Protein AF-0000000079013465 (afdb_homodimer)

Solvent-accessible surface area (backbone atoms only — not comparable to full-atom values): 51590 Å² total; per-residue (Å²): 108,69,62,59,51,46,32,28,63,59,37,52,34,50,16,35,36,38,24,42,33,49,66,91,46,71,51,70,49,48,38,55,27,26,29,82,89,80,57,42,62,34,45,48,72,36,25,41,62,33,35,50,47,25,25,36,54,45,41,48,51,51,54,26,43,25,53,74,51,74,56,72,45,48,54,78,45,31,44,34,78,74,68,34,83,56,52,40,43,62,40,70,70,54,34,62,58,43,21,41,48,35,29,43,43,22,16,62,14,48,50,48,54,36,60,37,76,73,57,26,40,60,69,87,43,48,52,67,55,51,41,56,36,40,36,74,36,52,72,75,46,50,68,53,62,34,59,37,84,31,50,63,36,32,24,48,45,44,47,54,52,19,65,76,66,71,44,55,58,63,57,46,44,43,65,55,42,30,53,55,57,62,22,74,81,50,38,60,72,72,94,69,67,79,49,85,54,34,44,51,26,19,35,20,39,48,65,35,80,40,75,52,66,64,82,70,73,50,38,44,51,38,26,52,26,32,40,32,28,37,26,40,61,39,45,54,43,52,43,34,40,77,54,58,37,64,68,53,25,58,58,41,50,36,58,65,70,59,58,47,53,30,44,44,52,63,39,45,66,49,68,72,55,43,66,71,63,38,32,39,42,86,63,30,96,67,26,35,37,71,56,19,32,12,35,41,20,35,27,30,34,45,82,36,34,62,27,42,28,42,59,25,76,57,82,29,18,32,29,38,42,44,34,32,50,92,73,33,32,26,37,36,40,40,33,28,20,38,53,71,59,96,49,75,62,40,59,62,49,50,53,48,50,36,52,49,23,51,76,71,72,43,82,51,87,67,47,71,68,35,51,55,44,50,66,30,87,64,43,87,74,78,76,80,72,70,55,76,83,74,70,40,69,44,74,59,61,72,67,64,69,25,22,32,28,40,23,96,67,74,40,55,36,40,35,37,69,32,89,87,37,88,78,30,32,31,39,38,39,86,92,44,36,29,39,32,34,26,66,32,50,58,31,27,34,32,31,56,30,78,92,53,26,38,79,30,26,33,43,57,94,43,42,56,46,67,57,38,57,36,39,53,34,63,63,87,91,40,66,47,26,36,32,39,41,30,35,76,88,42,65,76,48,48,71,23,38,50,76,41,75,57,74,75,83,123,109,69,63,58,51,46,32,29,61,60,37,52,34,51,17,35,36,39,23,42,33,48,67,91,46,70,49,70,49,50,38,54,27,26,30,82,90,79,56,43,60,34,44,48,71,38,23,39,61,32,35,50,47,26,26,37,53,46,41,49,51,52,53,26,42,25,53,74,50,73,56,73,45,47,54,80,45,31,43,33,78,74,66,34,84,56,53,40,45,62,39,70,70,54,32,62,57,43,21,41,47,36,28,43,42,22,16,63,15,47,50,48,53,35,62,38,75,74,56,26,40,61,69,85,44,48,54,68,55,51,41,54,36,41,36,73,36,52,71,74,46,50,71,54,63,33,60,38,83,32,49,65,34,31,24,47,46,43,46,53,53,19,63,76,68,72,44,54,59,61,58,46,45,42,64,54,41,30,53,56,58,62,22,73,81,49,38,60,71,71,92,69,69,78,48,87,53,34,44,48,26,20,34,19,39,48,66,35,80,40,75,53,66,66,81,70,73,51,38,42,50,38,27,53,27,32,40,32,30,35,27,41,60,40,45,53,42,52,41,35,39,77,52,57,37,65,67,54,27,57,58,41,50,37,59,66,71,58,59,47,52,31,44,44,54,64,38,44,65,48,66,71,58,42,67,71,65,38,32,39,41,87,64,29,97,68,27,34,36,72,54,18,31,13,37,41,20,35,27,30,35,44,82,36,33,62,27,43,26,41,59,25,76,56,82,28,19,30,27,37,42,43,33,33,52,93,73,32,34,26,37,36,38,39,31,28,20,40,52,72,58,96,49,76,60,39,60,63,48,51,54,48,49,36,53,48,24,51,77,72,71,43,80,51,87,66,48,71,70,34,53,56,44,49,65,30,85,64,43,87,74,78,76,80,70,72,55,76,82,73,68,42,69,46,75,61,63,73,69,62,69,26,22,33,28,41,23,96,67,75,40,54,36,39,34,36,73,31,89,87,39,88,77,28,32,31,39,38,38,86,92,44,35,29,39,32,34,25,64,31,52,57,31,28,34,32,32,57,31,77,93,53,26,40,81,32,27,32,44,57,93,42,42,55,46,66,58,40,57,36,38,54,35,63,62,86,91,39,65,48,27,36,31,39,40,29,35,75,87,42,63,76,48,48,69,23,41,50,76,42,75,58,74,78,81,123

Structure (mmCIF, N/CA/C/O backbone):
data_AF-0000000079013465-model_v1
#
loop_
_entity.id
_entity.type
_entity.pdbx_description
1 polymer 'Beta-lactamase-related domain-containing protein'
#
loop_
_atom_site.group_PDB
_atom_site.id
_atom_site.type_symbol
_atom_site.label_atom_id
_atom_site.label_alt_id
_atom_site.label_comp_id
_atom_site.label_asym_id
_atom_site.label_entity_id
_atom_site.label_seq_id
_atom_site.pdbx_PDB_ins_code
_atom_site.Cartn_x
_atom_site.Cartn_y
_atom_site.Cartn_z
_atom_site.occupancy
_atom_site.B_iso_or_equiv
_atom_site.auth_seq_id
_atom_site.auth_comp_id
_atom_site.auth_asym_id
_atom_site.auth_atom_id
_atom_site.pdbx_PDB_model_num
ATOM 1 N N . MET A 1 1 ? -24.938 -26.188 0.062 1 85.12 1 MET A N 1
ATOM 2 C CA . MET A 1 1 ? -24.594 -27.375 -0.708 1 85.12 1 MET A CA 1
ATOM 3 C C . MET A 1 1 ? -25.156 -27.297 -2.125 1 85.12 1 MET A C 1
ATOM 5 O O . MET A 1 1 ? -24.453 -27.609 -3.092 1 85.12 1 MET A O 1
ATOM 9 N N . GLY A 1 2 ? -26.344 -26.797 -2.213 1 84.44 2 GLY A N 1
ATOM 10 C CA . GLY A 1 2 ? -26.922 -26.641 -3.535 1 84.44 2 GLY A CA 1
ATOM 11 C C . GLY A 1 2 ? -26.156 -25.703 -4.434 1 84.44 2 GLY A C 1
ATOM 12 O O . GLY A 1 2 ? -25.891 -26.016 -5.594 1 84.44 2 GLY A O 1
ATOM 13 N N . THR A 1 3 ? -25.734 -24.672 -3.887 1 89.56 3 THR A N 1
ATOM 14 C CA . THR A 1 3 ? -25 -23.672 -4.648 1 89.56 3 THR A CA 1
ATOM 15 C C . THR A 1 3 ? -23.641 -24.234 -5.082 1 89.56 3 THR A C 1
ATOM 17 O O . THR A 1 3 ? -23.203 -24 -6.211 1 89.56 3 THR A O 1
ATOM 20 N N . LEU A 1 4 ? -22.969 -24.953 -4.234 1 92.5 4 LEU A N 1
ATOM 21 C CA . LEU A 1 4 ? -21.688 -25.547 -4.551 1 92.5 4 LEU A CA 1
ATOM 22 C C . LEU A 1 4 ? -21.797 -26.562 -5.684 1 92.5 4 LEU A C 1
ATOM 24 O O . LEU A 1 4 ? -20.953 -26.594 -6.582 1 92.5 4 LEU A O 1
ATOM 28 N N . LYS A 1 5 ? -22.828 -27.312 -5.621 1 93.5 5 LYS A N 1
ATOM 29 C CA . LYS A 1 5 ? -23.062 -28.281 -6.676 1 93.5 5 LYS A CA 1
ATOM 30 C C . LYS A 1 5 ? -23.344 -27.609 -8.008 1 93.5 5 LYS A C 1
ATOM 32 O O . LYS A 1 5 ? -22.938 -28.094 -9.062 1 93.5 5 LYS A O 1
ATOM 37 N N . LYS A 1 6 ? -24.047 -26.547 -7.891 1 94 6 LYS A N 1
ATOM 38 C CA . LYS A 1 6 ? -24.312 -25.781 -9.102 1 94 6 LYS A CA 1
ATOM 39 C C . LYS A 1 6 ? -23.031 -25.25 -9.719 1 94 6 LYS A C 1
ATOM 41 O O . LYS A 1 6 ? -22.844 -25.297 -10.938 1 94 6 LYS A O 1
ATOM 46 N N . PHE A 1 7 ? -22.188 -24.719 -8.891 1 94.44 7 PHE A N 1
ATOM 47 C CA . PHE A 1 7 ? -20.875 -24.281 -9.367 1 94.44 7 PHE A CA 1
ATOM 48 C C . PHE A 1 7 ? -20.172 -25.422 -10.094 1 94.44 7 PHE A C 1
ATOM 50 O O . PHE A 1 7 ? -19.641 -25.219 -11.195 1 94.44 7 PHE A O 1
ATOM 57 N N . MET A 1 8 ? -20.156 -26.594 -9.492 1 96.56 8 MET A N 1
ATOM 58 C CA . MET A 1 8 ? -19.422 -27.719 -10.031 1 96.56 8 MET A CA 1
ATOM 59 C C . MET A 1 8 ? -20 -28.156 -11.375 1 96.56 8 MET A C 1
ATOM 61 O O . MET A 1 8 ? -19.266 -28.438 -12.312 1 96.56 8 MET A O 1
ATOM 65 N N . GLU A 1 9 ? -21.266 -28.125 -11.477 1 95.12 9 GLU A N 1
ATOM 66 C CA . GLU A 1 9 ? -21.938 -28.531 -12.703 1 95.12 9 GLU A CA 1
ATOM 67 C C . GLU A 1 9 ? -21.688 -27.531 -13.836 1 95.12 9 GLU A C 1
ATOM 69 O O . GLU A 1 9 ? -21.25 -27.922 -14.914 1 95.12 9 GLU A O 1
ATOM 74 N N . CYS A 1 10 ? -21.859 -26.312 -13.516 1 93.31 10 CYS A N 1
ATOM 75 C CA . CYS A 1 10 ? -21.781 -25.281 -14.547 1 93.31 10 CYS A CA 1
ATOM 76 C C . CYS A 1 10 ? -20.344 -25.062 -14.984 1 93.31 10 CYS A C 1
ATOM 78 O O . CYS A 1 10 ? -20.094 -24.75 -16.156 1 93.31 10 CYS A O 1
ATOM 80 N N . ARG A 1 11 ? -19.438 -25.234 -14.07 1 94.19 11 ARG A N 1
ATOM 81 C CA . ARG A 1 11 ? -18.047 -24.938 -14.367 1 94.19 11 ARG A CA 1
ATOM 82 C C . ARG A 1 11 ? -17.266 -26.219 -14.648 1 94.19 11 ARG A C 1
ATOM 84 O O . ARG A 1 11 ? -16.047 -26.172 -14.852 1 94.19 11 ARG A O 1
ATOM 91 N N . GLU A 1 12 ? -17.922 -27.328 -14.641 1 95.12 12 GLU A N 1
ATOM 92 C CA . GLU A 1 12 ? -17.344 -28.656 -14.922 1 95.12 12 GLU A CA 1
ATOM 93 C C . GLU A 1 12 ? -16.188 -28.953 -13.992 1 95.12 12 GLU A C 1
ATOM 95 O O . GLU A 1 12 ? -15.102 -29.344 -14.445 1 95.12 12 GLU A O 1
ATOM 100 N N . ILE A 1 13 ? -16.391 -28.75 -12.766 1 97.38 13 ILE A N 1
ATOM 101 C CA . ILE A 1 13 ? -15.383 -29.062 -11.75 1 97.38 13 ILE A CA 1
ATOM 102 C C . ILE A 1 13 ? -15.492 -30.531 -11.352 1 97.38 13 ILE A C 1
ATOM 104 O O . ILE A 1 13 ? -16.5 -30.953 -10.789 1 97.38 13 ILE A O 1
ATOM 108 N N . PRO A 1 14 ? -14.453 -31.281 -11.539 1 98.31 14 PRO A N 1
ATOM 109 C CA . PRO A 1 14 ? -14.547 -32.719 -11.227 1 98.31 14 PRO A CA 1
ATOM 110 C C . PRO A 1 14 ? -14.625 -32.969 -9.719 1 98.31 14 PRO A C 1
ATOM 112 O O . PRO A 1 14 ? -15.484 -33.75 -9.273 1 98.31 14 PRO A O 1
ATOM 115 N N . GLY A 1 15 ? -13.711 -32.469 -9.023 1 98.56 15 GLY A N 1
ATOM 116 C CA . GLY A 1 15 ? -13.641 -32.656 -7.582 1 98.56 15 GLY A CA 1
ATOM 117 C C . GLY A 1 15 ? -13.273 -31.375 -6.836 1 98.56 15 GLY A C 1
ATOM 118 O O . GLY A 1 15 ? -12.508 -30.547 -7.34 1 98.56 15 GLY A O 1
ATOM 119 N N . LEU A 1 16 ? -13.789 -31.281 -5.594 1 98.25 16 LEU A N 1
ATOM 120 C CA . LEU A 1 16 ? -13.602 -30.094 -4.785 1 98.25 16 LEU A CA 1
ATOM 121 C C . LEU A 1 16 ? -13.648 -30.422 -3.297 1 98.25 16 LEU A C 1
ATOM 123 O O . LEU A 1 16 ? -14.375 -31.328 -2.885 1 98.25 16 LEU A O 1
ATOM 127 N N . THR A 1 17 ? -12.867 -29.719 -2.545 1 98.38 17 THR A N 1
ATOM 128 C CA . THR A 1 17 ? -13.016 -29.734 -1.094 1 98.38 17 THR A CA 1
ATOM 129 C C . THR A 1 17 ? -13.172 -28.328 -0.544 1 98.38 17 THR A C 1
ATOM 131 O O . THR A 1 17 ? -12.57 -27.375 -1.06 1 98.38 17 THR A O 1
ATOM 134 N N . LEU A 1 18 ? -14.008 -28.156 0.371 1 98.5 18 LEU A N 1
ATOM 135 C CA . LEU A 1 18 ? -14.242 -26.922 1.112 1 98.5 18 LEU A CA 1
ATOM 136 C C . LEU A 1 18 ? -14 -27.125 2.604 1 98.5 18 LEU A C 1
ATOM 138 O O . LEU A 1 18 ? -14.555 -28.047 3.201 1 98.5 18 LEU A O 1
ATOM 142 N N . THR A 1 19 ? -13.133 -26.344 3.164 1 98.81 19 THR A N 1
ATOM 143 C CA . THR A 1 19 ? -12.883 -26.344 4.602 1 98.81 19 THR A CA 1
ATOM 144 C C . THR A 1 19 ? -13.352 -25.031 5.23 1 98.81 19 THR A C 1
ATOM 146 O O . THR A 1 19 ? -12.984 -23.938 4.77 1 98.81 19 THR A O 1
ATOM 149 N N . LEU A 1 20 ? -14.172 -25.125 6.246 1 98.75 20 LEU A N 1
ATOM 150 C CA . LEU A 1 20 ? -14.672 -23.984 7.004 1 98.75 20 LEU A CA 1
ATOM 151 C C . LEU A 1 20 ? -14.219 -24.062 8.461 1 98.75 20 LEU A C 1
ATOM 153 O O . LEU A 1 20 ? -14.398 -25.094 9.117 1 98.75 20 LEU A O 1
ATOM 157 N N . VAL A 1 21 ? -13.633 -23 8.875 1 98.75 21 VAL A N 1
ATOM 158 C CA . VAL A 1 21 ? -13.211 -22.906 10.273 1 98.75 21 VAL A CA 1
ATOM 159 C C . VAL A 1 21 ? -13.906 -21.734 10.953 1 98.75 21 VAL A C 1
ATOM 161 O O . VAL A 1 21 ? -14.031 -20.656 10.367 1 98.75 21 VAL A O 1
ATOM 164 N N . ARG A 1 22 ? -14.375 -21.922 12.148 1 96.56 22 ARG A N 1
ATOM 165 C CA . ARG A 1 22 ? -14.891 -20.891 13.047 1 96.56 22 ARG A CA 1
ATOM 166 C C . ARG A 1 22 ? -14.406 -21.125 14.477 1 96.56 22 ARG A C 1
ATOM 168 O O . ARG A 1 22 ? -14.922 -22 15.172 1 96.56 22 ARG A O 1
ATOM 175 N N . GLY A 1 23 ? -13.516 -20.328 14.852 1 93.44 23 GLY A N 1
ATOM 176 C CA . GLY A 1 23 ? -12.906 -20.578 16.156 1 93.44 23 GLY A CA 1
ATOM 177 C C . GLY A 1 23 ? -12.195 -21.922 16.219 1 93.44 23 GLY A C 1
ATOM 178 O O . GLY A 1 23 ? -11.266 -22.172 15.461 1 93.44 23 GLY A O 1
ATOM 179 N N . LYS A 1 24 ? -12.75 -22.703 17.125 1 93 24 LYS A N 1
ATOM 180 C CA . LYS A 1 24 ? -12.125 -24.016 17.312 1 93 24 LYS A CA 1
ATOM 181 C C . LYS A 1 24 ? -12.812 -25.078 16.453 1 93 24 LYS A C 1
ATOM 183 O O . LYS A 1 24 ? -12.266 -26.172 16.266 1 93 24 LYS A O 1
ATOM 188 N N . GLU A 1 25 ? -13.906 -24.781 15.961 1 97.25 25 GLU A N 1
ATOM 189 C CA . GLU A 1 25 ? -14.672 -25.734 15.18 1 97.25 25 GLU A CA 1
ATOM 190 C C . GLU A 1 25 ? -14.328 -25.656 13.695 1 97.25 25 GLU A C 1
ATOM 192 O O . GLU A 1 25 ? -13.867 -24.625 13.219 1 97.25 25 GLU A O 1
ATOM 197 N N . TYR A 1 26 ? -14.438 -26.812 13.039 1 98.12 26 TYR A N 1
ATOM 198 C CA . TYR A 1 26 ? -14.258 -26.797 11.586 1 98.12 26 TYR A CA 1
ATOM 199 C C . TYR A 1 26 ? -15.133 -27.859 10.922 1 98.12 26 TYR A C 1
ATOM 201 O O . TYR A 1 26 ? -15.625 -28.781 11.586 1 98.12 26 TYR A O 1
ATOM 209 N N . LYS A 1 27 ? -15.398 -27.625 9.695 1 98.25 27 LYS A N 1
ATOM 210 C CA . LYS A 1 27 ? -16.141 -28.562 8.836 1 98.25 27 LYS A CA 1
ATOM 211 C C . LYS A 1 27 ? -15.469 -28.688 7.469 1 98.25 27 LYS A C 1
ATOM 213 O O . LYS A 1 27 ? -14.984 -27.703 6.91 1 98.25 27 LYS A O 1
ATOM 218 N N . THR A 1 28 ? -15.391 -29.938 6.977 1 98.25 28 THR A N 1
ATOM 219 C CA . THR A 1 28 ? -14.891 -30.203 5.629 1 98.25 28 THR A CA 1
ATOM 220 C C . THR A 1 28 ? -15.992 -30.766 4.742 1 98.25 28 THR A C 1
ATOM 222 O O . THR A 1 28 ? -16.812 -31.562 5.199 1 98.25 28 THR A O 1
ATOM 225 N N . ILE A 1 29 ? -16.047 -30.281 3.547 1 98.25 29 ILE A N 1
ATOM 226 C CA . ILE A 1 29 ? -17.062 -30.719 2.586 1 98.25 29 ILE A CA 1
ATOM 227 C C . ILE A 1 29 ? -16.391 -31.188 1.301 1 98.25 29 ILE A C 1
ATOM 229 O O . ILE A 1 29 ? -16.062 -30.375 0.428 1 98.25 29 ILE A O 1
ATOM 233 N N . PRO A 1 30 ? -16.141 -32.5 1.184 1 98 30 PRO A N 1
ATOM 234 C CA . PRO A 1 30 ? -15.648 -33.031 -0.076 1 98 30 PRO A CA 1
ATOM 235 C C . PRO A 1 30 ? -16.766 -33.312 -1.09 1 98 30 PRO A C 1
ATOM 237 O O . PRO A 1 30 ? -17.844 -33.75 -0.72 1 98 30 PRO A O 1
ATOM 240 N N . LEU A 1 31 ? -16.547 -33 -2.305 1 98.31 31 LEU A N 1
ATOM 241 C CA . LEU A 1 31 ? -17.516 -33.219 -3.369 1 98.31 31 LEU A CA 1
ATOM 242 C C . LEU A 1 31 ? -16.828 -33.688 -4.652 1 98.31 31 LEU A C 1
ATOM 244 O O . LEU A 1 31 ? -15.711 -33.25 -4.938 1 98.31 31 LEU A O 1
ATOM 248 N N . GLY A 1 32 ? -17.453 -34.562 -5.367 1 98.25 32 GLY A N 1
ATOM 249 C CA . GLY A 1 32 ? -16.984 -34.969 -6.684 1 98.25 32 GLY A CA 1
ATOM 250 C C . GLY A 1 32 ? -15.93 -36.062 -6.629 1 98.25 32 GLY A C 1
ATOM 251 O O . GLY A 1 32 ? -15.969 -36.938 -5.75 1 98.25 32 GLY A O 1
ATOM 252 N N . VAL A 1 33 ? -15.031 -36.031 -7.73 1 98.31 33 VAL A N 1
ATOM 253 C CA . VAL A 1 33 ? -14.102 -37.156 -7.855 1 98.31 33 VAL A CA 1
ATOM 254 C C . VAL A 1 33 ? -12.672 -36.625 -7.902 1 98.31 33 VAL A C 1
ATOM 256 O O . VAL A 1 33 ? -12.406 -35.562 -8.469 1 98.31 33 VAL A O 1
ATOM 259 N N . SER A 1 34 ? -11.758 -37.406 -7.277 1 98.25 34 SER A N 1
ATOM 260 C CA . SER A 1 34 ? -10.328 -37.125 -7.348 1 98.25 34 SER A CA 1
ATOM 261 C C . SER A 1 34 ? -9.711 -37.719 -8.617 1 98.25 34 SER A C 1
ATOM 263 O O . SER A 1 34 ? -8.641 -37.281 -9.047 1 98.25 34 SER A O 1
ATOM 265 N N . ASN A 1 35 ? -10.398 -38.625 -9.172 1 97.81 35 ASN A N 1
ATOM 266 C CA . ASN A 1 35 ? -9.992 -39.312 -10.391 1 97.81 35 ASN A CA 1
ATOM 267 C C . ASN A 1 35 ? -11.188 -39.656 -11.266 1 97.81 35 ASN A C 1
ATOM 269 O O . ASN A 1 35 ? -11.969 -40.562 -10.93 1 97.81 35 ASN A O 1
ATOM 273 N N . LYS A 1 36 ? -11.25 -39.125 -12.406 1 96.94 36 LYS A N 1
ATOM 274 C CA . LYS A 1 36 ? -12.398 -39.312 -13.289 1 96.94 36 LYS A CA 1
ATOM 275 C C . LYS A 1 36 ? -12.398 -40.719 -13.906 1 96.94 36 LYS A C 1
ATOM 277 O O . LYS A 1 36 ? -13.461 -41.312 -14.156 1 96.94 36 LYS A O 1
ATOM 282 N N . ALA A 1 37 ? -11.25 -41.219 -14.188 1 95.81 37 ALA A N 1
ATOM 283 C CA . ALA A 1 37 ? -11.133 -42.531 -14.836 1 95.81 37 ALA A CA 1
ATOM 284 C C . ALA A 1 37 ? -11.594 -43.625 -13.914 1 95.81 37 ALA A C 1
ATOM 286 O O . ALA A 1 37 ? -12.273 -44.562 -14.344 1 95.81 37 ALA A O 1
ATOM 287 N N . THR A 1 38 ? -11.227 -43.5 -12.656 1 96.19 38 THR A N 1
ATOM 288 C CA . THR A 1 38 ? -11.539 -44.562 -11.703 1 96.19 38 THR A CA 1
ATOM 289 C C . THR A 1 38 ? -12.844 -44.281 -10.969 1 96.19 38 THR A C 1
ATOM 291 O O . THR A 1 38 ? -13.461 -45.188 -10.406 1 96.19 38 THR A O 1
ATOM 294 N N . GLY A 1 39 ? -13.172 -43.031 -10.867 1 96.94 39 GLY A N 1
ATOM 295 C CA . GLY A 1 39 ? -14.367 -42.656 -10.133 1 96.94 39 GLY A CA 1
ATOM 296 C C . GLY A 1 39 ? -14.125 -42.469 -8.648 1 96.94 39 GLY A C 1
ATOM 297 O O . GLY A 1 39 ? -15.07 -42.25 -7.883 1 96.94 39 GLY A O 1
ATOM 298 N N . ASP A 1 40 ? -12.852 -42.5 -8.281 1 97.56 40 ASP A N 1
ATOM 299 C CA . ASP A 1 40 ? -12.539 -42.281 -6.875 1 97.56 40 ASP A CA 1
ATOM 300 C C . ASP A 1 40 ? -13.055 -40.938 -6.406 1 97.56 40 ASP A C 1
ATOM 302 O O . ASP A 1 40 ? -12.875 -39.938 -7.086 1 97.56 40 ASP A O 1
ATOM 306 N N . LYS A 1 41 ? -13.672 -40.969 -5.211 1 98.12 41 LYS A N 1
ATOM 307 C CA . LYS A 1 41 ? -14.297 -39.75 -4.691 1 98.12 41 LYS A CA 1
ATOM 308 C C . LYS A 1 41 ? -13.273 -38.875 -3.965 1 98.12 41 LYS A C 1
ATOM 310 O O . LYS A 1 41 ? -12.297 -39.375 -3.414 1 98.12 41 LYS A O 1
ATOM 315 N N . VAL A 1 42 ? -13.516 -37.594 -3.979 1 98.44 42 VAL A N 1
ATOM 316 C CA . VAL A 1 42 ? -12.773 -36.719 -3.098 1 98.44 42 VAL A CA 1
ATOM 317 C C . VAL A 1 42 ? -13.156 -36.969 -1.646 1 98.44 42 VAL A C 1
ATOM 319 O O . VAL A 1 42 ? -14.336 -37.188 -1.336 1 98.44 42 VAL A O 1
ATOM 322 N N . THR A 1 43 ? -12.227 -37.031 -0.806 1 98.38 43 THR A N 1
ATOM 323 C CA . THR A 1 43 ? -12.391 -37.125 0.641 1 98.38 43 THR A CA 1
ATOM 324 C C . THR A 1 43 ? -11.672 -35.969 1.34 1 98.38 43 THR A C 1
ATOM 326 O O . THR A 1 43 ? -10.914 -35.219 0.709 1 98.38 43 THR A O 1
ATOM 329 N N . PRO A 1 44 ? -11.898 -35.781 2.621 1 98.31 44 PRO A N 1
ATOM 330 C CA . PRO A 1 44 ? -11.188 -34.719 3.35 1 98.31 44 PRO A CA 1
ATOM 331 C C . PRO A 1 44 ? -9.68 -34.938 3.344 1 98.31 44 PRO A C 1
ATOM 333 O O . PRO A 1 44 ? -8.93 -34 3.654 1 98.31 44 PRO A O 1
ATOM 336 N N . ASN A 1 45 ? -9.211 -36.125 2.945 1 98.06 45 ASN A N 1
ATOM 337 C CA . ASN A 1 45 ? -7.789 -36.438 2.99 1 98.06 45 ASN A CA 1
ATOM 338 C C . ASN A 1 45 ? -7.176 -36.469 1.594 1 98.06 45 ASN A C 1
ATOM 340 O O . ASN A 1 45 ? -5.984 -36.75 1.438 1 98.06 45 ASN A O 1
ATOM 344 N N . THR A 1 46 ? -7.98 -36.156 0.589 1 98.19 46 THR A N 1
ATOM 345 C CA . THR A 1 46 ? -7.449 -36.094 -0.768 1 98.19 46 THR A CA 1
ATOM 346 C C . THR A 1 46 ? -6.484 -34.938 -0.913 1 98.19 46 THR A C 1
ATOM 348 O O . THR A 1 46 ? -6.809 -33.781 -0.542 1 98.19 46 THR A O 1
ATOM 351 N N . LEU A 1 47 ? -5.301 -35.219 -1.446 1 98.12 47 LEU A N 1
ATOM 352 C CA . LEU A 1 47 ? -4.266 -34.219 -1.59 1 98.12 47 LEU A CA 1
ATOM 353 C C . LEU A 1 47 ? -4.422 -33.469 -2.906 1 98.12 47 LEU A C 1
ATOM 355 O O . LEU A 1 47 ? -4.566 -34.062 -3.965 1 98.12 47 LEU A O 1
ATOM 359 N N . PHE A 1 48 ? -4.441 -32.156 -2.803 1 98.06 48 PHE A N 1
ATOM 360 C CA . PHE A 1 48 ? -4.441 -31.234 -3.945 1 98.06 48 PHE A CA 1
ATOM 361 C C . PHE A 1 48 ? -3.143 -30.438 -4.008 1 98.06 48 PHE A C 1
ATOM 363 O O . PHE A 1 48 ? -2.604 -30.047 -2.975 1 98.06 48 PHE A O 1
ATOM 370 N N . TYR A 1 49 ? -2.625 -30.203 -5.25 1 96.62 49 TYR A N 1
ATOM 371 C CA . TYR A 1 49 ? -1.518 -29.266 -5.445 1 96.62 49 TYR A CA 1
ATOM 372 C C . TYR A 1 49 ? -1.963 -27.828 -5.211 1 96.62 49 TYR A C 1
ATOM 374 O O . TYR A 1 49 ? -2.992 -27.406 -5.734 1 96.62 49 TYR A O 1
ATOM 382 N N . ILE A 1 50 ? -1.144 -27.078 -4.398 1 97.56 50 ILE A N 1
ATOM 383 C CA . ILE A 1 50 ? -1.662 -25.75 -4.059 1 97.56 50 ILE A CA 1
ATOM 384 C C . ILE A 1 50 ? -0.743 -24.672 -4.633 1 97.56 50 ILE A C 1
ATOM 386 O O . ILE A 1 50 ? -0.906 -23.484 -4.332 1 97.56 50 ILE A O 1
ATOM 390 N N . GLY A 1 51 ? 0.231 -24.984 -5.43 1 94.88 51 GLY A N 1
ATOM 391 C CA . GLY A 1 51 ? 1.045 -24.031 -6.172 1 94.88 51 GLY A CA 1
ATOM 392 C C . GLY A 1 51 ? 1.611 -22.922 -5.301 1 94.88 51 GLY A C 1
ATOM 393 O O . GLY A 1 51 ? 2.223 -23.203 -4.266 1 94.88 51 GLY A O 1
ATOM 394 N N . ALA A 1 52 ? 1.361 -21.688 -5.707 1 95.94 52 ALA A N 1
ATOM 395 C CA . ALA A 1 52 ? 1.951 -20.531 -5.062 1 95.94 52 ALA A CA 1
ATOM 396 C C . ALA A 1 52 ? 1.4 -20.344 -3.65 1 95.94 52 ALA A C 1
ATOM 398 O O . ALA A 1 52 ? 1.977 -19.609 -2.842 1 95.94 52 ALA A O 1
ATOM 399 N N . LEU A 1 53 ? 0.304 -20.953 -3.334 1 98.19 53 LEU A N 1
ATOM 400 C CA . LEU A 1 53 ? -0.18 -20.922 -1.959 1 98.19 53 LEU A CA 1
ATOM 401 C C . LEU A 1 53 ? 0.822 -21.578 -1.013 1 98.19 53 LEU A C 1
ATOM 403 O O . LEU A 1 53 ? 0.655 -21.516 0.208 1 98.19 53 LEU A O 1
ATOM 407 N N . THR A 1 54 ? 1.864 -22.125 -1.526 1 98 54 THR A N 1
ATOM 408 C CA . THR A 1 54 ? 3.023 -22.594 -0.778 1 98 54 THR A CA 1
ATOM 409 C C . THR A 1 54 ? 3.758 -21.438 -0.123 1 98 54 THR A C 1
ATOM 411 O O . THR A 1 54 ? 4.348 -21.578 0.949 1 98 54 THR A O 1
ATOM 414 N N . GLN A 1 55 ? 3.684 -20.297 -0.678 1 98.5 55 GLN A N 1
ATOM 415 C CA . GLN A 1 55 ? 4.488 -19.156 -0.278 1 98.5 55 GLN A CA 1
ATOM 416 C C . GLN A 1 55 ? 4.137 -18.703 1.138 1 98.5 55 GLN A C 1
ATOM 418 O O . GLN A 1 55 ? 5.023 -18.422 1.942 1 98.5 55 GLN A O 1
ATOM 423 N N . PRO A 1 56 ? 2.865 -18.656 1.554 1 98.81 56 PRO A N 1
ATOM 424 C CA . PRO A 1 56 ? 2.572 -18.359 2.955 1 98.81 56 PRO A CA 1
ATOM 425 C C . PRO A 1 56 ? 3.271 -19.312 3.924 1 98.81 56 PRO A C 1
ATOM 427 O O . PRO A 1 56 ? 3.719 -18.891 4.992 1 98.81 56 PRO A O 1
ATOM 430 N N . PHE A 1 57 ? 3.381 -20.516 3.57 1 98.81 57 PHE A N 1
ATOM 431 C CA . PHE A 1 57 ? 4.008 -21.5 4.445 1 98.81 57 PHE A CA 1
ATOM 432 C C . PHE A 1 57 ? 5.516 -21.297 4.496 1 98.81 57 PHE A C 1
ATOM 434 O O . PHE A 1 57 ? 6.133 -21.406 5.559 1 98.81 57 PHE A O 1
ATOM 441 N N . THR A 1 58 ? 6.07 -21.016 3.32 1 98.75 58 THR A N 1
ATOM 442 C CA . THR A 1 58 ? 7.5 -20.719 3.301 1 98.75 58 THR A CA 1
ATOM 443 C C . THR A 1 58 ? 7.805 -19.484 4.152 1 98.75 58 THR A C 1
ATOM 445 O O . THR A 1 58 ? 8.758 -19.484 4.938 1 98.75 58 THR A O 1
ATOM 448 N N . ALA A 1 59 ? 7.031 -18.469 4.02 1 98.81 59 ALA A N 1
ATOM 449 C CA . ALA A 1 59 ? 7.203 -17.281 4.844 1 98.81 59 ALA A CA 1
ATOM 450 C C . ALA A 1 59 ? 7.043 -17.594 6.324 1 98.81 59 ALA A C 1
ATOM 452 O O . ALA A 1 59 ? 7.801 -17.109 7.16 1 98.81 59 ALA A O 1
ATOM 453 N N . THR A 1 60 ? 6.078 -18.422 6.668 1 98.75 60 THR A N 1
ATOM 454 C CA . THR A 1 60 ? 5.824 -18.797 8.047 1 98.75 60 THR A CA 1
ATOM 455 C C . THR A 1 60 ? 6.996 -19.594 8.617 1 98.75 60 THR A C 1
ATOM 457 O O . THR A 1 60 ? 7.387 -19.406 9.766 1 98.75 60 THR A O 1
ATOM 460 N N . LEU A 1 61 ? 7.52 -20.469 7.805 1 98.62 61 LEU A N 1
ATOM 461 C CA . LEU A 1 61 ? 8.703 -21.203 8.234 1 98.62 61 LEU A CA 1
ATOM 462 C C . LEU A 1 61 ? 9.852 -20.25 8.562 1 98.62 61 LEU A C 1
ATOM 464 O O . LEU A 1 61 ? 10.547 -20.438 9.562 1 98.62 61 LEU A O 1
ATOM 468 N N . LEU A 1 62 ? 10.062 -19.297 7.734 1 98.44 62 LEU A N 1
ATOM 469 C CA . LEU A 1 62 ? 11.125 -18.328 7.98 1 98.44 62 LEU A CA 1
ATOM 470 C C . LEU A 1 62 ? 10.836 -17.516 9.234 1 98.44 62 LEU A C 1
ATOM 472 O O . LEU A 1 62 ? 11.758 -17.156 9.977 1 98.44 62 LEU A O 1
ATOM 476 N N . ALA A 1 63 ? 9.602 -17.172 9.477 1 98.12 63 ALA A N 1
ATOM 477 C CA . ALA A 1 63 ? 9.227 -16.516 10.727 1 98.12 63 ALA A CA 1
ATOM 478 C C . ALA A 1 63 ? 9.617 -17.375 11.93 1 98.12 63 ALA A C 1
ATOM 480 O O . ALA A 1 63 ? 10.172 -16.859 12.906 1 98.12 63 ALA A O 1
ATOM 481 N N . GLU A 1 64 ? 9.273 -18.625 11.828 1 98.06 64 GLU A N 1
ATOM 482 C CA . GLU A 1 64 ? 9.68 -19.562 12.883 1 98.06 64 GLU A CA 1
ATOM 483 C C . GLU A 1 64 ? 11.195 -19.547 13.078 1 98.06 64 GLU A C 1
ATOM 485 O O . GLU A 1 64 ? 11.68 -19.531 14.211 1 98.06 64 GLU A O 1
ATOM 490 N N . GLN A 1 65 ? 11.906 -19.516 12.023 1 97.62 65 GLN A N 1
ATOM 491 C CA . GLN A 1 65 ? 13.367 -19.562 12.07 1 97.62 65 GLN A CA 1
ATOM 492 C C . GLN A 1 65 ? 13.938 -18.281 12.68 1 97.62 65 GLN A C 1
ATOM 494 O O . GLN A 1 65 ? 14.992 -18.312 13.312 1 97.62 65 GLN A O 1
ATOM 499 N N . THR A 1 66 ? 13.312 -17.125 12.477 1 96.75 66 THR A N 1
ATOM 500 C CA . THR A 1 66 ? 13.766 -15.906 13.125 1 96.75 66 THR A CA 1
ATOM 501 C C . THR A 1 66 ? 13.766 -16.062 14.641 1 96.75 66 THR A C 1
ATOM 503 O O . THR A 1 66 ? 14.617 -15.508 15.328 1 96.75 66 THR A O 1
ATOM 506 N N . GLN A 1 67 ? 12.758 -16.828 15.125 1 96 67 GLN A N 1
ATOM 507 C CA . GLN A 1 67 ? 12.672 -17.078 16.562 1 96 67 GLN A CA 1
ATOM 508 C C . GLN A 1 67 ? 13.719 -18.094 17 1 96 67 GLN A C 1
ATOM 510 O O . GLN A 1 67 ? 14.414 -17.875 18 1 96 67 GLN A O 1
ATOM 515 N N . ARG A 1 68 ? 13.852 -19.078 16.281 1 95.44 68 ARG A N 1
ATOM 516 C CA . ARG A 1 68 ? 14.727 -20.188 16.641 1 95.44 68 ARG A CA 1
ATOM 517 C C . ARG A 1 68 ? 16.188 -19.781 16.547 1 95.44 68 ARG A C 1
ATOM 519 O O . ARG A 1 68 ? 17.031 -20.281 17.312 1 95.44 68 ARG A O 1
ATOM 526 N N . SER A 1 69 ? 16.5 -18.906 15.695 1 93.31 69 SER A N 1
ATOM 527 C CA . SER A 1 69 ? 17.875 -18.484 15.484 1 93.31 69 SER A CA 1
ATOM 528 C C . SER A 1 69 ? 18.281 -17.391 16.469 1 93.31 69 SER A C 1
ATOM 530 O O . SER A 1 69 ? 19.391 -16.844 16.391 1 93.31 69 SER A O 1
ATOM 532 N N . ALA A 1 70 ? 17.438 -16.984 17.359 1 89.56 70 ALA A N 1
ATOM 533 C CA . ALA A 1 70 ? 17.672 -15.969 18.391 1 89.56 70 ALA A CA 1
ATOM 534 C C . ALA A 1 70 ? 18.094 -14.648 17.75 1 89.56 70 ALA A C 1
ATOM 536 O O . ALA A 1 70 ? 19.062 -14.016 18.188 1 89.56 70 ALA A O 1
ATOM 537 N N . GLY A 1 71 ? 17.469 -14.367 16.594 1 84.62 71 GLY A N 1
ATOM 538 C CA . GLY A 1 71 ? 17.609 -13.055 15.992 1 84.62 71 GLY A CA 1
ATOM 539 C C . GLY A 1 71 ? 18.688 -13.008 14.922 1 84.62 71 GLY A C 1
ATOM 540 O O . GLY A 1 71 ? 18.859 -11.992 14.242 1 84.62 71 GLY A O 1
ATOM 541 N N . VAL A 1 72 ? 19.422 -14.07 14.773 1 90 72 VAL A N 1
ATOM 542 C CA . VAL A 1 72 ? 20.391 -14.117 13.688 1 90 72 VAL A CA 1
ATOM 543 C C . VAL A 1 72 ? 19.688 -13.867 12.352 1 90 72 VAL A C 1
ATOM 545 O O . VAL A 1 72 ? 20.125 -13.055 11.547 1 90 72 VAL A O 1
ATOM 548 N N . LEU A 1 73 ? 18.672 -14.656 12.18 1 95.06 73 LEU A N 1
ATOM 549 C CA . LEU A 1 73 ? 17.828 -14.391 11.023 1 95.06 73 LEU A CA 1
ATOM 550 C C . LEU A 1 73 ? 16.797 -13.312 11.336 1 95.06 73 LEU A C 1
ATOM 552 O O . LEU A 1 73 ? 16.078 -13.406 12.328 1 95.06 73 LEU A O 1
ATOM 556 N N . ASP A 1 74 ? 16.844 -12.305 10.562 1 95.5 74 ASP A N 1
ATOM 557 C CA . ASP A 1 74 ? 15.914 -11.195 10.688 1 95.5 74 ASP A CA 1
ATOM 558 C C . ASP A 1 74 ? 15.406 -10.75 9.312 1 95.5 74 ASP A C 1
ATOM 560 O O . ASP A 1 74 ? 16.172 -10.734 8.344 1 95.5 74 ASP A O 1
ATOM 564 N N . PHE A 1 75 ? 14.141 -10.352 9.273 1 96.75 75 PHE A N 1
ATOM 565 C CA . PHE A 1 75 ? 13.523 -10.039 7.984 1 96.75 75 PHE A CA 1
ATOM 566 C C . PHE A 1 75 ? 14.172 -8.812 7.359 1 96.75 75 PHE A C 1
ATOM 568 O O . PHE A 1 75 ? 14.133 -8.641 6.141 1 96.75 75 PHE A O 1
ATOM 575 N N . ASP A 1 76 ? 14.797 -7.945 8.164 1 95.19 76 ASP A N 1
ATOM 576 C CA . ASP A 1 76 ? 15.258 -6.656 7.656 1 95.19 76 ASP A CA 1
ATOM 577 C C . ASP A 1 76 ? 16.781 -6.641 7.496 1 95.19 76 ASP A C 1
ATOM 579 O O . ASP A 1 76 ? 17.359 -5.617 7.121 1 95.19 76 ASP A O 1
ATOM 583 N N . THR A 1 77 ? 17.453 -7.754 7.781 1 95.62 77 THR A N 1
ATOM 584 C CA . THR A 1 77 ? 18.891 -7.863 7.543 1 95.62 77 THR A CA 1
ATOM 585 C C . THR A 1 77 ? 19.172 -8.109 6.062 1 95.62 77 THR A C 1
ATOM 587 O O . THR A 1 77 ? 18.562 -8.969 5.441 1 95.62 77 THR A O 1
ATOM 590 N N . PRO A 1 78 ? 20.094 -7.32 5.496 1 96.75 78 PRO A N 1
ATOM 591 C CA . PRO A 1 78 ? 20.438 -7.598 4.102 1 96.75 78 PRO A CA 1
ATOM 592 C C . PRO A 1 78 ? 20.906 -9.039 3.889 1 96.75 78 PRO A C 1
ATOM 594 O O . PRO A 1 78 ? 21.703 -9.555 4.68 1 96.75 78 PRO A O 1
ATOM 597 N N . ILE A 1 79 ? 20.469 -9.641 2.857 1 98.19 79 ILE A N 1
ATOM 598 C CA . ILE A 1 79 ? 20.703 -11.055 2.59 1 98.19 79 ILE A CA 1
ATOM 599 C C . ILE A 1 79 ? 22.203 -11.289 2.4 1 98.19 79 ILE A C 1
ATOM 601 O O . ILE A 1 79 ? 22.75 -12.305 2.855 1 98.19 79 ILE A O 1
ATOM 605 N N . ALA A 1 80 ? 22.938 -10.359 1.752 1 97.62 80 ALA A N 1
ATOM 606 C CA . ALA A 1 80 ? 24.359 -10.492 1.511 1 97.62 80 ALA A CA 1
ATOM 607 C C . ALA A 1 80 ? 25.125 -10.633 2.822 1 97.62 80 ALA A C 1
ATOM 609 O O . ALA A 1 80 ? 26.172 -11.305 2.875 1 97.62 80 ALA A O 1
ATOM 610 N N . GLN A 1 81 ? 24.625 -10.062 3.885 1 96.5 81 GLN A N 1
ATOM 611 C CA . GLN A 1 81 ? 25.266 -10.164 5.191 1 96.5 81 GLN A CA 1
ATOM 612 C C . GLN A 1 81 ? 25 -11.523 5.828 1 96.5 81 GLN A C 1
ATOM 614 O O . GLN A 1 81 ? 25.781 -11.977 6.676 1 96.5 81 GLN A O 1
ATOM 619 N N . LEU A 1 82 ? 23.922 -12.117 5.453 1 96.75 82 LEU A N 1
ATOM 620 C CA . LEU A 1 82 ? 23.516 -13.383 6.051 1 96.75 82 LEU A CA 1
ATOM 621 C C . LEU A 1 82 ? 24.25 -14.555 5.398 1 96.75 82 LEU A C 1
ATOM 623 O O . LEU A 1 82 ? 24.641 -15.508 6.078 1 96.75 82 LEU A O 1
ATOM 627 N N . ILE A 1 83 ? 24.438 -14.469 4.027 1 96.62 83 ILE A N 1
ATOM 628 C CA . ILE A 1 83 ? 24.953 -15.672 3.381 1 96.62 83 ILE A CA 1
ATOM 629 C C . ILE A 1 83 ? 26.188 -15.336 2.559 1 96.62 83 ILE A C 1
ATOM 631 O O . ILE A 1 83 ? 26.766 -16.203 1.912 1 96.62 83 ILE A O 1
ATOM 635 N N . GLY A 1 84 ? 26.609 -14.125 2.516 1 93.88 84 GLY A N 1
ATOM 636 C CA . GLY A 1 84 ? 27.906 -13.734 1.992 1 93.88 84 GLY A CA 1
ATOM 637 C C . GLY A 1 84 ? 27.938 -13.633 0.479 1 93.88 84 GLY A C 1
ATOM 638 O O . GLY A 1 84 ? 26.922 -13.305 -0.144 1 93.88 84 GLY A O 1
ATOM 639 N N . GLY A 1 85 ? 29.078 -13.891 -0.148 1 93 85 GLY A N 1
ATOM 640 C CA . GLY A 1 85 ? 29.406 -13.57 -1.529 1 93 85 GLY A CA 1
ATOM 641 C C . GLY A 1 85 ? 28.766 -14.516 -2.527 1 93 85 GLY A C 1
ATOM 642 O O . GLY A 1 85 ? 28.766 -14.242 -3.73 1 93 85 GLY A O 1
ATOM 643 N N . GLU A 1 86 ? 28.188 -15.555 -2.094 1 94 86 GLU A N 1
ATOM 644 C CA . GLU A 1 86 ? 27.531 -16.469 -3.025 1 94 86 GLU A CA 1
ATOM 645 C C . GLU A 1 86 ? 26.281 -15.828 -3.623 1 94 86 GLU A C 1
ATOM 647 O O . GLU A 1 86 ? 25.812 -16.234 -4.695 1 94 86 GLU A O 1
ATOM 652 N N . PHE A 1 87 ? 25.797 -14.93 -2.879 1 96.81 87 PHE A N 1
ATOM 653 C CA . PHE A 1 87 ? 24.625 -14.211 -3.35 1 96.81 87 PHE A CA 1
ATOM 654 C C . PHE A 1 87 ? 25.016 -12.938 -4.082 1 96.81 87 PHE A C 1
ATOM 656 O O . PHE A 1 87 ? 25.656 -12.055 -3.502 1 96.81 87 PHE A O 1
ATOM 663 N N . GLN A 1 88 ? 24.656 -12.906 -5.316 1 95.62 88 GLN A N 1
ATOM 664 C CA . GLN A 1 88 ? 24.828 -11.703 -6.129 1 95.62 88 GLN A CA 1
ATOM 665 C C . GLN A 1 88 ? 23.641 -11.492 -7.066 1 95.62 88 GLN A C 1
ATOM 667 O O . GLN A 1 88 ? 23.125 -12.453 -7.645 1 95.62 88 GLN A O 1
ATOM 672 N N . LEU A 1 89 ? 23.188 -10.289 -7.137 1 96.56 89 LEU A N 1
ATOM 673 C CA . LEU A 1 89 ? 22.25 -9.859 -8.172 1 96.56 89 LEU A CA 1
ATOM 674 C C . LEU A 1 89 ? 22.969 -9.07 -9.266 1 96.56 89 LEU A C 1
ATOM 676 O O . LEU A 1 89 ? 24.188 -8.93 -9.227 1 96.56 89 LEU A O 1
ATOM 680 N N . SER A 1 90 ? 22.219 -8.617 -10.266 1 91.19 90 SER A N 1
ATOM 681 C CA . SER A 1 90 ? 22.828 -7.965 -11.422 1 91.19 90 SER A CA 1
ATOM 682 C C . SER A 1 90 ? 23.406 -6.602 -11.047 1 91.19 90 SER A C 1
ATOM 684 O O . SER A 1 90 ? 24.219 -6.051 -11.781 1 91.19 90 SER A O 1
ATOM 686 N N . ASN A 1 91 ? 22.906 -6.109 -9.922 1 90 91 ASN A N 1
ATOM 687 C CA . ASN A 1 91 ? 23.25 -4.785 -9.406 1 90 91 ASN A CA 1
ATOM 688 C C . ASN A 1 91 ? 23.828 -4.863 -8 1 90 91 ASN A C 1
ATOM 690 O O . ASN A 1 91 ? 23.188 -5.371 -7.082 1 90 91 ASN A O 1
ATOM 694 N N . LYS A 1 92 ? 25.156 -4.238 -7.852 1 92.69 92 LYS A N 1
ATOM 695 C CA . LYS A 1 92 ? 25.828 -4.316 -6.559 1 92.69 92 LYS A CA 1
ATOM 696 C C . LYS A 1 92 ? 25.016 -3.617 -5.473 1 92.69 92 LYS A C 1
ATOM 698 O O . LYS A 1 92 ? 24.891 -4.125 -4.355 1 92.69 92 LYS A O 1
ATOM 703 N N . VAL A 1 93 ? 24.531 -2.469 -5.754 1 91.25 93 VAL A N 1
ATOM 704 C CA . VAL A 1 93 ? 23.75 -1.7 -4.789 1 91.25 93 VAL A CA 1
ATOM 705 C C . VAL A 1 93 ? 22.531 -2.508 -4.348 1 91.25 93 VAL A C 1
ATOM 707 O O . VAL A 1 93 ? 22.234 -2.584 -3.154 1 91.25 93 VAL A O 1
ATOM 710 N N . LEU A 1 94 ? 21.891 -3.109 -5.297 1 94.69 94 LEU A N 1
ATOM 711 C CA . LEU A 1 94 ? 20.734 -3.936 -4.988 1 94.69 94 LEU A CA 1
ATOM 712 C C . LEU A 1 94 ? 21.141 -5.156 -4.168 1 94.69 94 LEU A C 1
ATOM 714 O O . LEU A 1 94 ? 20.469 -5.516 -3.203 1 94.69 94 LEU A O 1
ATOM 718 N N . THR A 1 95 ? 22.234 -5.789 -4.543 1 97.12 95 THR A N 1
ATOM 719 C CA . THR A 1 95 ? 22.75 -6.953 -3.832 1 97.12 95 THR A CA 1
ATOM 720 C C . THR A 1 95 ? 22.938 -6.645 -2.35 1 97.12 95 THR A C 1
ATOM 722 O O . THR A 1 95 ? 22.594 -7.457 -1.49 1 97.12 95 THR A O 1
ATOM 725 N N . GLU A 1 96 ? 23.438 -5.484 -2.072 1 95.44 96 GLU A N 1
ATOM 726 C CA . GLU A 1 96 ? 23.781 -5.098 -0.706 1 95.44 96 GLU A CA 1
ATOM 727 C C . GLU A 1 96 ? 22.547 -4.621 0.057 1 95.44 96 GLU A C 1
ATOM 729 O O . GLU A 1 96 ? 22.562 -4.547 1.288 1 95.44 96 GLU A O 1
ATOM 734 N N . ALA A 1 97 ? 21.484 -4.344 -0.662 1 94.19 97 ALA A N 1
ATOM 735 C CA . ALA A 1 97 ? 20.344 -3.693 -0.023 1 94.19 97 ALA A CA 1
ATOM 736 C C . ALA A 1 97 ? 19.219 -4.684 0.221 1 94.19 97 ALA A C 1
ATOM 738 O O . ALA A 1 97 ? 18.469 -4.555 1.192 1 94.19 97 ALA A O 1
ATOM 739 N N . VAL A 1 98 ? 19.031 -5.723 -0.569 1 97.31 98 VAL A N 1
ATOM 740 C CA . VAL A 1 98 ? 17.875 -6.613 -0.551 1 97.31 98 VAL A CA 1
ATOM 741 C C . VAL A 1 98 ? 17.859 -7.402 0.754 1 97.31 98 VAL A C 1
ATOM 743 O O . VAL A 1 98 ? 18.891 -7.922 1.191 1 97.31 98 VAL A O 1
ATOM 746 N N . THR A 1 99 ? 16.672 -7.43 1.35 1 97.69 99 THR A N 1
ATOM 747 C CA . THR A 1 99 ? 16.469 -8.172 2.59 1 97.69 99 THR A CA 1
ATOM 748 C C . THR A 1 99 ? 15.531 -9.352 2.363 1 97.69 99 THR A C 1
ATOM 750 O O . THR A 1 99 ? 14.984 -9.523 1.271 1 97.69 99 THR A O 1
ATOM 753 N N . LEU A 1 100 ? 15.359 -10.148 3.42 1 98.06 100 LEU A N 1
ATOM 754 C CA . LEU A 1 100 ? 14.375 -11.227 3.375 1 98.06 100 LEU A CA 1
ATOM 755 C C . LEU A 1 100 ? 12.969 -10.672 3.172 1 98.06 100 LEU A C 1
ATOM 757 O O . LEU A 1 100 ? 12.172 -11.234 2.412 1 98.06 100 LEU A O 1
ATOM 761 N N . ARG A 1 101 ? 12.672 -9.625 3.826 1 97.94 101 ARG A N 1
ATOM 762 C CA . ARG A 1 101 ? 11.367 -8.984 3.67 1 97.94 101 ARG A CA 1
ATOM 763 C C . ARG A 1 101 ? 11.109 -8.609 2.213 1 97.94 101 ARG A C 1
ATOM 765 O O . ARG A 1 101 ? 10.023 -8.852 1.687 1 97.94 101 ARG A O 1
ATOM 772 N N . ASP A 1 102 ? 12.109 -8.031 1.583 1 98 102 ASP A N 1
ATOM 773 C CA . ASP A 1 102 ? 11.969 -7.629 0.186 1 98 102 ASP A CA 1
ATOM 774 C C . ASP A 1 102 ? 11.695 -8.836 -0.707 1 98 102 ASP A C 1
ATOM 776 O O . ASP A 1 102 ? 10.844 -8.781 -1.597 1 98 102 ASP A O 1
ATOM 780 N N . ALA A 1 103 ? 12.414 -9.891 -0.459 1 98.44 103 ALA A N 1
ATOM 781 C CA . ALA A 1 103 ? 12.25 -11.109 -1.243 1 98.44 103 ALA A CA 1
ATOM 782 C C . ALA A 1 103 ? 10.852 -11.695 -1.062 1 98.44 103 ALA A C 1
ATOM 784 O O . ALA A 1 103 ? 10.18 -12.039 -2.041 1 98.44 103 ALA A O 1
ATOM 785 N N . LEU A 1 104 ? 10.414 -11.695 0.125 1 98.62 104 LEU A N 1
ATOM 786 C CA . LEU A 1 104 ? 9.141 -12.328 0.453 1 98.62 104 LEU A CA 1
ATOM 787 C C . LEU A 1 104 ? 7.969 -11.453 0.014 1 98.62 104 LEU A C 1
ATOM 789 O O . LEU A 1 104 ? 6.828 -11.914 -0.047 1 98.62 104 LEU A O 1
ATOM 793 N N . MET A 1 105 ? 8.25 -10.211 -0.326 1 97.75 105 MET A N 1
ATOM 794 C CA . MET A 1 105 ? 7.18 -9.289 -0.702 1 97.75 105 MET A CA 1
ATOM 795 C C . MET A 1 105 ? 7.211 -9.008 -2.199 1 97.75 105 MET A C 1
ATOM 797 O O . MET A 1 105 ? 6.488 -8.133 -2.684 1 97.75 105 MET A O 1
ATOM 801 N N . HIS A 1 106 ? 8.062 -9.648 -2.896 1 96.81 106 HIS A N 1
ATOM 802 C CA . HIS A 1 106 ? 8.125 -9.539 -4.348 1 96.81 106 HIS A CA 1
ATOM 803 C C . HIS A 1 106 ? 8.477 -8.117 -4.777 1 96.81 106 HIS A C 1
ATOM 805 O O . HIS A 1 106 ? 7.93 -7.605 -5.762 1 96.81 106 HIS A O 1
ATOM 811 N N . ARG A 1 107 ? 9.383 -7.457 -4.031 1 96.5 107 ARG A N 1
ATOM 812 C CA . ARG A 1 107 ? 9.609 -6.051 -4.359 1 96.5 107 ARG A CA 1
ATOM 813 C C . ARG A 1 107 ? 11.094 -5.781 -4.602 1 96.5 107 ARG A C 1
ATOM 815 O O . ARG A 1 107 ? 11.602 -4.711 -4.258 1 96.5 107 ARG A O 1
ATOM 822 N N . THR A 1 108 ? 11.82 -6.711 -5.145 1 95.94 108 THR A N 1
ATOM 823 C CA . THR A 1 108 ? 13.234 -6.543 -5.453 1 95.94 108 THR A CA 1
ATOM 824 C C . THR A 1 108 ? 13.422 -5.871 -6.809 1 95.94 108 THR A C 1
ATOM 826 O O . THR A 1 108 ? 14.484 -5.312 -7.094 1 95.94 108 THR A O 1
ATOM 829 N N . GLY A 1 109 ? 12.406 -6.051 -7.676 1 92.44 109 GLY A N 1
ATOM 830 C CA . GLY A 1 109 ? 12.508 -5.523 -9.023 1 92.44 109 GLY A CA 1
ATOM 831 C C . GLY A 1 109 ? 13.227 -6.461 -9.984 1 92.44 109 GLY A C 1
ATOM 832 O O . GLY A 1 109 ? 13.305 -6.188 -11.18 1 92.44 109 GLY A O 1
ATOM 833 N N . VAL A 1 110 ? 13.711 -7.586 -9.492 1 92.44 110 VAL A N 1
ATOM 834 C CA . VAL A 1 110 ? 14.422 -8.562 -10.312 1 92.44 110 VAL A CA 1
ATOM 835 C C . VAL A 1 110 ? 13.438 -9.273 -11.242 1 92.44 110 VAL A C 1
ATOM 837 O O . VAL A 1 110 ? 12.312 -9.562 -10.852 1 92.44 110 VAL A O 1
ATOM 840 N N . SER A 1 111 ? 13.883 -9.547 -12.422 1 88.69 111 SER A N 1
ATOM 841 C CA . SER A 1 111 ? 13.062 -10.258 -13.398 1 88.69 111 SER A CA 1
ATOM 842 C C . SER A 1 111 ? 12.625 -11.617 -12.867 1 88.69 111 SER A C 1
ATOM 844 O O . SER A 1 111 ? 13.406 -12.328 -12.227 1 88.69 111 SER A O 1
ATOM 846 N N . PRO A 1 112 ? 11.391 -11.977 -13.148 1 87.44 112 PRO A N 1
ATOM 847 C CA . PRO A 1 112 ? 10.922 -13.281 -12.688 1 87.44 112 PRO A CA 1
ATOM 848 C C . PRO A 1 112 ? 11.344 -14.43 -13.609 1 87.44 112 PRO A C 1
ATOM 850 O O . PRO A 1 112 ? 11 -15.586 -13.352 1 87.44 112 PRO A O 1
ATOM 853 N N . GLY A 1 113 ? 12.07 -14.172 -14.578 1 78.25 113 GLY A N 1
ATOM 854 C CA . GLY A 1 113 ? 12.477 -15.242 -15.484 1 78.25 113 GLY A CA 1
ATOM 855 C C . GLY A 1 113 ? 11.312 -15.977 -16.109 1 78.25 113 GLY A C 1
ATOM 856 O O . GLY A 1 113 ? 11.273 -17.219 -16.094 1 78.25 113 GLY A O 1
ATOM 857 N N . GLY A 1 114 ? 10.305 -15.391 -16.656 1 72.62 114 GLY A N 1
ATOM 858 C CA . GLY A 1 114 ? 8.938 -15.742 -17.031 1 72.62 114 GLY A CA 1
ATOM 859 C C . GLY A 1 114 ? 8.773 -17.203 -17.375 1 72.62 114 GLY A C 1
ATOM 860 O O . GLY A 1 114 ? 7.895 -17.891 -16.828 1 72.62 114 GLY A O 1
ATOM 861 N N . ILE A 1 115 ? 9.633 -17.828 -18.188 1 73.56 115 ILE A N 1
ATOM 862 C CA . ILE A 1 115 ? 9.391 -19.172 -18.656 1 73.56 115 ILE A CA 1
ATOM 863 C C . ILE A 1 115 ? 9.672 -20.172 -17.547 1 73.56 115 ILE A C 1
ATOM 865 O O . ILE A 1 115 ? 9.18 -21.312 -17.578 1 73.56 115 ILE A O 1
ATOM 869 N N . ALA A 1 116 ? 10.438 -19.719 -16.609 1 73.75 116 ALA A N 1
ATOM 870 C CA . ALA A 1 116 ? 10.812 -20.609 -15.5 1 73.75 116 ALA A CA 1
ATOM 871 C C . ALA A 1 116 ? 9.586 -20.984 -14.672 1 73.75 116 ALA A C 1
ATOM 873 O O . ALA A 1 116 ? 9.547 -22.047 -14.062 1 73.75 116 ALA A O 1
ATOM 874 N N . GLY A 1 117 ? 8.633 -20.125 -14.672 1 68.81 117 GLY A N 1
ATOM 875 C CA . GLY A 1 117 ? 7.406 -20.438 -13.953 1 68.81 117 GLY A CA 1
ATOM 876 C C . GLY A 1 117 ? 6.668 -21.625 -14.523 1 68.81 117 GLY A C 1
ATOM 877 O O . GLY A 1 117 ? 5.973 -22.344 -13.797 1 68.81 117 GLY A O 1
ATOM 878 N N . LEU A 1 118 ? 6.832 -21.797 -15.766 1 68 118 LEU A N 1
ATOM 879 C CA . LEU A 1 118 ? 6.176 -22.906 -16.453 1 68 118 LEU A CA 1
ATOM 880 C C . LEU A 1 118 ? 7.055 -24.141 -16.438 1 68 118 LEU A C 1
ATOM 882 O O . LEU A 1 118 ? 6.57 -25.25 -16.188 1 68 118 LEU A O 1
ATOM 886 N N . THR A 1 119 ? 8.281 -23.953 -16.625 1 69.44 119 THR A N 1
ATOM 887 C CA . THR A 1 119 ? 9.172 -25.078 -16.844 1 69.44 119 THR A CA 1
ATOM 888 C C . THR A 1 119 ? 9.812 -25.531 -15.531 1 69.44 119 THR A C 1
ATOM 890 O O . THR A 1 119 ? 10.328 -26.656 -15.438 1 69.44 119 THR A O 1
ATOM 893 N N . GLY A 1 120 ? 9.75 -24.766 -14.609 1 74.5 120 GLY A N 1
ATOM 894 C CA . GLY A 1 120 ? 10.719 -24.953 -13.539 1 74.5 120 GLY A CA 1
ATOM 895 C C . GLY A 1 120 ? 12.156 -24.859 -14.008 1 74.5 120 GLY A C 1
ATOM 896 O O . GLY A 1 120 ? 12.445 -24.172 -14.992 1 74.5 120 GLY A O 1
ATOM 897 N N . LEU A 1 121 ? 13.07 -25.25 -13.062 1 81.81 121 LEU A N 1
ATOM 898 C CA . LEU A 1 121 ? 14.477 -25.375 -13.414 1 81.81 121 LEU A CA 1
ATOM 899 C C . LEU A 1 121 ? 14.898 -26.844 -13.445 1 81.81 121 LEU A C 1
ATOM 901 O O . LEU A 1 121 ? 14.172 -27.719 -12.945 1 81.81 121 LEU A O 1
ATOM 905 N N . PRO A 1 122 ? 15.953 -27.094 -14.195 1 75.56 122 PRO A N 1
ATOM 906 C CA . PRO A 1 122 ? 16.406 -28.484 -14.234 1 75.56 122 PRO A CA 1
ATOM 907 C C . PRO A 1 122 ? 16.578 -29.078 -12.836 1 75.56 122 PRO A C 1
ATOM 909 O O . PRO A 1 122 ? 17.156 -28.438 -11.953 1 75.56 122 PRO A O 1
ATOM 912 N N . GLN A 1 123 ? 16.109 -30.312 -12.688 1 74.62 123 GLN A N 1
ATOM 913 C CA . GLN A 1 123 ? 16.156 -30.984 -11.398 1 74.62 123 GLN A CA 1
ATOM 914 C C . GLN A 1 123 ? 17.594 -31.141 -10.922 1 74.62 123 GLN A C 1
ATOM 916 O O . GLN A 1 123 ? 17.859 -31.172 -9.719 1 74.62 123 GLN A O 1
ATOM 921 N N . ALA A 1 124 ? 18.391 -31.188 -11.852 1 78.56 124 ALA A N 1
ATOM 922 C CA . ALA A 1 124 ? 19.797 -31.422 -11.516 1 78.56 124 ALA A CA 1
ATOM 923 C C . ALA A 1 124 ? 20.438 -30.156 -10.938 1 78.56 124 ALA A C 1
ATOM 925 O O . ALA A 1 124 ? 21.516 -30.219 -10.336 1 78.56 124 ALA A O 1
ATOM 926 N N . MET A 1 125 ? 19.781 -29.141 -11.039 1 87.94 125 MET A N 1
ATOM 927 C CA . MET A 1 125 ? 20.328 -27.906 -10.508 1 87.94 125 MET A CA 1
ATOM 928 C C . MET A 1 125 ? 20.016 -27.766 -9.023 1 87.94 125 MET A C 1
ATOM 930 O O . MET A 1 125 ? 18.859 -27.922 -8.602 1 87.94 125 MET A O 1
ATOM 934 N N . SER A 1 126 ? 21.062 -27.5 -8.289 1 93.31 126 SER A N 1
ATOM 935 C CA . SER A 1 126 ? 20.859 -27.266 -6.859 1 93.31 126 SER A CA 1
ATOM 936 C C . SER A 1 126 ? 20.391 -25.844 -6.59 1 93.31 126 SER A C 1
ATOM 938 O O . SER A 1 126 ? 20.547 -24.969 -7.438 1 93.31 126 SER A O 1
ATOM 940 N N . ARG A 1 127 ? 19.859 -25.641 -5.41 1 95.12 127 ARG A N 1
ATOM 941 C CA . ARG A 1 127 ? 19.438 -24.281 -5.043 1 95.12 127 ARG A CA 1
ATOM 942 C C . ARG A 1 127 ? 20.641 -23.359 -4.898 1 95.12 127 ARG A C 1
ATOM 944 O O . ARG A 1 127 ? 20.562 -22.172 -5.223 1 95.12 127 ARG A O 1
ATOM 951 N N . SER A 1 128 ? 21.719 -23.938 -4.457 1 95.75 128 SER A N 1
ATOM 952 C CA . SER A 1 128 ? 22.953 -23.156 -4.395 1 95.75 128 SER A CA 1
ATOM 953 C C . SER A 1 128 ? 23.359 -22.641 -5.773 1 95.75 128 SER A C 1
ATOM 955 O O . SER A 1 128 ? 23.781 -21.5 -5.914 1 95.75 128 SER A O 1
ATOM 957 N N . GLN A 1 129 ? 23.203 -23.469 -6.715 1 94 129 GLN A N 1
ATOM 958 C CA . GLN A 1 129 ? 23.5 -23.078 -8.086 1 94 129 GLN A CA 1
ATOM 959 C C . GLN A 1 129 ? 22.547 -22 -8.57 1 94 129 GLN A C 1
ATOM 961 O O . GLN A 1 129 ? 22.953 -21.047 -9.234 1 94 129 GLN A O 1
ATOM 966 N N . VAL A 1 130 ? 21.312 -22.188 -8.242 1 93.88 130 VAL A N 1
ATOM 967 C CA . VAL A 1 130 ? 20.312 -21.188 -8.609 1 93.88 130 VAL A CA 1
ATOM 968 C C . VAL A 1 130 ? 20.719 -19.828 -8.055 1 93.88 130 VAL A C 1
ATOM 970 O O . VAL A 1 130 ? 20.734 -18.828 -8.781 1 93.88 130 VAL A O 1
ATOM 973 N N . ILE A 1 131 ? 21.094 -19.797 -6.758 1 96.69 131 ILE A N 1
ATOM 974 C CA . ILE A 1 131 ? 21.422 -18.562 -6.062 1 96.69 131 ILE A CA 1
ATOM 975 C C . ILE A 1 131 ? 22.656 -17.922 -6.699 1 96.69 131 ILE A C 1
ATOM 977 O O . ILE A 1 131 ? 22.688 -16.703 -6.922 1 96.69 131 ILE A O 1
ATOM 981 N N . SER A 1 132 ? 23.609 -18.672 -7.086 1 94.75 132 SER A N 1
ATOM 982 C CA . SER A 1 132 ? 24.844 -18.156 -7.656 1 94.75 132 SER A CA 1
ATOM 983 C C . SER A 1 132 ? 24.609 -17.547 -9.039 1 94.75 132 SER A C 1
ATOM 985 O O . SER A 1 132 ? 25.406 -16.75 -9.516 1 94.75 132 SER A O 1
ATOM 987 N N . HIS A 1 133 ? 23.484 -17.922 -9.656 1 92.5 133 HIS A N 1
ATOM 988 C CA . HIS A 1 133 ? 23.234 -17.453 -11.008 1 92.5 133 HIS A CA 1
ATOM 989 C C . HIS A 1 133 ? 22.141 -16.375 -11.031 1 92.5 133 HIS A C 1
ATOM 991 O O . HIS A 1 133 ? 21.719 -15.945 -12.102 1 92.5 133 HIS A O 1
ATOM 997 N N . LEU A 1 134 ? 21.703 -15.891 -9.875 1 94.44 134 LEU A N 1
ATOM 998 C CA . LEU A 1 134 ? 20.672 -14.867 -9.836 1 94.44 134 LEU A CA 1
ATOM 999 C C . LEU A 1 134 ? 21.156 -13.578 -10.484 1 94.44 134 LEU A C 1
ATOM 1001 O O . LEU A 1 134 ? 20.344 -12.758 -10.922 1 94.44 134 LEU A O 1
ATOM 1005 N N . LYS A 1 135 ? 22.453 -13.383 -10.578 1 93.31 135 LYS A N 1
ATOM 1006 C CA . LYS A 1 135 ? 23.031 -12.203 -11.195 1 93.31 135 LYS A CA 1
ATOM 1007 C C . LYS A 1 135 ? 22.688 -12.117 -12.68 1 93.31 135 LYS A C 1
ATOM 1009 O O . LYS A 1 135 ? 22.797 -11.055 -13.297 1 93.31 135 LYS A O 1
ATOM 1014 N N . GLU A 1 136 ? 22.219 -13.266 -13.203 1 88 136 GLU A N 1
ATOM 1015 C CA . GLU A 1 136 ? 21.859 -13.32 -14.625 1 88 136 GLU A CA 1
ATOM 1016 C C . GLU A 1 136 ? 20.484 -12.695 -14.867 1 88 136 GLU A C 1
ATOM 1018 O O . GLU A 1 136 ? 20.125 -12.398 -16.016 1 88 136 GLU A O 1
ATOM 1023 N N . LEU A 1 137 ? 19.734 -12.492 -13.875 1 89.25 137 LEU A N 1
ATOM 1024 C CA . LEU A 1 137 ? 18.406 -11.875 -14.016 1 89.25 137 LEU A CA 1
ATOM 1025 C C . LEU A 1 137 ? 18.516 -10.359 -13.922 1 89.25 137 LEU A C 1
ATOM 1027 O O . LEU A 1 137 ? 19 -9.828 -12.914 1 89.25 137 LEU A O 1
ATOM 1031 N N . PRO A 1 138 ? 18.062 -9.68 -14.922 1 87.31 138 PRO A N 1
ATOM 1032 C CA . PRO A 1 138 ? 18.141 -8.219 -14.867 1 87.31 138 PRO A CA 1
ATOM 1033 C C . PRO A 1 138 ? 17.141 -7.609 -13.898 1 87.31 138 PRO A C 1
ATOM 1035 O O . PRO A 1 138 ? 16.125 -8.242 -13.578 1 87.31 138 PRO A O 1
ATOM 1038 N N . GLN A 1 139 ? 17.469 -6.426 -13.367 1 88.75 139 GLN A N 1
ATOM 1039 C CA . GLN A 1 139 ? 16.469 -5.633 -12.656 1 88.75 139 GLN A CA 1
ATOM 1040 C C . GLN A 1 139 ? 15.539 -4.918 -13.625 1 88.75 139 GLN A C 1
ATOM 1042 O O . GLN A 1 139 ? 15.992 -4.176 -14.5 1 88.75 139 GLN A O 1
ATOM 1047 N N . GLN A 1 140 ? 14.289 -5.156 -13.516 1 86.25 140 GLN A N 1
ATOM 1048 C CA . GLN A 1 140 ? 13.359 -4.633 -14.508 1 86.25 140 GLN A CA 1
ATOM 1049 C C . GLN A 1 140 ? 12.367 -3.662 -13.883 1 86.25 140 GLN A C 1
ATOM 1051 O O . GLN A 1 140 ? 11.578 -3.031 -14.586 1 86.25 140 GLN A O 1
ATOM 1056 N N . ALA A 1 141 ? 12.344 -3.578 -12.664 1 89.25 141 ALA A N 1
ATOM 1057 C CA . ALA A 1 141 ? 11.414 -2.709 -11.945 1 89.25 141 ALA A CA 1
ATOM 1058 C C . ALA A 1 141 ? 12.102 -2.021 -10.773 1 89.25 141 ALA A C 1
ATOM 1060 O O . ALA A 1 141 ? 13.266 -2.307 -10.469 1 89.25 141 ALA A O 1
ATOM 1061 N N . HIS A 1 142 ? 11.414 -1.059 -10.234 1 88.81 142 HIS A N 1
ATOM 1062 C CA . HIS A 1 142 ? 12.016 -0.249 -9.18 1 88.81 142 HIS A CA 1
ATOM 1063 C C . HIS A 1 142 ? 11.953 -0.962 -7.836 1 88.81 142 HIS A C 1
ATOM 1065 O O . HIS A 1 142 ? 10.906 -1.49 -7.453 1 88.81 142 HIS A O 1
ATOM 1071 N N . PHE A 1 143 ? 13.164 -0.945 -7.133 1 92.81 143 PHE A N 1
ATOM 1072 C CA . PHE A 1 143 ? 13.328 -1.572 -5.828 1 92.81 143 PHE A CA 1
ATOM 1073 C C . PHE A 1 143 ? 12.375 -0.961 -4.809 1 92.81 143 PHE A C 1
ATOM 1075 O O . PHE A 1 143 ? 12.336 0.259 -4.637 1 92.81 143 PHE A O 1
ATOM 1082 N N . ARG A 1 144 ? 11.453 -1.792 -4.148 1 93.81 144 ARG A N 1
ATOM 1083 C CA . ARG A 1 144 ? 10.523 -1.504 -3.059 1 93.81 144 ARG A CA 1
ATOM 1084 C C . ARG A 1 144 ? 9.375 -0.624 -3.537 1 93.81 144 ARG A C 1
ATOM 1086 O O . ARG A 1 144 ? 8.586 -0.125 -2.729 1 93.81 144 ARG A O 1
ATOM 1093 N N . ASP A 1 145 ? 9.242 -0.453 -4.805 1 90.12 145 ASP A N 1
ATOM 1094 C CA . ASP A 1 145 ? 8.164 0.355 -5.363 1 90.12 145 ASP A CA 1
ATOM 1095 C C . ASP A 1 145 ? 7.223 -0.496 -6.215 1 90.12 145 ASP A C 1
ATOM 1097 O O . ASP A 1 145 ? 6.027 -0.208 -6.309 1 90.12 145 ASP A O 1
ATOM 1101 N N . ASP A 1 146 ? 7.855 -1.501 -6.844 1 90.12 146 ASP A N 1
ATOM 1102 C CA . ASP A 1 146 ? 7.059 -2.297 -7.773 1 90.12 146 ASP A CA 1
ATOM 1103 C C . ASP A 1 146 ? 6.887 -3.727 -7.262 1 90.12 146 ASP A C 1
ATOM 1105 O O . ASP A 1 146 ? 7.836 -4.328 -6.75 1 90.12 146 ASP A O 1
ATOM 1109 N N . PHE A 1 147 ? 5.707 -4.254 -7.363 1 93.44 147 PHE A N 1
ATOM 1110 C CA . PHE A 1 147 ? 5.422 -5.664 -7.145 1 93.44 147 PHE A CA 1
ATOM 1111 C C . PHE A 1 147 ? 5.723 -6.48 -8.398 1 93.44 147 PHE A C 1
ATOM 1113 O O . PHE A 1 147 ? 5.172 -6.211 -9.469 1 93.44 147 PHE A O 1
ATOM 1120 N N . THR A 1 148 ? 6.578 -7.445 -8.25 1 91.19 148 THR A N 1
ATOM 1121 C CA . THR A 1 148 ? 6.883 -8.398 -9.312 1 91.19 148 THR A CA 1
ATOM 1122 C C . THR A 1 148 ? 6.895 -9.828 -8.773 1 91.19 148 THR A C 1
ATOM 1124 O O . THR A 1 148 ? 7.879 -10.258 -8.172 1 91.19 148 THR A O 1
ATOM 1127 N N . PHE A 1 149 ? 5.777 -10.492 -9.047 1 90.88 149 PHE A N 1
ATOM 1128 C CA . PHE A 1 149 ? 5.715 -1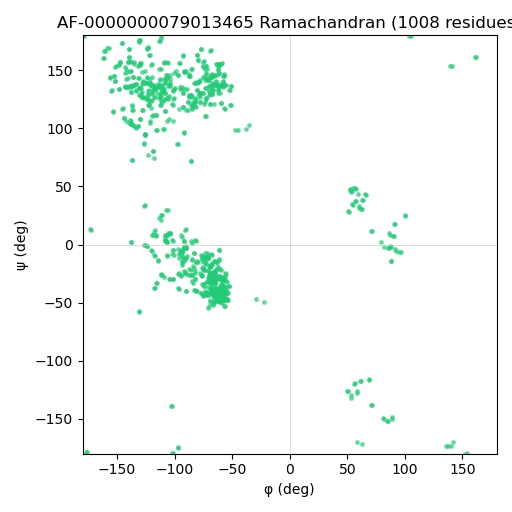1.883 -8.617 1 90.88 149 PHE A CA 1
ATOM 1129 C C . PHE A 1 149 ? 6.938 -12.656 -9.102 1 90.88 149 PHE A C 1
ATOM 1131 O O . PHE A 1 149 ? 7.203 -12.719 -10.305 1 90.88 149 PHE A O 1
ATOM 1138 N N . ASN A 1 150 ? 7.738 -13.234 -8.094 1 92.56 150 ASN A N 1
ATOM 1139 C CA . ASN A 1 150 ? 9.047 -13.773 -8.43 1 92.56 150 ASN A CA 1
ATOM 1140 C C . ASN A 1 150 ? 9.367 -15.031 -7.625 1 92.56 150 ASN A C 1
ATOM 1142 O O . ASN A 1 150 ? 9.719 -14.945 -6.449 1 92.56 150 ASN A O 1
ATOM 1146 N N . GLN A 1 151 ? 9.367 -16.156 -8.258 1 92.94 151 GLN A N 1
ATOM 1147 C CA . GLN A 1 151 ? 9.633 -17.422 -7.578 1 92.94 151 GLN A CA 1
ATOM 1148 C C . GLN A 1 151 ? 11.094 -17.531 -7.148 1 92.94 151 GLN A C 1
ATOM 1150 O O . GLN A 1 151 ? 11.406 -18.172 -6.145 1 92.94 151 GLN A O 1
ATOM 1155 N N . PHE A 1 152 ? 11.977 -16.875 -7.898 1 94.31 152 PHE A N 1
ATOM 1156 C CA . PHE A 1 152 ? 13.398 -16.922 -7.566 1 94.31 152 PHE A CA 1
ATOM 1157 C C . PHE A 1 152 ? 13.656 -16.25 -6.223 1 94.31 152 PHE A C 1
ATOM 1159 O O . PHE A 1 152 ? 14.508 -16.703 -5.453 1 94.31 152 PHE A O 1
ATOM 1166 N N . MET A 1 153 ? 12.898 -15.258 -5.945 1 96.56 153 MET A N 1
ATOM 1167 C CA . MET A 1 153 ? 13.125 -14.531 -4.703 1 96.56 153 MET A CA 1
ATOM 1168 C C . MET A 1 153 ? 12.609 -15.32 -3.504 1 96.56 153 MET A C 1
ATOM 1170 O O . MET A 1 153 ? 13.188 -15.25 -2.416 1 96.56 153 MET A O 1
ATOM 1174 N N . TYR A 1 154 ? 11.531 -16.078 -3.645 1 96.75 154 TYR A N 1
ATOM 1175 C CA . TYR A 1 154 ? 11.094 -16.969 -2.574 1 96.75 154 TYR A CA 1
ATOM 1176 C C . TYR A 1 154 ? 12.086 -18.094 -2.365 1 96.75 154 TYR A C 1
ATOM 1178 O O . TYR A 1 154 ? 12.336 -18.516 -1.23 1 96.75 154 TYR A O 1
ATOM 1186 N N . THR A 1 155 ? 12.586 -18.562 -3.463 1 96.69 155 THR A N 1
ATOM 1187 C CA . THR A 1 155 ? 13.625 -19.578 -3.377 1 96.69 155 THR A CA 1
ATOM 1188 C C . THR A 1 155 ? 14.867 -19.047 -2.674 1 96.69 155 THR A C 1
ATOM 1190 O O . THR A 1 155 ? 15.461 -19.719 -1.839 1 96.69 155 THR A O 1
ATOM 1193 N N . LEU A 1 156 ? 15.227 -17.844 -3.037 1 98.19 156 LEU A N 1
ATOM 1194 C CA . LEU A 1 156 ? 16.328 -17.188 -2.355 1 98.19 156 LEU A CA 1
ATOM 1195 C C . LEU A 1 156 ? 16.078 -17.109 -0.854 1 98.19 156 LEU A C 1
ATOM 1197 O O . LEU A 1 156 ? 16.953 -17.453 -0.055 1 98.19 156 LEU A O 1
ATOM 1201 N N . ALA A 1 157 ? 14.906 -16.672 -0.456 1 98.62 157 ALA A N 1
ATOM 1202 C CA . ALA A 1 157 ? 14.562 -16.547 0.959 1 98.62 157 ALA A CA 1
ATOM 1203 C C . ALA A 1 157 ? 14.656 -17.906 1.661 1 98.62 157 ALA A C 1
ATOM 1205 O O . ALA A 1 157 ? 15.234 -18 2.748 1 98.62 157 ALA A O 1
ATOM 1206 N N . ALA A 1 158 ? 14.102 -18.891 1.028 1 98.5 158 ALA A N 1
ATOM 1207 C CA . ALA A 1 158 ? 14.156 -20.234 1.596 1 98.5 158 ALA A CA 1
ATOM 1208 C C . ALA A 1 158 ? 15.602 -20.703 1.73 1 98.5 158 ALA A C 1
ATOM 1210 O O . ALA A 1 158 ? 15.969 -21.344 2.727 1 98.5 158 ALA A O 1
ATOM 1211 N N . TYR A 1 159 ? 16.391 -20.406 0.749 1 98.5 159 TYR A N 1
ATOM 1212 C CA . TYR A 1 159 ? 17.797 -20.812 0.75 1 98.5 159 TYR A CA 1
ATOM 1213 C C . TYR A 1 159 ? 18.547 -20.172 1.905 1 98.5 159 TYR A C 1
ATOM 1215 O O . TYR A 1 159 ? 19.391 -20.812 2.539 1 98.5 159 TYR A O 1
ATOM 1223 N N . VAL A 1 160 ? 18.312 -18.953 2.16 1 98.56 160 VAL A N 1
ATOM 1224 C CA . VAL A 1 160 ? 18.922 -18.281 3.303 1 98.56 160 VAL A CA 1
ATOM 1225 C C . VAL A 1 160 ? 18.625 -19.078 4.578 1 98.56 160 VAL A C 1
ATOM 1227 O O . VAL A 1 160 ? 19.531 -19.312 5.387 1 98.56 160 VAL A O 1
ATOM 1230 N N . GLY A 1 161 ? 17.359 -19.469 4.75 1 98.12 161 GLY A N 1
ATOM 1231 C CA . GLY A 1 161 ? 17 -20.297 5.887 1 98.12 161 GLY A CA 1
ATOM 1232 C C . GLY A 1 161 ? 17.766 -21.594 5.941 1 98.12 161 GLY A C 1
ATOM 1233 O O . GLY A 1 161 ? 18.188 -22.031 7.012 1 98.12 161 GLY A O 1
ATOM 1234 N N . GLU A 1 162 ? 17.906 -22.219 4.797 1 98.19 162 GLU A N 1
ATOM 1235 C CA . GLU A 1 162 ? 18.656 -23.469 4.719 1 98.19 162 GLU A CA 1
ATOM 1236 C C . GLU A 1 162 ? 20.094 -23.281 5.203 1 98.19 162 GLU A C 1
ATOM 1238 O O . GLU A 1 162 ? 20.609 -24.125 5.949 1 98.19 162 GLU A O 1
ATOM 1243 N N . LYS A 1 163 ? 20.688 -22.234 4.805 1 97.06 163 LYS A N 1
ATOM 1244 C CA . LYS A 1 163 ? 22.094 -21.969 5.141 1 97.06 163 LYS A CA 1
ATOM 1245 C C . LYS A 1 163 ? 22.266 -21.719 6.637 1 97.06 163 LYS A C 1
ATOM 1247 O O . LYS A 1 163 ? 23.172 -22.266 7.262 1 97.06 163 LYS A O 1
ATOM 1252 N N . ILE A 1 164 ? 21.391 -20.984 7.137 1 96.31 164 ILE A N 1
ATOM 1253 C CA . ILE A 1 164 ? 21.484 -20.609 8.547 1 96.31 164 ILE A CA 1
ATOM 1254 C C . ILE A 1 164 ? 21.234 -21.828 9.422 1 96.31 164 ILE A C 1
ATOM 1256 O O . ILE A 1 164 ? 21.891 -22.016 10.453 1 96.31 164 ILE A O 1
ATOM 1260 N N . ALA A 1 165 ? 20.312 -22.703 9.023 1 96.56 165 ALA A N 1
ATOM 1261 C CA . ALA A 1 165 ? 19.922 -23.859 9.836 1 96.56 165 ALA A CA 1
ATOM 1262 C C . ALA A 1 165 ? 20.734 -25.094 9.469 1 96.56 165 ALA A C 1
ATOM 1264 O O . ALA A 1 165 ? 20.656 -26.125 10.148 1 96.56 165 ALA A O 1
ATOM 1265 N N . SER A 1 166 ? 21.469 -25 8.367 1 96.69 166 SER A N 1
ATOM 1266 C CA . SER A 1 166 ? 22.172 -26.156 7.824 1 96.69 166 SER A CA 1
ATOM 1267 C C . SER A 1 166 ? 21.234 -27.328 7.602 1 96.69 166 SER A C 1
ATOM 1269 O O . SER A 1 166 ? 21.5 -28.453 8.031 1 96.69 166 SER A O 1
ATOM 1271 N N . SER A 1 167 ? 20.141 -27.078 7.043 1 97.75 167 SER A N 1
ATOM 1272 C CA . SER A 1 167 ? 19.109 -28.047 6.734 1 97.75 167 SER A CA 1
ATOM 1273 C C . SER A 1 167 ? 18.281 -27.625 5.523 1 97.75 167 SER A C 1
ATOM 1275 O O . SER A 1 167 ? 18.203 -26.422 5.219 1 97.75 167 SER A O 1
ATOM 1277 N N . SER A 1 168 ? 17.672 -28.562 4.75 1 97.31 168 SER A N 1
ATOM 1278 C CA . SER A 1 168 ? 16.891 -28.234 3.562 1 97.31 168 SER A CA 1
ATOM 1279 C C . SER A 1 168 ? 15.539 -27.641 3.936 1 97.31 168 SER A C 1
ATOM 1281 O O . SER A 1 168 ? 15.055 -27.844 5.051 1 97.31 168 SER A O 1
ATOM 1283 N N . TRP A 1 169 ? 14.977 -26.938 3.047 1 97.94 169 TRP A N 1
ATOM 1284 C CA . TRP A 1 169 ? 13.648 -26.359 3.223 1 97.94 169 TRP A CA 1
ATOM 1285 C C . TRP A 1 169 ? 12.617 -27.453 3.467 1 97.94 169 TRP A C 1
ATOM 1287 O O . TRP A 1 169 ? 11.766 -27.328 4.348 1 97.94 169 TRP A O 1
ATOM 1297 N N . GLU A 1 170 ? 12.742 -28.578 2.754 1 97.19 170 GLU A N 1
ATOM 1298 C CA . GLU A 1 170 ? 11.797 -29.688 2.869 1 97.19 170 GLU A CA 1
ATOM 1299 C C . GLU A 1 170 ? 11.805 -30.281 4.277 1 97.19 170 GLU A C 1
ATOM 1301 O O . GLU A 1 170 ? 10.75 -30.484 4.879 1 97.19 170 GLU A O 1
ATOM 1306 N N . LYS A 1 171 ? 12.969 -30.469 4.746 1 97.56 171 LYS A N 1
ATOM 1307 C CA . LYS A 1 171 ? 13.109 -31.047 6.078 1 97.56 171 LYS A CA 1
ATOM 1308 C C . LYS A 1 171 ? 12.609 -30.078 7.152 1 97.56 171 LYS A C 1
ATOM 1310 O O . LYS A 1 171 ? 11.914 -30.484 8.086 1 97.56 171 LYS A O 1
ATOM 1315 N N . MET A 1 172 ? 12.953 -28.859 6.992 1 98 172 MET A N 1
ATOM 1316 C CA . MET A 1 172 ? 12.547 -27.875 7.98 1 98 172 MET A CA 1
ATOM 1317 C C . MET A 1 172 ? 11.039 -27.656 7.949 1 98 172 MET A C 1
ATOM 1319 O O . MET A 1 172 ? 10.406 -27.516 9 1 98 172 MET A O 1
ATOM 1323 N N . MET A 1 173 ? 10.492 -27.641 6.781 1 98.25 173 MET A N 1
ATOM 1324 C CA . MET A 1 173 ? 9.047 -27.5 6.648 1 98.25 173 MET A CA 1
ATOM 1325 C C . MET A 1 173 ? 8.328 -28.641 7.363 1 98.25 173 MET A C 1
ATOM 1327 O O . MET A 1 173 ? 7.371 -28.422 8.102 1 98.25 173 MET A O 1
ATOM 1331 N N . ARG A 1 174 ? 8.805 -29.781 7.215 1 97.56 174 ARG A N 1
ATOM 1332 C CA . ARG A 1 174 ? 8.219 -30.969 7.84 1 97.56 174 ARG A CA 1
ATOM 1333 C C . ARG A 1 174 ? 8.344 -30.906 9.359 1 97.56 174 ARG A C 1
ATOM 1335 O O . ARG A 1 174 ? 7.34 -30.953 10.07 1 97.56 174 ARG A O 1
ATOM 1342 N N . THR A 1 175 ? 9.516 -30.625 9.828 1 97.62 175 THR A N 1
ATOM 1343 C CA . THR A 1 175 ? 9.828 -30.828 11.242 1 97.62 175 THR A CA 1
ATOM 1344 C C . THR A 1 175 ? 9.383 -29.625 12.07 1 97.62 175 THR A C 1
ATOM 1346 O O . THR A 1 175 ? 8.945 -29.781 13.211 1 97.62 175 THR A O 1
ATOM 1349 N N . HIS A 1 176 ? 9.445 -28.484 11.508 1 97.75 176 HIS A N 1
ATOM 1350 C CA . HIS A 1 176 ? 9.281 -27.297 12.336 1 97.75 176 HIS A CA 1
ATOM 1351 C C . HIS A 1 176 ? 7.922 -26.641 12.109 1 97.75 176 HIS A C 1
ATOM 1353 O O . HIS A 1 176 ? 7.516 -25.766 12.867 1 97.75 176 HIS A O 1
ATOM 1359 N N . LEU A 1 177 ? 7.188 -27.109 11.086 1 98.12 177 LEU A N 1
ATOM 1360 C CA . LEU A 1 177 ? 5.879 -26.5 10.867 1 98.12 177 LEU A CA 1
ATOM 1361 C C . LEU A 1 177 ? 4.801 -27.562 10.711 1 98.12 177 LEU A C 1
ATOM 1363 O O . LEU A 1 177 ? 3.932 -27.703 11.578 1 98.12 177 LEU A O 1
ATOM 1367 N N . LEU A 1 178 ? 4.922 -28.438 9.797 1 98.31 178 LEU A N 1
ATOM 1368 C CA . LEU A 1 178 ? 3.84 -29.344 9.438 1 98.31 178 LEU A CA 1
ATOM 1369 C C . LEU A 1 178 ? 3.604 -30.375 10.539 1 98.31 178 LEU A C 1
ATOM 1371 O O . LEU A 1 178 ? 2.461 -30.609 10.938 1 98.31 178 LEU A O 1
ATOM 1375 N N . ASP A 1 179 ? 4.672 -30.922 11.062 1 98.06 179 ASP A N 1
ATOM 1376 C CA . ASP A 1 179 ? 4.52 -31.891 12.133 1 98.06 179 ASP A CA 1
ATOM 1377 C C . ASP A 1 179 ? 3.963 -31.234 13.398 1 98.06 179 ASP A C 1
ATOM 1379 O O . ASP A 1 179 ? 3.094 -31.797 14.062 1 98.06 179 ASP A O 1
ATOM 1383 N N . LYS A 1 180 ? 4.426 -30.141 13.641 1 98 180 LYS A N 1
ATOM 1384 C CA . LYS A 1 180 ? 3.977 -29.422 14.828 1 98 180 LYS A CA 1
ATOM 1385 C C . LYS A 1 180 ? 2.504 -29.031 14.719 1 98 180 LYS A C 1
ATOM 1387 O O . LYS A 1 180 ? 1.803 -28.938 15.727 1 98 180 LYS A O 1
ATOM 1392 N N . LEU A 1 181 ? 2.023 -28.844 13.531 1 97.94 181 LEU A N 1
ATOM 1393 C CA . LEU A 1 181 ? 0.627 -28.5 13.297 1 97.94 181 LEU A CA 1
ATOM 1394 C C . LEU A 1 181 ? -0.223 -29.75 13.109 1 97.94 181 LEU A C 1
ATOM 1396 O O . LEU A 1 181 ? -1.433 -29.656 12.891 1 97.94 181 LEU A O 1
ATOM 1400 N N . LEU A 1 182 ? 0.439 -30.859 13.133 1 97.38 182 LEU A N 1
ATOM 1401 C CA . LEU A 1 182 ? -0.198 -32.156 12.891 1 97.38 182 LEU A CA 1
ATOM 1402 C C . LEU A 1 182 ? -0.769 -32.219 11.477 1 97.38 182 LEU A C 1
ATOM 1404 O O . LEU A 1 182 ? -1.814 -32.844 11.258 1 97.38 182 LEU A O 1
ATOM 1408 N N . MET A 1 183 ? -0.143 -31.531 10.578 1 98.31 183 MET A N 1
ATOM 1409 C CA . MET A 1 183 ? -0.43 -31.656 9.156 1 98.31 183 MET A CA 1
ATOM 1410 C C . MET A 1 183 ? 0.375 -32.812 8.539 1 98.31 183 MET A C 1
ATOM 1412 O O . MET A 1 183 ? 1.192 -32.562 7.645 1 98.31 183 MET A O 1
ATOM 1416 N N . THR A 1 184 ? 0.041 -33.906 8.828 1 96.38 184 THR A N 1
ATOM 1417 C CA . THR A 1 184 ? 0.886 -35.094 8.602 1 96.38 184 THR A CA 1
ATOM 1418 C C . THR A 1 184 ? 0.756 -35.562 7.164 1 96.38 184 THR A C 1
ATOM 1420 O O . THR A 1 184 ? 1.635 -36.281 6.66 1 96.38 184 THR A O 1
ATOM 1423 N N . SER A 1 185 ? -0.311 -35.25 6.539 1 96.19 185 SER A N 1
ATOM 1424 C CA . SER A 1 185 ? -0.525 -35.719 5.18 1 96.19 185 SER A CA 1
ATOM 1425 C C . SER A 1 185 ? 0.102 -34.812 4.152 1 96.19 185 SER A C 1
ATOM 1427 O O . SER A 1 185 ? 0.318 -35.188 3.002 1 96.19 185 SER A O 1
ATOM 1429 N N . THR A 1 186 ? 0.338 -33.531 4.559 1 97.69 186 THR A N 1
ATOM 1430 C CA . THR A 1 186 ? 0.863 -32.531 3.641 1 97.69 186 THR A CA 1
ATOM 1431 C C . THR A 1 186 ? 2.27 -32.906 3.18 1 97.69 186 THR A C 1
ATOM 1433 O O . THR A 1 186 ? 3.1 -33.344 3.984 1 97.69 186 THR A O 1
ATOM 1436 N N . VAL A 1 187 ? 2.461 -32.688 1.82 1 95.25 187 VAL A N 1
ATOM 1437 C CA . VAL A 1 187 ? 3.73 -33.094 1.215 1 95.25 187 VAL A CA 1
ATOM 1438 C C . VAL A 1 187 ? 4.359 -31.875 0.522 1 95.25 187 VAL A C 1
ATOM 1440 O O . VAL A 1 187 ? 3.664 -31.094 -0.12 1 95.25 187 VAL A O 1
ATOM 1443 N N . VAL A 1 188 ? 5.707 -31.734 0.676 1 94 188 VAL A N 1
ATOM 1444 C CA . VAL A 1 188 ? 6.418 -30.641 0.01 1 94 188 VAL A CA 1
ATOM 1445 C C . VAL A 1 188 ? 7.484 -31.219 -0.922 1 94 188 VAL A C 1
ATOM 1447 O O . VAL A 1 188 ? 8.203 -30.469 -1.59 1 94 188 VAL A O 1
ATOM 1450 N N . ALA A 1 189 ? 7.684 -32.375 -0.954 1 77 189 ALA A N 1
ATOM 1451 C CA . ALA A 1 189 ? 8.547 -33.125 -1.866 1 77 189 ALA A CA 1
ATOM 1452 C C . ALA A 1 189 ? 7.918 -34.469 -2.246 1 77 189 ALA A C 1
ATOM 1454 O O . ALA A 1 189 ? 7.527 -35.25 -1.375 1 77 189 ALA A O 1
ATOM 1455 N N . ALA A 1 190 ? 7.473 -34.469 -3.461 1 67.5 190 ALA A N 1
ATOM 1456 C CA . ALA A 1 190 ? 6.906 -35.781 -3.75 1 67.5 190 ALA A CA 1
ATOM 1457 C C . ALA A 1 190 ? 7.586 -36.406 -4.961 1 67.5 190 ALA A C 1
ATOM 1459 O O . ALA A 1 190 ? 7.695 -35.781 -6.02 1 67.5 190 ALA A O 1
ATOM 1460 N N . ASP A 1 191 ? 8.117 -37.469 -4.648 1 67.5 191 ASP A N 1
ATOM 1461 C CA . ASP A 1 191 ? 8.727 -38.219 -5.742 1 67.5 191 ASP A CA 1
ATOM 1462 C C . ASP A 1 191 ? 7.656 -38.812 -6.656 1 67.5 191 ASP A C 1
ATOM 1464 O O . ASP A 1 191 ? 7.863 -38.906 -7.863 1 67.5 191 ASP A O 1
ATOM 1468 N N . ASP A 1 192 ? 6.59 -39.219 -6.039 1 75.56 192 ASP A N 1
ATOM 1469 C CA . ASP A 1 192 ? 5.523 -39.875 -6.805 1 75.56 192 ASP A CA 1
ATOM 1470 C C . ASP A 1 192 ? 4.152 -39.344 -6.359 1 75.56 192 ASP A C 1
ATOM 1472 O O . ASP A 1 192 ? 3.719 -39.625 -5.238 1 75.56 192 ASP A O 1
ATOM 1476 N N . THR A 1 193 ? 3.52 -38.719 -7.266 1 79.25 193 THR A N 1
ATOM 1477 C CA . THR A 1 193 ? 2.201 -38.156 -6.965 1 79.25 193 THR A CA 1
ATOM 1478 C C . THR A 1 193 ? 1.118 -38.906 -7.746 1 79.25 193 THR A C 1
ATOM 1480 O O . THR A 1 193 ? 0.047 -38.344 -8.008 1 79.25 193 THR A O 1
ATOM 1483 N N . SER A 1 194 ? 1.438 -40.094 -8.062 1 79.94 194 SER A N 1
ATOM 1484 C CA . SER A 1 194 ? 0.496 -40.875 -8.867 1 79.94 194 SER A CA 1
ATOM 1485 C C . SER A 1 194 ? -0.374 -41.75 -7.98 1 79.94 194 SER A C 1
ATOM 1487 O O . SER A 1 194 ? -1.33 -42.375 -8.461 1 79.94 194 SER A O 1
ATOM 1489 N N . SER A 1 195 ? -0.049 -41.719 -6.746 1 84.31 195 SER A N 1
ATOM 1490 C CA . SER A 1 195 ? -0.846 -42.562 -5.859 1 84.31 195 SER A CA 1
ATOM 1491 C C . SER A 1 195 ? -2.27 -42.031 -5.73 1 84.31 195 SER A C 1
ATOM 1493 O O . SER A 1 195 ? -2.557 -40.875 -6.125 1 84.31 195 SER A O 1
ATOM 1495 N N . SER A 1 196 ? -3.127 -42.812 -5.191 1 88.5 196 SER A N 1
ATOM 1496 C CA . SER A 1 196 ? -4.547 -42.5 -5.098 1 88.5 196 SER A CA 1
ATOM 1497 C C . SER A 1 196 ? -4.805 -41.438 -4.047 1 88.5 196 SER A C 1
ATOM 1499 O O . SER A 1 196 ? -5.902 -40.875 -3.98 1 88.5 196 SER A O 1
ATOM 1501 N N . ASP A 1 197 ? -3.848 -41.094 -3.326 1 91.75 197 ASP A N 1
ATOM 1502 C CA . ASP A 1 197 ? -3.994 -40.062 -2.309 1 91.75 197 ASP A CA 1
ATOM 1503 C C . ASP A 1 197 ? -4.062 -38.688 -2.943 1 91.75 197 ASP A C 1
ATOM 1505 O O . ASP A 1 197 ? -4.566 -37.75 -2.33 1 91.75 197 ASP A O 1
ATOM 1509 N N . PHE A 1 198 ? -3.547 -38.656 -4.176 1 95.94 198 PHE A N 1
ATOM 1510 C CA . PHE A 1 198 ? -3.469 -37.375 -4.867 1 95.94 198 PHE A CA 1
ATOM 1511 C C . PHE A 1 198 ? -4.605 -37.25 -5.871 1 95.94 198 PHE A C 1
ATOM 1513 O O . PHE A 1 198 ? -4.891 -38.156 -6.633 1 95.94 198 PHE A O 1
ATOM 1520 N N . ALA A 1 199 ? -5.266 -36.094 -5.828 1 97.62 199 ALA A N 1
ATOM 1521 C CA . ALA A 1 199 ? -6.227 -35.812 -6.895 1 97.62 199 ALA A CA 1
ATOM 1522 C C . ALA A 1 199 ? -5.523 -35.656 -8.242 1 97.62 199 ALA A C 1
ATOM 1524 O O . ALA A 1 199 ? -4.465 -35.031 -8.32 1 97.62 199 ALA A O 1
ATOM 1525 N N . ARG A 1 200 ? -6.102 -36.219 -9.25 1 97 200 ARG A N 1
ATOM 1526 C CA . ARG A 1 200 ? -5.648 -35.938 -10.602 1 97 200 ARG A CA 1
ATOM 1527 C C . ARG A 1 200 ? -6.078 -34.531 -11.039 1 97 200 ARG A C 1
ATOM 1529 O O . ARG A 1 200 ? -7.098 -34.031 -10.57 1 97 200 ARG A O 1
ATOM 1536 N N . SER A 1 201 ? -5.305 -33.969 -11.883 1 95.88 201 SER A N 1
ATOM 1537 C CA . SER A 1 201 ? -5.633 -32.625 -12.336 1 95.88 201 SER A CA 1
ATOM 1538 C C . SER A 1 201 ? -6.148 -32.625 -13.773 1 95.88 201 SER A C 1
ATOM 1540 O O . SER A 1 201 ? -5.707 -33.438 -14.586 1 95.88 201 SER A O 1
ATOM 1542 N N . TYR A 1 202 ? -7.066 -31.719 -14.023 1 96.62 202 TYR A N 1
ATOM 1543 C CA . TYR A 1 202 ? -7.691 -31.625 -15.336 1 96.62 202 TYR A CA 1
ATOM 1544 C C . TYR A 1 202 ? -7.641 -30.203 -15.875 1 96.62 202 TYR A C 1
ATOM 1546 O O . TYR A 1 202 ? -7.93 -29.25 -15.148 1 96.62 202 TYR A O 1
ATOM 1554 N N . VAL A 1 203 ? -7.27 -30.078 -17.156 1 94.12 203 VAL A N 1
ATOM 1555 C CA . VAL A 1 203 ? -7.207 -28.781 -17.828 1 94.12 203 VAL A CA 1
ATOM 1556 C C . VAL A 1 203 ? -8.156 -28.781 -19.031 1 94.12 203 VAL A C 1
ATOM 1558 O O . VAL A 1 203 ? -8.523 -29.828 -19.547 1 94.12 203 VAL A O 1
ATOM 1561 N N . SER A 1 204 ? -8.578 -27.547 -19.375 1 92.12 204 SER A N 1
ATOM 1562 C CA . SER A 1 204 ? -9.461 -27.422 -20.531 1 92.12 204 SER A CA 1
ATOM 1563 C C . SER A 1 204 ? -8.664 -27.344 -21.828 1 92.12 204 SER A C 1
ATOM 1565 O O . SER A 1 204 ? -7.859 -26.438 -22.016 1 92.12 204 SER A O 1
ATOM 1567 N N . GLU A 1 205 ? -8.836 -28.234 -22.625 1 90.81 205 GLU A N 1
ATOM 1568 C CA . GLU A 1 205 ? -8.227 -28.266 -23.938 1 90.81 205 GLU A CA 1
ATOM 1569 C C . GLU A 1 205 ? -9.273 -28.5 -25.031 1 90.81 205 GLU A C 1
ATOM 1571 O O . GLU A 1 205 ? -9.945 -29.531 -25.047 1 90.81 205 GLU A O 1
ATOM 1576 N N . GLU A 1 206 ? -9.438 -27.5 -25.891 1 89.12 206 GLU A N 1
ATOM 1577 C CA . GLU A 1 206 ? -10.414 -27.547 -26.969 1 89.12 206 GLU A CA 1
ATOM 1578 C C . GLU A 1 206 ? -11.812 -27.859 -26.453 1 89.12 206 GLU A C 1
ATOM 1580 O O . GLU A 1 206 ? -12.516 -28.703 -27 1 89.12 206 GLU A O 1
ATOM 1585 N N . GLY A 1 207 ? -12.062 -27.359 -25.312 1 87.56 207 GLY A N 1
ATOM 1586 C CA . GLY A 1 207 ? -13.406 -27.438 -24.766 1 87.56 207 GLY A CA 1
ATOM 1587 C C . GLY A 1 207 ? -13.625 -28.672 -23.906 1 87.56 207 GLY A C 1
ATOM 1588 O O . GLY A 1 207 ? -14.695 -28.844 -23.312 1 87.56 207 GLY A O 1
ATOM 1589 N N . ASN A 1 208 ? -12.641 -29.484 -23.844 1 91.94 208 ASN A N 1
ATOM 1590 C CA . ASN A 1 208 ? -12.742 -30.703 -23.047 1 91.94 208 ASN A CA 1
ATOM 1591 C C . ASN A 1 208 ? -11.781 -30.672 -21.859 1 91.94 208 ASN A C 1
ATOM 1593 O O . ASN A 1 208 ? -10.719 -30.062 -21.922 1 91.94 208 ASN A O 1
ATOM 1597 N N . LEU A 1 209 ? -12.234 -31.391 -20.797 1 94.62 209 LEU A N 1
ATOM 1598 C CA . LEU A 1 209 ? -11.32 -31.562 -19.672 1 94.62 209 LEU A CA 1
ATOM 1599 C C . LEU A 1 209 ? -10.391 -32.75 -19.891 1 94.62 209 LEU A C 1
ATOM 1601 O O . LEU A 1 209 ? -10.852 -33.875 -20.047 1 94.62 209 LEU A O 1
ATOM 1605 N N . VAL A 1 210 ? -9.141 -32.406 -19.906 1 94.94 210 VAL A N 1
ATOM 1606 C CA . VAL A 1 210 ? -8.125 -33.438 -20.141 1 94.94 210 VAL A CA 1
ATOM 1607 C C . VAL A 1 210 ? -7.211 -33.531 -18.906 1 94.94 210 VAL A C 1
ATOM 1609 O O . VAL A 1 210 ? -6.848 -32.5 -18.312 1 94.94 210 VAL A O 1
ATOM 1612 N N . GLU A 1 211 ? -6.918 -34.812 -18.531 1 95.81 211 GLU A N 1
ATOM 1613 C CA . GLU A 1 211 ? -6.031 -35 -17.391 1 95.81 211 GLU A CA 1
ATOM 1614 C C . GLU A 1 211 ? -4.598 -34.594 -17.719 1 95.81 211 GLU A C 1
ATOM 1616 O O . GLU A 1 211 ? -4.094 -34.906 -18.797 1 95.81 211 GLU A O 1
ATOM 1621 N N . LEU A 1 212 ? -3.994 -33.906 -16.812 1 92.94 212 LEU A N 1
ATOM 1622 C CA . LEU A 1 212 ? -2.576 -33.594 -16.938 1 92.94 212 LEU A CA 1
ATOM 1623 C C . LEU A 1 212 ? -1.716 -34.656 -16.281 1 92.94 212 LEU A C 1
ATOM 1625 O O . LEU A 1 212 ? -1.989 -35.094 -15.164 1 92.94 212 LEU A O 1
ATOM 1629 N N . PRO A 1 213 ? -0.678 -35.062 -17 1 89.62 213 PRO A N 1
ATOM 1630 C CA . PRO A 1 213 ? 0.225 -36.031 -16.344 1 89.62 213 PRO A CA 1
ATOM 1631 C C . PRO A 1 213 ? 0.889 -35.469 -15.094 1 89.62 213 PRO A C 1
ATOM 1633 O O . PRO A 1 213 ? 1.402 -34.344 -15.117 1 89.62 213 PRO A O 1
ATOM 1636 N N . PRO A 1 214 ? 0.894 -36.25 -13.992 1 87.88 214 PRO A N 1
ATOM 1637 C CA . PRO A 1 214 ? 1.439 -35.75 -12.727 1 87.88 214 PRO A CA 1
ATOM 1638 C C . PRO A 1 214 ? 2.889 -35.281 -12.844 1 87.88 214 PRO A C 1
ATOM 1640 O O . PRO A 1 214 ? 3.312 -34.375 -12.125 1 87.88 214 PRO A O 1
ATOM 1643 N N . GLN A 1 215 ? 3.668 -35.812 -13.75 1 83.5 215 GLN A N 1
ATOM 1644 C CA . GLN A 1 215 ? 5.086 -35.531 -13.906 1 83.5 215 GLN A CA 1
ATOM 1645 C C . GLN A 1 215 ? 5.289 -34.125 -14.453 1 83.5 215 GLN A C 1
ATOM 1647 O O . GLN A 1 215 ? 6.402 -33.594 -14.422 1 83.5 215 GLN A O 1
ATOM 1652 N N . THR A 1 216 ? 4.223 -33.5 -14.898 1 83.69 216 THR A N 1
ATOM 1653 C CA . THR A 1 216 ? 4.305 -32.156 -15.445 1 83.69 216 THR A CA 1
ATOM 1654 C C . THR A 1 216 ? 4.602 -31.156 -14.344 1 83.69 216 THR A C 1
ATOM 1656 O O . THR A 1 216 ? 5.242 -30.125 -14.586 1 83.69 216 THR A O 1
ATOM 1659 N N . ILE A 1 217 ? 4.207 -31.469 -13.164 1 86.44 217 ILE A N 1
ATOM 1660 C CA . ILE A 1 217 ? 4.328 -30.531 -12.055 1 86.44 217 ILE A CA 1
ATOM 1661 C C . ILE A 1 217 ? 5.664 -30.75 -11.344 1 86.44 217 ILE A C 1
ATOM 1663 O O . ILE A 1 217 ? 5.797 -31.656 -10.523 1 86.44 217 ILE A O 1
ATOM 1667 N N . ASP A 1 218 ? 6.609 -30.016 -11.672 1 83.56 218 ASP A N 1
ATOM 1668 C CA . ASP A 1 218 ? 7.941 -30.094 -11.07 1 83.56 218 ASP A CA 1
ATOM 1669 C C . ASP A 1 218 ? 8.664 -28.75 -11.156 1 83.56 218 ASP A C 1
ATOM 1671 O O . ASP A 1 218 ? 9.086 -28.328 -12.234 1 83.56 218 ASP A O 1
ATOM 1675 N N . LEU A 1 219 ? 8.906 -28.172 -9.984 1 87.69 219 LEU A N 1
ATOM 1676 C CA . LEU A 1 219 ? 9.578 -26.875 -9.977 1 87.69 219 LEU A CA 1
ATOM 1677 C C . LEU A 1 219 ? 11.055 -27.031 -9.641 1 87.69 219 LEU A C 1
ATOM 1679 O O . LEU A 1 219 ? 11.805 -26.047 -9.656 1 87.69 219 LEU A O 1
ATOM 1683 N N . GLY A 1 220 ? 11.438 -28.234 -9.336 1 88.75 220 GLY A N 1
ATOM 1684 C CA . GLY A 1 220 ? 12.828 -28.469 -8.984 1 88.75 220 GLY A CA 1
ATOM 1685 C C . GLY A 1 220 ? 13.297 -27.641 -7.797 1 88.75 220 GLY A C 1
ATOM 1686 O O . GLY A 1 220 ? 12.641 -27.641 -6.75 1 88.75 220 GLY A O 1
ATOM 1687 N N . PRO A 1 221 ? 14.414 -26.938 -8.031 1 92.31 221 PRO A N 1
ATOM 1688 C CA . PRO A 1 221 ? 14.961 -26.156 -6.918 1 92.31 221 PRO A CA 1
ATOM 1689 C C . PRO A 1 221 ? 14.07 -25 -6.516 1 92.31 221 PRO A C 1
ATOM 1691 O O . PRO A 1 221 ? 14.297 -24.359 -5.477 1 92.31 221 PRO A O 1
ATOM 1694 N N . LEU A 1 222 ? 13.055 -24.688 -7.246 1 93.31 222 LEU A N 1
ATOM 1695 C CA . LEU A 1 222 ? 12.164 -23.578 -6.93 1 93.31 222 LEU A CA 1
ATOM 1696 C C . LEU A 1 222 ? 11.008 -24.047 -6.051 1 93.31 222 LEU A C 1
ATOM 1698 O O . LEU A 1 222 ? 10.055 -23.297 -5.816 1 93.31 222 LEU A O 1
ATOM 1702 N N . ALA A 1 223 ? 11.078 -25.219 -5.492 1 93.75 223 ALA A N 1
ATOM 1703 C CA . ALA A 1 223 ? 10.023 -25.875 -4.727 1 93.75 223 ALA A CA 1
ATOM 1704 C C . ALA A 1 223 ? 9.5 -24.984 -3.613 1 93.75 223 ALA A C 1
ATOM 1706 O O . ALA A 1 223 ? 8.289 -24.906 -3.379 1 93.75 223 ALA A O 1
ATOM 1707 N N . PRO A 1 224 ? 10.328 -24.172 -2.955 1 96.75 224 PRO A N 1
ATOM 1708 C CA . PRO A 1 224 ? 9.828 -23.344 -1.854 1 96.75 224 PRO A CA 1
ATOM 1709 C C . PRO A 1 224 ? 8.812 -22.297 -2.312 1 96.75 224 PRO A C 1
ATOM 1711 O O . PRO A 1 224 ? 8.086 -21.75 -1.49 1 96.75 224 PRO A O 1
ATOM 1714 N N . ALA A 1 225 ? 8.797 -22.125 -3.596 1 95.38 225 ALA A N 1
ATOM 1715 C CA . ALA A 1 225 ? 7.922 -21.078 -4.125 1 95.38 225 ALA A CA 1
ATOM 1716 C C . ALA A 1 225 ? 6.586 -21.672 -4.57 1 95.38 225 ALA A C 1
ATOM 1718 O O . ALA A 1 225 ? 5.641 -20.922 -4.855 1 95.38 225 ALA A O 1
ATOM 1719 N N . GLY A 1 226 ? 6.508 -23.062 -4.574 1 94.75 226 GLY A N 1
ATOM 1720 C CA . GLY A 1 226 ? 5.254 -23.453 -5.195 1 94.75 226 GLY A CA 1
ATOM 1721 C C . GLY A 1 226 ? 4.98 -24.938 -5.105 1 94.75 226 GLY A C 1
ATOM 1722 O O . GLY A 1 226 ? 4.105 -25.453 -5.801 1 94.75 226 GLY A O 1
ATOM 1723 N N . THR A 1 227 ? 5.762 -25.641 -4.273 1 94.06 227 THR A N 1
ATOM 1724 C CA . THR A 1 227 ? 5.551 -27.094 -4.273 1 94.06 227 THR A CA 1
ATOM 1725 C C . THR A 1 227 ? 5.023 -27.562 -2.92 1 94.06 227 THR A C 1
ATOM 1727 O O . THR A 1 227 ? 5.801 -27.797 -1.992 1 94.06 227 THR A O 1
ATOM 1730 N N . MET A 1 228 ? 3.721 -27.734 -2.893 1 96.75 228 MET A N 1
ATOM 1731 C CA . MET A 1 228 ? 3.041 -28.297 -1.727 1 96.75 228 MET A CA 1
ATOM 1732 C C . MET A 1 228 ? 1.722 -28.938 -2.127 1 96.75 228 MET A C 1
ATOM 1734 O O . MET A 1 228 ? 0.99 -28.406 -2.965 1 96.75 228 MET A O 1
ATOM 1738 N N . TYR A 1 229 ? 1.517 -30.125 -1.65 1 97.5 229 TYR A N 1
ATOM 1739 C CA . TYR A 1 229 ? 0.226 -30.797 -1.713 1 97.5 229 TYR A CA 1
ATOM 1740 C C . TYR A 1 229 ? -0.4 -30.906 -0.328 1 97.5 229 TYR A C 1
ATOM 1742 O O . TYR A 1 229 ? 0.276 -31.266 0.64 1 97.5 229 TYR A O 1
ATOM 1750 N N . THR A 1 230 ? -1.619 -30.547 -0.273 1 98.31 230 THR A N 1
ATOM 1751 C CA . THR A 1 230 ? -2.281 -30.625 1.023 1 98.31 230 THR A CA 1
ATOM 1752 C C . THR A 1 230 ? -3.754 -31 0.854 1 98.31 230 THR A C 1
ATOM 1754 O O . THR A 1 230 ? -4.195 -31.328 -0.251 1 98.31 230 THR A O 1
ATOM 1757 N N . ASN A 1 231 ? -4.43 -31.234 2.016 1 98.5 231 ASN A N 1
ATOM 1758 C CA . ASN A 1 231 ? -5.836 -31.625 2 1 98.5 231 ASN A CA 1
ATOM 1759 C C . ASN A 1 231 ? -6.66 -30.781 2.975 1 98.5 231 ASN A C 1
ATOM 1761 O O . ASN A 1 231 ? -6.125 -29.891 3.639 1 98.5 231 ASN A O 1
ATOM 1765 N N . ALA A 1 232 ? -7.953 -31.031 2.934 1 98.69 232 ALA A N 1
ATOM 1766 C CA . ALA A 1 232 ? -8.898 -30.25 3.723 1 98.69 232 ALA A CA 1
ATOM 1767 C C . ALA A 1 232 ? -8.625 -30.391 5.215 1 98.69 232 ALA A C 1
ATOM 1769 O O . ALA A 1 232 ? -8.641 -29.406 5.961 1 98.69 232 ALA A O 1
ATOM 1770 N N . GLU A 1 233 ? -8.352 -31.562 5.668 1 98.44 233 GLU A N 1
ATOM 1771 C CA . GLU A 1 233 ? -8.117 -31.828 7.082 1 98.44 233 GLU A CA 1
ATOM 1772 C C . GLU A 1 233 ? -6.883 -31.094 7.59 1 98.44 233 GLU A C 1
ATOM 1774 O O . GLU A 1 233 ? -6.918 -30.453 8.648 1 98.44 233 GLU A O 1
ATOM 1779 N N . ASP A 1 234 ? -5.824 -31.188 6.867 1 98.69 234 ASP A N 1
ATOM 1780 C CA . ASP A 1 234 ? -4.59 -30.5 7.254 1 98.69 234 ASP A CA 1
ATOM 1781 C C . ASP A 1 234 ? -4.766 -28.984 7.215 1 98.69 234 ASP A C 1
ATOM 1783 O O . ASP A 1 234 ? -4.297 -28.281 8.109 1 98.69 234 ASP A O 1
ATOM 1787 N N . MET A 1 235 ? -5.477 -28.531 6.23 1 98.81 235 MET A N 1
ATOM 1788 C CA . MET A 1 235 ? -5.617 -27.078 6.078 1 98.81 235 MET A CA 1
ATOM 1789 C C . MET A 1 235 ? -6.5 -26.5 7.18 1 98.81 235 MET A C 1
ATOM 1791 O O . MET A 1 235 ? -6.422 -25.312 7.48 1 98.81 235 MET A O 1
ATOM 1795 N N . SER A 1 236 ? -7.355 -27.312 7.805 1 98.75 236 SER A N 1
ATOM 1796 C CA . SER A 1 236 ? -8.109 -26.828 8.953 1 98.75 236 SER A CA 1
ATOM 1797 C C . SER A 1 236 ? -7.18 -26.359 10.07 1 98.75 236 SER A C 1
ATOM 1799 O O . SER A 1 236 ? -7.473 -25.391 10.766 1 98.75 236 SER A O 1
ATOM 1801 N N . LYS A 1 237 ? -6.051 -27.031 10.203 1 98.38 237 LYS A N 1
ATOM 1802 C CA . LYS A 1 237 ? -5.066 -26.688 11.219 1 98.38 237 LYS A CA 1
ATOM 1803 C C . LYS A 1 237 ? -4.316 -25.406 10.836 1 98.38 237 LYS A C 1
ATOM 1805 O O . LYS A 1 237 ? -4.09 -24.547 11.68 1 98.38 237 LYS A O 1
ATOM 1810 N N . ALA A 1 238 ? -3.969 -25.344 9.57 1 98.62 238 ALA A N 1
ATOM 1811 C CA . ALA A 1 238 ? -3.285 -24.141 9.094 1 98.62 238 ALA A CA 1
ATOM 1812 C C . ALA A 1 238 ? -4.168 -22.906 9.258 1 98.62 238 ALA A C 1
ATOM 1814 O O . ALA A 1 238 ? -3.695 -21.859 9.68 1 98.62 238 ALA A O 1
ATOM 1815 N N . LEU A 1 239 ? -5.445 -23.062 8.883 1 98.75 239 LEU A N 1
ATOM 1816 C CA . LEU A 1 239 ? -6.383 -21.953 9.023 1 98.75 239 LEU A CA 1
ATOM 1817 C C . LEU A 1 239 ? -6.449 -21.469 10.477 1 98.75 239 LEU A C 1
ATOM 1819 O O . LEU A 1 239 ? -6.43 -20.266 10.742 1 98.75 239 LEU A O 1
ATOM 1823 N N . LYS A 1 240 ? -6.457 -22.406 11.383 1 98.31 240 LYS A N 1
ATOM 1824 C CA . LYS A 1 240 ? -6.523 -22.047 12.797 1 98.31 240 LYS A CA 1
ATOM 1825 C C . LYS A 1 240 ? -5.262 -21.328 13.25 1 98.31 240 LYS A C 1
ATOM 1827 O O . LYS A 1 240 ? -5.332 -20.359 14.008 1 98.31 240 LYS A O 1
ATOM 1832 N N . LEU A 1 241 ? -4.141 -21.75 12.758 1 98.31 241 LEU A N 1
ATOM 1833 C CA . LEU A 1 241 ? -2.9 -21.047 13.062 1 98.31 241 LEU A CA 1
ATOM 1834 C C . LEU A 1 241 ? -2.969 -19.594 12.594 1 98.31 241 LEU A C 1
ATOM 1836 O O . LEU A 1 241 ? -2.691 -18.672 13.367 1 98.31 241 LEU A O 1
ATOM 1840 N N . PHE A 1 242 ? -3.365 -19.422 11.367 1 98.06 242 PHE A N 1
ATOM 1841 C CA . PHE A 1 242 ? -3.318 -18.109 10.758 1 98.06 242 PHE A CA 1
ATOM 1842 C C . PHE A 1 242 ? -4.406 -17.203 11.328 1 98.06 242 PHE A C 1
ATOM 1844 O O . PHE A 1 242 ? -4.328 -15.977 11.227 1 98.06 242 PHE A O 1
ATOM 1851 N N . LEU A 1 243 ? -5.391 -17.797 11.977 1 97.44 243 LEU A N 1
ATOM 1852 C CA . LEU A 1 243 ? -6.414 -17.031 12.68 1 97.44 243 LEU A CA 1
ATOM 1853 C C . LEU A 1 243 ? -5.938 -16.625 14.07 1 97.44 243 LEU A C 1
ATOM 1855 O O . LEU A 1 243 ? -6.641 -15.922 14.797 1 97.44 243 LEU A O 1
ATOM 1859 N N . GLY A 1 244 ? -4.762 -17.141 14.508 1 95.12 244 GLY A N 1
ATOM 1860 C CA . GLY A 1 244 ? -4.152 -16.688 15.75 1 95.12 244 GLY A CA 1
ATOM 1861 C C . GLY A 1 244 ? -4.395 -17.625 16.922 1 95.12 244 GLY A C 1
ATOM 1862 O O . GLY A 1 244 ? -4.402 -17.203 18.078 1 95.12 244 GLY A O 1
ATOM 1863 N N . ASP A 1 245 ? -4.641 -18.859 16.609 1 94.88 245 ASP A N 1
ATOM 1864 C CA . ASP A 1 245 ? -4.785 -19.828 17.688 1 94.88 245 ASP A CA 1
ATOM 1865 C C . ASP A 1 245 ? -3.545 -19.844 18.578 1 94.88 245 ASP A C 1
ATOM 1867 O O . ASP A 1 245 ? -2.451 -20.172 18.125 1 94.88 245 ASP A O 1
ATOM 1871 N N . PRO A 1 246 ? -3.713 -19.469 19.844 1 93.69 246 PRO A N 1
ATOM 1872 C CA . PRO A 1 246 ? -2.533 -19.328 20.703 1 93.69 246 PRO A CA 1
ATOM 1873 C C . PRO A 1 246 ? -1.814 -20.656 20.953 1 93.69 246 PRO A C 1
ATOM 1875 O O . PRO A 1 246 ? -0.594 -20.672 21.125 1 93.69 246 PRO A O 1
ATOM 1878 N N . TYR A 1 247 ? -2.57 -21.734 21.016 1 95 247 TYR A N 1
ATOM 1879 C CA . TYR A 1 247 ? -1.958 -23.047 21.219 1 95 247 TYR A CA 1
ATOM 1880 C C . TYR A 1 247 ? -1.079 -23.438 20.031 1 95 247 TYR A C 1
ATOM 1882 O O . TYR A 1 247 ? 0.06 -23.875 20.219 1 95 247 TYR A O 1
ATOM 1890 N N . LEU A 1 248 ? -1.603 -23.297 18.859 1 95.69 248 LEU A N 1
ATOM 1891 C CA . LEU A 1 248 ? -0.844 -23.641 17.672 1 95.69 248 LEU A CA 1
ATOM 1892 C C . LEU A 1 248 ? 0.349 -22.719 17.484 1 95.69 248 LEU A C 1
ATOM 1894 O O . LEU A 1 248 ? 1.426 -23.156 17.078 1 95.69 248 LEU A O 1
ATOM 1898 N N . SER A 1 249 ? 0.161 -21.438 17.781 1 94.88 249 SER A N 1
ATOM 1899 C CA . SER A 1 249 ? 1.264 -20.484 17.719 1 94.88 249 SER A CA 1
ATOM 1900 C C . SER A 1 249 ? 2.396 -20.891 18.656 1 94.88 249 SER A C 1
ATOM 1902 O O . SER A 1 249 ? 3.572 -20.781 18.297 1 94.88 249 SER A O 1
ATOM 1904 N N . ALA A 1 250 ? 2.01 -21.297 19.828 1 95.81 250 ALA A N 1
ATOM 1905 C CA . ALA A 1 250 ? 3.008 -21.766 20.797 1 95.81 250 ALA A CA 1
ATOM 1906 C C . ALA A 1 250 ? 3.697 -23.031 20.297 1 95.81 250 ALA A C 1
ATOM 1908 O O . ALA A 1 250 ? 4.91 -23.203 20.469 1 95.81 250 ALA A O 1
ATOM 1909 N N . GLN A 1 251 ? 2.949 -23.875 19.688 1 95.94 251 GLN A N 1
ATOM 1910 C CA . GLN A 1 251 ? 3.477 -25.156 19.188 1 95.94 251 GLN A CA 1
ATOM 1911 C C . GLN A 1 251 ? 4.543 -24.922 18.125 1 95.94 251 GLN A C 1
ATOM 1913 O O . GLN A 1 251 ? 5.566 -25.609 18.109 1 95.94 251 GLN A O 1
ATOM 1918 N N . VAL A 1 252 ? 4.285 -24.016 17.25 1 96.31 252 VAL A N 1
ATOM 1919 C CA . VAL A 1 252 ? 5.246 -23.781 16.172 1 96.31 252 VAL A CA 1
ATOM 1920 C C . VAL A 1 252 ? 6.254 -22.719 16.609 1 96.31 252 VAL A C 1
ATOM 1922 O O . VAL A 1 252 ? 7.121 -22.328 15.82 1 96.31 252 VAL A O 1
ATOM 1925 N N . ARG A 1 253 ? 6.125 -22.125 17.812 1 95.75 253 ARG A N 1
ATOM 1926 C CA . ARG A 1 253 ? 7.047 -21.172 18.406 1 95.75 253 ARG A CA 1
ATOM 1927 C C . ARG A 1 253 ? 7.105 -19.875 17.609 1 95.75 253 ARG A C 1
ATOM 1929 O O . ARG A 1 253 ? 8.188 -19.375 17.312 1 95.75 253 ARG A O 1
ATOM 1936 N N . ILE A 1 254 ? 5.98 -19.375 17.188 1 96.81 254 ILE A N 1
ATOM 1937 C CA . ILE A 1 254 ? 5.859 -18.078 16.531 1 96.81 254 ILE A CA 1
ATOM 1938 C C . ILE A 1 254 ? 4.949 -17.156 17.344 1 96.81 254 ILE A C 1
ATOM 1940 O O . ILE A 1 254 ? 3.74 -17.391 17.422 1 96.81 254 ILE A O 1
ATOM 1944 N N . PRO A 1 255 ? 5.516 -16.125 17.938 1 94.88 255 PRO A N 1
ATOM 1945 C CA . PRO A 1 255 ? 4.637 -15.18 18.625 1 94.88 255 PRO A CA 1
ATOM 1946 C C . PRO A 1 255 ? 3.572 -14.586 17.703 1 94.88 255 PRO A C 1
ATOM 1948 O O . PRO A 1 255 ? 3.846 -14.32 16.531 1 94.88 255 PRO A O 1
ATOM 1951 N N . PRO A 1 256 ? 2.408 -14.336 18.266 1 93.25 256 PRO A N 1
ATOM 1952 C CA . PRO A 1 256 ? 1.291 -13.852 17.453 1 93.25 256 PRO A CA 1
ATOM 1953 C C . PRO A 1 256 ? 1.636 -12.578 16.672 1 93.25 256 PRO A C 1
ATOM 1955 O O . PRO A 1 256 ? 1.227 -12.43 15.523 1 93.25 256 PRO A O 1
ATOM 1958 N N . HIS A 1 257 ? 2.359 -11.68 17.234 1 93.31 257 HIS A N 1
ATOM 1959 C CA . HIS A 1 257 ? 2.648 -10.422 16.562 1 93.31 257 HIS A CA 1
ATOM 1960 C C . HIS A 1 257 ? 3.547 -10.641 15.352 1 93.31 257 HIS A C 1
ATOM 1962 O O . HIS A 1 257 ? 3.498 -9.875 14.391 1 93.31 257 HIS A O 1
ATOM 1968 N N . ILE A 1 258 ? 4.316 -11.727 15.367 1 95.06 258 ILE A N 1
ATOM 1969 C CA . ILE A 1 258 ? 5.172 -12.047 14.227 1 95.06 258 ILE A CA 1
ATOM 1970 C C . ILE A 1 258 ? 4.332 -12.633 13.094 1 95.06 258 ILE A C 1
ATOM 1972 O O . ILE A 1 258 ? 4.566 -12.336 11.922 1 95.06 258 ILE A O 1
ATOM 1976 N N . LEU A 1 259 ? 3.395 -13.5 13.438 1 95 259 LEU A N 1
ATOM 1977 C CA . LEU A 1 259 ? 2.473 -14.031 12.438 1 95 259 LEU A CA 1
ATOM 1978 C C . LEU A 1 259 ? 1.67 -12.906 11.789 1 95 259 LEU A C 1
ATOM 1980 O O . LEU A 1 259 ? 1.459 -12.906 10.57 1 95 259 LEU A O 1
ATOM 1984 N N . GLU A 1 260 ? 1.271 -11.969 12.602 1 94.38 260 GLU A N 1
ATOM 1985 C CA . GLU A 1 260 ? 0.556 -10.805 12.094 1 94.38 260 GLU A CA 1
ATOM 1986 C C . GLU A 1 260 ? 1.438 -9.977 11.156 1 94.38 260 GLU A C 1
ATOM 1988 O O . GLU A 1 260 ? 0.954 -9.414 10.172 1 94.38 260 GLU A O 1
ATOM 1993 N N . GLU A 1 261 ? 2.646 -9.859 11.516 1 95.38 261 GLU A N 1
ATOM 1994 C CA . GLU A 1 261 ? 3.592 -9.102 10.703 1 95.38 261 GLU A CA 1
ATOM 1995 C C . GLU A 1 261 ? 3.676 -9.672 9.289 1 95.38 261 GLU A C 1
ATOM 1997 O O . GLU A 1 261 ? 3.789 -8.922 8.312 1 95.38 261 GLU A O 1
ATOM 2002 N N . LEU A 1 262 ? 3.602 -10.992 9.125 1 97.75 262 LEU A N 1
ATOM 2003 C CA . LEU A 1 262 ? 3.617 -11.625 7.812 1 97.75 262 LEU A CA 1
ATOM 2004 C C . LEU A 1 262 ? 2.434 -11.164 6.969 1 97.75 262 LEU A C 1
ATOM 2006 O O . LEU A 1 262 ? 2.564 -10.969 5.758 1 97.75 262 LEU A O 1
ATOM 2010 N N . MET A 1 263 ? 1.372 -10.984 7.648 1 96.75 263 MET A N 1
ATOM 2011 C CA . MET A 1 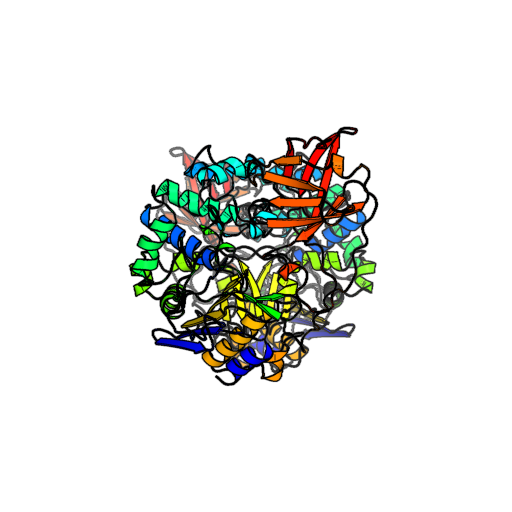263 ? 0.115 -10.758 6.941 1 96.75 263 MET A CA 1
ATOM 2012 C C . MET A 1 263 ? -0.154 -9.266 6.777 1 96.75 263 MET A C 1
ATOM 2014 O O . MET A 1 263 ? -1.12 -8.875 6.121 1 96.75 263 MET A O 1
ATOM 2018 N N . ASN A 1 264 ? 0.638 -8.43 7.359 1 93.81 264 ASN A N 1
ATOM 2019 C CA . ASN A 1 264 ? 0.466 -6.984 7.238 1 93.81 264 ASN A CA 1
ATOM 2020 C C . ASN A 1 264 ? 1.056 -6.457 5.934 1 93.81 264 ASN A C 1
ATOM 2022 O O . ASN A 1 264 ? 2.26 -6.582 5.699 1 93.81 264 ASN A O 1
ATOM 2026 N N . PRO A 1 265 ? 0.215 -5.879 5.098 1 94.56 265 PRO A N 1
ATOM 2027 C CA . PRO A 1 265 ? 0.734 -5.41 3.809 1 94.56 265 PRO A CA 1
ATOM 2028 C C . PRO A 1 265 ? 1.698 -4.234 3.957 1 94.56 265 PRO A C 1
ATOM 2030 O O . PRO A 1 265 ? 1.512 -3.383 4.828 1 94.56 265 PRO A O 1
ATOM 2033 N N . ARG A 1 266 ? 2.668 -4.203 3.082 1 92.62 266 ARG A N 1
ATOM 2034 C CA . ARG A 1 266 ? 3.613 -3.09 3.023 1 92.62 266 ARG A CA 1
ATOM 2035 C C . ARG A 1 266 ? 3.904 -2.695 1.58 1 92.62 266 ARG A C 1
ATOM 2037 O O . ARG A 1 266 ? 4.742 -1.83 1.325 1 92.62 266 ARG A O 1
ATOM 2044 N N . LEU A 1 267 ? 3.238 -3.367 0.663 1 93.75 267 LEU A N 1
ATOM 2045 C CA . LEU A 1 267 ? 3.385 -3.08 -0.761 1 93.75 267 LEU A CA 1
ATOM 2046 C C . LEU A 1 267 ? 2.029 -3.098 -1.461 1 93.75 267 LEU A C 1
ATOM 2048 O O . LEU A 1 267 ? 1.203 -3.977 -1.201 1 93.75 267 LEU A O 1
ATOM 2052 N N . LEU A 1 268 ? 1.886 -2.123 -2.256 1 92.88 268 LEU A N 1
ATOM 2053 C CA . LEU A 1 268 ? 0.671 -2.111 -3.066 1 92.88 268 LEU A CA 1
ATOM 2054 C C . LEU A 1 268 ? 0.9 -2.816 -4.398 1 92.88 268 LEU A C 1
ATOM 2056 O O . LEU A 1 268 ? 2.002 -2.77 -4.949 1 92.88 268 LEU A O 1
ATOM 2060 N N . LEU A 1 269 ? -0.167 -3.42 -4.867 1 91.88 269 LEU A N 1
ATOM 2061 C CA . LEU A 1 269 ? -0.098 -4.039 -6.188 1 91.88 269 LEU A CA 1
ATOM 2062 C C . LEU A 1 269 ? -0.153 -2.986 -7.289 1 91.88 269 LEU A C 1
ATOM 2064 O O . LEU A 1 269 ? -0.678 -1.891 -7.078 1 91.88 269 LEU A O 1
ATOM 2068 N N . PRO A 1 270 ? 0.446 -3.373 -8.43 1 86.88 270 PRO A N 1
ATOM 2069 C CA . PRO A 1 270 ? 0.35 -2.455 -9.562 1 86.88 270 PRO A CA 1
ATOM 2070 C C . PRO A 1 270 ? -1.094 -2.18 -9.977 1 86.88 270 PRO A C 1
ATOM 2072 O O . PRO A 1 270 ? -1.965 -3.035 -9.805 1 86.88 270 PRO A O 1
ATOM 2075 N N . LEU A 1 271 ? -1.257 -1.03 -10.602 1 80.06 271 LEU A N 1
ATOM 2076 C CA . LEU A 1 271 ? -2.584 -0.553 -10.984 1 80.06 271 LEU A CA 1
ATOM 2077 C C . LEU A 1 271 ? -3.295 -1.569 -11.867 1 80.06 271 LEU A C 1
ATOM 2079 O O . LEU A 1 271 ? -4.488 -1.822 -11.695 1 80.06 271 LEU A O 1
ATOM 2083 N N . ALA A 1 272 ? -2.582 -2.117 -12.727 1 79.19 272 ALA A N 1
ATOM 2084 C CA . ALA A 1 272 ? -3.189 -3.057 -13.664 1 79.19 272 ALA A CA 1
ATOM 2085 C C . ALA A 1 272 ? -3.715 -4.293 -12.945 1 79.19 272 ALA A C 1
ATOM 2087 O O . ALA A 1 272 ? -4.789 -4.801 -13.273 1 79.19 272 ALA A O 1
ATOM 2088 N N . ILE A 1 273 ? -2.98 -4.734 -11.977 1 84.06 273 ILE A N 1
ATOM 2089 C CA . ILE A 1 273 ? -3.396 -5.906 -11.219 1 84.06 273 ILE A CA 1
ATOM 2090 C C . ILE A 1 273 ? -4.586 -5.547 -10.328 1 84.06 273 ILE A C 1
ATOM 2092 O O . ILE A 1 273 ? -5.562 -6.297 -10.258 1 84.06 273 ILE A O 1
ATOM 2096 N N . ARG A 1 274 ? -4.566 -4.406 -9.703 1 85.38 274 ARG A N 1
ATOM 2097 C CA . ARG A 1 274 ? -5.664 -3.955 -8.852 1 85.38 274 ARG A CA 1
ATOM 2098 C C . ARG A 1 274 ? -6.945 -3.781 -9.656 1 85.38 274 ARG A C 1
ATOM 2100 O O . ARG A 1 274 ? -8.031 -4.121 -9.188 1 85.38 274 ARG A O 1
ATOM 2107 N N . ALA A 1 275 ? -6.824 -3.254 -10.844 1 78 275 ALA A N 1
ATOM 2108 C CA . ALA A 1 275 ? -7.977 -3.039 -11.711 1 78 275 ALA A CA 1
ATOM 2109 C C . ALA A 1 275 ? -8.68 -4.359 -12.023 1 78 275 ALA A C 1
ATOM 2111 O O . ALA A 1 275 ? -9.906 -4.395 -12.18 1 78 275 ALA A O 1
ATOM 2112 N N . SER A 1 276 ? -7.887 -5.41 -12.023 1 76.81 276 SER A N 1
ATOM 2113 C CA . SER A 1 276 ? -8.438 -6.719 -12.352 1 76.81 276 SER A CA 1
ATOM 2114 C C . SER A 1 276 ? -9 -7.41 -11.109 1 76.81 276 SER A C 1
ATOM 2116 O O . SER A 1 276 ? -9.93 -8.211 -11.203 1 76.81 276 SER A O 1
ATOM 2118 N N . LEU A 1 277 ? -8.492 -7.062 -10.023 1 81.88 277 LEU A N 1
ATOM 2119 C CA . LEU A 1 277 ? -8.828 -7.809 -8.812 1 81.88 277 LEU A CA 1
ATOM 2120 C C . LEU A 1 277 ? -9.859 -7.055 -7.98 1 81.88 277 LEU A C 1
ATOM 2122 O O . LEU A 1 277 ? -10.688 -7.672 -7.305 1 81.88 277 LEU A O 1
ATOM 2126 N N . ASP A 1 278 ? -9.836 -5.73 -8.07 1 89.19 278 ASP A N 1
ATOM 2127 C CA . ASP A 1 278 ? -10.648 -4.918 -7.176 1 89.19 278 ASP A CA 1
ATOM 2128 C C . ASP A 1 278 ? -12.102 -4.871 -7.648 1 89.19 278 ASP A C 1
ATOM 2130 O O . ASP A 1 278 ? -12.367 -4.789 -8.852 1 89.19 278 ASP A O 1
ATOM 2134 N N . ARG A 1 279 ? -12.953 -4.934 -6.742 1 92.38 279 ARG A N 1
ATOM 2135 C CA . ARG A 1 279 ? -14.391 -4.824 -6.98 1 92.38 279 ARG A CA 1
ATOM 2136 C C . ARG A 1 279 ? -14.992 -3.666 -6.188 1 92.38 279 ARG A C 1
ATOM 2138 O O . ARG A 1 279 ? -15.219 -3.783 -4.984 1 92.38 279 ARG A O 1
ATOM 2145 N N . SER A 1 280 ? -15.312 -2.604 -6.887 1 91.12 280 SER A N 1
ATOM 2146 C CA . SER A 1 280 ? -15.875 -1.411 -6.258 1 91.12 280 SER A CA 1
ATOM 2147 C C . SER A 1 280 ? -17.391 -1.441 -6.27 1 91.12 280 SER A C 1
ATOM 2149 O O . SER A 1 280 ? -18 -2.096 -7.121 1 91.12 280 SER A O 1
ATOM 2151 N N . SER A 1 281 ? -17.984 -0.623 -5.441 1 91.5 281 SER A N 1
ATOM 2152 C CA . SER A 1 281 ? -19.438 -0.555 -5.32 1 91.5 281 SER A CA 1
ATOM 2153 C C . SER A 1 281 ? -20.078 0.09 -6.555 1 91.5 281 SER A C 1
ATOM 2155 O O . SER A 1 281 ? -21.281 0.028 -6.742 1 91.5 281 SER A O 1
ATOM 2157 N N . TYR A 1 282 ? -19.281 0.633 -7.328 1 89.75 282 TYR A N 1
ATOM 2158 C CA . TYR A 1 282 ? -19.797 1.21 -8.57 1 89.75 282 TYR A CA 1
ATOM 2159 C C . TYR A 1 282 ? -20.344 0.126 -9.492 1 89.75 282 TYR A C 1
ATOM 2161 O O . TYR A 1 282 ? -21.312 0.353 -10.211 1 89.75 282 TYR A O 1
ATOM 2169 N N . VAL A 1 283 ? -19.703 -1.076 -9.383 1 91.69 283 VAL A N 1
ATOM 2170 C CA . VAL A 1 283 ? -20.031 -2.148 -10.312 1 91.69 283 VAL A CA 1
ATOM 2171 C C . VAL A 1 283 ? -20.609 -3.338 -9.539 1 91.69 283 VAL A C 1
ATOM 2173 O O . VAL A 1 283 ? -21.562 -3.971 -9.984 1 91.69 283 VAL A O 1
ATOM 2176 N N . TRP A 1 284 ? -20.062 -3.531 -8.414 1 93.44 284 TRP A N 1
ATOM 2177 C CA . TRP A 1 284 ? -20.328 -4.781 -7.703 1 93.44 284 TRP A CA 1
ATOM 2178 C C . TRP A 1 284 ? -21.234 -4.543 -6.504 1 93.44 284 TRP A C 1
ATOM 2180 O O . TRP A 1 284 ? -21.109 -3.535 -5.805 1 93.44 284 TRP A O 1
ATOM 2190 N N . PRO A 1 285 ? -22.109 -5.477 -6.246 1 93.44 285 PRO A N 1
ATOM 2191 C CA . PRO A 1 285 ? -23 -5.34 -5.086 1 93.44 285 PRO A CA 1
ATOM 2192 C C . PRO A 1 285 ? -22.234 -5.344 -3.76 1 93.44 285 PRO A C 1
ATOM 2194 O O . PRO A 1 285 ? -22.641 -4.656 -2.816 1 93.44 285 PRO A O 1
ATOM 2197 N N . VAL A 1 286 ? -21.219 -6.152 -3.65 1 95.44 286 VAL A N 1
ATOM 2198 C CA . VAL A 1 286 ? -20.375 -6.223 -2.469 1 95.44 286 VAL A CA 1
ATOM 2199 C C . VAL A 1 286 ? -18.922 -5.941 -2.861 1 95.44 286 VAL A C 1
ATOM 2201 O O . VAL A 1 286 ? -18.359 -6.645 -3.699 1 95.44 286 VAL A O 1
ATOM 2204 N N . PRO A 1 287 ? -18.391 -4.918 -2.252 1 94.56 287 PRO A N 1
ATOM 2205 C CA . PRO A 1 287 ? -17.031 -4.559 -2.641 1 94.56 287 PRO A CA 1
ATOM 2206 C C . PRO A 1 287 ? -15.977 -5.516 -2.08 1 94.56 287 PRO A C 1
ATOM 2208 O O . PRO A 1 287 ? -16.156 -6.047 -0.98 1 94.56 287 PRO A O 1
ATOM 2211 N N . ASP A 1 288 ? -14.945 -5.785 -2.828 1 95.88 288 ASP A N 1
ATOM 2212 C CA . ASP A 1 288 ? -13.727 -6.535 -2.518 1 95.88 288 ASP A CA 1
ATOM 2213 C C . ASP A 1 288 ? -12.492 -5.844 -3.092 1 95.88 288 ASP A C 1
ATOM 2215 O O . ASP A 1 288 ? -12.234 -5.922 -4.293 1 95.88 288 ASP A O 1
ATOM 2219 N N . VAL A 1 289 ? -11.742 -5.176 -2.195 1 95.06 289 VAL A N 1
ATOM 2220 C CA . VAL A 1 289 ? -10.664 -4.32 -2.668 1 95.06 289 VAL A CA 1
ATOM 2221 C C . VAL A 1 289 ? -9.344 -4.754 -2.035 1 95.06 289 VAL A C 1
ATOM 2223 O O . VAL A 1 289 ? -9.258 -4.938 -0.819 1 95.06 289 VAL A O 1
ATOM 2226 N N . ASN A 1 290 ? -8.352 -4.949 -2.881 1 94.69 290 ASN A N 1
ATOM 2227 C CA . ASN A 1 290 ? -7.027 -5.289 -2.375 1 94.69 290 ASN A CA 1
ATOM 2228 C C . ASN A 1 290 ? -6.348 -4.082 -1.731 1 94.69 290 ASN A C 1
ATOM 2230 O O . ASN A 1 290 ? -6.383 -2.979 -2.277 1 94.69 290 ASN A O 1
ATOM 2234 N N . VAL A 1 291 ? -5.762 -4.34 -0.559 1 92.44 291 VAL A N 1
ATOM 2235 C CA . VAL A 1 291 ? -5.113 -3.219 0.118 1 92.44 291 VAL A CA 1
ATOM 2236 C C . VAL A 1 291 ? -3.619 -3.49 0.256 1 92.44 291 VAL A C 1
ATOM 2238 O O . VAL A 1 291 ? -2.92 -2.789 0.992 1 92.44 291 VAL A O 1
ATOM 2241 N N . GLY A 1 292 ? -3.152 -4.516 -0.426 1 94.56 292 GLY A N 1
ATOM 2242 C CA . GLY A 1 292 ? -1.708 -4.676 -0.485 1 94.56 292 GLY A CA 1
ATOM 2243 C C . GLY A 1 292 ? -1.258 -6.113 -0.312 1 94.56 292 GLY A C 1
ATOM 2244 O O . GLY A 1 292 ? -2.072 -7.039 -0.386 1 94.56 292 GLY A O 1
ATOM 2245 N N . TYR A 1 293 ? 0.076 -6.227 -0.218 1 96.62 293 TYR A N 1
ATOM 2246 C CA . TYR A 1 293 ? 0.763 -7.504 -0.077 1 96.62 293 TYR A CA 1
ATOM 2247 C C . TYR A 1 293 ? 1.775 -7.457 1.061 1 96.62 293 TYR A C 1
ATOM 2249 O O . TYR A 1 293 ? 2.467 -6.453 1.244 1 96.62 293 TYR A O 1
ATOM 2257 N N . GLY A 1 294 ? 1.761 -8.539 1.917 1 97.25 294 GLY A N 1
ATOM 2258 C CA . GLY A 1 294 ? 2.771 -8.734 2.945 1 97.25 294 GLY A CA 1
ATOM 2259 C C . GLY A 1 294 ? 3.809 -9.773 2.574 1 97.25 294 GLY A C 1
ATOM 2260 O O . GLY A 1 294 ? 4.344 -9.766 1.463 1 97.25 294 GLY A O 1
ATOM 2261 N N . MET A 1 295 ? 4.113 -10.523 3.531 1 98.31 295 MET A N 1
ATOM 2262 C CA . MET A 1 295 ? 5.047 -11.625 3.281 1 98.31 295 MET A CA 1
ATOM 2263 C C . MET A 1 295 ? 4.297 -12.93 3.057 1 98.31 295 MET A C 1
ATOM 2265 O O . MET A 1 295 ? 4.09 -13.703 3.994 1 98.31 295 MET A O 1
ATOM 2269 N N . GLY A 1 296 ? 3.924 -13.133 1.829 1 98.25 296 GLY A N 1
ATOM 2270 C CA . GLY A 1 296 ? 3.232 -14.359 1.463 1 98.25 296 GLY A CA 1
ATOM 2271 C C . GLY A 1 296 ? 1.724 -14.25 1.58 1 98.25 296 GLY A C 1
ATOM 2272 O O . GLY A 1 296 ? 1.012 -15.25 1.425 1 98.25 296 GLY A O 1
ATOM 2273 N N . PHE A 1 297 ? 1.241 -13.062 1.84 1 98.38 297 PHE A N 1
ATOM 2274 C CA . PHE A 1 297 ? -0.195 -12.891 2.014 1 98.38 297 PHE A CA 1
ATOM 2275 C C . PHE A 1 297 ? -0.674 -11.625 1.312 1 98.38 297 PHE A C 1
ATOM 2277 O O . PHE A 1 297 ? -0.086 -10.555 1.481 1 98.38 297 PHE A O 1
ATOM 2284 N N . PHE A 1 298 ? -1.732 -11.844 0.562 1 97.12 298 PHE A N 1
ATOM 2285 C CA . PHE A 1 298 ? -2.498 -10.68 0.125 1 97.12 298 PHE A CA 1
ATOM 2286 C C . PHE A 1 298 ? -3.416 -10.188 1.237 1 97.12 298 PHE A C 1
ATOM 2288 O O . PHE A 1 298 ? -3.701 -10.922 2.186 1 97.12 298 PHE A O 1
ATOM 2295 N N . ARG A 1 299 ? -3.809 -8.961 1.129 1 95.94 299 ARG A N 1
ATOM 2296 C CA . ARG A 1 299 ? -4.832 -8.43 2.025 1 95.94 299 ARG A CA 1
ATOM 2297 C C . ARG A 1 299 ? -5.926 -7.711 1.242 1 95.94 299 ARG A C 1
ATOM 2299 O O . ARG A 1 299 ? -5.637 -6.848 0.411 1 95.94 299 ARG A O 1
ATOM 2306 N N . ASN A 1 300 ? -7.168 -8.055 1.483 1 96.12 300 ASN A N 1
ATOM 2307 C CA . ASN A 1 300 ? -8.336 -7.398 0.9 1 96.12 300 ASN A CA 1
ATOM 2308 C C . ASN A 1 300 ? -9.266 -6.848 1.977 1 96.12 300 ASN A C 1
ATOM 2310 O O . ASN A 1 300 ? -9.07 -7.113 3.164 1 96.12 300 ASN A O 1
ATOM 2314 N N . ILE A 1 301 ? -10.117 -5.988 1.578 1 95.06 301 ILE A N 1
ATOM 2315 C CA . ILE A 1 301 ? -11.289 -5.602 2.359 1 95.06 301 ILE A CA 1
ATOM 2316 C C . ILE A 1 301 ? -12.547 -6.164 1.713 1 95.06 301 ILE A C 1
ATOM 2318 O O . ILE A 1 301 ? -12.891 -5.809 0.581 1 95.06 301 ILE A O 1
ATOM 2322 N N . TYR A 1 302 ? -13.148 -7.012 2.4 1 96.69 302 TYR A N 1
ATOM 2323 C CA . TYR A 1 302 ? -14.422 -7.582 1.972 1 96.69 302 TYR A CA 1
ATOM 2324 C C . TYR A 1 302 ? -15.5 -7.383 3.035 1 96.69 302 TYR A C 1
ATOM 2326 O O . TYR A 1 302 ? -15.305 -7.742 4.199 1 96.69 302 TYR A O 1
ATOM 2334 N N . ARG A 1 303 ? -16.609 -6.773 2.631 1 94.56 303 ARG A N 1
ATOM 2335 C CA . ARG A 1 303 ? -17.688 -6.418 3.549 1 94.56 303 ARG A CA 1
ATOM 2336 C C . ARG A 1 303 ? -17.156 -5.641 4.746 1 94.56 303 ARG A C 1
ATOM 2338 O O . ARG A 1 303 ? -17.656 -5.805 5.867 1 94.56 303 ARG A O 1
ATOM 2345 N N . GLY A 1 304 ? -16.078 -4.941 4.527 1 94 304 GLY A N 1
ATOM 2346 C CA . GLY A 1 304 ? -15.523 -4.074 5.551 1 94 304 GLY A CA 1
ATOM 2347 C C . GLY A 1 304 ? -14.555 -4.789 6.477 1 94 304 GLY A C 1
ATOM 2348 O O . GLY A 1 304 ? -13.977 -4.172 7.375 1 94 304 GLY A O 1
ATOM 2349 N N . PHE A 1 305 ? -14.359 -6.062 6.297 1 95.56 305 PHE A N 1
ATOM 2350 C CA . PHE A 1 305 ? -13.414 -6.82 7.105 1 95.56 305 PHE A CA 1
ATOM 2351 C C . PHE A 1 305 ? -12.07 -6.953 6.395 1 95.56 305 PHE A C 1
ATOM 2353 O O . PHE A 1 305 ? -12.023 -7.055 5.168 1 95.56 305 PHE A O 1
ATOM 2360 N N . GLN A 1 306 ? -11.031 -6.945 7.168 1 93.62 306 GLN A N 1
ATOM 2361 C CA . GLN A 1 306 ? -9.703 -7.223 6.633 1 93.62 306 GLN A CA 1
ATOM 2362 C C . GLN A 1 306 ? -9.523 -8.711 6.355 1 93.62 306 GLN A C 1
ATOM 2364 O O . GLN A 1 306 ? -9.773 -9.547 7.227 1 93.62 306 GLN A O 1
ATOM 2369 N N . ILE A 1 307 ? -9.031 -9 5.121 1 97.5 307 ILE A N 1
ATOM 2370 C CA . ILE A 1 307 ? -8.992 -10.391 4.676 1 97.5 307 ILE A CA 1
ATOM 2371 C C . ILE A 1 307 ? -7.578 -10.75 4.234 1 97.5 307 ILE A C 1
ATOM 2373 O O . ILE A 1 307 ? -7.23 -10.602 3.062 1 97.5 307 ILE A O 1
ATOM 2377 N N . PRO A 1 308 ? -6.758 -11.336 5.109 1 98.25 308 PRO A N 1
ATOM 2378 C CA . PRO A 1 308 ? -5.574 -12.016 4.582 1 98.25 308 PRO A CA 1
ATOM 2379 C C . PRO A 1 308 ? -5.926 -13.227 3.719 1 98.25 308 PRO A C 1
ATOM 2381 O O . PRO A 1 308 ? -6.84 -13.984 4.055 1 98.25 308 PRO A O 1
ATOM 2384 N N . TRP A 1 309 ? -5.219 -13.336 2.602 1 98.19 309 TRP A N 1
ATOM 2385 C CA . TRP A 1 309 ? -5.57 -14.453 1.724 1 98.19 309 TRP A CA 1
ATOM 2386 C C . TRP A 1 309 ? -4.43 -14.758 0.757 1 98.19 309 TRP A C 1
ATOM 2388 O O . TRP A 1 309 ? -3.443 -14.023 0.695 1 98.19 309 TRP A O 1
ATOM 2398 N N . TYR A 1 310 ? -4.523 -15.875 0.138 1 98.5 310 TYR A N 1
ATOM 2399 C CA . TYR A 1 310 ? -3.688 -16.281 -0.982 1 98.5 310 TYR A CA 1
ATOM 2400 C C . TYR A 1 310 ? -4.395 -17.328 -1.841 1 98.5 310 TYR A C 1
ATOM 2402 O O . TYR A 1 310 ? -5.129 -18.172 -1.322 1 98.5 310 TYR A O 1
ATOM 2410 N N . ALA A 1 311 ? -4.188 -17.266 -3.141 1 97 311 ALA A N 1
ATOM 2411 C CA . ALA A 1 311 ? -4.785 -18.234 -4.051 1 97 311 ALA A CA 1
ATOM 2412 C C . ALA A 1 311 ? -3.807 -18.625 -5.152 1 97 311 ALA A C 1
ATOM 2414 O O . ALA A 1 311 ? -2.826 -17.922 -5.402 1 97 311 ALA A O 1
ATOM 2415 N N . SER A 1 312 ? -4.066 -19.719 -5.66 1 95.5 312 SER A N 1
ATOM 2416 C CA . SER A 1 312 ? -3.289 -20.234 -6.781 1 95.5 312 SER A CA 1
ATOM 2417 C C . SER A 1 312 ? -4.172 -20.984 -7.777 1 95.5 312 SER A C 1
ATOM 2419 O O . SER A 1 312 ? -5.109 -21.672 -7.383 1 95.5 312 SER A O 1
ATOM 2421 N N . SER A 1 313 ? -3.988 -20.75 -9.031 1 93.69 313 SER A N 1
ATOM 2422 C CA . SER A 1 313 ? -4.57 -21.531 -10.125 1 93.69 313 SER A CA 1
ATOM 2423 C C . SER A 1 313 ? -3.514 -21.906 -11.164 1 93.69 313 SER A C 1
ATOM 2425 O O . SER A 1 313 ? -3.113 -21.062 -11.977 1 93.69 313 SER A O 1
ATOM 2427 N N . VAL A 1 314 ? -3.111 -23.156 -11.039 1 90.5 314 VAL A N 1
ATOM 2428 C CA . VAL A 1 314 ? -2.041 -23.609 -11.914 1 90.5 314 VAL A CA 1
ATOM 2429 C C . VAL A 1 314 ? -2.178 -25.109 -12.148 1 90.5 314 VAL A C 1
ATOM 2431 O O . VAL A 1 314 ? -2.57 -25.859 -11.25 1 90.5 314 VAL A O 1
ATOM 2434 N N . TYR A 1 315 ? -1.928 -25.609 -13.367 1 90.62 315 TYR A N 1
ATOM 2435 C CA . TYR A 1 315 ? -1.906 -27.016 -13.742 1 90.62 315 TYR A CA 1
ATOM 2436 C C . TYR A 1 315 ? -3.256 -27.672 -13.484 1 90.62 315 TYR A C 1
ATOM 2438 O O . TYR A 1 315 ? -3.318 -28.812 -13.016 1 90.62 315 TYR A O 1
ATOM 2446 N N . GLY A 1 316 ? -4.242 -26.906 -13.617 1 93.5 316 GLY A N 1
ATOM 2447 C CA . GLY A 1 316 ? -5.582 -27.453 -13.469 1 93.5 316 GLY A CA 1
ATOM 2448 C C . GLY A 1 316 ? -6.086 -27.438 -12.039 1 93.5 316 GLY A C 1
ATOM 2449 O O . GLY A 1 316 ? -7.285 -27.594 -11.797 1 93.5 316 GLY A O 1
ATOM 2450 N N . TYR A 1 317 ? -5.191 -27.219 -11.078 1 95.75 317 TYR A N 1
ATOM 2451 C CA . TYR A 1 317 ? -5.582 -27.062 -9.68 1 95.75 317 TYR A CA 1
ATOM 2452 C C . TYR A 1 317 ? -5.918 -25.609 -9.367 1 95.75 317 TYR A C 1
ATOM 2454 O O . TYR A 1 317 ? -5.32 -24.688 -9.922 1 95.75 317 TYR A O 1
ATOM 2462 N N . SER A 1 318 ? -6.848 -25.406 -8.539 1 97.12 318 SER A N 1
ATOM 2463 C CA . SER A 1 318 ? -7.105 -24.094 -7.93 1 97.12 318 SER A CA 1
ATOM 2464 C C . SER A 1 318 ? -7.32 -24.219 -6.426 1 97.12 318 SER A C 1
ATOM 2466 O O . SER A 1 318 ? -7.953 -25.172 -5.961 1 97.12 318 SER A O 1
ATOM 2468 N N . SER A 1 319 ? -6.781 -23.344 -5.707 1 98.5 319 SER A N 1
ATOM 2469 C CA . SER A 1 319 ? -6.941 -23.328 -4.258 1 98.5 319 SER A CA 1
ATOM 2470 C C . SER A 1 319 ? -6.914 -21.922 -3.701 1 98.5 319 SER A C 1
ATOM 2472 O O . SER A 1 319 ? -6.363 -21.016 -4.328 1 98.5 319 SER A O 1
ATOM 2474 N N . ILE A 1 320 ? -7.535 -21.734 -2.568 1 98.69 320 ILE A N 1
ATOM 2475 C CA . ILE A 1 320 ? -7.551 -20.422 -1.916 1 98.69 320 ILE A CA 1
ATOM 2476 C C . ILE A 1 320 ? -7.598 -20.609 -0.4 1 98.69 320 ILE A C 1
ATOM 2478 O O . ILE A 1 320 ? -8.258 -21.516 0.103 1 98.69 320 ILE A O 1
ATOM 2482 N N . MET A 1 321 ? -6.816 -19.906 0.267 1 98.88 321 MET A N 1
ATOM 2483 C CA . MET A 1 321 ? -6.918 -19.672 1.702 1 98.88 321 MET A CA 1
ATOM 2484 C C . MET A 1 321 ? -7.414 -18.25 1.979 1 98.88 321 MET A C 1
ATOM 2486 O O . MET A 1 321 ? -6.844 -17.281 1.476 1 98.88 321 MET A O 1
ATOM 2490 N N . TRP A 1 322 ? -8.438 -18.156 2.721 1 98.75 322 TRP A N 1
ATOM 2491 C CA . TRP A 1 322 ? -9.188 -16.938 2.949 1 98.75 322 TRP A CA 1
ATOM 2492 C C . TRP A 1 322 ? -9.562 -16.781 4.422 1 98.75 322 TRP A C 1
ATOM 2494 O O . TRP A 1 322 ? -10.281 -17.625 4.973 1 98.75 322 TRP A O 1
ATOM 2504 N N . LEU A 1 323 ? -9.062 -15.641 5.066 1 98.69 323 LEU A N 1
ATOM 2505 C CA . LEU A 1 323 ? -9.211 -15.508 6.512 1 98.69 323 LEU A CA 1
ATOM 2506 C C . LEU A 1 323 ? -9.992 -14.242 6.859 1 98.69 323 LEU A C 1
ATOM 2508 O O . LEU A 1 323 ? -9.812 -13.203 6.227 1 98.69 323 LEU A O 1
ATOM 2512 N N . VAL A 1 324 ? -10.883 -14.336 7.824 1 98.25 324 VAL A N 1
ATOM 2513 C CA . VAL A 1 324 ? -11.539 -13.203 8.469 1 98.25 324 VAL A CA 1
ATOM 2514 C C . VAL A 1 324 ? -11.195 -13.188 9.961 1 98.25 324 VAL A C 1
ATOM 2516 O O . VAL A 1 324 ? -12.047 -13.5 10.805 1 98.25 324 VAL A O 1
ATOM 2519 N N . PRO A 1 325 ? -10.062 -12.695 10.258 1 96.81 325 PRO A N 1
ATOM 2520 C CA . PRO A 1 325 ? -9.586 -12.797 11.633 1 96.81 325 PRO A CA 1
ATOM 2521 C C . PRO A 1 325 ? -10.523 -12.117 12.633 1 96.81 325 PRO A C 1
ATOM 2523 O O . PRO A 1 325 ? -10.75 -12.641 13.727 1 96.81 325 PRO A O 1
ATOM 2526 N N . GLU A 1 326 ? -11.094 -11.031 12.258 1 95.38 326 GLU A N 1
ATOM 2527 C CA . GLU A 1 326 ? -11.953 -10.266 13.148 1 95.38 326 GLU A CA 1
ATOM 2528 C C . GLU A 1 326 ? -13.172 -11.07 13.586 1 95.38 326 GLU A C 1
ATOM 2530 O O . GLU A 1 326 ? -13.82 -10.742 14.578 1 95.38 326 GLU A O 1
ATOM 2535 N N . ARG A 1 327 ? -13.508 -12.125 12.836 1 97.31 327 ARG A N 1
ATOM 2536 C CA . ARG A 1 327 ? -14.656 -12.961 13.141 1 97.31 327 ARG A CA 1
ATOM 2537 C C . ARG A 1 327 ? -14.234 -14.406 13.398 1 97.31 327 ARG A C 1
ATOM 2539 O O . ARG A 1 327 ? -15.078 -15.297 13.484 1 97.31 327 ARG A O 1
ATOM 2546 N N . ASN A 1 328 ? -12.945 -14.625 13.469 1 97.69 328 ASN A N 1
ATOM 2547 C CA . ASN A 1 328 ? -12.352 -15.945 13.672 1 97.69 328 ASN A CA 1
ATOM 2548 C C . ASN A 1 328 ? -12.891 -16.953 12.664 1 97.69 328 ASN A C 1
ATOM 2550 O O . ASN A 1 328 ? -13.32 -18.047 13.047 1 97.69 328 ASN A O 1
ATOM 2554 N N . VAL A 1 329 ? -12.914 -16.562 11.422 1 98.62 329 VAL A N 1
ATOM 2555 C CA . VAL A 1 329 ? -13.406 -17.406 10.328 1 98.62 329 VAL A CA 1
ATOM 2556 C C . VAL A 1 329 ? -12.289 -17.656 9.328 1 98.62 329 VAL A C 1
ATOM 2558 O O . VAL A 1 329 ? -11.516 -16.75 8.992 1 98.62 329 VAL A O 1
ATOM 2561 N N . GLY A 1 330 ? -12.109 -18.906 8.922 1 98.81 330 GLY A N 1
ATOM 2562 C CA . GLY A 1 330 ? -11.188 -19.312 7.875 1 98.81 330 GLY A CA 1
ATOM 2563 C C . GLY A 1 330 ? -11.82 -20.234 6.844 1 98.81 330 GLY A C 1
ATOM 2564 O O . GLY A 1 330 ? -12.656 -21.078 7.18 1 98.81 330 GLY A O 1
ATOM 2565 N N . ILE A 1 331 ? -11.414 -20.062 5.598 1 98.88 331 ILE A N 1
ATOM 2566 C CA . ILE A 1 331 ? -11.945 -20.844 4.488 1 98.88 331 ILE A CA 1
ATOM 2567 C C . ILE A 1 331 ? -10.805 -21.344 3.611 1 98.88 331 ILE A C 1
ATOM 2569 O O . ILE A 1 331 ? -9.883 -20.594 3.289 1 98.88 331 ILE A O 1
ATOM 2573 N N . PHE A 1 332 ? -10.844 -22.594 3.293 1 98.94 332 PHE A N 1
ATOM 2574 C CA . PHE A 1 332 ? -9.953 -23.188 2.307 1 98.94 332 PHE A CA 1
ATOM 2575 C C . PHE A 1 332 ? -10.742 -23.969 1.266 1 98.94 332 PHE A C 1
ATOM 2577 O O . PHE A 1 332 ? -11.648 -24.734 1.61 1 98.94 332 PHE A O 1
ATOM 2584 N N . ILE A 1 333 ? -10.445 -23.719 0.018 1 98.81 333 ILE A N 1
ATOM 2585 C CA . ILE A 1 333 ? -11.039 -24.422 -1.103 1 98.81 333 ILE A CA 1
ATOM 2586 C C . ILE A 1 333 ? -9.945 -24.953 -2.021 1 98.81 333 ILE A C 1
ATOM 2588 O O . ILE A 1 333 ? -8.961 -24.266 -2.285 1 98.81 333 ILE A O 1
ATOM 2592 N N . ALA A 1 334 ? -10.125 -26.141 -2.471 1 98.69 334 ALA A N 1
ATOM 2593 C CA . ALA A 1 334 ? -9.273 -26.688 -3.525 1 98.69 334 ALA A CA 1
ATOM 2594 C C . ALA A 1 334 ? -10.094 -27.5 -4.531 1 98.69 334 ALA A C 1
ATOM 2596 O O . ALA A 1 334 ? -11.008 -28.234 -4.152 1 98.69 334 ALA A O 1
ATOM 2597 N N . PHE A 1 335 ? -9.852 -27.312 -5.785 1 97.88 335 PHE A N 1
ATOM 2598 C CA . PHE A 1 335 ? -10.477 -28.188 -6.773 1 97.88 335 PHE A CA 1
ATOM 2599 C C . PHE A 1 335 ? -9.492 -28.547 -7.879 1 97.88 335 PHE A C 1
ATOM 2601 O O . PHE A 1 335 ? -8.43 -27.938 -7.996 1 97.88 335 PHE A O 1
ATOM 2608 N N . ASN A 1 336 ? -9.75 -29.609 -8.641 1 98.25 336 ASN A N 1
ATOM 2609 C CA . ASN A 1 336 ? -8.734 -30.25 -9.477 1 98.25 336 ASN A CA 1
ATOM 2610 C C . ASN A 1 336 ? -9.023 -30.062 -10.961 1 98.25 336 ASN A C 1
ATOM 2612 O O . ASN A 1 336 ? -8.562 -30.844 -11.789 1 98.25 336 ASN A O 1
ATOM 2616 N N . GLY A 1 337 ? -9.797 -29.094 -11.297 1 96.69 337 GLY A N 1
ATOM 2617 C CA . GLY A 1 337 ? -10.062 -28.75 -12.688 1 96.69 337 GLY A CA 1
ATOM 2618 C C . GLY A 1 337 ? -11.297 -27.891 -12.859 1 96.69 337 GLY A C 1
ATOM 2619 O O . GLY A 1 337 ? -12.133 -27.797 -11.953 1 96.69 337 GLY A O 1
ATOM 2620 N N . GLN A 1 338 ? -11.375 -27.25 -13.969 1 94.25 338 GLN A N 1
ATOM 2621 C CA . GLN A 1 338 ? -12.555 -26.5 -14.367 1 94.25 338 GLN A CA 1
ATOM 2622 C C . GLN A 1 338 ? -12.555 -26.234 -15.867 1 94.25 338 GLN A C 1
ATOM 2624 O O . GLN A 1 338 ? -11.508 -26.281 -16.516 1 94.25 338 GLN A O 1
ATOM 2629 N N . LYS A 1 339 ? -13.742 -25.938 -16.328 1 90.25 339 LYS A N 1
ATOM 2630 C CA . LYS A 1 339 ? -13.828 -25.469 -17.703 1 90.25 339 LYS A CA 1
ATOM 2631 C C . LYS A 1 339 ? -13.086 -24.156 -17.891 1 90.25 339 LYS A C 1
ATOM 2633 O O . LYS A 1 339 ? -12.922 -23.391 -16.938 1 90.25 339 LYS A O 1
ATOM 2638 N N . HIS A 1 340 ? -12.672 -23.938 -19.156 1 83.12 340 HIS A N 1
ATOM 2639 C CA . HIS A 1 340 ? -11.922 -22.719 -19.422 1 83.12 340 HIS A CA 1
ATOM 2640 C C . HIS A 1 340 ? -12.719 -21.484 -19.047 1 83.12 340 HIS A C 1
ATOM 2642 O O . HIS A 1 340 ? -13.922 -21.406 -19.312 1 83.12 340 HIS A O 1
ATOM 2648 N N . THR A 1 341 ? -11.977 -20.594 -18.438 1 78.38 341 THR A N 1
ATOM 2649 C CA . THR A 1 341 ? -12.492 -19.25 -18.172 1 78.38 341 THR A CA 1
ATOM 2650 C C . THR A 1 341 ? -11.391 -18.219 -18.375 1 78.38 341 THR A C 1
ATOM 2652 O O . THR A 1 341 ? -10.219 -18.484 -18.109 1 78.38 341 THR A O 1
ATOM 2655 N N . GLU A 1 342 ? -11.836 -17 -18.828 1 76.81 342 GLU A N 1
ATOM 2656 C CA . GLU A 1 342 ? -10.898 -15.914 -19.031 1 76.81 342 GLU A CA 1
ATOM 2657 C C . GLU A 1 342 ? -10.43 -15.328 -17.703 1 76.81 342 GLU A C 1
ATOM 2659 O O . GLU A 1 342 ? -9.453 -14.578 -17.656 1 76.81 342 GLU A O 1
ATOM 2664 N N . THR A 1 343 ? -11.086 -15.719 -16.719 1 76.69 343 THR A N 1
ATOM 2665 C CA . THR A 1 343 ? -10.742 -15.297 -15.359 1 76.69 343 THR A CA 1
ATOM 2666 C C . THR A 1 343 ? -10.57 -16.5 -14.445 1 76.69 343 THR A C 1
ATOM 2668 O O . THR A 1 343 ? -11.477 -16.828 -13.68 1 76.69 343 THR A O 1
ATOM 2671 N N . PRO A 1 344 ? -9.438 -17.031 -14.422 1 76.31 344 PRO A N 1
ATOM 2672 C CA . PRO A 1 344 ? -9.273 -18.328 -13.766 1 76.31 344 PRO A CA 1
ATOM 2673 C C . PRO A 1 344 ? -9.617 -18.297 -12.281 1 76.31 344 PRO A C 1
ATOM 2675 O O . PRO A 1 344 ? -10.102 -19.281 -11.734 1 76.31 344 PRO A O 1
ATOM 2678 N N . LEU A 1 345 ? -9.445 -17.172 -11.672 1 85.44 345 LEU A N 1
ATOM 2679 C CA . LEU A 1 345 ? -9.703 -17.125 -10.234 1 85.44 345 LEU A CA 1
ATOM 2680 C C . LEU A 1 345 ? -11.156 -16.75 -9.953 1 85.44 345 LEU A C 1
ATOM 2682 O O . LEU A 1 345 ? -11.602 -16.797 -8.812 1 85.44 345 LEU A O 1
ATOM 2686 N N . ALA A 1 346 ? -11.875 -16.516 -10.992 1 88.06 346 ALA A N 1
ATOM 2687 C CA . ALA A 1 346 ? -13.227 -16 -10.789 1 88.06 346 ALA A CA 1
ATOM 2688 C C . ALA A 1 346 ? -14.117 -17.062 -10.133 1 88.06 346 ALA A C 1
ATOM 2690 O O . ALA A 1 346 ? -14.906 -16.75 -9.242 1 88.06 346 ALA A O 1
ATOM 2691 N N . THR A 1 347 ? -13.953 -18.297 -10.539 1 92.75 347 THR A N 1
ATOM 2692 C CA . THR A 1 347 ? -14.797 -19.359 -10.016 1 92.75 347 THR A CA 1
ATOM 2693 C C . THR A 1 347 ? -14.531 -19.578 -8.523 1 92.75 347 THR A C 1
ATOM 2695 O O . THR A 1 347 ? -15.469 -19.578 -7.723 1 92.75 347 THR A O 1
ATOM 2698 N N . ILE A 1 348 ? -13.32 -19.734 -8.195 1 95.69 348 ILE A N 1
ATOM 2699 C CA . ILE A 1 348 ? -12.984 -20.031 -6.809 1 95.69 348 ILE A CA 1
ATOM 2700 C C . ILE A 1 348 ? -13.289 -18.812 -5.934 1 95.69 348 ILE A C 1
ATOM 2702 O O . ILE A 1 348 ? -13.688 -18.953 -4.777 1 95.69 348 ILE A O 1
ATOM 2706 N N . GLN A 1 349 ? -13.164 -17.672 -6.473 1 94.69 349 GLN A N 1
ATOM 2707 C CA . GLN A 1 349 ? -13.508 -16.453 -5.75 1 94.69 349 GLN A CA 1
ATOM 2708 C C . GLN A 1 349 ? -15.008 -16.391 -5.461 1 94.69 349 GLN A C 1
ATOM 2710 O O . GLN A 1 349 ? -15.422 -16.016 -4.363 1 94.69 349 GLN A O 1
ATOM 2715 N N . ALA A 1 350 ? -15.773 -16.719 -6.441 1 95.19 350 ALA A N 1
ATOM 2716 C CA . ALA A 1 350 ? -17.219 -16.719 -6.266 1 95.19 350 ALA A CA 1
ATOM 2717 C C . ALA A 1 350 ? -17.656 -17.688 -5.172 1 95.19 350 ALA A C 1
ATOM 2719 O O . ALA A 1 350 ? -18.484 -17.344 -4.324 1 95.19 350 ALA A O 1
ATOM 2720 N N . ILE A 1 351 ? -17.094 -18.828 -5.195 1 96.94 351 ILE A N 1
ATOM 2721 C CA . ILE A 1 351 ? -17.406 -19.812 -4.16 1 96.94 351 ILE A CA 1
ATOM 2722 C C . ILE A 1 351 ? -16.984 -19.266 -2.795 1 96.94 351 ILE A C 1
ATOM 2724 O O . ILE A 1 351 ? -17.719 -19.406 -1.813 1 96.94 351 ILE A O 1
ATOM 2728 N N . THR A 1 352 ? -15.867 -18.641 -2.746 1 97.81 352 THR A N 1
ATOM 2729 C CA . THR A 1 352 ? -15.344 -18.062 -1.509 1 97.81 352 THR A CA 1
ATOM 2730 C C . THR A 1 352 ? -16.281 -17 -0.967 1 97.81 352 THR A C 1
ATOM 2732 O O . THR A 1 352 ? -16.531 -16.922 0.239 1 97.81 352 THR A O 1
ATOM 2735 N N . TYR A 1 353 ? -16.797 -16.172 -1.854 1 97.31 353 TYR A N 1
ATOM 2736 C CA . TYR A 1 353 ? -17.734 -15.133 -1.443 1 97.31 353 TYR A CA 1
ATOM 2737 C C . TYR A 1 353 ? -18.984 -15.734 -0.827 1 97.31 353 TYR A C 1
ATOM 2739 O O . TYR A 1 353 ? -19.453 -15.281 0.225 1 97.31 353 TYR A O 1
ATOM 2747 N N . VAL A 1 354 ? -19.516 -16.75 -1.45 1 97.38 354 VAL A N 1
ATOM 2748 C CA . VAL A 1 354 ? -20.719 -17.406 -0.948 1 97.38 354 VAL A CA 1
ATOM 2749 C C . VAL A 1 354 ? -20.453 -17.984 0.437 1 97.38 354 VAL A C 1
ATOM 2751 O O . VAL A 1 354 ? -21.219 -17.75 1.377 1 97.38 354 VAL A O 1
ATOM 2754 N N . ALA A 1 355 ? -19.359 -18.688 0.52 1 97.88 355 ALA A N 1
ATOM 2755 C CA . ALA A 1 355 ? -19.016 -19.312 1.793 1 97.88 355 ALA A CA 1
ATOM 2756 C C . ALA A 1 355 ? -18.797 -18.266 2.879 1 97.88 355 ALA A C 1
ATOM 2758 O O . ALA A 1 355 ? -19.25 -18.438 4.012 1 97.88 355 ALA A O 1
ATOM 2759 N N . THR A 1 356 ? -18.109 -17.188 2.561 1 98.12 356 THR A N 1
ATOM 2760 C CA . THR A 1 356 ? -17.828 -16.125 3.514 1 98.12 356 THR A CA 1
ATOM 2761 C C . THR A 1 356 ? -19.109 -15.484 4.02 1 98.12 356 THR A C 1
ATOM 2763 O O . THR A 1 356 ? -19.281 -15.289 5.223 1 98.12 356 THR A O 1
ATOM 2766 N N . ASP A 1 357 ? -20 -15.18 3.078 1 97.69 357 ASP A N 1
ATOM 2767 C CA . ASP A 1 357 ? -21.266 -14.547 3.449 1 97.69 357 ASP A CA 1
ATOM 2768 C C . ASP A 1 357 ? -22.078 -15.438 4.387 1 97.69 357 ASP A C 1
ATOM 2770 O O . ASP A 1 357 ? -22.594 -14.969 5.406 1 97.69 357 ASP A O 1
ATOM 2774 N N . ILE A 1 358 ? -22.125 -16.672 4.094 1 97.06 358 ILE A N 1
ATOM 2775 C CA . ILE A 1 358 ? -22.844 -17.609 4.941 1 97.06 358 ILE A CA 1
ATOM 2776 C C . ILE A 1 358 ? -22.188 -17.672 6.324 1 97.06 358 ILE A C 1
ATOM 2778 O O . ILE A 1 358 ? -22.875 -17.562 7.344 1 97.06 358 ILE A O 1
ATOM 2782 N N . MET A 1 359 ? -20.875 -17.812 6.332 1 97.62 359 MET A N 1
ATOM 2783 C CA . MET A 1 359 ? -20.156 -17.953 7.59 1 97.62 359 MET A CA 1
ATOM 2784 C C . MET A 1 359 ? -20.297 -16.688 8.445 1 97.62 359 MET A C 1
ATOM 2786 O O . MET A 1 359 ? -20.266 -16.766 9.672 1 97.62 359 MET A O 1
ATOM 2790 N N . LEU A 1 360 ? -20.469 -15.539 7.84 1 96.75 360 LEU A N 1
ATOM 2791 C CA . LEU A 1 360 ? -20.562 -14.273 8.562 1 96.75 360 LEU A CA 1
ATOM 2792 C C . LEU A 1 360 ? -22.016 -13.922 8.852 1 96.75 360 LEU A C 1
ATOM 2794 O O . LEU A 1 360 ? -22.297 -12.922 9.523 1 96.75 360 LEU A O 1
ATOM 2798 N N . GLY A 1 361 ? -22.984 -14.664 8.344 1 96.12 361 GLY A N 1
ATOM 2799 C CA . GLY A 1 361 ? -24.391 -14.477 8.625 1 96.12 361 GLY A CA 1
ATOM 2800 C C . GLY A 1 361 ? -25.078 -13.547 7.641 1 96.12 361 GLY A C 1
ATOM 2801 O O . GLY A 1 361 ? -26.172 -13.039 7.918 1 96.12 361 GLY A O 1
ATOM 2802 N N . PHE A 1 362 ? -24.484 -13.312 6.52 1 95.81 362 PHE A N 1
ATOM 2803 C CA . PHE A 1 362 ? -25.078 -12.508 5.461 1 95.81 362 PHE A CA 1
ATOM 2804 C C . PHE A 1 362 ? -25.781 -13.391 4.438 1 95.81 362 PHE A C 1
ATOM 2806 O O . PHE A 1 362 ? -25.469 -14.57 4.301 1 95.81 362 PHE A O 1
ATOM 2813 N N . GLU A 1 363 ? -26.719 -12.812 3.764 1 95.62 363 GLU A N 1
ATOM 2814 C CA . GLU A 1 363 ? -27.234 -13.453 2.561 1 95.62 363 GLU A CA 1
ATOM 2815 C C . GLU A 1 363 ? -26.234 -13.375 1.414 1 95.62 363 GLU A C 1
ATOM 2817 O O . GLU A 1 363 ? -25.766 -12.281 1.069 1 95.62 363 GLU A O 1
ATOM 2822 N N . PRO A 1 364 ? -25.875 -14.531 0.819 1 95.94 364 PRO A N 1
ATOM 2823 C CA . PRO A 1 364 ? -24.922 -14.477 -0.293 1 95.94 364 PRO A CA 1
ATOM 2824 C C . PRO A 1 364 ? -25.438 -13.625 -1.458 1 95.94 364 PRO A C 1
ATOM 2826 O O . PRO A 1 364 ? -26.609 -13.695 -1.812 1 95.94 364 PRO A O 1
ATOM 2829 N N . TRP A 1 365 ? -24.531 -12.82 -2.004 1 94.75 365 TRP A N 1
ATOM 2830 C CA . TRP A 1 365 ? -24.938 -11.938 -3.094 1 94.75 365 TRP A CA 1
ATOM 2831 C C . TRP A 1 365 ? -24.734 -12.609 -4.445 1 94.75 365 TRP A C 1
ATOM 2833 O O . TRP A 1 365 ? -25.25 -12.141 -5.465 1 94.75 365 TRP A O 1
ATOM 2843 N N . ILE A 1 366 ? -24.016 -13.711 -4.461 1 93.69 366 ILE A N 1
ATOM 2844 C CA . ILE A 1 366 ? -23.875 -14.539 -5.652 1 93.69 366 ILE A CA 1
ATOM 2845 C C . ILE A 1 366 ? -24.984 -15.594 -5.68 1 93.69 366 ILE A C 1
ATOM 2847 O O . ILE A 1 366 ? -25.016 -16.5 -4.844 1 93.69 366 ILE A O 1
ATOM 2851 N N . ASN A 1 367 ? -25.828 -15.508 -6.668 1 89.88 367 ASN A N 1
ATOM 2852 C CA . ASN A 1 367 ? -26.922 -16.469 -6.77 1 89.88 367 ASN A CA 1
ATOM 2853 C C . ASN A 1 367 ? -26.578 -17.609 -7.734 1 89.88 367 ASN A C 1
ATOM 2855 O O . ASN A 1 367 ? -25.453 -17.703 -8.211 1 89.88 367 ASN A O 1
ATOM 2859 N N . GLU A 1 368 ? -27.453 -18.453 -7.984 1 88.31 368 GLU A N 1
ATOM 2860 C CA . GLU A 1 368 ? -27.219 -19.656 -8.766 1 88.31 368 GLU A CA 1
ATOM 2861 C C . GLU A 1 368 ? -26.859 -19.312 -10.211 1 88.31 368 GLU A C 1
ATOM 2863 O O . GLU A 1 368 ? -26.016 -19.969 -10.82 1 88.31 368 GLU A O 1
ATOM 2868 N N . THR A 1 369 ? -27.547 -18.328 -10.727 1 88.19 369 THR A N 1
ATOM 2869 C CA . THR A 1 369 ? -27.234 -17.922 -12.094 1 88.19 369 THR A CA 1
ATOM 2870 C C . THR A 1 369 ? -25.828 -17.359 -12.18 1 88.19 369 THR A C 1
ATOM 2872 O O . THR A 1 369 ? -25.078 -17.703 -13.094 1 88.19 369 THR A O 1
ATOM 2875 N N . ALA A 1 370 ? -25.516 -16.594 -11.203 1 88.19 370 ALA A N 1
ATOM 2876 C CA . ALA A 1 370 ? -24.172 -15.992 -11.18 1 88.19 370 ALA A CA 1
ATOM 2877 C C . ALA A 1 370 ? -23.109 -17.047 -10.906 1 88.19 370 ALA A C 1
ATOM 2879 O O . ALA A 1 370 ? -21.953 -16.906 -11.336 1 88.19 370 ALA A O 1
ATOM 2880 N N . ALA A 1 371 ? -23.438 -18.078 -10.266 1 88.56 371 ALA A N 1
ATOM 2881 C CA . ALA A 1 371 ? -22.484 -19.172 -10.031 1 88.56 371 ALA A CA 1
ATOM 2882 C C . ALA A 1 371 ? -21.969 -19.734 -11.352 1 88.56 371 ALA A C 1
ATOM 2884 O O . ALA A 1 371 ? -20.812 -20.141 -11.445 1 88.56 371 ALA A O 1
ATOM 2885 N N . CYS A 1 372 ? -22.766 -19.656 -12.367 1 90.94 372 CYS A N 1
ATOM 2886 C CA . CYS A 1 372 ? -22.422 -20.25 -13.656 1 90.94 372 CYS A CA 1
ATOM 2887 C C . CYS A 1 372 ? -21.688 -19.25 -14.539 1 90.94 372 CYS A C 1
ATOM 2889 O O . CYS A 1 372 ? -20.891 -19.641 -15.391 1 90.94 372 CYS A O 1
ATOM 2891 N N . THR A 1 373 ? -21.922 -17.938 -14.234 1 90.5 373 THR A N 1
ATOM 2892 C CA . THR A 1 373 ? -21.484 -16.984 -15.242 1 90.5 373 THR A CA 1
ATOM 2893 C C . THR A 1 373 ? -20.531 -15.969 -14.625 1 90.5 373 THR A C 1
ATOM 2895 O O . THR A 1 373 ? -20 -15.102 -15.336 1 90.5 373 THR A O 1
ATOM 2898 N N . PHE A 1 374 ? -20.297 -16.094 -13.391 1 91.12 374 PHE A N 1
ATOM 2899 C CA . PHE A 1 374 ? -19.438 -15.117 -12.742 1 91.12 374 PHE A CA 1
ATOM 2900 C C . PHE A 1 374 ? -18.125 -14.969 -13.5 1 91.12 374 PHE A C 1
ATOM 2902 O O . PHE A 1 374 ? -17.516 -15.969 -13.898 1 91.12 374 PHE A O 1
ATOM 2909 N N . PRO A 1 375 ? -17.797 -13.719 -13.703 1 91.06 375 PRO A N 1
ATOM 2910 C CA . PRO A 1 375 ? -18.188 -12.453 -13.062 1 91.06 375 PRO A CA 1
ATOM 2911 C C . PRO A 1 375 ? -19.359 -11.766 -13.766 1 91.06 375 PRO A C 1
ATOM 2913 O O . PRO A 1 375 ? -19.812 -10.711 -13.32 1 91.06 375 PRO A O 1
ATOM 2916 N N . GLU A 1 376 ? -19.781 -12.305 -14.859 1 89.5 376 GLU A N 1
ATOM 2917 C CA . GLU A 1 376 ? -21.016 -11.781 -15.438 1 89.5 376 GLU A CA 1
ATOM 2918 C C . GLU A 1 376 ? -22.188 -11.961 -14.477 1 89.5 376 GLU A C 1
ATOM 2920 O O . GLU A 1 376 ? -22.219 -12.914 -13.703 1 89.5 376 GLU A O 1
ATOM 2925 N N . PRO A 1 377 ? -23.172 -11.094 -14.438 1 89.88 377 PRO A N 1
ATOM 2926 C CA . PRO A 1 377 ? -23.406 -10.008 -15.398 1 89.88 377 PRO A CA 1
ATOM 2927 C C . PRO A 1 377 ? -22.75 -8.695 -14.977 1 89.88 377 PRO A C 1
ATOM 2929 O O . PRO A 1 377 ? -22.984 -7.656 -15.586 1 89.88 377 PRO A O 1
ATOM 2932 N N . PHE A 1 378 ? -22.078 -8.797 -13.922 1 89.5 378 PHE A N 1
ATOM 2933 C CA . PHE A 1 378 ? -21.578 -7.547 -13.344 1 89.5 378 PHE A CA 1
ATOM 2934 C C . PHE A 1 378 ? -20.594 -6.867 -14.281 1 89.5 378 PHE A C 1
ATOM 2936 O O . PHE A 1 378 ? -20.594 -5.641 -14.406 1 89.5 378 PHE A O 1
ATOM 2943 N N . ILE A 1 379 ? -19.734 -7.699 -14.836 1 89.12 379 ILE A N 1
ATOM 2944 C CA . ILE A 1 379 ? -18.859 -7.184 -15.891 1 89.12 379 ILE A CA 1
ATOM 2945 C C . ILE A 1 379 ? -18.922 -8.109 -17.109 1 89.12 379 ILE A C 1
ATOM 2947 O O . ILE A 1 379 ? -19.203 -9.297 -16.984 1 89.12 379 ILE A O 1
ATOM 2951 N N . LYS A 1 380 ? -18.625 -7.469 -18.219 1 86.81 380 LYS A N 1
ATOM 2952 C CA . LYS A 1 380 ? -18.547 -8.266 -19.438 1 86.81 380 LYS A CA 1
ATOM 2953 C C . LYS A 1 380 ? -17.203 -8.969 -19.562 1 86.81 380 LYS A C 1
ATOM 2955 O O . LYS A 1 380 ? -16.156 -8.359 -19.344 1 86.81 380 LYS A O 1
ATOM 2960 N N . VAL A 1 381 ? -17.297 -10.266 -19.719 1 83.19 381 VAL A N 1
ATOM 2961 C CA . VAL A 1 381 ? -16.078 -11.039 -19.906 1 83.19 381 VAL A CA 1
ATOM 2962 C C . VAL A 1 381 ? -15.703 -11.055 -21.391 1 83.19 381 VAL A C 1
ATOM 2964 O O . VAL A 1 381 ? -16.562 -11.273 -22.25 1 83.19 381 VAL A O 1
ATOM 2967 N N . GLY A 1 382 ? -14.516 -10.695 -21.625 1 78.06 382 GLY A N 1
ATOM 2968 C CA . GLY A 1 382 ? -14.039 -10.672 -23 1 78.06 382 GLY A CA 1
ATOM 2969 C C . GLY A 1 382 ? -14.062 -12.039 -23.672 1 78.06 382 GLY A C 1
ATOM 2970 O O . GLY A 1 382 ? -14.086 -13.062 -22.984 1 78.06 382 GLY A O 1
ATOM 2971 N N . GLU A 1 383 ? -14.141 -11.914 -24.953 1 79.62 383 GLU A N 1
ATOM 2972 C CA . GLU A 1 383 ? -14.109 -13.148 -25.734 1 79.62 383 GLU A CA 1
ATOM 2973 C C . GLU A 1 383 ? -12.672 -13.578 -26.031 1 79.62 383 GLU A C 1
ATOM 2975 O O . GLU A 1 383 ? -11.789 -12.742 -26.203 1 79.62 383 GLU A O 1
ATOM 2980 N N . PHE A 1 384 ? -12.562 -14.914 -26.031 1 81.69 384 PHE A N 1
ATOM 2981 C CA . PHE A 1 384 ? -11.273 -15.469 -26.438 1 81.69 384 PHE A CA 1
ATOM 2982 C C . PHE A 1 384 ? -10.93 -15.07 -27.859 1 81.69 384 PHE A C 1
ATOM 2984 O O . PHE A 1 384 ? -11.766 -15.195 -28.766 1 81.69 384 PHE A O 1
ATOM 2991 N N . PRO A 1 385 ? -9.766 -14.586 -28.047 1 80.81 385 PRO A N 1
ATOM 2992 C CA . PRO A 1 385 ? -9.398 -14.195 -29.406 1 80.81 385 PRO A CA 1
ATOM 2993 C C . PRO A 1 385 ? -9.422 -15.367 -30.391 1 80.81 385 PRO A C 1
ATOM 2995 O O . PRO A 1 385 ? -9.062 -16.484 -30.016 1 80.81 385 PRO A O 1
ATOM 2998 N N . ASN A 1 386 ? -9.953 -15.125 -31.516 1 87.5 386 ASN A N 1
ATOM 2999 C CA . ASN A 1 386 ? -9.953 -16.125 -32.562 1 87.5 386 ASN A CA 1
ATOM 3000 C C . ASN A 1 386 ? -9.289 -15.586 -33.844 1 87.5 386 ASN A C 1
ATOM 3002 O O . ASN A 1 386 ? -9.961 -15.312 -34.844 1 87.5 386 ASN A O 1
ATOM 3006 N N . MET A 1 387 ? -7.977 -15.57 -33.75 1 87.19 387 MET A N 1
ATOM 3007 C CA . MET A 1 387 ? -7.191 -15.102 -34.875 1 87.19 387 MET A CA 1
ATOM 3008 C C . MET A 1 387 ? -6.133 -16.125 -35.281 1 87.19 387 MET A C 1
ATOM 3010 O O . MET A 1 387 ? -5.32 -16.531 -34.438 1 87.19 387 MET A O 1
ATOM 3014 N N . GLU A 1 388 ? -6.148 -16.453 -36.469 1 89.06 388 GLU A N 1
ATOM 3015 C CA . GLU A 1 388 ? -5.156 -17.391 -36.969 1 89.06 388 GLU A CA 1
ATOM 3016 C C . GLU A 1 388 ? -3.811 -16.703 -37.188 1 89.06 388 GLU A C 1
ATOM 3018 O O . GLU A 1 388 ? -3.746 -15.648 -37.812 1 89.06 388 GLU A O 1
ATOM 3023 N N . PHE A 1 389 ? -2.789 -17.328 -36.656 1 91.19 389 PHE A N 1
ATOM 3024 C CA . PHE A 1 389 ? -1.447 -16.812 -36.938 1 91.19 389 PHE A CA 1
ATOM 3025 C C . PHE A 1 389 ? -0.977 -17.25 -38.312 1 91.19 389 PHE A C 1
ATOM 3027 O O . PHE A 1 389 ? -1.016 -18.422 -38.656 1 91.19 389 PHE A O 1
ATOM 3034 N N . LYS A 1 390 ? -0.488 -16.219 -39.188 1 90.19 390 LYS A N 1
ATOM 3035 C CA . LYS A 1 390 ? 0.057 -16.484 -40.5 1 90.19 390 LYS A CA 1
ATOM 3036 C C . LYS A 1 390 ? 1.575 -16.328 -40.531 1 90.19 390 LYS A C 1
ATOM 3038 O O . LYS A 1 390 ? 2.09 -15.211 -40.469 1 90.19 390 LYS A O 1
ATOM 3043 N N . PRO A 1 391 ? 2.203 -17.516 -40.594 1 93.75 391 PRO A N 1
ATOM 3044 C CA . PRO A 1 391 ? 3.666 -17.438 -40.594 1 93.75 391 PRO A CA 1
ATOM 3045 C C . PRO A 1 391 ? 4.203 -16.578 -41.75 1 93.75 391 PRO A C 1
ATOM 3047 O O . PRO A 1 391 ? 3.65 -16.594 -42.844 1 93.75 391 PRO A O 1
ATOM 3050 N N . GLN A 1 392 ? 5.262 -15.898 -41.469 1 95.38 392 GLN A N 1
ATOM 3051 C CA . GLN A 1 392 ? 5.973 -15.094 -42.469 1 95.38 392 GLN A CA 1
ATOM 3052 C C . GLN A 1 392 ? 7.344 -15.688 -42.781 1 95.38 392 GLN A C 1
ATOM 3054 O O . GLN A 1 392 ? 7.707 -16.734 -42.25 1 95.38 392 GLN A O 1
ATOM 3059 N N . THR A 1 393 ? 8.039 -15.008 -43.75 1 94.19 393 THR A N 1
ATOM 3060 C CA . THR A 1 393 ? 9.375 -15.469 -44.125 1 94.19 393 THR A CA 1
ATOM 3061 C C . THR A 1 393 ? 10.422 -14.891 -43.188 1 94.19 393 THR A C 1
ATOM 3063 O O . THR A 1 393 ? 10.469 -13.672 -42.969 1 94.19 393 THR A O 1
ATOM 3066 N N . PRO A 1 394 ? 11.258 -15.75 -42.594 1 95.5 394 PRO A N 1
ATOM 3067 C CA . PRO A 1 394 ? 12.344 -15.227 -41.781 1 95.5 394 PRO A CA 1
ATOM 3068 C C . PRO A 1 394 ? 13.508 -14.68 -42.594 1 95.5 394 PRO A C 1
ATOM 3070 O O . PRO A 1 394 ? 13.547 -14.859 -43.812 1 95.5 394 PRO A O 1
ATOM 3073 N N . ASP A 1 395 ? 14.352 -14.016 -41.938 1 96 395 ASP A N 1
ATOM 3074 C CA . ASP A 1 395 ? 15.477 -13.367 -42.625 1 96 395 ASP A CA 1
ATOM 3075 C C . ASP A 1 395 ? 16.453 -14.406 -43.156 1 96 395 ASP A C 1
ATOM 3077 O O . ASP A 1 395 ? 17.125 -14.164 -44.188 1 96 395 ASP A O 1
ATOM 3081 N N . PHE A 1 396 ? 16.578 -15.469 -42.469 1 95.38 396 PHE A N 1
ATOM 3082 C CA . PHE A 1 396 ? 17.516 -16.516 -42.875 1 95.38 396 PHE A CA 1
ATOM 3083 C C . PHE A 1 396 ? 16.812 -17.844 -43.031 1 95.38 396 PHE A C 1
ATOM 3085 O O . PHE A 1 396 ? 15.633 -17.984 -42.688 1 95.38 396 PHE A O 1
ATOM 3092 N N . ALA A 1 397 ? 17.578 -18.797 -43.656 1 93.19 397 ALA A N 1
ATOM 3093 C CA . ALA A 1 397 ? 17.016 -20.141 -43.781 1 93.19 397 ALA A CA 1
ATOM 3094 C C . ALA A 1 397 ? 16.781 -20.766 -42.406 1 93.19 397 ALA A C 1
ATOM 3096 O O . ALA A 1 397 ? 17.547 -20.547 -41.469 1 93.19 397 ALA A O 1
ATOM 3097 N N . LEU A 1 398 ? 15.742 -21.562 -42.25 1 94.94 398 LEU A N 1
ATOM 3098 C CA . LEU A 1 398 ? 15.375 -22.172 -41 1 94.94 398 LEU A CA 1
ATOM 3099 C C . LEU A 1 398 ? 16.547 -22.953 -40.406 1 94.94 398 LEU A C 1
ATOM 3101 O O . LEU A 1 398 ? 16.703 -23.031 -39.188 1 94.94 398 LEU A O 1
ATOM 3105 N N . THR A 1 399 ? 17.344 -23.484 -41.25 1 92.94 399 THR A N 1
ATOM 3106 C CA . THR A 1 399 ? 18.469 -24.281 -40.812 1 92.94 399 THR A CA 1
ATOM 3107 C C . THR A 1 399 ? 19.469 -23.422 -40.031 1 92.94 399 THR A C 1
ATOM 3109 O O . THR A 1 399 ? 20.219 -23.938 -39.188 1 92.94 399 THR A O 1
ATOM 3112 N N . ASP A 1 400 ? 19.484 -22.156 -40.25 1 94.31 400 ASP A N 1
ATOM 3113 C CA . ASP A 1 400 ? 20.438 -21.25 -39.625 1 94.31 400 ASP A CA 1
ATOM 3114 C C . ASP A 1 400 ? 20.062 -21.016 -38.156 1 94.31 400 ASP A C 1
ATOM 3116 O O . ASP A 1 400 ? 20.922 -20.641 -37.344 1 94.31 400 ASP A O 1
ATOM 3120 N N . TYR A 1 401 ? 18.812 -21.25 -37.875 1 96.19 401 TYR A N 1
ATOM 3121 C CA . TYR A 1 401 ? 18.328 -21 -36.531 1 96.19 401 TYR A CA 1
ATOM 3122 C C . TYR A 1 401 ? 18.484 -22.219 -35.656 1 96.19 401 TYR A C 1
ATOM 3124 O O . TYR A 1 401 ? 18.375 -22.125 -34.438 1 96.19 401 TYR A O 1
ATOM 3132 N N . GLN A 1 402 ? 18.812 -23.359 -36.188 1 96.12 402 GLN A N 1
ATOM 3133 C CA . GLN A 1 402 ? 18.938 -24.594 -35.438 1 96.12 402 GLN A CA 1
ATOM 3134 C C . GLN A 1 402 ? 20.156 -24.547 -34.5 1 96.12 402 GLN A C 1
ATOM 3136 O O . GLN A 1 402 ? 21.188 -23.969 -34.875 1 96.12 402 GLN A O 1
ATOM 3141 N N . GLY A 1 403 ? 19.984 -25.188 -33.344 1 97 403 GLY A N 1
ATOM 3142 C CA . GLY A 1 403 ? 21.109 -25.281 -32.406 1 97 403 GLY A CA 1
ATOM 3143 C C . GLY A 1 403 ? 20.688 -25.391 -30.953 1 97 403 GLY A C 1
ATOM 3144 O O . GLY A 1 403 ? 19.5 -25.578 -30.672 1 97 403 GLY A O 1
ATOM 3145 N N . THR A 1 404 ? 21.672 -25.469 -30.156 1 97.19 404 THR A N 1
ATOM 3146 C CA . THR A 1 404 ? 21.469 -25.406 -28.703 1 97.19 404 THR A CA 1
ATOM 3147 C C . THR A 1 404 ? 21.797 -24 -28.188 1 97.19 404 THR A C 1
ATOM 3149 O O . THR A 1 404 ? 22.844 -23.438 -28.5 1 97.19 404 THR A O 1
ATOM 3152 N N . TYR A 1 405 ? 20.906 -23.453 -27.531 1 95.44 405 TYR A N 1
ATOM 3153 C CA . TYR A 1 405 ? 21.062 -22.156 -26.875 1 95.44 405 TYR A CA 1
ATOM 3154 C C . TYR A 1 405 ? 21.047 -22.312 -25.359 1 95.44 405 TYR A C 1
ATOM 3156 O O . TYR A 1 405 ? 20.125 -22.891 -24.781 1 95.44 405 TYR A O 1
ATOM 3164 N N . THR A 1 406 ? 22.047 -21.703 -24.688 1 93.06 406 THR A N 1
ATOM 3165 C CA . THR A 1 406 ? 22.25 -22 -23.266 1 93.06 406 THR A CA 1
ATOM 3166 C C . THR A 1 406 ? 22.125 -20.75 -22.422 1 93.06 406 THR A C 1
ATOM 3168 O O . THR A 1 406 ? 22.625 -19.688 -22.797 1 93.06 406 THR A O 1
ATOM 3171 N N . SER A 1 407 ? 21.438 -20.906 -21.297 1 89.38 407 SER A N 1
ATOM 3172 C CA . SER A 1 407 ? 21.422 -19.953 -20.203 1 89.38 407 SER A CA 1
ATOM 3173 C C . SER A 1 407 ? 21.953 -20.578 -18.922 1 89.38 407 SER A C 1
ATOM 3175 O O . SER A 1 407 ? 21.531 -21.688 -18.531 1 89.38 407 SER A O 1
ATOM 3177 N N . PRO A 1 408 ? 22.859 -19.875 -18.312 1 87.12 408 PRO A N 1
ATOM 3178 C CA . PRO A 1 408 ? 23.391 -20.453 -17.078 1 87.12 408 PRO A CA 1
ATOM 3179 C C . PRO A 1 408 ? 22.312 -20.734 -16.047 1 87.12 408 PRO A C 1
ATOM 3181 O O . PRO A 1 408 ? 22.422 -21.703 -15.289 1 87.12 408 PRO A O 1
ATOM 3184 N N . LEU A 1 409 ? 21.328 -19.984 -16.062 1 88 409 LEU A N 1
ATOM 3185 C CA . LEU A 1 409 ? 20.281 -20.109 -15.039 1 88 409 LEU A CA 1
ATOM 3186 C C . LEU A 1 409 ? 19.125 -20.953 -15.555 1 88 409 LEU A C 1
ATOM 3188 O O . LEU A 1 409 ? 18.625 -21.844 -14.852 1 88 409 LEU A O 1
ATOM 3192 N N . LEU A 1 410 ? 18.766 -20.828 -16.828 1 86 410 LEU A N 1
ATOM 3193 C CA . LEU A 1 410 ? 17.531 -21.422 -17.312 1 86 410 LEU A CA 1
ATOM 3194 C C . LEU A 1 410 ? 17.812 -22.719 -18.078 1 86 410 LEU A C 1
ATOM 3196 O O . LEU A 1 410 ? 16.891 -23.469 -18.391 1 86 410 LEU A O 1
ATOM 3200 N N . GLY A 1 411 ? 19.047 -22.969 -18.312 1 86.88 411 GLY A N 1
ATOM 3201 C CA . GLY A 1 411 ? 19.406 -24.203 -19 1 86.88 411 GLY A CA 1
ATOM 3202 C C . GLY A 1 411 ? 19.422 -24.078 -20.516 1 86.88 411 GLY A C 1
ATOM 3203 O O . GLY A 1 411 ? 19.703 -23 -21.047 1 86.88 411 GLY A O 1
ATOM 3204 N N . ASP A 1 412 ? 19.109 -25.234 -21.141 1 89.94 412 ASP A N 1
ATOM 3205 C CA . ASP A 1 412 ? 19.297 -25.297 -22.578 1 89.94 412 ASP A CA 1
ATOM 3206 C C . ASP A 1 412 ? 17.969 -25.281 -23.328 1 89.94 412 ASP A C 1
ATOM 3208 O O . ASP A 1 412 ? 16.984 -25.875 -22.875 1 89.94 412 ASP A O 1
ATOM 3212 N N . ILE A 1 413 ? 18 -24.609 -24.406 1 92.06 413 ILE A N 1
ATOM 3213 C CA . ILE A 1 413 ? 16.969 -24.719 -25.438 1 92.06 413 ILE A CA 1
ATOM 3214 C C . ILE A 1 413 ? 17.547 -25.375 -26.688 1 92.06 413 ILE A C 1
ATOM 3216 O O . ILE A 1 413 ? 18.594 -24.953 -27.188 1 92.06 413 ILE A O 1
ATOM 3220 N N . THR A 1 414 ? 16.875 -26.359 -27.109 1 95.81 414 THR A N 1
ATOM 3221 C CA . THR A 1 414 ? 17.25 -26.984 -28.359 1 95.81 414 THR A CA 1
ATOM 3222 C C . THR A 1 414 ? 16.234 -26.672 -29.453 1 95.81 414 THR A C 1
ATOM 3224 O O . THR A 1 414 ? 15.039 -26.906 -29.266 1 95.81 414 THR A O 1
ATOM 3227 N N . ILE A 1 415 ? 16.719 -26.234 -30.578 1 97.06 415 ILE A N 1
ATOM 3228 C CA . ILE A 1 415 ? 15.867 -25.875 -31.703 1 97.06 415 ILE A CA 1
ATOM 3229 C C . ILE A 1 415 ? 16.266 -26.703 -32.938 1 97.06 415 ILE A C 1
ATOM 3231 O O . ILE A 1 415 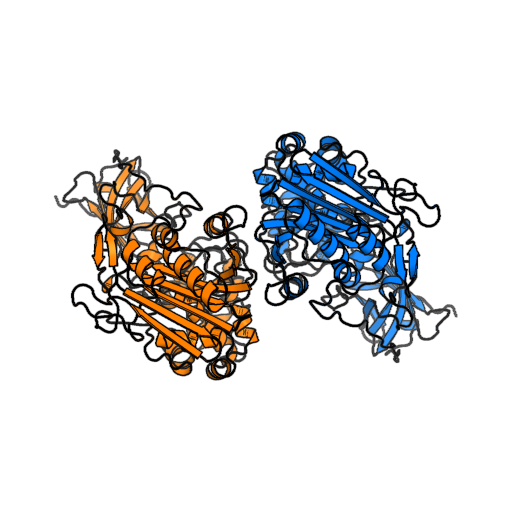? 17.453 -26.766 -33.281 1 97.06 415 ILE A O 1
ATOM 3235 N N . ARG A 1 416 ? 15.242 -27.25 -33.562 1 96.44 416 ARG A N 1
ATOM 3236 C CA . ARG A 1 416 ? 15.445 -28.047 -34.781 1 96.44 416 ARG A CA 1
ATOM 3237 C C . ARG A 1 416 ? 14.375 -27.75 -35.812 1 96.44 416 ARG A C 1
ATOM 3239 O O . ARG A 1 416 ? 13.297 -27.25 -35.469 1 96.44 416 ARG A O 1
ATOM 3246 N N . LYS A 1 417 ? 14.734 -28.047 -37 1 94.56 417 LYS A N 1
ATOM 3247 C CA . LYS A 1 417 ? 13.695 -28.016 -38.031 1 94.56 417 LYS A CA 1
ATOM 3248 C C . LYS A 1 417 ? 12.625 -29.062 -37.781 1 94.56 417 LYS A C 1
ATOM 3250 O O . LYS A 1 417 ? 12.93 -30.188 -37.406 1 94.56 417 LYS A O 1
ATOM 3255 N N . SER A 1 418 ? 11.469 -28.625 -38.031 1 92.81 418 SER A N 1
ATOM 3256 C CA . SER A 1 418 ? 10.359 -29.547 -37.844 1 92.81 418 SER A CA 1
ATOM 3257 C C . SER A 1 418 ? 10.336 -30.625 -38.906 1 92.81 418 SER A C 1
ATOM 3259 O O . SER A 1 418 ? 10.555 -30.328 -40.094 1 92.81 418 SER A O 1
ATOM 3261 N N . ALA A 1 419 ? 10.016 -31.781 -38.531 1 86.94 419 ALA A N 1
ATOM 3262 C CA . ALA A 1 419 ? 9.898 -32.875 -39.5 1 86.94 419 ALA A CA 1
ATOM 3263 C C . ALA A 1 419 ? 8.547 -32.844 -40.188 1 86.94 419 ALA A C 1
ATOM 3265 O O . ALA A 1 419 ? 8.438 -33.25 -41.344 1 86.94 419 ALA A O 1
ATOM 3266 N N . SER A 1 420 ? 7.637 -32.406 -39.562 1 88.44 420 SER A N 1
ATOM 3267 C CA . SER A 1 420 ? 6.266 -32.469 -40.062 1 88.44 420 SER A CA 1
ATOM 3268 C C . SER A 1 420 ? 5.871 -31.188 -40.75 1 88.44 420 SER A C 1
ATOM 3270 O O . SER A 1 420 ? 4.938 -31.172 -41.562 1 88.44 420 SER A O 1
ATOM 3272 N N . ASN A 1 421 ? 6.488 -30.141 -40.406 1 90.75 421 ASN A N 1
ATOM 3273 C CA . ASN A 1 421 ? 6.188 -28.828 -40.969 1 90.75 421 ASN A CA 1
ATOM 3274 C C . ASN A 1 421 ? 7.453 -28.125 -41.438 1 90.75 421 ASN A C 1
ATOM 3276 O O . ASN A 1 421 ? 8.156 -27.5 -40.656 1 90.75 421 ASN A O 1
ATOM 3280 N N . LEU A 1 422 ? 7.633 -28.031 -42.688 1 89 422 LEU A N 1
ATOM 3281 C CA . LEU A 1 422 ? 8.875 -27.547 -43.281 1 89 422 LEU A CA 1
ATOM 3282 C C . LEU A 1 422 ? 9.023 -26.047 -43.062 1 89 422 LEU A C 1
ATOM 3284 O O . LEU A 1 422 ? 10.109 -25.484 -43.25 1 89 422 LEU A O 1
ATOM 3288 N N . LYS A 1 423 ? 8.055 -25.422 -42.625 1 92.31 423 LYS A N 1
ATOM 3289 C CA . LYS A 1 423 ? 8.109 -23.984 -42.406 1 92.31 423 LYS A CA 1
ATOM 3290 C C . LYS A 1 423 ? 8.242 -23.656 -40.938 1 92.31 423 LYS A C 1
ATOM 3292 O O . LYS A 1 423 ? 8.117 -22.484 -40.531 1 92.31 423 LYS A O 1
ATOM 3297 N N . ALA A 1 424 ? 8.5 -24.719 -40.156 1 95.88 424 ALA A N 1
ATOM 3298 C CA . ALA A 1 424 ? 8.5 -24.5 -38.719 1 95.88 424 ALA A CA 1
ATOM 3299 C C . ALA A 1 424 ? 9.758 -25.078 -38.094 1 95.88 424 ALA A C 1
ATOM 3301 O O . ALA A 1 424 ? 10.469 -25.875 -38.688 1 95.88 424 ALA A O 1
ATOM 3302 N N . LEU A 1 425 ? 10.062 -24.516 -36.969 1 96.62 425 LEU A N 1
ATOM 3303 C CA . LEU A 1 425 ? 11.055 -25.109 -36.094 1 96.62 425 LEU A CA 1
ATOM 3304 C C . LEU A 1 425 ? 10.391 -25.75 -34.875 1 96.62 425 LEU A C 1
ATOM 3306 O O . LEU A 1 425 ? 9.242 -25.453 -34.562 1 96.62 425 LEU A O 1
ATOM 3310 N N . THR A 1 426 ? 11.117 -26.703 -34.281 1 96.25 426 THR A N 1
ATOM 3311 C CA . THR A 1 426 ? 10.703 -27.297 -33.031 1 96.25 426 THR A CA 1
ATOM 3312 C C . THR A 1 426 ? 11.641 -26.859 -31.891 1 96.25 426 THR A C 1
ATOM 3314 O O . THR A 1 426 ? 12.859 -26.859 -32.062 1 96.25 426 THR A O 1
ATOM 3317 N N . LEU A 1 427 ? 11.039 -26.5 -30.844 1 94.44 427 LEU A N 1
ATOM 3318 C CA . LEU A 1 427 ? 11.781 -26.078 -29.656 1 94.44 427 LEU A CA 1
ATOM 3319 C C . LEU A 1 427 ? 11.562 -27.062 -28.516 1 94.44 427 LEU A C 1
ATOM 3321 O O . LEU A 1 427 ? 10.445 -27.516 -28.281 1 94.44 427 LEU A O 1
ATOM 3325 N N . THR A 1 428 ? 12.68 -27.422 -27.812 1 92.19 428 THR A N 1
ATOM 3326 C CA . THR A 1 428 ? 12.641 -28.234 -26.594 1 92.19 428 THR A CA 1
ATOM 3327 C C . THR A 1 428 ? 13.43 -27.562 -25.469 1 92.19 428 THR A C 1
ATOM 3329 O O . THR A 1 428 ? 14.594 -27.219 -25.656 1 92.19 428 THR A O 1
ATOM 3332 N N . MET A 1 429 ? 12.82 -27.406 -24.406 1 89.12 429 MET A N 1
ATOM 3333 C CA . MET A 1 429 ? 13.43 -26.906 -23.172 1 89.12 429 MET A CA 1
ATOM 3334 C C . MET A 1 429 ? 12.969 -27.734 -21.969 1 89.12 429 MET A C 1
ATOM 3336 O O . MET A 1 429 ? 11.898 -27.484 -21.422 1 89.12 429 MET A O 1
ATOM 3340 N N . GLY A 1 430 ? 13.867 -28.594 -21.547 1 81.75 430 GLY A N 1
ATOM 3341 C CA . GLY A 1 430 ? 13.414 -29.516 -20.516 1 81.75 430 GLY A CA 1
ATOM 3342 C C . GLY A 1 430 ? 12.195 -30.312 -20.938 1 81.75 430 GLY A C 1
ATOM 3343 O O . GLY A 1 430 ? 12.211 -30.984 -21.969 1 81.75 430 GLY A O 1
ATOM 3344 N N . LYS A 1 431 ? 11.109 -30.125 -20.172 1 79.5 431 LYS A N 1
ATOM 3345 C CA . LYS A 1 431 ? 9.891 -30.875 -20.469 1 79.5 431 LYS A CA 1
ATOM 3346 C C . LYS A 1 431 ? 8.984 -30.094 -21.422 1 79.5 431 LYS A C 1
ATOM 3348 O O . LYS A 1 431 ? 7.957 -30.609 -21.875 1 79.5 431 LYS A O 1
ATOM 3353 N N . ILE A 1 432 ? 9.359 -28.953 -21.781 1 87.06 432 ILE A N 1
ATOM 3354 C CA . ILE A 1 432 ? 8.539 -28.094 -22.625 1 87.06 432 ILE A CA 1
ATOM 3355 C C . ILE A 1 432 ? 8.922 -28.312 -24.094 1 87.06 432 ILE A C 1
ATOM 3357 O O . ILE A 1 432 ? 10.102 -28.359 -24.438 1 87.06 432 ILE A O 1
ATOM 3361 N N . THR A 1 433 ? 7.914 -28.516 -24.828 1 89.62 433 THR A N 1
ATOM 3362 C CA . THR A 1 433 ? 8.102 -28.625 -26.266 1 89.62 433 THR A CA 1
ATOM 3363 C C . THR A 1 433 ? 7.102 -27.75 -27.016 1 89.62 433 THR A C 1
ATOM 3365 O O . THR A 1 433 ? 6.043 -27.422 -26.484 1 89.62 433 THR A O 1
ATOM 3368 N N . GLY A 1 434 ? 7.555 -27.375 -28.219 1 92.44 434 GLY A N 1
ATOM 3369 C CA . GLY A 1 434 ? 6.629 -26.594 -29.016 1 92.44 434 GLY A CA 1
ATOM 3370 C C . GLY A 1 434 ? 7.152 -26.281 -30.391 1 92.44 434 GLY A C 1
ATOM 3371 O O . GLY A 1 434 ? 8.219 -26.75 -30.781 1 92.44 434 GLY A O 1
ATOM 3372 N N . THR A 1 435 ? 6.309 -25.547 -31.094 1 94.81 435 THR A N 1
ATOM 3373 C CA . THR A 1 435 ? 6.586 -25.156 -32.469 1 94.81 435 THR A CA 1
ATOM 3374 C C . THR A 1 435 ? 6.906 -23.672 -32.562 1 94.81 435 THR A C 1
ATOM 3376 O O . THR A 1 435 ? 6.285 -22.859 -31.875 1 94.81 435 THR A O 1
ATOM 3379 N N . LEU A 1 436 ? 7.895 -23.391 -33.375 1 96 436 LEU A N 1
ATOM 3380 C CA . LEU A 1 436 ? 8.227 -22 -33.688 1 96 436 LEU A CA 1
ATOM 3381 C C . LEU A 1 436 ? 7.82 -21.672 -35.125 1 96 436 LEU A C 1
ATOM 3383 O O . LEU A 1 436 ? 8.234 -22.344 -36.062 1 96 436 LEU A O 1
ATOM 3387 N N . LEU A 1 437 ? 7.023 -20.625 -35.219 1 96.19 437 LEU A N 1
ATOM 3388 C CA . LEU A 1 437 ? 6.633 -20.109 -36.531 1 96.19 437 LEU A CA 1
ATOM 3389 C C . LEU A 1 437 ? 7.152 -18.688 -36.719 1 96.19 437 LEU A C 1
ATOM 3391 O O . LEU A 1 437 ? 7.055 -17.859 -35.812 1 96.19 437 LEU A O 1
ATOM 3395 N N . PRO A 1 438 ? 7.715 -18.453 -37.875 1 96.5 438 PRO A N 1
ATOM 3396 C CA . PRO A 1 438 ? 8.297 -17.125 -38.094 1 96.5 438 PRO A CA 1
ATOM 3397 C C . PRO A 1 438 ? 7.234 -16.031 -38.219 1 96.5 438 PRO A C 1
ATOM 3399 O O . PRO A 1 438 ? 6.266 -16.188 -38.969 1 96.5 438 PRO A O 1
ATOM 3402 N N . GLU A 1 439 ? 7.402 -15.023 -37.469 1 95.06 439 GLU A N 1
ATOM 3403 C CA . GLU A 1 439 ? 6.543 -13.844 -37.531 1 95.06 439 GLU A CA 1
ATOM 3404 C C . GLU A 1 439 ? 7.094 -12.82 -38.531 1 95.06 439 GLU A C 1
ATOM 3406 O O . GLU A 1 439 ? 6.344 -11.992 -39.062 1 95.06 439 GLU A O 1
ATOM 3411 N N . GLY A 1 440 ? 8.359 -12.836 -38.781 1 93.5 440 GLY A N 1
ATOM 3412 C CA . GLY A 1 440 ? 9.125 -11.906 -39.594 1 93.5 440 GLY A CA 1
ATOM 3413 C C . GLY A 1 440 ? 10.492 -11.586 -39 1 93.5 440 GLY A C 1
ATOM 3414 O O . GLY A 1 440 ? 10.711 -11.727 -37.812 1 93.5 440 GLY A O 1
ATOM 3415 N N . ALA A 1 441 ? 11.352 -11.242 -39.938 1 94 441 ALA A N 1
ATOM 3416 C CA . ALA A 1 441 ? 12.719 -10.977 -39.531 1 94 441 ALA A CA 1
ATOM 3417 C C . ALA A 1 441 ? 13.289 -12.148 -38.719 1 94 441 ALA A C 1
ATOM 3419 O O . ALA A 1 441 ? 13.219 -13.297 -39.188 1 94 441 ALA A O 1
ATOM 3420 N N . ASN A 1 442 ? 13.875 -11.914 -37.562 1 95.81 442 ASN A N 1
ATOM 3421 C CA . ASN A 1 442 ? 14.445 -12.953 -36.719 1 95.81 442 ASN A CA 1
ATOM 3422 C C . ASN A 1 442 ? 13.586 -13.195 -35.469 1 95.81 442 ASN A C 1
ATOM 3424 O O . ASN A 1 442 ? 14.102 -13.547 -34.406 1 95.81 442 ASN A O 1
ATOM 3428 N N . VAL A 1 443 ? 12.273 -12.93 -35.719 1 95.12 443 VAL A N 1
ATOM 3429 C CA . VAL A 1 443 ? 11.32 -13.102 -34.625 1 95.12 443 VAL A CA 1
ATOM 3430 C C . VAL A 1 443 ? 10.406 -14.289 -34.906 1 95.12 443 VAL A C 1
ATOM 3432 O O . VAL A 1 443 ? 9.914 -14.445 -36.031 1 95.12 443 VAL A O 1
ATOM 3435 N N . PHE A 1 444 ? 10.211 -15.125 -33.969 1 95.06 444 PHE A N 1
ATOM 3436 C CA . PHE A 1 444 ? 9.359 -16.297 -34.094 1 95.06 444 PHE A CA 1
ATOM 3437 C C . PHE A 1 444 ? 8.312 -16.344 -33 1 95.06 444 PHE A C 1
ATOM 3439 O O . PHE A 1 444 ? 8.562 -15.859 -31.891 1 95.06 444 PHE A O 1
ATOM 3446 N N . ARG A 1 445 ? 7.16 -16.922 -33.312 1 93.44 445 ARG A N 1
ATOM 3447 C CA . ARG A 1 445 ? 6.129 -17.203 -32.312 1 93.44 445 ARG A CA 1
ATOM 3448 C C . ARG A 1 445 ? 6.238 -18.625 -31.812 1 93.44 445 ARG A C 1
ATOM 3450 O O . ARG A 1 445 ? 6.418 -19.562 -32.594 1 93.44 445 ARG A O 1
ATOM 3457 N N . PHE A 1 446 ? 6.129 -18.734 -30.516 1 91.38 446 PHE A N 1
ATOM 3458 C CA . PHE A 1 446 ? 6.258 -20.016 -29.844 1 91.38 446 PHE A CA 1
ATOM 3459 C C . PHE A 1 446 ? 4.891 -20.562 -29.469 1 91.38 446 PHE A C 1
ATOM 3461 O O . PHE A 1 446 ? 4.148 -19.938 -28.703 1 91.38 446 PHE A O 1
ATOM 3468 N N . PHE A 1 447 ? 4.594 -21.75 -30 1 90.88 447 PHE A N 1
ATOM 3469 C CA . PHE A 1 447 ? 3.361 -22.469 -29.672 1 90.88 447 PHE A CA 1
ATOM 3470 C C . PHE A 1 447 ? 3.652 -23.719 -28.859 1 90.88 447 PHE A C 1
ATOM 3472 O O . PHE A 1 447 ? 4.344 -24.625 -29.328 1 90.88 447 PHE A O 1
ATOM 3479 N N . LEU A 1 448 ? 3.066 -23.766 -27.75 1 89.69 448 LEU A N 1
ATOM 3480 C CA . LEU A 1 448 ? 3.32 -24.891 -26.844 1 89.69 448 LEU A CA 1
ATOM 3481 C C . LEU A 1 448 ? 2.65 -26.156 -27.359 1 89.69 448 LEU A C 1
ATOM 3483 O O . LEU A 1 448 ? 1.589 -26.094 -27.984 1 89.69 448 LEU A O 1
ATOM 3487 N N . GLU A 1 449 ? 3.312 -27.266 -27.094 1 89.75 449 GLU A N 1
ATOM 3488 C CA . GLU A 1 449 ? 2.783 -28.578 -27.422 1 89.75 449 GLU A CA 1
ATOM 3489 C C . GLU A 1 449 ? 2.855 -29.516 -26.219 1 89.75 449 GLU A C 1
ATOM 3491 O O . GLU A 1 449 ? 3.285 -29.109 -25.141 1 89.75 449 GLU A O 1
ATOM 3496 N N . GLY A 1 450 ? 2.336 -30.672 -26.391 1 87.88 450 GLY A N 1
ATOM 3497 C CA . GLY A 1 450 ? 2.367 -31.656 -25.312 1 87.88 450 GLY A CA 1
ATOM 3498 C C . GLY A 1 450 ? 1.447 -31.297 -24.156 1 87.88 450 GLY A C 1
ATOM 3499 O O . GLY A 1 450 ? 0.313 -30.859 -24.375 1 87.88 450 GLY A O 1
ATOM 3500 N N . ALA A 1 451 ? 1.967 -31.516 -22.953 1 85.75 451 ALA A N 1
ATOM 3501 C CA . ALA A 1 451 ? 1.151 -31.359 -21.75 1 85.75 451 ALA A CA 1
ATOM 3502 C C . ALA A 1 451 ? 0.77 -29.891 -21.531 1 85.75 451 ALA A C 1
ATOM 3504 O O . ALA A 1 451 ? -0.186 -29.609 -20.812 1 85.75 451 ALA A O 1
ATOM 3505 N N . ASN A 1 452 ? 1.463 -28.984 -22.219 1 87.56 452 ASN A N 1
ATOM 3506 C CA . ASN A 1 452 ? 1.209 -27.578 -21.984 1 87.56 452 ASN A CA 1
ATOM 3507 C C . ASN A 1 452 ? 0.379 -26.953 -23.109 1 87.56 452 ASN A C 1
ATOM 3509 O O . ASN A 1 452 ? 0.151 -25.75 -23.141 1 87.56 452 ASN A O 1
ATOM 3513 N N . ARG A 1 453 ? -0.136 -27.703 -23.969 1 88.06 453 ARG A N 1
ATOM 3514 C CA . ARG A 1 453 ? -0.895 -27.25 -25.125 1 88.06 453 ARG A CA 1
ATOM 3515 C C . ARG A 1 453 ? -2.178 -26.547 -24.703 1 88.06 453 ARG A C 1
ATOM 3517 O O . ARG A 1 453 ? -2.672 -25.656 -25.391 1 88.06 453 ARG A O 1
ATOM 3524 N N . TYR A 1 454 ? -2.725 -26.938 -23.516 1 87.56 454 TYR A N 1
ATOM 3525 C CA . TYR A 1 454 ? -3.98 -26.375 -23.031 1 87.56 454 TYR A CA 1
ATOM 3526 C C . TYR A 1 454 ? -3.869 -24.875 -22.844 1 87.56 454 TYR A C 1
ATOM 3528 O O . TYR A 1 454 ? -4.867 -24.156 -22.938 1 87.56 454 TYR A O 1
ATOM 3536 N N . MET A 1 455 ? -2.721 -24.375 -22.719 1 84.69 455 MET A N 1
ATOM 3537 C CA . MET A 1 455 ? -2.518 -22.953 -22.469 1 84.69 455 MET A CA 1
ATOM 3538 C C . MET A 1 455 ? -2.75 -22.156 -23.75 1 84.69 455 MET A C 1
ATOM 3540 O O . MET A 1 455 ? -3.023 -20.953 -23.688 1 84.69 455 MET A O 1
ATOM 3544 N N . GLN A 1 456 ? -2.789 -22.75 -24.859 1 84.06 456 GLN A N 1
ATOM 3545 C CA . GLN A 1 456 ? -2.887 -22.047 -26.125 1 84.06 456 GLN A CA 1
ATOM 3546 C C . GLN A 1 456 ? -4.262 -22.234 -26.766 1 84.06 456 GLN A C 1
ATOM 3548 O O . GLN A 1 456 ? -4.688 -21.438 -27.594 1 84.06 456 GLN A O 1
ATOM 3553 N N . ALA A 1 457 ? -4.867 -23.312 -26.484 1 77.19 457 ALA A N 1
ATOM 3554 C CA . ALA A 1 457 ? -6.129 -23.625 -27.141 1 77.19 457 ALA A CA 1
ATOM 3555 C C . ALA A 1 457 ? -7.148 -24.172 -26.141 1 77.19 457 ALA A C 1
ATOM 3557 O O . ALA A 1 457 ? -7.633 -25.297 -26.297 1 77.19 457 ALA A O 1
ATOM 3558 N N . PRO A 1 458 ? -7.648 -23.312 -25.328 1 73.62 458 PRO A N 1
ATOM 3559 C CA . PRO A 1 458 ? -8.539 -23.844 -24.281 1 73.62 458 PRO A CA 1
ATOM 3560 C C . PRO A 1 458 ? -9.977 -24 -24.781 1 73.62 458 PRO A C 1
ATOM 3562 O O . PRO A 1 458 ? -10.766 -24.719 -24.156 1 73.62 458 PRO A O 1
ATOM 3565 N N . LEU A 1 459 ? -10.297 -23.406 -25.953 1 79.75 459 LEU A N 1
ATOM 3566 C CA . LEU A 1 459 ? -11.68 -23.406 -26.422 1 79.75 459 LEU A CA 1
ATOM 3567 C C . LEU A 1 459 ? -11.797 -24.109 -27.766 1 79.75 459 LEU A C 1
ATOM 3569 O O . LEU A 1 459 ? -10.922 -23.969 -28.625 1 79.75 459 LEU A O 1
ATOM 3573 N N . ALA A 1 460 ? -12.906 -24.734 -27.766 1 82.62 460 ALA A N 1
ATOM 3574 C CA . ALA A 1 460 ? -13.156 -25.453 -29.016 1 82.62 460 ALA A CA 1
ATOM 3575 C C . ALA A 1 460 ? -13.367 -24.484 -30.172 1 82.62 460 ALA A C 1
ATOM 3577 O O . ALA A 1 460 ? -14.039 -23.469 -30.031 1 82.62 460 ALA A O 1
ATOM 3578 N N . GLY A 1 461 ? -12.789 -24.875 -31.203 1 82.19 461 GLY A N 1
ATOM 3579 C CA . GLY A 1 461 ? -13.047 -24.156 -32.438 1 82.19 461 GLY A CA 1
ATOM 3580 C C . GLY A 1 461 ? -12.258 -22.859 -32.562 1 82.19 461 GLY A C 1
ATOM 3581 O O . GLY A 1 461 ? -12.414 -22.109 -33.531 1 82.19 461 GLY A O 1
ATOM 3582 N N . LYS A 1 462 ? -11.445 -22.547 -31.625 1 86 462 LYS A N 1
ATOM 3583 C CA . LYS A 1 462 ? -10.625 -21.344 -31.672 1 86 462 LYS A CA 1
ATOM 3584 C C . LYS A 1 462 ? -9.195 -21.672 -32.094 1 86 462 LYS A C 1
ATOM 3586 O O . LYS A 1 462 ? -8.695 -22.766 -31.844 1 86 462 LYS A O 1
ATOM 3591 N N . HIS A 1 463 ? -8.656 -20.703 -32.781 1 85.69 463 HIS A N 1
ATOM 3592 C CA . HIS A 1 463 ? -7.25 -20.859 -33.125 1 85.69 463 HIS A CA 1
ATOM 3593 C C . HIS A 1 463 ? -6.363 -20.734 -31.906 1 85.69 463 HIS A C 1
ATOM 3595 O O . HIS A 1 463 ? -6.637 -19.922 -31.016 1 85.69 463 HIS A O 1
ATOM 3601 N N . PRO A 1 464 ? -5.289 -21.594 -31.891 1 83.62 464 PRO A N 1
ATOM 3602 C CA . PRO A 1 464 ? -4.348 -21.453 -30.766 1 83.62 464 PRO A CA 1
ATOM 3603 C C . PRO A 1 464 ? -3.668 -20.078 -30.75 1 83.62 464 PRO A C 1
ATOM 3605 O O . PRO A 1 464 ? -3.412 -19.5 -31.797 1 83.62 464 PRO A O 1
ATOM 3608 N N . ILE A 1 465 ? -3.322 -19.641 -29.531 1 85.19 465 ILE A N 1
ATOM 3609 C CA . ILE A 1 465 ? -2.594 -18.391 -29.359 1 85.19 465 ILE A CA 1
ATOM 3610 C C . ILE A 1 465 ? -1.131 -18.688 -29.047 1 85.19 465 ILE A C 1
ATOM 3612 O O . ILE A 1 465 ? -0.826 -19.641 -28.328 1 85.19 465 ILE A O 1
ATOM 3616 N N . PRO A 1 466 ? -0.239 -17.828 -29.609 1 84.38 466 PRO A N 1
ATOM 3617 C CA . PRO A 1 466 ? 1.168 -18.031 -29.25 1 84.38 466 PRO A CA 1
ATOM 3618 C C . PRO A 1 466 ? 1.445 -17.766 -27.781 1 84.38 466 PRO A C 1
ATOM 3620 O O . PRO A 1 466 ? 0.854 -16.859 -27.188 1 84.38 466 PRO A O 1
ATOM 3623 N N . PHE A 1 467 ? 2.35 -18.531 -27.25 1 82.5 467 PHE A N 1
ATOM 3624 C CA . PHE A 1 467 ? 2.746 -18.406 -25.844 1 82.5 467 PHE A CA 1
ATOM 3625 C C . PHE A 1 467 ? 3.736 -17.266 -25.672 1 82.5 467 PHE A C 1
ATOM 3627 O O . PHE A 1 467 ? 3.686 -16.547 -24.672 1 82.5 467 PHE A O 1
ATOM 3634 N N . ALA A 1 468 ? 4.672 -17.125 -26.625 1 85.94 468 ALA A N 1
ATOM 3635 C CA . ALA A 1 468 ? 5.723 -16.125 -26.516 1 85.94 468 ALA A CA 1
ATOM 3636 C C . ALA A 1 468 ? 6.316 -15.789 -27.875 1 85.94 468 ALA A C 1
ATOM 3638 O O . ALA A 1 468 ? 6.004 -16.438 -28.875 1 85.94 468 ALA A O 1
ATOM 3639 N N . ARG A 1 469 ? 7.145 -14.68 -27.859 1 88 469 ARG A N 1
ATOM 3640 C CA . ARG A 1 469 ? 8.016 -14.328 -28.969 1 88 469 ARG A CA 1
ATOM 3641 C C . ARG A 1 469 ? 9.469 -14.672 -28.656 1 88 469 ARG A C 1
ATOM 3643 O O . ARG A 1 469 ? 9.938 -14.477 -27.531 1 88 469 ARG A O 1
ATOM 3650 N N . LEU A 1 470 ? 10.023 -15.172 -29.625 1 90.94 470 LEU A N 1
ATOM 3651 C CA . LEU A 1 470 ? 11.469 -15.383 -29.547 1 90.94 470 LEU A CA 1
ATOM 3652 C C . LEU A 1 470 ? 12.203 -14.461 -30.516 1 90.94 470 LEU A C 1
ATOM 3654 O O . LEU A 1 470 ? 11.797 -14.32 -31.672 1 90.94 470 LEU A O 1
ATOM 3658 N N . PHE A 1 471 ? 13.266 -13.945 -29.953 1 93 471 PHE A N 1
ATOM 3659 C CA . PHE A 1 471 ? 14.094 -13.055 -30.766 1 93 471 PHE A CA 1
ATOM 3660 C C . PHE A 1 471 ? 15.484 -13.648 -30.969 1 93 471 PHE A C 1
ATOM 3662 O O . PHE A 1 471 ? 16.312 -13.625 -30.062 1 93 471 PHE A O 1
ATOM 3669 N N . PHE A 1 472 ? 15.734 -14.016 -32.156 1 95.94 472 PHE A N 1
ATOM 3670 C CA . PHE A 1 472 ? 17.062 -14.523 -32.438 1 95.94 472 PHE A CA 1
ATOM 3671 C C . PHE A 1 472 ? 18.047 -13.375 -32.656 1 95.94 472 PHE A C 1
ATOM 3673 O O . PHE A 1 472 ? 17.703 -12.367 -33.281 1 95.94 472 PHE A O 1
ATOM 3680 N N . GLU A 1 473 ? 19.219 -13.578 -32.125 1 95.31 473 GLU A N 1
ATOM 3681 C CA . GLU A 1 473 ? 20.266 -12.562 -32.25 1 95.31 473 GLU A CA 1
ATOM 3682 C C . GLU A 1 473 ? 21.312 -12.961 -33.281 1 95.31 473 GLU A C 1
ATOM 3684 O O . GLU A 1 473 ? 21.797 -14.086 -33.25 1 95.31 473 GLU A O 1
ATOM 3689 N N . TYR A 1 474 ? 21.672 -11.953 -34.062 1 94.69 474 TYR A N 1
ATOM 3690 C CA . TYR A 1 474 ? 22.641 -12.211 -35.094 1 94.69 474 TYR A CA 1
ATOM 3691 C C . TYR A 1 474 ? 23.812 -11.234 -35.031 1 94.69 474 TYR A C 1
ATOM 3693 O O . TYR A 1 474 ? 23.625 -10.062 -34.688 1 94.69 474 TYR A O 1
ATOM 3701 N N . LYS A 1 475 ? 24.953 -11.711 -35.25 1 93.19 475 LYS A N 1
ATOM 3702 C CA . LYS A 1 475 ? 26.156 -10.953 -35.594 1 93.19 475 LYS A CA 1
ATOM 3703 C C . LYS A 1 475 ? 26.547 -11.188 -37.062 1 93.19 475 LYS A C 1
ATOM 3705 O O . LYS A 1 475 ? 27.141 -12.211 -37.375 1 93.19 475 LYS A O 1
ATOM 3710 N N . GLY A 1 476 ? 26.188 -10.266 -37.875 1 92.88 476 GLY A N 1
ATOM 3711 C CA . GLY A 1 476 ? 26.297 -10.547 -39.281 1 92.88 476 GLY A CA 1
ATOM 3712 C C . GLY A 1 476 ? 25.297 -11.602 -39.781 1 92.88 476 GLY A C 1
ATOM 3713 O O . GLY A 1 476 ? 24.094 -11.422 -39.625 1 92.88 476 GLY A O 1
ATOM 3714 N N . THR A 1 477 ? 25.891 -12.688 -40.219 1 92.44 477 THR A N 1
ATOM 3715 C CA . THR A 1 477 ? 25.031 -13.742 -40.75 1 92.44 477 THR A CA 1
ATOM 3716 C C . THR A 1 477 ? 25 -14.938 -39.781 1 92.44 477 THR A C 1
ATOM 3718 O O . THR A 1 477 ? 24.438 -15.984 -40.125 1 92.44 477 THR A O 1
ATOM 3721 N N . GLN A 1 478 ? 25.594 -14.695 -38.688 1 92.75 478 GLN A N 1
ATOM 3722 C CA . GLN A 1 478 ? 25.672 -15.805 -37.75 1 92.75 478 GLN A CA 1
ATOM 3723 C C . GLN A 1 478 ? 24.688 -15.617 -36.594 1 92.75 478 GLN A C 1
ATOM 3725 O O . GLN A 1 478 ? 24.688 -14.578 -35.938 1 92.75 478 GLN A O 1
ATOM 3730 N N . CYS A 1 479 ? 23.906 -16.609 -36.375 1 95.94 479 CYS A N 1
ATOM 3731 C CA . CYS A 1 479 ? 23.047 -16.609 -35.219 1 95.94 479 CYS A CA 1
ATOM 3732 C C . CYS A 1 479 ? 23.844 -16.875 -33.938 1 95.94 479 CYS A C 1
ATOM 3734 O O . CYS A 1 479 ? 24.484 -17.922 -33.812 1 95.94 479 CYS A O 1
ATOM 3736 N N . VAL A 1 480 ? 23.766 -15.906 -33 1 96.25 480 VAL A N 1
ATOM 3737 C CA . VAL A 1 480 ? 24.688 -16.016 -31.875 1 96.25 480 VAL A CA 1
ATOM 3738 C C . VAL A 1 480 ? 23.891 -16.266 -30.609 1 96.25 480 VAL A C 1
ATOM 3740 O O . VAL A 1 480 ? 24.469 -16.656 -29.578 1 96.25 480 VAL A O 1
ATOM 3743 N N . GLY A 1 481 ? 22.625 -16.062 -30.719 1 96.12 481 GLY A N 1
ATOM 3744 C CA . GLY A 1 481 ? 21.828 -16.219 -29.5 1 96.12 481 GLY A CA 1
ATOM 3745 C C . GLY A 1 481 ? 20.359 -15.969 -29.719 1 96.12 481 GLY A C 1
ATOM 3746 O O . GLY A 1 481 ? 19.906 -15.797 -30.844 1 96.12 481 GLY A O 1
ATOM 3747 N N . LEU A 1 482 ? 19.578 -16.109 -28.641 1 93.25 482 LEU A N 1
ATOM 3748 C CA . LEU A 1 482 ? 18.156 -15.766 -28.672 1 93.25 482 LEU A CA 1
ATOM 3749 C C . LEU A 1 482 ? 17.734 -15.148 -27.344 1 93.25 482 LEU A C 1
ATOM 3751 O O . LEU A 1 482 ? 18.406 -15.312 -26.328 1 93.25 482 LEU A O 1
ATOM 3755 N N . LYS A 1 483 ? 16.734 -14.352 -27.438 1 88.94 483 LYS A N 1
ATOM 3756 C CA . LYS A 1 483 ? 16.109 -13.719 -26.281 1 88.94 483 LYS A CA 1
ATOM 3757 C C . LYS A 1 483 ? 14.672 -14.203 -26.109 1 88.94 483 LYS A C 1
ATOM 3759 O O . LYS A 1 483 ? 13.914 -14.281 -27.094 1 88.94 483 LYS A O 1
ATOM 3764 N N . LEU A 1 484 ? 14.438 -14.562 -24.953 1 83.56 484 LEU A N 1
ATOM 3765 C CA . LEU A 1 484 ? 13.078 -14.953 -24.578 1 83.56 484 LEU A CA 1
ATOM 3766 C C . LEU A 1 484 ? 12.484 -13.961 -23.594 1 83.56 484 LEU A C 1
ATOM 3768 O O . LEU A 1 484 ? 13.078 -13.688 -22.547 1 83.56 484 LEU A O 1
ATOM 3772 N N . PRO A 1 485 ? 11.359 -13.336 -23.969 1 76.25 485 PRO A N 1
ATOM 3773 C CA . PRO A 1 485 ? 10.75 -12.375 -23.062 1 76.25 485 PRO A CA 1
ATOM 3774 C C . PRO A 1 485 ? 10.312 -13.008 -21.734 1 76.25 485 PRO A C 1
ATOM 3776 O O . PRO A 1 485 ? 10.078 -14.219 -21.672 1 76.25 485 PRO A O 1
ATOM 3779 N N . ASP A 1 486 ? 10.281 -12.117 -20.672 1 68.94 486 ASP A N 1
ATOM 3780 C CA . ASP A 1 486 ? 9.961 -12.555 -19.328 1 68.94 486 ASP A CA 1
ATOM 3781 C C . ASP A 1 486 ? 8.453 -12.766 -19.156 1 68.94 486 ASP A C 1
ATOM 3783 O O . ASP A 1 486 ? 8.008 -13.344 -18.172 1 68.94 486 ASP A O 1
ATOM 3787 N N . SER A 1 487 ? 7.715 -12.102 -19.953 1 59.28 487 SER A N 1
ATOM 3788 C CA . SER A 1 487 ? 6.266 -12.266 -19.906 1 59.28 487 SER A CA 1
ATOM 3789 C C . SER A 1 487 ? 5.68 -12.398 -21.297 1 59.28 487 SER A C 1
ATOM 3791 O O . SER A 1 487 ? 6.324 -12.039 -22.297 1 59.28 487 SER A O 1
ATOM 3793 N N . VAL A 1 488 ? 4.445 -13.094 -21.234 1 50.16 488 VAL A N 1
ATOM 3794 C CA . VAL A 1 488 ? 3.723 -13.203 -22.5 1 50.16 488 VAL A CA 1
ATOM 3795 C C . VAL A 1 488 ? 3.504 -11.812 -23.094 1 50.16 488 VAL A C 1
ATOM 3797 O O . VAL A 1 488 ? 3.307 -11.664 -24.297 1 50.16 488 VAL A O 1
ATOM 3800 N N . PHE A 1 489 ? 3.514 -10.906 -22.125 1 47.25 489 PHE A N 1
ATOM 3801 C CA . PHE A 1 489 ? 3.193 -9.562 -22.594 1 47.25 489 PHE A CA 1
ATOM 3802 C C . PHE A 1 489 ? 4.465 -8.781 -22.906 1 47.25 489 PHE A C 1
ATOM 3804 O O . PHE A 1 489 ? 4.398 -7.609 -23.297 1 47.25 489 PHE A O 1
ATOM 3811 N N . GLY A 1 490 ? 5.457 -9.5 -22.844 1 57.41 490 GLY A N 1
ATOM 3812 C CA . GLY A 1 490 ? 6.699 -8.797 -23.094 1 57.41 490 GLY A CA 1
ATOM 3813 C C . GLY A 1 490 ? 7.5 -8.516 -21.844 1 57.41 490 GLY A C 1
ATOM 3814 O O . GLY A 1 490 ? 7.273 -9.133 -20.797 1 57.41 490 GLY A O 1
ATOM 3815 N N . GLY A 1 491 ? 8.648 -7.91 -21.859 1 61.03 491 GLY A N 1
ATOM 3816 C CA . GLY A 1 491 ? 9.562 -7.535 -20.781 1 61.03 491 GLY A CA 1
ATOM 3817 C C . GLY A 1 491 ? 11.016 -7.715 -21.156 1 61.03 491 GLY A C 1
ATOM 3818 O O . GLY A 1 491 ? 11.352 -7.84 -22.344 1 61.03 491 GLY A O 1
ATOM 3819 N N . ASN A 1 492 ? 11.758 -7.582 -20.156 1 65.25 492 ASN A N 1
ATOM 3820 C CA . ASN A 1 492 ? 13.188 -7.746 -20.391 1 65.25 492 ASN A CA 1
ATOM 3821 C C . ASN A 1 492 ? 13.555 -9.211 -20.609 1 65.25 492 ASN A C 1
ATOM 3823 O O . ASN A 1 492 ? 13.469 -10.016 -19.672 1 65.25 492 ASN A O 1
ATOM 3827 N N . PRO A 1 493 ? 13.906 -9.531 -21.766 1 75.81 493 PRO A N 1
ATOM 3828 C CA . PRO A 1 493 ? 14.172 -10.922 -22.141 1 75.81 493 PRO A CA 1
ATOM 3829 C C . PRO A 1 493 ? 15.414 -11.492 -21.469 1 75.81 493 PRO A C 1
ATOM 3831 O O . PRO A 1 493 ? 16.328 -10.742 -21.125 1 75.81 493 PRO A O 1
ATOM 3834 N N . VAL A 1 494 ? 15.367 -12.727 -21.125 1 79.81 494 VAL A N 1
ATOM 3835 C CA . VAL A 1 494 ? 16.547 -13.469 -20.719 1 79.81 494 VAL A CA 1
ATOM 3836 C C . VAL A 1 494 ? 17.359 -13.867 -21.953 1 79.81 494 VAL A C 1
ATOM 3838 O O . VAL A 1 494 ? 16.797 -14.289 -22.969 1 79.81 494 VAL A O 1
ATOM 3841 N N . ASN A 1 495 ? 18.625 -13.805 -21.812 1 85.94 495 ASN A N 1
ATOM 3842 C CA . ASN A 1 495 ? 19.531 -14.07 -22.922 1 85.94 495 ASN A CA 1
ATOM 3843 C C . ASN A 1 495 ? 20 -15.523 -22.922 1 85.94 495 ASN A C 1
ATOM 3845 O O . ASN A 1 495 ? 20.328 -16.078 -21.875 1 85.94 495 ASN A O 1
ATOM 3849 N N . PHE A 1 496 ? 19.953 -16.125 -24.078 1 91.31 496 PHE A N 1
ATOM 3850 C CA . PHE A 1 496 ? 20.531 -17.422 -24.359 1 91.31 496 PHE A CA 1
ATOM 3851 C C . PHE A 1 496 ? 21.625 -17.312 -25.406 1 91.31 496 PHE A C 1
ATOM 3853 O O . PHE A 1 496 ? 21.438 -16.688 -26.453 1 91.31 496 PHE A O 1
ATOM 3860 N N . VAL A 1 497 ? 22.734 -17.953 -25.125 1 95.44 497 VAL A N 1
ATOM 3861 C CA . VAL A 1 497 ? 23.844 -17.938 -26.062 1 95.44 497 VAL A CA 1
ATOM 3862 C C . VAL A 1 497 ? 23.875 -19.234 -26.875 1 95.44 497 VAL A C 1
ATOM 3864 O O . VAL A 1 497 ? 23.688 -20.312 -26.312 1 95.44 497 VAL A O 1
ATOM 3867 N N . LYS A 1 498 ? 24.062 -19.078 -28.172 1 96.56 498 LYS A N 1
ATOM 3868 C CA . LYS A 1 498 ? 24.188 -20.281 -29 1 96.56 498 LYS A CA 1
ATOM 3869 C C . LYS A 1 498 ? 25.5 -21 -28.703 1 96.56 498 LYS A C 1
ATOM 3871 O O . LYS A 1 498 ? 26.578 -20.453 -28.922 1 96.56 498 LYS A O 1
ATOM 3876 N N . THR A 1 499 ? 25.375 -22.234 -28.281 1 95.81 499 THR A N 1
ATOM 3877 C CA . THR A 1 499 ? 26.578 -22.953 -27.859 1 95.81 499 THR A CA 1
ATOM 3878 C C . THR A 1 499 ? 26.891 -24.094 -28.828 1 95.81 499 THR A C 1
ATOM 3880 O O . THR A 1 499 ? 28 -24.609 -28.859 1 95.81 499 THR A O 1
ATOM 3883 N N . GLN A 1 500 ? 25.844 -24.578 -29.5 1 90.81 500 GLN A N 1
ATOM 3884 C CA . GLN A 1 500 ? 26.031 -25.625 -30.484 1 90.81 500 GLN A CA 1
ATOM 3885 C C . GLN A 1 500 ? 25.219 -25.359 -31.75 1 90.81 500 GLN A C 1
ATOM 3887 O O . GLN A 1 500 ? 24.047 -24.953 -31.656 1 90.81 500 GLN A O 1
ATOM 3892 N N . SER A 1 501 ? 25.828 -25.594 -32.844 1 86.94 501 SER A N 1
ATOM 3893 C CA . SER A 1 501 ? 25.125 -25.531 -34.125 1 86.94 501 SER A CA 1
ATOM 3894 C C . SER A 1 501 ? 24.875 -26.938 -34.688 1 86.94 501 SER A C 1
ATOM 3896 O O . SER A 1 501 ? 25.672 -27.859 -34.438 1 86.94 501 SER A O 1
ATOM 3898 N N . PHE A 1 502 ? 23.703 -27.078 -35.344 1 83.75 502 PHE A N 1
ATOM 3899 C CA . PHE A 1 502 ? 23.391 -28.375 -35.906 1 83.75 502 PHE A CA 1
ATOM 3900 C C . PHE A 1 502 ? 23.656 -28.375 -37.406 1 83.75 502 PHE A C 1
ATOM 3902 O O . PHE A 1 502 ? 23.359 -27.406 -38.125 1 83.75 502 PHE A O 1
ATOM 3909 N N . LYS A 1 503 ? 24.859 -29.109 -37.844 1 63.75 503 LYS A N 1
ATOM 3910 C CA . LYS A 1 503 ? 25.203 -29.266 -39.25 1 63.75 503 LYS A CA 1
ATOM 3911 C C . LYS A 1 503 ? 24.172 -30.109 -39.969 1 63.75 503 LYS A C 1
ATOM 3913 O O . LYS A 1 503 ? 23.562 -31 -39.406 1 63.75 503 LYS A O 1
ATOM 3918 N N . GLU A 1 504 ? 23.5 -29.562 -41.031 1 56.38 504 GLU A N 1
ATOM 3919 C CA . GLU A 1 504 ? 22.641 -30.359 -41.906 1 56.38 504 GLU A CA 1
ATOM 3920 C C . GLU A 1 504 ? 23.188 -31.766 -42.125 1 56.38 504 GLU A C 1
ATOM 3922 O O . GLU A 1 504 ? 24.391 -31.938 -42.344 1 56.38 504 GLU A O 1
ATOM 3927 N N . GLU A 1 505 ? 22.609 -32.781 -41.438 1 41.38 505 GLU A N 1
ATOM 3928 C CA . GLU A 1 505 ? 23.016 -34.031 -42.062 1 41.38 505 GLU A CA 1
ATOM 3929 C C . GLU A 1 505 ? 22.844 -33.938 -43.594 1 41.38 505 GLU A C 1
ATOM 3931 O O . GLU A 1 505 ? 21.75 -33.656 -44.062 1 41.38 505 GLU A O 1
ATOM 3936 N N . LEU A 1 506 ? 23.922 -33.656 -44.281 1 35.66 506 LEU A N 1
ATOM 3937 C CA . LEU A 1 506 ? 23.859 -34.062 -45.688 1 35.66 506 LEU A CA 1
ATOM 3938 C C . LEU A 1 506 ? 23.484 -35.562 -45.781 1 35.66 506 LEU A C 1
ATOM 3940 O O . LEU A 1 506 ? 24.016 -36.375 -45.031 1 35.66 506 LEU A O 1
ATOM 3944 N N . MET B 1 1 ? -29.125 20.078 7.199 1 84.81 1 MET B N 1
ATOM 3945 C CA . MET B 1 1 ? -28.859 21.344 7.891 1 84.81 1 MET B CA 1
ATOM 3946 C C . MET B 1 1 ? -28.984 21.172 9.398 1 84.81 1 MET B C 1
ATOM 3948 O O . MET B 1 1 ? -28.141 21.656 10.156 1 84.81 1 MET B O 1
ATOM 3952 N N . GLY B 1 2 ? -29.969 20.438 9.797 1 83.94 2 GLY B N 1
ATOM 3953 C CA . GLY B 1 2 ? -30.141 20.203 11.219 1 83.94 2 GLY B CA 1
ATOM 3954 C C . GLY B 1 2 ? -28.969 19.469 11.844 1 83.94 2 GLY B C 1
ATOM 3955 O O . GLY B 1 2 ? -28.484 19.859 12.906 1 83.94 2 GLY B O 1
ATOM 3956 N N . THR B 1 3 ? -28.5 18.531 11.164 1 89.31 3 THR B N 1
ATOM 3957 C CA . THR B 1 3 ? -27.375 17.75 11.664 1 89.31 3 THR B CA 1
ATOM 3958 C C . THR B 1 3 ? -26.109 18.594 11.734 1 89.31 3 THR B C 1
ATOM 3960 O O . THR B 1 3 ? -25.344 18.5 12.695 1 89.31 3 THR B O 1
ATOM 3963 N N . LEU B 1 4 ? -25.875 19.438 10.766 1 92.31 4 LEU B N 1
ATOM 3964 C CA . LEU B 1 4 ? -24.703 20.297 10.742 1 92.31 4 LEU B CA 1
ATOM 3965 C C . LEU B 1 4 ? -24.734 21.297 11.906 1 92.31 4 LEU B C 1
ATOM 3967 O O . LEU B 1 4 ? -23.703 21.547 12.539 1 92.31 4 LEU B O 1
ATOM 3971 N N . LYS B 1 5 ? -25.875 21.781 12.148 1 93.25 5 LYS B N 1
ATOM 3972 C CA . LYS B 1 5 ? -26.031 22.719 13.258 1 93.25 5 LYS B CA 1
ATOM 3973 C C . LYS B 1 5 ? -25.781 22.031 14.594 1 93.25 5 LYS B C 1
ATOM 3975 O O . LYS B 1 5 ? -25.234 22.625 15.516 1 93.25 5 LYS B O 1
ATOM 3980 N N . LYS B 1 6 ? -26.234 20.844 14.633 1 93.81 6 LYS B N 1
ATOM 3981 C CA . LYS B 1 6 ? -26 20.078 15.852 1 93.81 6 LYS B CA 1
ATOM 3982 C C . LYS B 1 6 ? -24.516 19.844 16.078 1 93.81 6 LYS B C 1
ATOM 3984 O O . LYS B 1 6 ? -24.031 19.969 17.203 1 93.81 6 LYS B O 1
ATOM 3989 N N . PHE B 1 7 ? -23.828 19.5 15.031 1 94.19 7 PHE B N 1
ATOM 3990 C CA . PHE B 1 7 ? -22.375 19.375 15.125 1 94.19 7 PHE B CA 1
ATOM 3991 C C . PHE B 1 7 ? -21.75 20.656 15.672 1 94.19 7 PHE B C 1
ATOM 3993 O O . PHE B 1 7 ? -20.922 20.625 16.578 1 94.19 7 PHE B O 1
ATOM 4000 N N . MET B 1 8 ? -22.172 21.781 15.117 1 96.38 8 MET B N 1
ATOM 4001 C CA . MET B 1 8 ? -21.578 23.078 15.484 1 96.38 8 MET B CA 1
ATOM 4002 C C . MET B 1 8 ? -21.844 23.406 16.938 1 96.38 8 MET B C 1
ATOM 4004 O O . MET B 1 8 ? -20.969 23.875 17.656 1 96.38 8 MET B O 1
ATOM 4008 N N . GLU B 1 9 ? -23 23.094 17.391 1 94.81 9 GLU B N 1
ATOM 4009 C CA . GLU B 1 9 ? -23.391 23.375 18.766 1 94.81 9 GLU B CA 1
ATOM 4010 C C . GLU B 1 9 ? -22.625 22.5 19.75 1 94.81 9 GLU B C 1
ATOM 4012 O O . GLU B 1 9 ? -22 23.016 20.688 1 94.81 9 GLU B O 1
ATOM 4017 N N . CYS B 1 10 ? -22.625 21.25 19.453 1 93.12 10 CYS B N 1
ATOM 4018 C CA . CYS B 1 10 ? -22.047 20.297 20.391 1 93.12 10 CYS B CA 1
ATOM 4019 C C . CYS B 1 10 ? -20.531 20.406 20.422 1 93.12 10 CYS B C 1
ATOM 4021 O O . CYS B 1 10 ? -19.906 20.203 21.469 1 93.12 10 CYS B O 1
ATOM 4023 N N . ARG B 1 11 ? -19.969 20.75 19.297 1 94.06 11 ARG B N 1
ATOM 4024 C CA . ARG B 1 11 ? -18.516 20.766 19.203 1 94.06 11 ARG B CA 1
ATOM 4025 C C . ARG B 1 11 ? -17.969 22.188 19.297 1 94.06 11 ARG B C 1
ATOM 4027 O O . ARG B 1 11 ? -16.766 22.422 19.156 1 94.06 11 ARG B O 1
ATOM 4034 N N . GLU B 1 12 ? -18.828 23.141 19.516 1 95.06 12 GLU B N 1
ATOM 4035 C CA . GLU B 1 12 ? -18.516 24.562 19.672 1 95.06 12 GLU B CA 1
ATOM 4036 C C . GLU B 1 12 ? -17.734 25.094 18.469 1 95.06 12 GLU B C 1
ATOM 4038 O O . GLU B 1 12 ? -16.688 25.703 18.625 1 95.06 12 GLU B O 1
ATOM 4043 N N . ILE B 1 13 ? -18.219 24.797 17.328 1 97.31 13 ILE B N 1
ATOM 4044 C CA . ILE B 1 13 ? -17.625 25.297 16.094 1 97.31 13 ILE B CA 1
ATOM 4045 C C . ILE B 1 13 ? -18.156 26.688 15.789 1 97.31 13 ILE B C 1
ATOM 4047 O O . ILE B 1 13 ? -19.344 26.875 15.539 1 97.31 13 ILE B O 1
ATOM 4051 N N . PRO B 1 14 ? -17.297 27.672 15.719 1 98.25 14 PRO B N 1
ATOM 4052 C CA . PRO B 1 14 ? -17.781 29.031 15.484 1 98.25 14 PRO B CA 1
ATOM 4053 C C . PRO B 1 14 ? -18.312 29.234 14.062 1 98.25 14 PRO B C 1
ATOM 4055 O O . PRO B 1 14 ? -19.406 29.766 13.883 1 98.25 14 PRO B O 1
ATOM 4058 N N . GLY B 1 15 ? -17.531 28.906 13.125 1 98.5 15 GLY B N 1
ATOM 4059 C CA . GLY B 1 15 ? -17.891 29.062 11.727 1 98.5 15 GLY B CA 1
ATOM 4060 C C . GLY B 1 15 ? -17.469 27.891 10.867 1 98.5 15 GLY B C 1
ATOM 4061 O O . GLY B 1 15 ? -16.438 27.266 11.117 1 98.5 15 GLY B O 1
ATOM 4062 N N . LEU B 1 16 ? -18.266 27.641 9.812 1 98.25 16 LEU B N 1
ATOM 4063 C CA . LEU B 1 16 ? -18.047 26.484 8.945 1 98.25 16 LEU B CA 1
ATOM 4064 C C . LEU B 1 16 ? -18.578 26.75 7.535 1 98.25 16 LEU B C 1
ATOM 4066 O O . LEU B 1 16 ? -19.562 27.469 7.363 1 98.25 16 LEU B O 1
ATOM 4070 N N . THR B 1 17 ? -17.891 26.219 6.578 1 98.38 17 THR B N 1
ATOM 4071 C CA . THR B 1 17 ? -18.422 26.172 5.219 1 98.38 17 THR B CA 1
ATOM 4072 C C . THR B 1 17 ? -18.406 24.75 4.684 1 98.38 17 THR B C 1
ATOM 4074 O O . THR B 1 17 ? -17.5 23.969 4.992 1 98.38 17 THR B O 1
ATOM 4077 N N . LEU B 1 18 ? -19.406 24.359 4.023 1 98.5 18 LEU B N 1
ATOM 4078 C CA . LEU B 1 18 ? -19.547 23.094 3.332 1 98.5 18 LEU B CA 1
ATOM 4079 C C . LEU B 1 18 ? -19.766 23.297 1.839 1 98.5 18 LEU B C 1
ATOM 4081 O O . LEU B 1 18 ? -20.656 24.062 1.44 1 98.5 18 LEU B O 1
ATOM 4085 N N . THR B 1 19 ? -18.938 22.703 1.041 1 98.81 19 THR B N 1
ATOM 4086 C CA . THR B 1 19 ? -19.094 22.719 -0.409 1 98.81 19 THR B CA 1
ATOM 4087 C C . THR B 1 19 ? -19.406 21.328 -0.928 1 98.81 19 THR B C 1
ATOM 4089 O O . THR B 1 19 ? -18.703 20.359 -0.619 1 98.81 19 THR B O 1
ATOM 4092 N N . LEU B 1 20 ? -20.484 21.203 -1.683 1 98.75 20 LEU B N 1
ATOM 4093 C CA . LEU B 1 20 ? -20.906 19.969 -2.314 1 98.75 20 LEU B CA 1
ATOM 4094 C C . LEU B 1 20 ? -20.891 20.094 -3.834 1 98.75 20 LEU B C 1
ATOM 4096 O O . LEU B 1 20 ? -21.453 21.047 -4.387 1 98.75 20 LEU B O 1
ATOM 4100 N N . VAL B 1 21 ? -20.219 19.172 -4.43 1 98.75 21 VAL B N 1
ATOM 4101 C CA . VAL B 1 21 ? -20.188 19.125 -5.887 1 98.75 21 VAL B CA 1
ATOM 4102 C C . VAL B 1 21 ? -20.766 17.812 -6.391 1 98.75 21 VAL B C 1
ATOM 4104 O O . VAL B 1 21 ? -20.484 16.75 -5.828 1 98.75 21 VAL B O 1
ATOM 4107 N N . ARG B 1 22 ? -21.562 17.844 -7.418 1 96.56 22 ARG B N 1
ATOM 4108 C CA . ARG B 1 22 ? -22.062 16.703 -8.172 1 96.56 22 ARG B CA 1
ATOM 4109 C C . ARG B 1 22 ? -22.047 17 -9.672 1 96.56 22 ARG B C 1
ATOM 4111 O O . ARG B 1 22 ? -22.906 17.719 -10.18 1 96.56 22 ARG B O 1
ATOM 4118 N N . GLY B 1 23 ? -21.141 16.391 -10.305 1 93.44 23 GLY B N 1
ATOM 4119 C CA . GLY B 1 23 ? -20.984 16.734 -11.703 1 93.44 23 GLY B CA 1
ATOM 4120 C C . GLY B 1 23 ? -20.625 18.203 -11.93 1 93.44 23 GLY B C 1
ATOM 4121 O O . GLY B 1 23 ? -19.594 18.672 -11.43 1 93.44 23 GLY B O 1
ATOM 4122 N N . LYS B 1 24 ? -21.562 18.828 -12.609 1 93 24 LYS B N 1
ATOM 4123 C CA . LYS B 1 24 ? -21.297 20.234 -12.922 1 93 24 LYS B CA 1
ATOM 4124 C C . LYS B 1 24 ? -21.953 21.156 -11.891 1 93 24 LYS B C 1
ATOM 4126 O O . LYS B 1 24 ? -21.609 22.344 -11.812 1 93 24 LYS B O 1
ATOM 4131 N N . GLU B 1 25 ? -22.766 20.625 -11.117 1 97.25 25 GLU B N 1
ATOM 4132 C CA . GLU B 1 25 ? -23.484 21.422 -10.133 1 97.25 25 GLU B CA 1
ATOM 4133 C C . GLU B 1 25 ? -22.75 21.469 -8.797 1 97.25 25 GLU B C 1
ATOM 4135 O O . GLU B 1 25 ? -21.969 20.562 -8.492 1 97.25 25 GLU B O 1
ATOM 4140 N N . TYR B 1 26 ? -22.922 22.594 -8.102 1 98.12 26 TYR B N 1
ATOM 4141 C CA . TYR B 1 26 ? -22.359 22.656 -6.754 1 98.12 26 TYR B CA 1
ATOM 4142 C C . TYR B 1 26 ? -23.234 23.516 -5.844 1 98.12 26 TYR B C 1
ATOM 4144 O O . TYR B 1 26 ? -24.078 24.281 -6.32 1 98.12 26 TYR B O 1
ATOM 4152 N N . LYS B 1 27 ? -23.109 23.281 -4.586 1 98.25 27 LYS B N 1
ATOM 4153 C CA . LYS B 1 27 ? -23.766 24.047 -3.535 1 98.25 27 LYS B CA 1
ATOM 4154 C C . LYS B 1 27 ? -22.797 24.359 -2.396 1 98.25 27 LYS B C 1
ATOM 4156 O O . LYS B 1 27 ? -21.969 23.516 -2.02 1 98.25 27 LYS B O 1
ATOM 4161 N N . THR B 1 28 ? -22.859 25.625 -1.909 1 98.25 28 THR B N 1
ATOM 4162 C CA . THR B 1 28 ? -22.094 26.016 -0.74 1 98.25 28 THR B CA 1
ATOM 4163 C C . THR B 1 28 ? -23.016 26.359 0.428 1 98.25 28 THR B C 1
ATOM 4165 O O . THR B 1 28 ? -24.078 26.938 0.235 1 98.25 28 THR B O 1
ATOM 4168 N N . ILE B 1 29 ? -22.625 25.906 1.581 1 98.19 29 ILE B N 1
ATOM 4169 C CA . ILE B 1 29 ? -23.422 26.125 2.789 1 98.19 29 ILE B CA 1
ATOM 4170 C C . ILE B 1 29 ? -22.531 26.781 3.861 1 98.19 29 ILE B C 1
ATOM 4172 O O . ILE B 1 29 ? -21.828 26.078 4.586 1 98.19 29 ILE B O 1
ATOM 4176 N N . PRO B 1 30 ? -22.562 28.094 3.949 1 97.94 30 PRO B N 1
ATOM 4177 C CA . PRO B 1 30 ? -21.875 28.781 5.047 1 97.94 30 PRO B CA 1
ATOM 4178 C C . PRO B 1 30 ? -22.703 28.812 6.328 1 97.94 30 PRO B C 1
ATOM 4180 O O . PRO B 1 30 ? -23.922 29 6.277 1 97.94 30 PRO B O 1
ATOM 4183 N N . LEU B 1 31 ? -22.109 28.609 7.441 1 98.25 31 LEU B N 1
ATOM 4184 C CA . LEU B 1 31 ? -22.781 28.641 8.734 1 98.25 31 LEU B CA 1
ATOM 4185 C C . LEU B 1 31 ? -21.891 29.281 9.797 1 98.25 31 LEU B C 1
ATOM 4187 O O . LEU B 1 31 ? -20.672 29.125 9.758 1 98.25 31 LEU B O 1
ATOM 4191 N N . GLY B 1 32 ? -22.484 30.047 10.68 1 98.25 32 GLY B N 1
ATOM 4192 C CA . GLY B 1 32 ? -21.781 30.578 11.836 1 98.25 32 GLY B CA 1
ATOM 4193 C C . GLY B 1 32 ? -21.031 31.875 11.531 1 98.25 32 GLY B C 1
ATOM 4194 O O . GLY B 1 32 ? -21.5 32.688 10.719 1 98.25 32 GLY B O 1
ATOM 4195 N N . VAL B 1 33 ? -19.891 32.062 12.359 1 98.31 33 VAL B N 1
ATOM 4196 C CA . VAL B 1 33 ? -19.219 33.375 12.266 1 98.31 33 VAL B CA 1
ATOM 4197 C C . VAL B 1 33 ? -17.75 33.188 11.906 1 98.31 33 VAL B C 1
ATOM 4199 O O . VAL B 1 33 ? -17.125 32.188 12.344 1 98.31 33 VAL B O 1
ATOM 4202 N N . SER B 1 34 ? -17.234 34.125 11.078 1 98.19 34 SER B N 1
ATOM 4203 C CA . SER B 1 34 ? -15.805 34.156 10.75 1 98.19 34 SER B CA 1
ATOM 4204 C C . SER B 1 34 ? -15.008 34.875 11.82 1 98.19 34 SER B C 1
ATOM 4206 O O . SER B 1 34 ? -13.797 34.688 11.938 1 98.19 34 SER B O 1
ATOM 4208 N N . ASN B 1 35 ? -15.711 35.656 12.57 1 97.69 35 ASN B N 1
ATOM 4209 C CA . ASN B 1 35 ? -15.148 36.438 13.656 1 97.69 35 ASN B CA 1
ATOM 4210 C C . ASN B 1 35 ? -16.109 36.562 14.836 1 97.69 35 ASN B C 1
ATOM 4212 O O . ASN B 1 35 ? -17.125 37.25 14.75 1 97.69 35 ASN B O 1
ATOM 4216 N N . LYS B 1 36 ? -15.75 36.062 15.93 1 96.81 36 LYS B N 1
ATOM 4217 C CA . LYS B 1 36 ? -16.625 36 17.094 1 96.81 36 LYS B CA 1
ATOM 4218 C C . LYS B 1 36 ? -16.766 37.406 17.734 1 96.81 36 LYS B C 1
ATOM 4220 O O . LYS B 1 36 ? -17.812 37.719 18.281 1 96.81 36 LYS B O 1
ATOM 4225 N N . ALA B 1 37 ? -15.727 38.125 17.703 1 95.62 37 ALA B N 1
ATOM 4226 C CA . ALA B 1 37 ? -15.727 39.438 18.344 1 95.62 37 ALA B CA 1
ATOM 4227 C C . ALA B 1 37 ? -16.641 40.406 17.609 1 95.62 37 ALA B C 1
ATOM 4229 O O . ALA B 1 37 ? -17.375 41.188 18.25 1 95.62 37 ALA B O 1
ATOM 4230 N N . THR B 1 38 ? -16.609 40.312 16.297 1 96.06 38 THR B N 1
ATOM 4231 C CA . THR B 1 38 ? -17.391 41.25 15.5 1 96.06 38 THR B CA 1
ATOM 4232 C C . THR B 1 38 ? -18.75 40.688 15.141 1 96.06 38 THR B C 1
ATOM 4234 O O . THR B 1 38 ? -19.672 41.406 14.797 1 96.06 38 THR B O 1
ATOM 4237 N N . GLY B 1 39 ? -18.812 39.406 15.086 1 96.88 39 GLY B N 1
ATOM 4238 C CA . GLY B 1 39 ? -20.047 38.719 14.695 1 96.88 39 GLY B CA 1
ATOM 4239 C C . GLY B 1 39 ? -20.172 38.562 13.195 1 96.88 39 GLY B C 1
ATOM 4240 O O . GLY B 1 39 ? -21.219 38.125 12.703 1 96.88 39 GLY B O 1
ATOM 4241 N N . ASP B 1 40 ? -19.078 38.875 12.5 1 97.5 40 ASP B N 1
ATOM 4242 C CA . ASP B 1 40 ? -19.125 38.688 11.055 1 97.5 40 ASP B CA 1
ATOM 4243 C C . ASP B 1 40 ? -19.453 37.25 10.695 1 97.5 40 ASP B C 1
ATOM 4245 O O . ASP B 1 40 ? -18.875 36.312 11.273 1 97.5 40 ASP B O 1
ATOM 4249 N N . LYS B 1 41 ? -20.344 37.094 9.719 1 98.12 41 LYS B N 1
ATOM 4250 C CA . LYS B 1 41 ? -20.812 35.75 9.344 1 98.12 41 LYS B CA 1
ATOM 4251 C C . LYS B 1 41 ? -19.859 35.125 8.344 1 98.12 41 LYS B C 1
ATOM 4253 O O . LYS B 1 41 ? -19.203 35.812 7.562 1 98.12 41 LYS B O 1
ATOM 4258 N N . VAL B 1 42 ? -19.812 33.812 8.383 1 98.38 42 VAL B N 1
ATOM 4259 C CA . VAL B 1 42 ? -19.156 33.062 7.309 1 98.38 42 VAL B CA 1
ATOM 4260 C C . VAL B 1 42 ? -19.969 33.219 6.023 1 98.38 42 VAL B C 1
ATOM 4262 O O . VAL B 1 42 ? -21.203 33.156 6.051 1 98.38 42 VAL B O 1
ATOM 4265 N N . THR B 1 43 ? -19.344 33.438 4.965 1 98.38 43 THR B N 1
ATOM 4266 C CA . THR B 1 43 ? -19.906 33.469 3.621 1 98.38 43 THR B CA 1
ATOM 4267 C C . THR B 1 43 ? -19.172 32.469 2.717 1 98.38 43 THR B C 1
ATOM 4269 O O . THR B 1 43 ? -18.141 31.938 3.094 1 98.38 43 THR B O 1
ATOM 4272 N N . PRO B 1 44 ? -19.703 32.219 1.542 1 98.25 44 PRO B N 1
ATOM 4273 C CA . PRO B 1 44 ? -19 31.312 0.614 1 98.25 44 PRO B CA 1
ATOM 4274 C C . PRO B 1 44 ? -17.625 31.844 0.216 1 98.25 44 PRO B C 1
ATOM 4276 O O . PRO B 1 44 ? -16.797 31.078 -0.303 1 98.25 44 PRO B O 1
ATOM 4279 N N . ASN B 1 45 ? -17.328 33.125 0.503 1 98 45 ASN B N 1
ATOM 4280 C CA . ASN B 1 45 ? -16.078 33.719 0.086 1 98 45 ASN B CA 1
ATOM 4281 C C . ASN B 1 45 ? -15.133 33.938 1.266 1 98 45 ASN B C 1
ATOM 4283 O O . ASN B 1 45 ? -14.031 34.469 1.104 1 98 45 ASN B O 1
ATOM 4287 N N . THR B 1 46 ? -15.555 33.5 2.447 1 98.19 46 THR B N 1
ATOM 4288 C CA . THR B 1 46 ? -14.68 33.594 3.607 1 98.19 46 THR B CA 1
ATOM 4289 C C . THR B 1 46 ? -13.477 32.656 3.451 1 98.19 46 THR B C 1
ATOM 4291 O O . THR B 1 46 ? -13.641 31.469 3.148 1 98.19 46 THR B O 1
ATOM 4294 N N . LEU B 1 47 ? -12.289 33.219 3.656 1 98 47 LEU B N 1
ATOM 4295 C CA . LEU B 1 47 ? -11.055 32.438 3.484 1 98 47 LEU B CA 1
ATOM 4296 C C . LEU B 1 47 ? -10.688 31.719 4.77 1 98 47 LEU B C 1
ATOM 4298 O O . LEU B 1 47 ? -10.68 32.312 5.848 1 98 47 LEU B O 1
ATOM 4302 N N . PHE B 1 48 ? -10.453 30.438 4.633 1 97.94 48 PHE B N 1
ATOM 4303 C CA . PHE B 1 48 ? -9.945 29.578 5.703 1 97.94 48 PHE B CA 1
ATOM 4304 C C . PHE B 1 48 ? -8.539 29.094 5.391 1 97.94 48 PHE B C 1
ATOM 4306 O O . PHE B 1 48 ? -8.227 28.797 4.234 1 97.94 48 PHE B O 1
ATOM 4313 N N . TYR B 1 49 ? -7.66 29 6.445 1 96.5 49 TYR B N 1
ATOM 4314 C CA . TYR B 1 49 ? -6.367 28.344 6.305 1 96.5 49 TYR B CA 1
ATOM 4315 C C . TYR B 1 49 ? -6.535 26.828 6.148 1 96.5 49 TYR B C 1
ATOM 4317 O O . TYR B 1 49 ? -7.266 26.203 6.918 1 96.5 49 TYR B O 1
ATOM 4325 N N . ILE B 1 50 ? -5.82 26.25 5.121 1 97.44 50 ILE B N 1
ATOM 4326 C CA . ILE B 1 50 ? -6.109 24.844 4.891 1 97.44 50 ILE B CA 1
ATOM 4327 C C . ILE B 1 50 ? -4.859 24 5.16 1 97.44 50 ILE B C 1
ATOM 4329 O O . ILE B 1 50 ? -4.836 22.812 4.875 1 97.44 50 ILE B O 1
ATOM 4333 N N . GLY B 1 51 ? -3.799 24.531 5.688 1 94.62 51 GLY B N 1
ATOM 4334 C CA . GLY B 1 51 ? -2.631 23.812 6.152 1 94.62 51 GLY B CA 1
ATOM 4335 C C . GLY B 1 51 ? -2.09 22.828 5.125 1 94.62 51 GLY B C 1
ATOM 4336 O O . GLY B 1 51 ? -1.854 23.203 3.973 1 94.62 51 GLY B O 1
ATOM 4337 N N . ALA B 1 52 ? -1.944 21.578 5.539 1 95.75 52 ALA B N 1
ATOM 4338 C CA . ALA B 1 52 ? -1.308 20.562 4.719 1 95.75 52 ALA B CA 1
ATOM 4339 C C . ALA B 1 52 ? -2.164 20.219 3.502 1 95.75 52 ALA B C 1
ATOM 4341 O O . ALA B 1 52 ? -1.678 19.609 2.543 1 95.75 52 ALA B O 1
ATOM 4342 N N . LEU B 1 53 ? -3.416 20.562 3.514 1 98.19 53 LEU B N 1
ATOM 4343 C CA . LEU B 1 53 ? -4.234 20.391 2.32 1 98.19 53 LEU B CA 1
ATOM 4344 C C . LEU B 1 53 ? -3.689 21.219 1.16 1 98.19 53 LEU B C 1
ATOM 4346 O O . LEU B 1 53 ? -4.16 21.094 0.028 1 98.19 53 LEU B O 1
ATOM 4350 N N . THR B 1 54 ? -2.691 22 1.389 1 97.94 54 THR B N 1
ATOM 4351 C CA . THR B 1 54 ? -1.908 22.688 0.372 1 97.94 54 THR B CA 1
ATOM 4352 C C . THR B 1 54 ? -1.143 21.688 -0.493 1 97.94 54 THR B C 1
ATOM 4354 O O . THR B 1 54 ? -0.914 21.938 -1.68 1 97.94 54 THR B O 1
ATOM 4357 N N . GLN B 1 55 ? -0.813 20.594 0.024 1 98.44 55 GLN B N 1
ATOM 4358 C CA . GLN B 1 55 ? 0.083 19.625 -0.613 1 98.44 55 GLN B CA 1
ATOM 4359 C C . GLN B 1 55 ? -0.531 19.078 -1.895 1 98.44 55 GLN B C 1
ATOM 4361 O O . GLN B 1 55 ? 0.149 18.953 -2.916 1 98.44 55 GLN B O 1
ATOM 4366 N N . PRO B 1 56 ? -1.828 18.75 -1.957 1 98.81 56 PRO B N 1
ATOM 4367 C CA . PRO B 1 56 ? -2.418 18.344 -3.238 1 98.81 56 PRO B CA 1
ATOM 4368 C C . PRO B 1 56 ? -2.229 19.391 -4.328 1 98.81 56 PRO B C 1
ATOM 4370 O O . PRO B 1 56 ? -2.006 19.047 -5.492 1 98.81 56 PRO B O 1
ATOM 4373 N N . PHE B 1 57 ? -2.291 20.609 -3.979 1 98.81 57 PHE B N 1
ATOM 4374 C CA . PHE B 1 57 ? -2.154 21.672 -4.961 1 98.81 57 PHE B CA 1
ATOM 4375 C C . PHE B 1 57 ? -0.707 21.812 -5.418 1 98.81 57 PHE B C 1
ATOM 4377 O O . PHE B 1 57 ? -0.444 22.031 -6.602 1 98.81 57 PHE B O 1
ATOM 4384 N N . THR B 1 58 ? 0.194 21.688 -4.449 1 98.75 58 THR B N 1
ATOM 4385 C CA . THR B 1 58 ? 1.604 21.703 -4.82 1 98.75 58 THR B CA 1
ATOM 4386 C C . THR B 1 58 ? 1.931 20.547 -5.762 1 98.75 58 THR B C 1
ATOM 4388 O O . THR B 1 58 ? 2.613 20.734 -6.77 1 98.75 58 THR B O 1
ATOM 4391 N N . ALA B 1 59 ? 1.456 19.406 -5.457 1 98.81 59 ALA B N 1
ATOM 4392 C CA . ALA B 1 59 ? 1.655 18.25 -6.332 1 98.81 59 ALA B CA 1
ATOM 4393 C C . ALA B 1 59 ? 1.037 18.484 -7.707 1 98.81 59 ALA B C 1
ATOM 4395 O O . ALA B 1 59 ? 1.632 18.141 -8.727 1 98.81 59 ALA B O 1
ATOM 4396 N N . THR B 1 60 ? -0.139 19.062 -7.754 1 98.75 60 THR B N 1
ATOM 4397 C CA . THR B 1 60 ? -0.834 19.344 -9.008 1 98.75 60 THR B CA 1
ATOM 4398 C C . THR B 1 60 ? -0.056 20.359 -9.836 1 98.75 60 THR B C 1
ATOM 4400 O O . THR B 1 60 ? 0.04 20.219 -11.062 1 98.75 60 THR B O 1
ATOM 4403 N N . LEU B 1 61 ? 0.465 21.344 -9.164 1 98.62 61 LEU B N 1
ATOM 4404 C CA . LEU B 1 61 ? 1.295 22.312 -9.875 1 98.62 61 LEU B CA 1
ATOM 4405 C C . LEU B 1 61 ? 2.49 21.625 -10.531 1 98.62 61 LEU B C 1
ATOM 4407 O O . LEU B 1 61 ? 2.832 21.938 -11.672 1 98.62 61 LEU B O 1
ATOM 4411 N N . LEU B 1 62 ? 3.123 20.75 -9.82 1 98.44 62 LEU B N 1
ATOM 4412 C CA . LEU B 1 62 ? 4.266 20.031 -10.367 1 98.44 62 LEU B CA 1
ATOM 4413 C C . LEU B 1 62 ? 3.834 19.141 -11.531 1 98.44 62 LEU B C 1
ATOM 4415 O O . LEU B 1 62 ? 4.574 18.969 -12.5 1 98.44 62 LEU B O 1
ATOM 4419 N N . ALA B 1 63 ? 2.682 18.531 -11.445 1 98.12 63 ALA B N 1
ATOM 4420 C CA . ALA B 1 63 ? 2.141 17.781 -12.562 1 98.12 63 ALA B CA 1
ATOM 4421 C C . ALA B 1 63 ? 1.992 18.656 -13.805 1 98.12 63 ALA B C 1
ATOM 4423 O O . ALA B 1 63 ? 2.359 18.25 -14.906 1 98.12 63 ALA B O 1
ATOM 4424 N N . GLU B 1 64 ? 1.416 19.812 -13.57 1 98.06 64 GLU B N 1
ATOM 4425 C CA . GLU B 1 64 ? 1.31 20.781 -14.656 1 98.06 64 GLU B CA 1
ATOM 4426 C C . GLU B 1 64 ? 2.68 21.094 -15.258 1 98.06 64 GLU B C 1
ATOM 4428 O O . GLU B 1 64 ? 2.834 21.141 -16.469 1 98.06 64 GLU B O 1
ATOM 4433 N N . GLN B 1 65 ? 3.643 21.25 -14.438 1 97.62 65 GLN B N 1
ATOM 4434 C CA . GLN B 1 65 ? 4.992 21.609 -14.867 1 97.62 65 GLN B CA 1
ATOM 4435 C C . GLN B 1 65 ? 5.641 20.469 -15.656 1 97.62 65 GLN B C 1
ATOM 4437 O O . GLN B 1 65 ? 6.457 20.719 -16.547 1 97.62 65 GLN B O 1
ATOM 4442 N N . THR B 1 66 ? 5.359 19.203 -15.32 1 96.75 66 THR B N 1
ATOM 4443 C CA . THR B 1 66 ? 5.879 18.094 -16.109 1 96.75 66 THR B CA 1
ATOM 4444 C C . THR B 1 66 ? 5.434 18.219 -17.562 1 96.75 66 THR B C 1
ATOM 4446 O O . THR B 1 66 ? 6.176 17.844 -18.469 1 96.75 66 THR B O 1
ATOM 4449 N N . GLN B 1 67 ? 4.191 18.719 -17.719 1 95.94 67 GLN B N 1
ATOM 4450 C CA . GLN B 1 67 ? 3.672 18.891 -19.078 1 95.94 67 GLN B CA 1
ATOM 4451 C C . GLN B 1 67 ? 4.312 20.109 -19.75 1 95.94 67 GLN B C 1
ATOM 4453 O O . GLN B 1 67 ? 4.75 20.016 -20.906 1 95.94 67 GLN B O 1
ATOM 4458 N N . ARG B 1 68 ? 4.414 21.125 -19.047 1 95.25 68 ARG B N 1
ATOM 4459 C CA . ARG B 1 68 ? 4.898 22.391 -19.594 1 95.25 68 ARG B CA 1
ATOM 4460 C C . ARG B 1 68 ? 6.387 22.312 -19.922 1 95.25 68 ARG B C 1
ATOM 4462 O O . ARG B 1 68 ? 6.863 22.969 -20.844 1 95.25 68 ARG B O 1
ATOM 4469 N N . SER B 1 69 ? 7.117 21.547 -19.219 1 93.12 69 SER B N 1
ATOM 4470 C CA . SER B 1 69 ? 8.562 21.438 -19.406 1 93.12 69 SER B CA 1
ATOM 4471 C C . SER B 1 69 ? 8.906 20.422 -20.484 1 93.12 69 SER B C 1
ATOM 4473 O O . SER B 1 69 ? 10.086 20.141 -20.734 1 93.12 69 SER B O 1
ATOM 4475 N N . ALA B 1 70 ? 7.957 19.828 -21.141 1 89.44 70 ALA B N 1
ATOM 4476 C CA . ALA B 1 70 ? 8.133 18.875 -22.219 1 89.44 70 ALA B CA 1
ATOM 4477 C C . ALA B 1 70 ? 8.992 17.688 -21.766 1 89.44 70 ALA B C 1
ATOM 4479 O O . ALA B 1 70 ? 9.914 17.281 -22.469 1 89.44 70 ALA B O 1
ATOM 4480 N N . GLY B 1 71 ? 8.766 17.297 -20.5 1 84.69 71 GLY B N 1
ATOM 4481 C CA . GLY B 1 71 ? 9.359 16.062 -20 1 84.69 71 GLY B CA 1
ATOM 4482 C C . GLY B 1 71 ? 10.664 16.297 -19.266 1 84.69 71 GLY B C 1
ATOM 4483 O O . GLY B 1 71 ? 11.219 15.359 -18.688 1 84.69 71 GLY B O 1
ATOM 4484 N N . VAL B 1 72 ? 11.164 17.5 -19.266 1 89.81 72 VAL B N 1
ATOM 4485 C CA . VAL B 1 72 ? 12.352 17.781 -18.469 1 89.81 72 VAL B CA 1
ATOM 4486 C C . VAL B 1 72 ? 12.086 17.422 -17.016 1 89.81 72 VAL B C 1
ATOM 4488 O O . VAL B 1 72 ? 12.898 16.75 -16.391 1 89.81 72 VAL B O 1
ATOM 4491 N N . LEU B 1 73 ? 11.023 17.984 -16.562 1 95.06 73 LEU B N 1
ATOM 4492 C CA . LEU B 1 73 ? 10.594 17.578 -15.227 1 95.06 73 LEU B CA 1
ATOM 4493 C C . LEU B 1 73 ? 9.781 16.281 -15.281 1 95.06 73 LEU B C 1
ATOM 4495 O O . LEU B 1 73 ? 8.812 16.188 -16.047 1 95.06 73 LEU B O 1
ATOM 4499 N N . ASP B 1 74 ? 10.242 15.328 -14.594 1 95.5 74 ASP B N 1
ATOM 4500 C CA . ASP B 1 74 ? 9.578 14.039 -14.492 1 95.5 74 ASP B CA 1
ATOM 4501 C C . ASP B 1 74 ? 9.57 13.531 -13.055 1 95.5 74 ASP B C 1
ATOM 4503 O O . ASP B 1 74 ? 10.539 13.719 -12.32 1 95.5 74 ASP B O 1
ATOM 4507 N N . PHE B 1 75 ? 8.469 12.867 -12.688 1 96.81 75 PHE B N 1
ATOM 4508 C CA . PHE B 1 75 ? 8.305 12.469 -11.297 1 96.81 75 PHE B CA 1
ATOM 4509 C C . PHE B 1 75 ? 9.352 11.43 -10.906 1 96.81 75 PHE B C 1
ATOM 4511 O O . PHE B 1 75 ? 9.688 11.297 -9.727 1 96.81 75 PHE B O 1
ATOM 4518 N N . ASP B 1 76 ? 9.922 10.703 -11.867 1 95.19 76 ASP B N 1
ATOM 4519 C CA . ASP B 1 76 ? 10.773 9.562 -11.547 1 95.19 76 ASP B CA 1
ATOM 4520 C C . ASP B 1 76 ? 12.242 9.883 -11.805 1 95.19 76 ASP B C 1
ATOM 4522 O O . ASP B 1 76 ? 13.109 9.023 -11.625 1 95.19 76 ASP B O 1
ATOM 4526 N N . THR B 1 77 ? 12.562 11.109 -12.227 1 95.62 77 THR B N 1
ATOM 4527 C CA . THR B 1 77 ? 13.953 11.531 -12.375 1 95.62 77 THR B CA 1
ATOM 4528 C C . THR B 1 77 ? 14.562 11.875 -11.023 1 95.62 77 THR B C 1
ATOM 4530 O O . THR B 1 77 ? 13.961 12.609 -10.234 1 95.62 77 THR B O 1
ATOM 4533 N N . PRO B 1 78 ? 15.734 11.328 -10.734 1 96.69 78 PRO B N 1
ATOM 4534 C CA . PRO B 1 78 ? 16.375 11.719 -9.477 1 96.69 78 PRO B CA 1
ATOM 4535 C C . PRO B 1 78 ? 16.562 13.227 -9.352 1 96.69 78 PRO B C 1
ATOM 4537 O O . PRO B 1 78 ? 16.984 13.883 -10.312 1 96.69 78 PRO B O 1
ATOM 4540 N N . ILE B 1 79 ? 16.297 13.742 -8.227 1 98.12 79 ILE B N 1
ATOM 4541 C CA . ILE B 1 79 ? 16.281 15.188 -7.988 1 98.12 79 ILE B CA 1
ATOM 4542 C C . ILE B 1 79 ? 17.688 15.75 -8.195 1 98.12 79 ILE B C 1
ATOM 4544 O O . ILE B 1 79 ? 17.859 16.844 -8.75 1 98.12 79 ILE B O 1
ATOM 4548 N N . ALA B 1 80 ? 18.75 15.023 -7.805 1 97.56 80 ALA B N 1
ATOM 4549 C CA . ALA B 1 80 ? 20.141 15.461 -7.953 1 97.56 80 ALA B CA 1
ATOM 4550 C C . ALA B 1 80 ? 20.469 15.734 -9.414 1 97.56 80 ALA B C 1
ATOM 4552 O O . ALA B 1 80 ? 21.281 16.609 -9.719 1 97.56 80 ALA B O 1
ATOM 4553 N N . GLN B 1 81 ? 19.828 15.031 -10.32 1 96.44 81 GLN B N 1
ATOM 4554 C CA . GLN B 1 81 ? 20.047 15.227 -11.75 1 96.44 81 GLN B CA 1
ATOM 4555 C C . GLN B 1 81 ? 19.344 16.484 -12.25 1 96.44 81 GLN B C 1
ATOM 4557 O O . GLN B 1 81 ? 19.734 17.062 -13.266 1 96.44 81 GLN B O 1
ATOM 4562 N N . LEU B 1 82 ? 18.312 16.844 -11.57 1 96.69 82 LEU B N 1
ATOM 4563 C CA . LEU B 1 82 ? 17.5 17.984 -12 1 96.69 82 LEU B CA 1
ATOM 4564 C C . LEU B 1 82 ? 18.109 19.297 -11.523 1 96.69 82 LEU B C 1
ATOM 4566 O O . LEU B 1 82 ? 18.078 20.297 -12.25 1 96.69 82 LEU B O 1
ATOM 4570 N N . ILE B 1 83 ? 18.656 19.297 -10.258 1 96.56 83 ILE B N 1
ATOM 4571 C CA . ILE B 1 83 ? 19.062 20.594 -9.727 1 96.56 83 ILE B CA 1
ATOM 4572 C C . ILE B 1 83 ? 20.516 20.547 -9.281 1 96.56 83 ILE B C 1
ATOM 4574 O O . ILE B 1 83 ? 21.047 21.547 -8.781 1 96.56 83 ILE B O 1
ATOM 4578 N N . GLY B 1 84 ? 21.172 19.469 -9.391 1 93.75 84 GLY B N 1
ATOM 4579 C CA . GLY B 1 84 ? 22.609 19.391 -9.25 1 93.75 84 GLY B CA 1
ATOM 4580 C C . GLY B 1 84 ? 23.062 19.328 -7.801 1 93.75 84 GLY B C 1
ATOM 4581 O O . GLY B 1 84 ? 22.359 18.797 -6.945 1 93.75 84 GLY B O 1
ATOM 4582 N N . GLY B 1 85 ? 24.266 19.859 -7.504 1 92.81 85 GLY B N 1
ATOM 4583 C CA . GLY B 1 85 ? 25.016 19.656 -6.273 1 92.81 85 GLY B CA 1
ATOM 4584 C C . GLY B 1 85 ? 24.469 20.453 -5.105 1 92.81 85 GLY B C 1
ATOM 4585 O O . GLY B 1 85 ? 24.844 20.234 -3.955 1 92.81 85 GLY B O 1
ATOM 4586 N N . GLU B 1 86 ? 23.578 21.344 -5.332 1 93.88 86 GLU B N 1
ATOM 4587 C CA . GLU B 1 86 ? 23.016 22.109 -4.227 1 93.88 86 GLU B CA 1
ATOM 4588 C C . GLU B 1 86 ? 22.141 21.219 -3.336 1 93.88 86 GLU B C 1
ATOM 4590 O O . GLU B 1 86 ? 21.922 21.547 -2.166 1 93.88 86 GLU B O 1
ATOM 4595 N N . PHE B 1 87 ? 21.688 20.234 -3.947 1 96.69 87 PHE B N 1
ATOM 4596 C CA . PHE B 1 87 ? 20.875 19.281 -3.203 1 96.69 87 PHE B CA 1
ATOM 4597 C C . PHE B 1 87 ? 21.719 18.156 -2.646 1 96.69 87 PHE B C 1
ATOM 4599 O O . PHE B 1 87 ? 22.359 17.406 -3.406 1 96.69 87 PHE B O 1
ATOM 4606 N N . GLN B 1 88 ? 21.703 18.078 -1.371 1 95.44 88 GLN B N 1
ATOM 4607 C CA . GLN B 1 88 ? 22.359 16.969 -0.674 1 95.44 88 GLN B CA 1
ATOM 4608 C C . GLN B 1 88 ? 21.547 16.531 0.54 1 95.44 88 GLN B C 1
ATOM 4610 O O . GLN B 1 88 ? 21 17.375 1.264 1 95.44 88 GLN B O 1
ATOM 4615 N N . LEU B 1 89 ? 21.406 15.258 0.688 1 96.44 89 LEU B N 1
ATOM 4616 C CA . LEU B 1 89 ? 20.906 14.664 1.92 1 96.44 89 LEU B CA 1
ATOM 4617 C C . LEU B 1 89 ? 22.047 14.086 2.754 1 96.44 89 LEU B C 1
ATOM 4619 O O . LEU B 1 89 ? 23.219 14.219 2.387 1 96.44 89 LEU B O 1
ATOM 4623 N N . SER B 1 90 ? 21.703 13.5 3.9 1 91.06 90 SER B N 1
ATOM 4624 C CA . SER B 1 90 ? 22.719 13.023 4.832 1 91.06 90 SER B CA 1
ATOM 4625 C C . SER B 1 90 ? 23.453 11.805 4.277 1 91.06 90 SER B C 1
ATOM 4627 O O . SER B 1 90 ? 24.547 11.461 4.75 1 91.06 90 SER B O 1
ATOM 4629 N N . ASN B 1 91 ? 22.797 11.188 3.293 1 89.88 91 ASN B N 1
ATOM 4630 C CA . ASN B 1 91 ? 23.266 9.953 2.666 1 89.88 91 ASN B CA 1
ATOM 4631 C C . ASN B 1 91 ? 23.422 10.117 1.157 1 89.88 91 ASN B C 1
ATOM 4633 O O . ASN B 1 91 ? 22.453 10.453 0.464 1 89.88 91 ASN B O 1
ATOM 4637 N N . LYS B 1 92 ? 24.75 9.797 0.645 1 92.62 92 LYS B N 1
ATOM 4638 C CA . LYS B 1 92 ? 25.016 9.984 -0.778 1 92.62 92 LYS B CA 1
ATOM 4639 C C . LYS B 1 92 ? 24.125 9.094 -1.63 1 92.62 92 LYS B C 1
ATOM 4641 O O . LYS B 1 92 ? 23.609 9.531 -2.658 1 92.62 92 LYS B O 1
ATOM 4646 N N . VAL B 1 93 ? 23.984 7.875 -1.271 1 91.19 93 VAL B N 1
ATOM 4647 C CA . VAL B 1 93 ? 23.156 6.93 -2.014 1 91.19 93 VAL B CA 1
ATOM 4648 C C . VAL B 1 93 ? 21.719 7.438 -2.084 1 91.19 93 VAL B C 1
ATOM 4650 O O . VAL B 1 93 ? 21.094 7.41 -3.146 1 91.19 93 VAL B O 1
ATOM 4653 N N . LEU B 1 94 ? 21.25 7.906 -0.973 1 94.69 94 LEU B N 1
ATOM 4654 C CA . LEU B 1 94 ? 19.906 8.453 -0.93 1 94.69 94 LEU B CA 1
ATOM 4655 C C . LEU B 1 94 ? 19.797 9.711 -1.787 1 94.69 94 LEU B C 1
ATOM 4657 O O . LEU B 1 94 ? 18.828 9.883 -2.521 1 94.69 94 LEU B O 1
ATOM 4661 N N . THR B 1 95 ? 20.797 10.586 -1.708 1 97.12 95 THR B N 1
ATOM 4662 C CA . THR B 1 95 ? 20.828 11.812 -2.494 1 97.12 95 THR B CA 1
ATOM 4663 C C . THR B 1 95 ? 20.672 11.508 -3.98 1 97.12 95 THR B C 1
ATOM 4665 O O . THR B 1 95 ? 19.953 12.203 -4.691 1 97.12 95 THR B O 1
ATOM 4668 N N . GLU B 1 96 ? 21.312 10.477 -4.41 1 95.38 96 GLU B N 1
ATOM 4669 C CA . GLU B 1 96 ? 21.344 10.133 -5.828 1 95.38 96 GLU B CA 1
ATOM 4670 C C . GLU B 1 96 ? 20.094 9.383 -6.25 1 95.38 96 GLU B C 1
ATOM 4672 O O . GLU B 1 96 ? 19.797 9.281 -7.441 1 95.38 96 GLU B O 1
ATOM 4677 N N . ALA B 1 97 ? 19.344 8.898 -5.297 1 94.25 97 ALA B N 1
ATOM 4678 C CA . ALA B 1 97 ? 18.25 7.996 -5.629 1 94.25 97 ALA B CA 1
ATOM 4679 C C . ALA B 1 97 ? 16.906 8.711 -5.523 1 94.25 97 ALA B C 1
ATOM 4681 O O . ALA B 1 97 ? 15.969 8.391 -6.266 1 94.25 97 ALA B O 1
ATOM 4682 N N . VAL B 1 98 ? 16.734 9.711 -4.668 1 97.25 98 VAL B N 1
ATOM 4683 C CA . VAL B 1 98 ? 15.445 10.328 -4.344 1 97.25 98 VAL B CA 1
ATOM 4684 C C . VAL B 1 98 ? 14.898 11.055 -5.57 1 97.25 98 VAL B C 1
ATOM 4686 O O . VAL B 1 98 ? 15.641 11.781 -6.25 1 97.25 98 VAL B O 1
ATOM 4689 N N . THR B 1 99 ? 13.617 10.805 -5.836 1 97.69 99 THR B N 1
ATOM 4690 C CA . THR B 1 99 ? 12.93 11.445 -6.949 1 97.69 99 THR B CA 1
ATOM 4691 C C . THR B 1 99 ? 11.859 12.406 -6.445 1 97.69 99 THR B C 1
ATOM 4693 O O . THR B 1 99 ? 11.602 12.477 -5.238 1 97.69 99 THR B O 1
ATOM 4696 N N . LEU B 1 100 ? 11.242 13.125 -7.387 1 98.06 100 LEU B N 1
ATOM 4697 C CA . LEU B 1 100 ? 10.102 13.961 -7.043 1 98.06 100 LEU B CA 1
ATOM 4698 C C . LEU B 1 100 ? 8.961 13.117 -6.488 1 98.06 100 LEU B C 1
ATOM 4700 O O . LEU B 1 100 ? 8.297 13.516 -5.527 1 98.06 100 LEU B O 1
ATOM 4704 N N . ARG B 1 101 ? 8.727 12.008 -7.078 1 97.94 101 ARG B N 1
ATOM 4705 C CA . ARG B 1 101 ? 7.688 11.102 -6.598 1 97.94 101 ARG B CA 1
ATOM 4706 C C . ARG B 1 101 ? 7.926 10.719 -5.141 1 97.94 101 ARG B C 1
ATOM 4708 O O . ARG B 1 101 ? 6.992 10.734 -4.332 1 97.94 101 ARG B O 1
ATOM 4715 N N . ASP B 1 102 ? 9.156 10.391 -4.82 1 98 102 ASP B N 1
ATOM 4716 C CA . ASP B 1 102 ? 9.492 10.016 -3.451 1 98 102 ASP B CA 1
ATOM 4717 C C . ASP B 1 102 ? 9.211 11.164 -2.48 1 98 102 ASP B C 1
ATOM 4719 O O . ASP B 1 102 ? 8.672 10.938 -1.394 1 98 102 ASP B O 1
ATOM 4723 N N . ALA B 1 103 ? 9.586 12.336 -2.873 1 98.44 103 ALA B N 1
ATOM 4724 C CA . ALA B 1 103 ? 9.375 13.516 -2.035 1 98.44 103 ALA B CA 1
ATOM 4725 C C . ALA B 1 103 ? 7.891 13.773 -1.813 1 98.44 103 ALA B C 1
ATOM 4727 O O . ALA B 1 103 ? 7.453 14 -0.682 1 98.44 103 ALA B O 1
ATOM 4728 N N . LEU B 1 104 ? 7.152 13.641 -2.838 1 98.62 104 LEU B N 1
ATOM 4729 C CA . LEU B 1 104 ? 5.734 13.969 -2.789 1 98.62 104 LEU B CA 1
ATOM 4730 C C . LEU B 1 104 ? 4.945 12.875 -2.078 1 98.62 104 LEU B C 1
ATOM 4732 O O . LEU B 1 104 ? 3.791 13.078 -1.698 1 98.62 104 LEU B O 1
ATOM 4736 N N . MET B 1 105 ? 5.57 11.734 -1.866 1 97.75 105 MET B N 1
ATOM 4737 C CA . MET B 1 105 ? 4.871 10.609 -1.247 1 97.75 105 MET B CA 1
ATOM 4738 C C . MET B 1 105 ? 5.367 10.383 0.177 1 97.75 105 MET B C 1
ATOM 4740 O O . MET B 1 105 ? 5.004 9.391 0.811 1 97.75 105 MET B O 1
ATOM 4744 N N . HIS B 1 106 ? 6.211 11.219 0.644 1 96.81 106 HIS B N 1
ATOM 4745 C CA . HIS B 1 106 ? 6.684 11.164 2.021 1 96.81 106 HIS B CA 1
ATOM 4746 C C . HIS B 1 106 ? 7.434 9.867 2.295 1 96.81 106 HIS B C 1
ATOM 4748 O O . HIS B 1 106 ? 7.289 9.273 3.367 1 96.81 106 HIS B O 1
ATOM 4754 N N . ARG B 1 107 ? 8.234 9.398 1.313 1 96.5 107 ARG B N 1
ATOM 4755 C CA . ARG B 1 107 ? 8.844 8.086 1.524 1 96.5 107 ARG B CA 1
ATOM 4756 C C . ARG B 1 107 ? 10.359 8.148 1.351 1 96.5 107 ARG B C 1
ATOM 4758 O O . ARG B 1 107 ? 10.969 7.203 0.851 1 96.5 107 ARG B O 1
ATOM 4765 N N . THR B 1 108 ? 10.984 9.234 1.706 1 95.88 108 THR B N 1
ATOM 4766 C CA . THR B 1 108 ? 12.438 9.383 1.617 1 95.88 108 THR B CA 1
ATOM 4767 C C . THR B 1 108 ? 13.117 8.805 2.854 1 95.88 108 THR B C 1
ATOM 4769 O O . THR B 1 108 ? 14.305 8.492 2.826 1 95.88 108 THR B O 1
ATOM 4772 N N . GLY B 1 109 ? 12.359 8.789 3.969 1 92.44 109 GLY B N 1
ATOM 4773 C CA . GLY B 1 109 ? 12.93 8.328 5.227 1 92.44 109 GLY B CA 1
ATOM 4774 C C . GLY B 1 109 ? 13.656 9.43 5.984 1 92.44 109 GLY B C 1
ATOM 4775 O O . GLY B 1 109 ? 14.117 9.211 7.105 1 92.44 109 GLY B O 1
ATOM 4776 N N . VAL B 1 110 ? 13.734 10.625 5.414 1 92.38 110 VAL B N 1
ATOM 4777 C CA . VAL B 1 110 ? 14.414 11.758 6.043 1 92.38 110 VAL B CA 1
ATOM 4778 C C . VAL B 1 110 ? 13.586 12.266 7.219 1 92.38 110 VAL B C 1
ATOM 4780 O O . VAL B 1 110 ? 12.352 12.289 7.156 1 92.38 110 VAL B O 1
ATOM 4783 N N . SER B 1 111 ? 14.25 12.664 8.25 1 88.5 111 SER B N 1
ATOM 4784 C CA . SER B 1 111 ? 13.594 13.211 9.438 1 88.5 111 SER B CA 1
ATOM 4785 C C . SER B 1 111 ? 12.742 14.422 9.086 1 88.5 111 SER B C 1
ATOM 4787 O O . SER B 1 111 ? 13.141 15.258 8.281 1 88.5 111 SER B O 1
ATOM 4789 N N . PRO B 1 112 ? 11.586 14.5 9.703 1 87.38 112 PRO B N 1
ATOM 4790 C CA . PRO B 1 112 ? 10.734 15.656 9.43 1 87.38 112 PRO B CA 1
ATOM 4791 C C . PRO B 1 112 ? 11.133 16.891 10.234 1 87.38 112 PRO B C 1
ATOM 4793 O O . PRO B 1 112 ? 10.477 17.938 10.133 1 87.38 112 PRO B O 1
ATOM 4796 N N . GLY B 1 113 ? 12.133 16.828 10.961 1 77.94 113 GLY B N 1
ATOM 4797 C CA . GLY B 1 113 ? 12.555 17.984 11.734 1 77.94 113 GLY B CA 1
ATOM 4798 C C . GLY B 1 113 ? 11.492 18.469 12.711 1 77.94 113 GLY B C 1
ATOM 4799 O O . GLY B 1 113 ? 11.227 19.672 12.805 1 77.94 113 GLY B O 1
ATOM 4800 N N . GLY B 1 114 ? 10.789 17.656 13.453 1 72.25 114 GLY B N 1
ATOM 4801 C CA . GLY B 1 114 ? 9.555 17.703 14.227 1 72.25 114 GLY B CA 1
ATOM 4802 C C . GLY B 1 114 ? 9.156 19.109 14.641 1 72.25 114 GLY B C 1
ATOM 4803 O O . GLY B 1 114 ? 8.039 19.547 14.375 1 72.25 114 GLY B O 1
ATOM 4804 N N . ILE B 1 115 ? 10.047 19.922 15.219 1 72.38 115 ILE B N 1
ATOM 4805 C CA . ILE B 1 115 ? 9.648 21.203 15.797 1 72.38 115 ILE B CA 1
ATOM 4806 C C . ILE B 1 115 ? 9.406 22.219 14.68 1 72.38 115 ILE B C 1
ATOM 4808 O O . ILE B 1 115 ? 8.711 23.219 14.875 1 72.38 115 ILE B O 1
ATOM 4812 N N . ALA B 1 116 ? 9.977 21.922 13.539 1 72.62 116 ALA B N 1
ATOM 4813 C CA . ALA B 1 116 ? 9.844 22.828 12.414 1 72.62 116 ALA B CA 1
ATOM 4814 C C . ALA B 1 116 ? 8.398 22.906 11.938 1 72.62 116 ALA B C 1
ATOM 4816 O O . ALA B 1 116 ? 7.969 23.938 11.406 1 72.62 116 ALA B O 1
ATOM 4817 N N . GLY B 1 117 ? 7.699 21.859 12.164 1 67.94 117 GLY B N 1
ATOM 4818 C CA . GLY B 1 117 ? 6.289 21.859 11.805 1 67.94 117 GLY B CA 1
ATOM 4819 C C . GLY B 1 117 ? 5.48 22.875 12.594 1 67.94 117 GLY B C 1
ATOM 4820 O O . GLY B 1 117 ? 4.48 23.406 12.102 1 67.94 117 GLY B O 1
ATOM 4821 N N . LEU B 1 118 ? 5.922 23.109 13.75 1 67.12 118 LEU B N 1
ATOM 4822 C CA . LEU B 1 118 ? 5.238 24.047 14.625 1 67.12 118 LEU B CA 1
ATOM 4823 C C . LEU B 1 118 ? 5.781 25.469 14.422 1 67.12 118 LEU B C 1
ATOM 4825 O O . LEU B 1 118 ? 5.012 26.422 14.352 1 67.12 118 LEU B O 1
ATOM 4829 N N . THR B 1 119 ? 7.02 25.562 14.266 1 68.56 119 THR B N 1
ATOM 4830 C CA . THR B 1 119 ? 7.664 26.859 14.289 1 68.56 119 THR B CA 1
ATOM 4831 C C . THR B 1 119 ? 7.809 27.422 12.875 1 68.56 119 THR B C 1
ATOM 4833 O O . THR B 1 119 ? 8.016 28.625 12.695 1 68.56 119 THR B O 1
ATOM 4836 N N . GLY B 1 120 ? 7.695 26.609 11.969 1 72.38 120 GLY B N 1
ATOM 4837 C CA . GLY B 1 120 ? 8.266 27.016 10.695 1 72.38 120 GLY B CA 1
ATOM 4838 C C . GLY B 1 120 ? 9.766 27.234 10.758 1 72.38 120 GLY B C 1
ATOM 4839 O O . GLY B 1 120 ? 10.445 26.688 11.617 1 72.38 120 GLY B O 1
ATOM 4840 N N . LEU B 1 121 ? 10.281 27.797 9.617 1 81.12 121 LEU B N 1
ATOM 4841 C CA . LEU B 1 121 ? 11.672 28.234 9.586 1 81.12 121 LEU B CA 1
ATOM 4842 C C . LEU B 1 121 ? 11.758 29.766 9.555 1 81.12 121 LEU B C 1
ATOM 4844 O O . LEU B 1 121 ? 10.758 30.438 9.312 1 81.12 121 LEU B O 1
ATOM 4848 N N . PRO B 1 122 ? 12.891 30.25 9.992 1 74.38 122 PRO B N 1
ATOM 4849 C CA . PRO B 1 122 ? 13.016 31.703 9.953 1 74.38 122 PRO B CA 1
ATOM 4850 C C . PRO B 1 122 ? 12.672 32.281 8.586 1 74.38 122 PRO B C 1
ATOM 4852 O O . PRO B 1 122 ? 13.109 31.766 7.555 1 74.38 122 PRO B O 1
ATOM 4855 N N . GLN B 1 123 ? 11.906 33.375 8.609 1 73.5 123 GLN B N 1
ATOM 4856 C CA . GLN B 1 123 ? 11.461 34 7.379 1 73.5 123 GLN B CA 1
ATOM 4857 C C . GLN B 1 123 ? 12.641 34.469 6.531 1 73.5 123 GLN B C 1
ATOM 4859 O O . GLN B 1 123 ? 12.547 34.5 5.301 1 73.5 123 GLN B O 1
ATOM 4864 N N . ALA B 1 124 ? 13.641 34.719 7.219 1 77.94 124 ALA B N 1
ATOM 4865 C CA . ALA B 1 124 ? 14.805 35.25 6.52 1 77.94 124 ALA B CA 1
ATOM 4866 C C . ALA B 1 124 ? 15.523 34.125 5.746 1 77.94 124 ALA B C 1
ATOM 4868 O O . ALA B 1 124 ? 16.344 34.406 4.867 1 77.94 124 ALA B O 1
ATOM 4869 N N . MET B 1 125 ? 15.156 33 5.98 1 87.62 125 MET B N 1
ATOM 4870 C CA . MET B 1 125 ? 15.789 31.906 5.281 1 87.62 125 MET B CA 1
ATOM 4871 C C . MET B 1 125 ? 15.125 31.656 3.928 1 87.62 125 MET B C 1
ATOM 4873 O O . MET B 1 125 ? 13.898 31.562 3.844 1 87.62 125 MET B O 1
ATOM 4877 N N . SER B 1 126 ? 15.953 31.609 2.936 1 92.94 126 SER B N 1
ATOM 4878 C CA . SER B 1 126 ? 15.438 31.297 1.606 1 92.94 126 SER B CA 1
ATOM 4879 C C . SER B 1 126 ? 15.234 29.797 1.425 1 92.94 126 SER B C 1
ATOM 4881 O O . SER B 1 126 ? 15.797 29 2.176 1 92.94 126 SER B O 1
ATOM 4883 N N . ARG B 1 127 ? 14.469 29.438 0.422 1 94.88 127 ARG B N 1
ATOM 4884 C CA . ARG B 1 127 ? 14.273 28.016 0.133 1 94.88 127 ARG B CA 1
ATOM 4885 C C . ARG B 1 127 ? 15.562 27.375 -0.364 1 94.88 127 ARG B C 1
ATOM 4887 O O . ARG B 1 127 ? 15.844 26.219 -0.071 1 94.88 127 ARG B O 1
ATOM 4894 N N . SER B 1 128 ? 16.328 28.172 -1.056 1 95.62 128 SER B N 1
ATOM 4895 C CA . SER B 1 128 ? 17.641 27.672 -1.472 1 95.62 128 SER B CA 1
ATOM 4896 C C . SER B 1 128 ? 18.5 27.297 -0.268 1 95.62 128 SER B C 1
ATOM 4898 O O . SER B 1 128 ? 19.188 26.281 -0.283 1 95.62 128 SER B O 1
ATOM 4900 N N . GLN B 1 129 ? 18.422 28.094 0.712 1 93.88 129 GLN B N 1
ATOM 4901 C CA . GLN B 1 129 ? 19.172 27.812 1.933 1 93.88 129 GLN B CA 1
ATOM 4902 C C . GLN B 1 129 ? 18.625 26.562 2.625 1 93.88 129 GLN B C 1
ATOM 4904 O O . GLN B 1 129 ? 19.391 25.734 3.125 1 93.88 129 GLN B O 1
ATOM 4909 N N . VAL B 1 130 ? 17.328 26.469 2.656 1 93.69 130 VAL B N 1
ATOM 4910 C CA . VAL B 1 130 ? 16.719 25.297 3.246 1 93.69 130 VAL B CA 1
ATOM 4911 C C . VAL B 1 130 ? 17.25 24.031 2.555 1 93.69 130 VAL B C 1
ATOM 4913 O O . VAL B 1 130 ? 17.672 23.094 3.217 1 93.69 130 VAL B O 1
ATOM 4916 N N . ILE B 1 131 ? 17.266 24.047 1.201 1 96.56 131 ILE B N 1
ATOM 4917 C CA . ILE B 1 131 ? 17.656 22.891 0.405 1 96.56 131 ILE B CA 1
ATOM 4918 C C . ILE B 1 131 ? 19.109 22.562 0.67 1 96.56 131 ILE B C 1
ATOM 4920 O O . ILE B 1 131 ? 19.469 21.391 0.828 1 96.56 131 ILE B O 1
ATOM 4924 N N . SER B 1 132 ? 19.938 23.516 0.803 1 94.69 132 SER B N 1
ATOM 4925 C CA . SER B 1 132 ? 21.375 23.297 1.006 1 94.69 132 SER B CA 1
ATOM 4926 C C . SER B 1 132 ? 21.656 22.703 2.377 1 94.69 132 SER B C 1
ATOM 4928 O O . SER B 1 132 ? 22.703 22.094 2.594 1 94.69 132 SER B O 1
ATOM 4930 N N . HIS B 1 133 ? 20.688 22.828 3.281 1 92.38 133 HIS B N 1
ATOM 4931 C CA . HIS B 1 133 ? 20.922 22.359 4.641 1 92.38 133 HIS B CA 1
ATOM 4932 C C . HIS B 1 133 ? 20.141 21.062 4.914 1 92.38 133 HIS B C 1
ATOM 4934 O O . HIS B 1 133 ? 20.125 20.578 6.043 1 92.38 133 HIS B O 1
ATOM 4940 N N . LEU B 1 134 ? 19.531 20.469 3.916 1 94.38 134 LEU B N 1
ATOM 4941 C CA . LEU B 1 134 ? 18.766 19.234 4.117 1 94.38 134 LEU B CA 1
ATOM 4942 C C . LEU B 1 134 ? 19.672 18.109 4.57 1 94.38 134 LEU B C 1
ATOM 4944 O O . LEU B 1 134 ? 19.219 17.141 5.184 1 94.38 134 LEU B O 1
ATOM 4948 N N . LYS B 1 135 ? 20.953 18.219 4.297 1 93.25 135 LYS B N 1
ATOM 4949 C CA . LYS B 1 135 ? 21.938 17.203 4.695 1 93.25 135 LYS B CA 1
ATOM 4950 C C . LYS B 1 135 ? 22.016 17.094 6.215 1 93.25 135 LYS B C 1
ATOM 4952 O O . LYS B 1 135 ? 22.516 16.094 6.738 1 93.25 135 LYS B O 1
ATOM 4957 N N . GLU B 1 136 ? 21.469 18.109 6.879 1 87.75 136 GLU B N 1
ATOM 4958 C CA . GLU B 1 136 ? 21.516 18.125 8.336 1 87.75 136 GLU B CA 1
ATOM 4959 C C . GLU B 1 136 ? 20.422 17.234 8.93 1 87.75 136 GLU B C 1
ATOM 4961 O O . GLU B 1 136 ? 20.469 16.906 10.117 1 87.75 136 GLU B O 1
ATOM 4966 N N . LEU B 1 137 ? 19.484 16.844 8.172 1 89.06 137 LEU B N 1
ATOM 4967 C CA . LEU B 1 137 ? 18.422 15.961 8.641 1 89.06 137 LEU B CA 1
ATOM 4968 C C . LEU B 1 137 ? 18.828 14.5 8.469 1 89.06 137 LEU B C 1
ATOM 4970 O O . LEU B 1 137 ? 19.125 14.062 7.359 1 89.06 137 LEU B O 1
ATOM 4974 N N . PRO B 1 138 ? 18.828 13.773 9.531 1 87.19 138 PRO B N 1
ATOM 4975 C CA . PRO B 1 138 ? 19.203 12.367 9.414 1 87.19 138 PRO B CA 1
ATOM 4976 C C . PRO B 1 138 ? 18.125 11.523 8.727 1 87.19 138 PRO B C 1
ATOM 4978 O O . PRO B 1 138 ? 16.953 11.906 8.711 1 87.19 138 PRO B O 1
ATOM 4981 N N . GLN B 1 139 ? 18.547 10.414 8.094 1 88.56 139 GLN B N 1
ATOM 4982 C CA . GLN B 1 139 ? 17.594 9.406 7.645 1 88.56 139 GLN B CA 1
ATOM 4983 C C . GLN B 1 139 ? 17.125 8.531 8.812 1 88.56 139 GLN B C 1
ATOM 4985 O O . GLN B 1 139 ? 17.953 7.938 9.508 1 88.56 139 GLN B O 1
ATOM 4990 N N . GLN B 1 140 ? 15.875 8.484 9.047 1 86.12 140 GLN B N 1
ATOM 4991 C CA . GLN B 1 140 ? 15.383 7.801 10.234 1 86.12 140 GLN B CA 1
ATOM 4992 C C . GLN B 1 140 ? 14.492 6.621 9.867 1 86.12 140 GLN B C 1
ATOM 4994 O O . GLN B 1 140 ? 14.07 5.859 10.734 1 86.12 140 GLN B O 1
ATOM 4999 N N . ALA B 1 141 ? 14.172 6.496 8.688 1 89.19 141 ALA B N 1
ATOM 5000 C CA . ALA B 1 141 ? 13.297 5.426 8.219 1 89.19 141 ALA B CA 1
ATOM 5001 C C . ALA B 1 141 ? 13.773 4.867 6.883 1 89.19 141 ALA B C 1
ATOM 5003 O O . ALA B 1 141 ? 14.719 5.387 6.289 1 89.19 141 ALA B O 1
ATOM 5004 N N . HIS B 1 142 ? 13.188 3.773 6.527 1 89 142 HIS B N 1
ATOM 5005 C CA . HIS B 1 142 ? 13.648 3.084 5.328 1 89 142 HIS B CA 1
ATOM 5006 C C . HIS B 1 142 ? 13.078 3.727 4.066 1 89 142 HIS B C 1
ATOM 5008 O O . HIS B 1 142 ? 11.875 3.996 3.994 1 89 142 HIS B O 1
ATOM 5014 N N . PHE B 1 143 ? 14.016 3.957 3.066 1 92.75 143 PHE B N 1
ATOM 5015 C CA . PHE B 1 143 ? 13.688 4.57 1.785 1 92.75 143 PHE B CA 1
ATOM 5016 C C . PHE B 1 143 ? 12.648 3.738 1.042 1 92.75 143 PHE B C 1
ATOM 5018 O O . PHE B 1 143 ? 12.828 2.535 0.846 1 92.75 143 PHE B O 1
ATOM 5025 N N . ARG B 1 144 ? 11.43 4.332 0.678 1 93.81 144 ARG B N 1
ATOM 5026 C CA . ARG B 1 144 ? 10.328 3.82 -0.132 1 93.81 144 ARG B CA 1
ATOM 5027 C C . ARG B 1 144 ? 9.57 2.725 0.608 1 93.81 144 ARG B C 1
ATOM 5029 O O . ARG B 1 144 ? 8.719 2.049 0.024 1 93.81 144 ARG B O 1
ATOM 5036 N N . ASP B 1 145 ? 9.82 2.557 1.856 1 90.19 145 ASP B N 1
ATOM 5037 C CA . ASP B 1 145 ? 9.133 1.552 2.66 1 90.19 145 ASP B CA 1
ATOM 5038 C C . ASP B 1 145 ? 8.289 2.203 3.752 1 90.19 145 ASP B C 1
ATOM 5040 O O . ASP B 1 145 ? 7.254 1.664 4.152 1 90.19 145 ASP B O 1
ATOM 5044 N N . ASP B 1 146 ? 8.836 3.338 4.223 1 90.19 146 ASP B N 1
ATOM 5045 C CA . ASP B 1 146 ? 8.164 3.971 5.355 1 90.19 146 ASP B CA 1
ATOM 5046 C C . ASP B 1 146 ? 7.551 5.309 4.949 1 90.19 146 ASP B C 1
ATOM 5048 O O . ASP B 1 146 ? 8.172 6.09 4.227 1 90.19 146 ASP B O 1
ATOM 5052 N N . PHE B 1 147 ? 6.352 5.566 5.375 1 93.44 147 PHE B N 1
ATOM 5053 C CA . PHE B 1 147 ? 5.719 6.879 5.289 1 93.44 147 PHE B CA 1
ATOM 5054 C C . PHE B 1 147 ? 6.164 7.77 6.445 1 93.44 147 PHE B C 1
ATOM 5056 O O . PHE B 1 147 ? 5.988 7.414 7.613 1 93.44 147 PHE B O 1
ATOM 5063 N N . THR B 1 148 ? 6.73 8.898 6.125 1 91.12 148 THR B N 1
ATOM 5064 C CA . THR B 1 148 ? 7.102 9.922 7.098 1 91.12 148 THR B CA 1
ATOM 5065 C C . THR B 1 148 ? 6.656 11.305 6.625 1 91.12 148 THR B C 1
ATOM 5067 O O . THR B 1 148 ? 7.328 11.93 5.797 1 91.12 148 THR B O 1
ATOM 5070 N N . PHE B 1 149 ? 5.531 11.711 7.203 1 90.75 149 PHE B N 1
ATOM 5071 C CA . PHE B 1 149 ? 5.059 13.039 6.852 1 90.75 149 PHE B CA 1
ATOM 5072 C C . PHE B 1 149 ? 6.168 14.07 7.012 1 90.75 149 PHE B C 1
ATOM 5074 O O . PHE B 1 149 ? 6.73 14.219 8.102 1 90.75 149 PHE B O 1
ATOM 5081 N N . ASN B 1 150 ? 6.527 14.789 5.852 1 92.38 150 ASN B N 1
ATOM 5082 C CA . ASN B 1 150 ? 7.73 15.617 5.84 1 92.38 150 ASN B CA 1
ATOM 5083 C C . ASN B 1 150 ? 7.531 16.891 5.016 1 92.38 150 ASN B C 1
ATOM 5085 O O . ASN B 1 150 ? 7.562 16.844 3.785 1 92.38 150 ASN B O 1
ATOM 5089 N N . GLN B 1 151 ? 7.461 18 5.664 1 92.62 151 GLN B N 1
ATOM 5090 C CA . GLN B 1 151 ? 7.246 19.266 4.984 1 92.62 151 GLN B CA 1
ATOM 5091 C C . GLN B 1 151 ? 8.477 19.688 4.184 1 92.62 151 GLN B C 1
ATOM 5093 O O . GLN B 1 151 ? 8.359 20.344 3.15 1 92.62 151 GLN B O 1
ATOM 5098 N N . PHE B 1 152 ? 9.656 19.266 4.629 1 94.06 152 PHE B N 1
ATOM 5099 C CA . PHE B 1 152 ? 10.883 19.609 3.928 1 94.06 152 PHE B CA 1
ATOM 5100 C C . PHE B 1 152 ? 10.914 18.969 2.543 1 94.06 152 PHE B C 1
ATOM 5102 O O . PHE B 1 152 ? 11.414 19.562 1.589 1 94.06 152 PHE B O 1
ATOM 5109 N N . MET B 1 153 ? 10.336 17.828 2.457 1 96.5 153 MET B N 1
ATOM 5110 C CA . MET B 1 153 ? 10.375 17.125 1.178 1 96.5 153 MET B CA 1
ATOM 5111 C C . MET B 1 153 ? 9.398 17.75 0.185 1 96.5 153 MET B C 1
ATOM 5113 O O . MET B 1 153 ? 9.664 17.781 -1.019 1 96.5 153 MET B O 1
ATOM 5117 N N . TYR B 1 154 ? 8.258 18.25 0.628 1 96.62 154 TYR B N 1
ATOM 5118 C CA . TYR B 1 154 ? 7.367 19 -0.256 1 96.62 154 TYR B CA 1
ATOM 5119 C C . TYR B 1 154 ? 8 20.312 -0.688 1 96.62 154 TYR B C 1
ATOM 5121 O O . TYR B 1 154 ? 7.84 20.75 -1.834 1 96.62 154 TYR B O 1
ATOM 5129 N N . THR B 1 155 ? 8.664 20.906 0.257 1 96.44 155 THR B N 1
ATOM 5130 C CA . THR B 1 155 ? 9.391 22.125 -0.07 1 96.44 155 THR B CA 1
ATOM 5131 C C . THR B 1 155 ? 10.484 21.844 -1.098 1 96.44 155 THR B C 1
ATOM 5133 O O . THR B 1 155 ? 10.672 22.625 -2.035 1 96.44 155 THR B O 1
ATOM 5136 N N . LEU B 1 156 ? 11.18 20.766 -0.887 1 98.06 156 LEU B N 1
ATOM 5137 C CA . LEU B 1 156 ? 12.18 20.359 -1.86 1 98.06 156 LEU B CA 1
ATOM 5138 C C . LEU B 1 156 ? 11.555 20.172 -3.242 1 98.06 156 LEU B C 1
ATOM 5140 O O . LEU B 1 156 ? 12.094 20.688 -4.234 1 98.06 156 LEU B O 1
ATOM 5144 N N . ALA B 1 157 ? 10.438 19.484 -3.318 1 98.56 157 ALA B N 1
ATOM 5145 C CA . ALA B 1 157 ? 9.766 19.25 -4.594 1 98.56 157 ALA B CA 1
ATOM 5146 C C . ALA B 1 157 ? 9.375 20.578 -5.25 1 98.56 157 ALA B C 1
ATOM 5148 O O . ALA B 1 157 ? 9.594 20.766 -6.449 1 98.56 157 ALA B O 1
ATOM 5149 N N . ALA B 1 158 ? 8.805 21.438 -4.465 1 98.44 158 ALA B N 1
ATOM 5150 C CA . ALA B 1 158 ? 8.414 22.75 -4.98 1 98.44 158 ALA B CA 1
ATOM 5151 C C . ALA B 1 158 ? 9.625 23.516 -5.48 1 98.44 158 ALA B C 1
ATOM 5153 O O . ALA B 1 158 ? 9.562 24.203 -6.512 1 98.44 158 ALA B O 1
ATOM 5154 N N . TYR B 1 159 ? 10.703 23.406 -4.766 1 98.44 159 TYR B N 1
ATOM 5155 C CA . TYR B 1 159 ? 11.922 24.125 -5.125 1 98.44 159 TYR B CA 1
ATOM 5156 C C . TYR B 1 159 ? 12.469 23.625 -6.461 1 98.44 159 TYR B C 1
ATOM 5158 O O . TYR B 1 159 ? 12.945 24.422 -7.277 1 98.44 159 TYR B O 1
ATOM 5166 N N . VAL B 1 160 ? 12.438 22.391 -6.68 1 98.5 160 VAL B N 1
ATOM 5167 C CA . VAL B 1 160 ? 12.844 21.828 -7.965 1 98.5 160 VAL B CA 1
ATOM 5168 C C . VAL B 1 160 ? 12.055 22.5 -9.086 1 98.5 160 VAL B C 1
ATOM 5170 O O . VAL B 1 160 ? 12.625 22.906 -10.102 1 98.5 160 VAL B O 1
ATOM 5173 N N . GLY B 1 161 ? 10.742 22.594 -8.898 1 98.12 161 GLY B N 1
ATOM 5174 C CA . GLY B 1 161 ? 9.914 23.297 -9.867 1 98.12 161 GLY B CA 1
ATOM 5175 C C . GLY B 1 161 ? 10.336 24.734 -10.078 1 98.12 161 GLY B C 1
ATOM 5176 O O . GLY B 1 161 ? 10.359 25.219 -11.219 1 98.12 161 GLY B O 1
ATOM 5177 N N . GLU B 1 162 ? 10.641 25.406 -9 1 98.12 162 GLU B N 1
ATOM 5178 C CA . GLU B 1 162 ? 11.094 26.797 -9.086 1 98.12 162 GLU B CA 1
ATOM 5179 C C . GLU B 1 162 ? 12.344 26.906 -9.945 1 98.12 162 GLU B C 1
ATOM 5181 O O . GLU B 1 162 ? 12.453 27.812 -10.773 1 98.12 162 GLU B O 1
ATOM 5186 N N . LYS B 1 163 ? 13.242 26.031 -9.758 1 97 163 LYS B N 1
ATOM 5187 C CA . LYS B 1 163 ? 14.523 26.062 -10.461 1 97 163 LYS B CA 1
ATOM 5188 C C . LYS B 1 163 ? 14.328 25.812 -11.953 1 97 163 LYS B C 1
ATOM 5190 O O . LYS B 1 163 ? 14.898 26.516 -12.789 1 97 163 LYS B O 1
ATOM 5195 N N . ILE B 1 164 ? 13.539 24.875 -12.227 1 96.25 164 ILE B N 1
ATOM 5196 C CA . ILE B 1 164 ? 13.336 24.5 -13.617 1 96.25 164 ILE B CA 1
ATOM 5197 C C . ILE B 1 164 ? 12.594 25.609 -14.359 1 96.25 164 ILE B C 1
ATOM 5199 O O . ILE B 1 164 ? 12.891 25.891 -15.516 1 96.25 164 ILE B O 1
ATOM 5203 N N . ALA B 1 165 ? 11.656 26.281 -13.703 1 96.5 165 ALA B N 1
ATOM 5204 C CA . ALA B 1 165 ? 10.812 27.297 -14.344 1 96.5 165 ALA B CA 1
ATOM 5205 C C . ALA B 1 165 ? 11.398 28.688 -14.164 1 96.5 165 ALA B C 1
ATOM 5207 O O . ALA B 1 165 ? 10.922 29.656 -14.773 1 96.5 165 ALA B O 1
ATOM 5208 N N . SER B 1 166 ? 12.43 28.812 -13.305 1 96.62 166 SER B N 1
ATOM 5209 C CA . SER B 1 166 ? 12.984 30.109 -12.938 1 96.62 166 SER B CA 1
ATOM 5210 C C . SER B 1 166 ? 11.898 31.047 -12.43 1 96.62 166 SER B C 1
ATOM 5212 O O . SER B 1 166 ? 11.797 32.188 -12.883 1 96.62 166 SER B O 1
ATOM 5214 N N . SER B 1 167 ? 11.086 30.562 -11.617 1 97.69 167 SER B N 1
ATOM 5215 C CA . SER B 1 167 ? 9.977 31.297 -11.008 1 97.69 167 SER B CA 1
ATOM 5216 C C . SER B 1 167 ? 9.633 30.734 -9.633 1 97.69 167 SER B C 1
ATOM 5218 O O . SER B 1 167 ? 9.898 29.562 -9.352 1 97.69 167 SER B O 1
ATOM 5220 N N . SER B 1 168 ? 9.055 31.547 -8.703 1 97.19 168 SER B N 1
ATOM 5221 C CA . SER B 1 168 ? 8.719 31.094 -7.363 1 97.19 168 SER B CA 1
ATOM 5222 C C . SER B 1 168 ? 7.469 30.219 -7.375 1 97.19 168 SER B C 1
ATOM 5224 O O . SER B 1 168 ? 6.672 30.266 -8.312 1 97.19 168 SER B O 1
ATOM 5226 N N . TRP B 1 169 ? 7.328 29.406 -6.387 1 97.88 169 TRP B N 1
ATOM 5227 C CA . TRP B 1 169 ? 6.152 28.562 -6.215 1 97.88 169 TRP B CA 1
ATOM 5228 C C . TRP B 1 169 ? 4.883 29.406 -6.137 1 97.88 169 TRP B C 1
ATOM 5230 O O . TRP B 1 169 ? 3.871 29.062 -6.754 1 97.88 169 TRP B O 1
ATOM 5240 N N . GLU B 1 170 ? 4.957 30.547 -5.461 1 97.12 170 GLU B N 1
ATOM 5241 C CA . GLU B 1 170 ? 3.799 31.422 -5.281 1 97.12 170 GLU B CA 1
ATOM 5242 C C . GLU B 1 170 ? 3.299 31.953 -6.621 1 97.12 170 GLU B C 1
ATOM 5244 O O . GLU B 1 170 ? 2.102 31.906 -6.906 1 97.12 170 GLU B O 1
ATOM 5249 N N . LYS B 1 171 ? 4.227 32.375 -7.379 1 97.5 171 LYS B N 1
ATOM 5250 C CA . LYS B 1 171 ? 3.865 32.938 -8.68 1 97.5 171 LYS B CA 1
ATOM 5251 C C . LYS B 1 171 ? 3.32 31.844 -9.609 1 97.5 171 LYS B C 1
ATOM 5253 O O . LYS B 1 171 ? 2.326 32.062 -10.305 1 97.5 171 LYS B O 1
ATOM 5258 N N . MET B 1 172 ? 3.947 30.734 -9.586 1 98 172 MET B N 1
ATOM 5259 C CA . MET B 1 172 ? 3.512 29.656 -10.461 1 98 172 MET B CA 1
ATOM 5260 C C . MET B 1 172 ? 2.148 29.125 -10.031 1 98 172 MET B C 1
ATOM 5262 O O . MET B 1 172 ? 1.304 28.812 -10.867 1 98 172 MET B O 1
ATOM 5266 N N . MET B 1 173 ? 1.961 29.016 -8.758 1 98.25 173 MET B N 1
ATOM 5267 C CA . MET B 1 173 ? 0.667 28.578 -8.242 1 98.25 173 MET B CA 1
ATOM 5268 C C . MET B 1 173 ? -0.446 29.516 -8.703 1 98.25 173 MET B C 1
ATOM 5270 O O . MET B 1 173 ? -1.496 29.062 -9.156 1 98.25 173 MET B O 1
ATOM 5274 N N . ARG B 1 174 ? -0.204 30.734 -8.648 1 97.5 174 ARG B N 1
ATOM 5275 C CA . ARG B 1 174 ? -1.178 31.75 -9.055 1 97.5 174 ARG B CA 1
ATOM 5276 C C . ARG B 1 174 ? -1.451 31.672 -10.555 1 97.5 174 ARG B C 1
ATOM 5278 O O . ARG B 1 174 ? -2.596 31.484 -10.969 1 97.5 174 ARG B O 1
ATOM 5285 N N . THR B 1 175 ? -0.429 31.641 -11.336 1 97.5 175 THR B N 1
ATOM 5286 C CA . THR B 1 175 ? -0.561 31.875 -12.766 1 97.5 175 THR B CA 1
ATOM 5287 C C . THR B 1 175 ? -0.929 30.578 -13.492 1 97.5 175 THR B C 1
ATOM 5289 O O . THR B 1 175 ? -1.673 30.609 -14.477 1 97.5 175 THR B O 1
ATOM 5292 N N . HIS B 1 176 ? -0.472 29.469 -12.984 1 97.69 176 HIS B N 1
ATOM 5293 C CA . HIS B 1 176 ? -0.599 28.25 -13.781 1 97.69 176 HIS B CA 1
ATOM 5294 C C . HIS B 1 176 ? -1.677 27.344 -13.211 1 97.69 176 HIS B C 1
ATOM 5296 O O . HIS B 1 176 ? -2.084 26.375 -13.867 1 97.69 176 HIS B O 1
ATOM 5302 N N . LEU B 1 177 ? -2.191 27.656 -12.023 1 98.12 177 LEU B N 1
ATOM 5303 C CA . LEU B 1 177 ? -3.229 26.781 -11.477 1 98.12 177 LEU B CA 1
ATOM 5304 C C . LEU B 1 177 ? -4.43 27.594 -11.008 1 98.12 177 LEU B C 1
ATOM 5306 O O . LEU B 1 177 ? -5.508 27.516 -11.594 1 98.12 177 LEU B O 1
ATOM 5310 N N . LEU B 1 178 ? -4.258 28.5 -10.133 1 98.25 178 LEU B N 1
ATOM 5311 C CA . LEU B 1 178 ? -5.371 29.156 -9.469 1 98.25 178 LEU B CA 1
ATOM 5312 C C . LEU B 1 178 ? -6.113 30.078 -10.43 1 98.25 178 LEU B C 1
ATOM 5314 O O . LEU B 1 178 ? -7.344 30.062 -10.492 1 98.25 178 LEU B O 1
ATOM 5318 N N . ASP B 1 179 ? -5.371 30.828 -11.203 1 98 179 ASP B N 1
ATOM 5319 C CA . ASP B 1 179 ? -6.02 31.719 -12.172 1 98 179 ASP B CA 1
ATOM 5320 C C . ASP B 1 179 ? -6.738 30.922 -13.25 1 98 179 ASP B C 1
ATOM 5322 O O . ASP B 1 179 ? -7.852 31.266 -13.648 1 98 179 ASP B O 1
ATOM 5326 N N . LYS B 1 180 ? -6.133 29.922 -13.641 1 98 180 LYS B N 1
ATOM 5327 C CA . LYS B 1 180 ? -6.719 29.094 -14.688 1 98 180 LYS B CA 1
ATOM 5328 C C . LYS B 1 180 ? -7.984 28.406 -14.195 1 98 180 LYS B C 1
ATOM 5330 O O . LYS B 1 180 ? -8.891 28.125 -14.984 1 98 180 LYS B O 1
ATOM 5335 N N . LEU B 1 181 ? -8.07 28.156 -12.938 1 97.94 181 LEU B N 1
ATOM 5336 C CA . LEU B 1 181 ? -9.242 27.516 -12.336 1 97.94 181 LEU B CA 1
ATOM 5337 C C . LEU B 1 181 ? -10.258 28.562 -11.891 1 97.94 181 LEU B C 1
ATOM 5339 O O . LEU B 1 181 ? -11.312 28.203 -11.359 1 97.94 181 LEU B O 1
ATOM 5343 N N . LEU B 1 182 ? -9.891 29.781 -12.062 1 97.31 182 LEU B N 1
ATOM 5344 C CA . LEU B 1 182 ? -10.703 30.906 -11.609 1 97.31 182 LEU B CA 1
ATOM 5345 C C . LEU B 1 182 ? -10.875 30.891 -10.094 1 97.31 182 LEU B C 1
ATOM 5347 O O . LEU B 1 182 ? -11.93 31.266 -9.578 1 97.31 182 LEU B O 1
ATOM 5351 N N . MET B 1 183 ? -9.891 30.375 -9.422 1 98.25 183 MET B N 1
ATOM 5352 C CA . MET B 1 183 ? -9.805 30.484 -7.965 1 98.25 183 MET B CA 1
ATOM 5353 C C . MET B 1 183 ? -9.133 31.797 -7.551 1 98.25 183 MET B C 1
ATOM 5355 O O . MET B 1 183 ? -8.078 31.781 -6.914 1 98.25 183 MET B O 1
ATOM 5359 N N . THR B 1 184 ? -9.773 32.812 -7.715 1 96.25 184 THR B N 1
ATOM 5360 C CA . THR B 1 184 ? -9.172 34.156 -7.688 1 96.25 184 THR B CA 1
ATOM 5361 C C . THR B 1 184 ? -9.016 34.625 -6.25 1 96.25 184 THR B C 1
ATOM 5363 O O . THR B 1 184 ? -8.219 35.531 -5.98 1 96.25 184 THR B O 1
ATOM 5366 N N . SER B 1 185 ? -9.773 34.094 -5.371 1 96 185 SER B N 1
ATOM 5367 C CA . SER B 1 185 ? -9.719 34.562 -3.99 1 96 185 SER B CA 1
ATOM 5368 C C . SER B 1 185 ? -8.648 33.812 -3.199 1 96 185 SER B C 1
ATOM 5370 O O . SER B 1 185 ? -8.227 34.281 -2.137 1 96 185 SER B O 1
ATOM 5372 N N . THR B 1 186 ? -8.266 32.625 -3.697 1 97.56 186 THR B N 1
ATOM 5373 C CA . THR B 1 186 ? -7.301 31.797 -2.986 1 97.56 186 THR B CA 1
ATOM 5374 C C . THR B 1 186 ? -5.941 32.5 -2.91 1 97.56 186 THR B C 1
ATOM 5376 O O . THR B 1 186 ? -5.477 33.062 -3.895 1 97.56 186 THR B O 1
ATOM 5379 N N . VAL B 1 187 ? -5.348 32.375 -1.659 1 95.06 187 VAL B N 1
ATOM 5380 C CA . VAL B 1 187 ? -4.074 33.031 -1.415 1 95.06 187 VAL B CA 1
ATOM 5381 C C . VAL B 1 187 ? -3.035 32.031 -0.95 1 95.06 187 VAL B C 1
ATOM 5383 O O . VAL B 1 187 ? -3.348 31.125 -0.166 1 95.06 187 VAL B O 1
ATOM 5386 N N . VAL B 1 188 ? -1.769 32.156 -1.455 1 93.62 188 VAL B N 1
ATOM 5387 C CA . VAL B 1 188 ? -0.684 31.281 -1.036 1 93.62 188 VAL B CA 1
ATOM 5388 C C . VAL B 1 188 ? 0.441 32.094 -0.414 1 93.62 188 VAL B C 1
ATOM 5390 O O . VAL B 1 188 ? 1.454 31.547 0.023 1 93.62 188 VAL B O 1
ATOM 5393 N N . ALA B 1 189 ? 0.406 33.25 -0.418 1 76.19 189 ALA B N 1
ATOM 5394 C CA . ALA B 1 189 ? 1.304 34.188 0.241 1 76.19 189 ALA B CA 1
ATOM 5395 C C . ALA B 1 189 ? 0.525 35.375 0.852 1 76.19 189 ALA B C 1
ATOM 5397 O O . ALA B 1 189 ? -0.269 36 0.168 1 76.19 189 ALA B O 1
ATOM 5398 N N . ALA B 1 190 ? 0.421 35.281 2.133 1 66.69 190 ALA B N 1
ATOM 5399 C CA . ALA B 1 190 ? -0.32 36.438 2.613 1 66.69 190 ALA B CA 1
ATOM 5400 C C . ALA B 1 190 ? 0.508 37.25 3.611 1 66.69 190 ALA B C 1
ATOM 5402 O O . ALA B 1 190 ? 1.033 36.688 4.582 1 66.69 190 ALA B O 1
ATOM 5403 N N . ASP B 1 191 ? 0.709 38.344 3.191 1 66.06 191 ASP B N 1
ATOM 5404 C CA . ASP B 1 191 ? 1.414 39.25 4.102 1 66.06 191 ASP B CA 1
ATOM 5405 C C . ASP B 1 191 ? 0.531 39.625 5.285 1 66.06 191 ASP B C 1
ATOM 5407 O O . ASP B 1 191 ? 1.024 39.812 6.398 1 66.06 191 ASP B O 1
ATOM 5411 N N . ASP B 1 192 ? -0.722 39.812 4.992 1 74.31 192 ASP B N 1
ATOM 5412 C CA . ASP B 1 192 ? -1.654 40.219 6.035 1 74.31 192 ASP B CA 1
ATOM 5413 C C . ASP B 1 192 ? -2.955 39.438 5.957 1 74.31 192 ASP B C 1
ATOM 5415 O O . ASP B 1 192 ? -3.709 39.562 4.992 1 74.31 192 ASP B O 1
ATOM 5419 N N . THR B 1 193 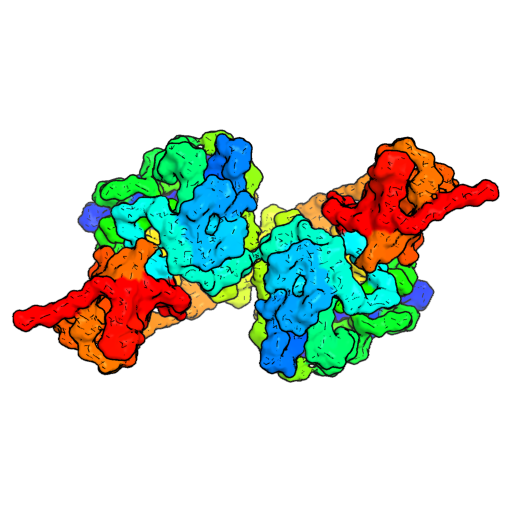? -3.176 38.688 6.988 1 78.62 193 THR B N 1
ATOM 5420 C CA . THR B 1 193 ? -4.375 37.844 7.035 1 78.62 193 THR B CA 1
ATOM 5421 C C . THR B 1 193 ? -5.348 38.375 8.094 1 78.62 193 THR B C 1
ATOM 5423 O O . THR B 1 193 ? -6.168 37.625 8.617 1 78.62 193 THR B O 1
ATOM 5426 N N . SER B 1 194 ? -5.227 39.625 8.352 1 78.75 194 SER B N 1
ATOM 5427 C CA . SER B 1 194 ? -6.062 40.188 9.398 1 78.75 194 SER B CA 1
ATOM 5428 C C . SER B 1 194 ? -7.309 40.844 8.812 1 78.75 194 SER B C 1
ATOM 5430 O O . SER B 1 194 ? -8.211 41.25 9.547 1 78.75 194 SER B O 1
ATOM 5432 N N . SER B 1 195 ? -7.336 40.844 7.539 1 83.44 195 SER B N 1
ATOM 5433 C CA . SER B 1 195 ? -8.508 41.469 6.926 1 83.44 195 SER B CA 1
ATOM 5434 C C . SER B 1 195 ? -9.766 40.625 7.168 1 83.44 195 SER B C 1
ATOM 5436 O O . SER B 1 195 ? -9.68 39.469 7.586 1 83.44 195 SER B O 1
ATOM 5438 N N . SER B 1 196 ? -10.883 41.219 6.914 1 88.06 196 SER B N 1
ATOM 5439 C CA . SER B 1 196 ? -12.172 40.594 7.199 1 88.06 196 SER B CA 1
ATOM 5440 C C . SER B 1 196 ? -12.461 39.469 6.227 1 88.06 196 SER B C 1
ATOM 5442 O O . SER B 1 196 ? -13.391 38.688 6.441 1 88.06 196 SER B O 1
ATOM 5444 N N . ASP B 1 197 ? -11.695 39.312 5.266 1 91.5 197 ASP B N 1
ATOM 5445 C CA . ASP B 1 197 ? -11.891 38.25 4.293 1 91.5 197 ASP B CA 1
ATOM 5446 C C . ASP B 1 197 ? -11.477 36.906 4.875 1 91.5 197 ASP B C 1
ATOM 5448 O O . ASP B 1 197 ? -11.906 35.844 4.387 1 91.5 197 ASP B O 1
ATOM 5452 N N . PHE B 1 198 ? -10.664 37.031 5.93 1 95.75 198 PHE B N 1
ATOM 5453 C CA . PHE B 1 198 ? -10.125 35.812 6.535 1 95.75 198 PHE B CA 1
ATOM 5454 C C . PHE B 1 198 ? -10.891 35.469 7.801 1 95.75 198 PHE B C 1
ATOM 5456 O O . PHE B 1 198 ? -11.164 36.312 8.641 1 95.75 198 PHE B O 1
ATOM 5463 N N . ALA B 1 199 ? -11.266 34.188 7.902 1 97.56 199 ALA B N 1
ATOM 5464 C CA . ALA B 1 199 ? -11.812 33.75 9.172 1 97.56 199 ALA B CA 1
ATOM 5465 C C . ALA B 1 199 ? -10.758 33.781 10.273 1 97.56 199 ALA B C 1
ATOM 5467 O O . ALA B 1 199 ? -9.609 33.375 10.047 1 97.56 199 ALA B O 1
ATOM 5468 N N . ARG B 1 200 ? -11.141 34.25 11.414 1 96.88 200 ARG B N 1
ATOM 5469 C CA . ARG B 1 200 ? -10.289 34.094 12.586 1 96.88 200 ARG B CA 1
ATOM 5470 C C . ARG B 1 200 ? -10.266 32.656 13.078 1 96.88 200 ARG B C 1
ATOM 5472 O O . ARG B 1 200 ? -11.242 31.922 12.906 1 96.88 200 ARG B O 1
ATOM 5479 N N . SER B 1 201 ? -9.195 32.281 13.664 1 95.81 201 SER B N 1
ATOM 5480 C CA . SER B 1 201 ? -9.078 30.922 14.148 1 95.81 201 SER B CA 1
ATOM 5481 C C . SER B 1 201 ? -9.188 30.859 15.672 1 95.81 201 SER B C 1
ATOM 5483 O O . SER B 1 201 ? -8.734 31.766 16.359 1 95.81 201 SER B O 1
ATOM 5485 N N . TYR B 1 202 ? -9.781 29.766 16.125 1 96.5 202 TYR B N 1
ATOM 5486 C CA . TYR B 1 202 ? -10 29.594 17.562 1 96.5 202 TYR B CA 1
ATOM 5487 C C . TYR B 1 202 ? -9.5 28.219 18.016 1 96.5 202 TYR B C 1
ATOM 5489 O O . TYR B 1 202 ? -9.758 27.203 17.375 1 96.5 202 TYR B O 1
ATOM 5497 N N . VAL B 1 203 ? -8.766 28.203 19.156 1 94.06 203 VAL B N 1
ATOM 5498 C CA . VAL B 1 203 ? -8.25 26.969 19.734 1 94.06 203 VAL B CA 1
ATOM 5499 C C . VAL B 1 203 ? -8.82 26.797 21.141 1 94.06 203 VAL B C 1
ATOM 5501 O O . VAL B 1 203 ? -9.258 27.766 21.781 1 94.06 203 VAL B O 1
ATOM 5504 N N . SER B 1 204 ? -8.859 25.516 21.547 1 91.88 204 SER B N 1
ATOM 5505 C CA .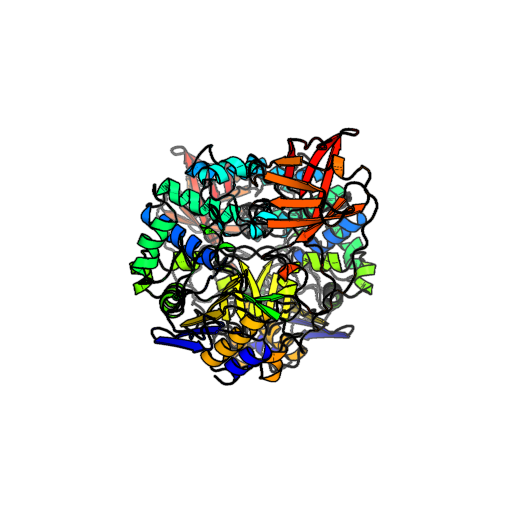 SER B 1 204 ? -9.344 25.234 22.891 1 91.88 204 SER B CA 1
ATOM 5506 C C . SER B 1 204 ? -8.234 25.375 23.922 1 91.88 204 SER B C 1
ATOM 5508 O O . SER B 1 204 ? -7.23 24.656 23.859 1 91.88 204 SER B O 1
ATOM 5510 N N . GLU B 1 205 ? -8.367 26.219 24.75 1 90.38 205 GLU B N 1
ATOM 5511 C CA . GLU B 1 205 ? -7.445 26.422 25.859 1 90.38 205 GLU B CA 1
ATOM 5512 C C . GLU B 1 205 ? -8.188 26.438 27.203 1 90.38 205 GLU B C 1
ATOM 5514 O O . GLU B 1 205 ? -9.039 27.297 27.438 1 90.38 205 GLU B O 1
ATOM 5519 N N . GLU B 1 206 ? -7.883 25.453 28.031 1 88.75 206 GLU B N 1
ATOM 5520 C CA . GLU B 1 206 ? -8.516 25.312 29.328 1 88.75 206 GLU B CA 1
ATOM 5521 C C . GLU B 1 206 ? -10.039 25.266 29.219 1 88.75 206 GLU B C 1
ATOM 5523 O O . GLU B 1 206 ? -10.742 25.953 29.953 1 88.75 206 GLU B O 1
ATOM 5528 N N . GLY B 1 207 ? -10.469 24.703 28.172 1 87.12 207 GLY B N 1
ATOM 5529 C CA . GLY B 1 207 ? -11.891 24.469 28 1 87.12 207 GLY B CA 1
ATOM 5530 C C . GLY B 1 207 ? -12.602 25.594 27.266 1 87.12 207 GLY B C 1
ATOM 5531 O O . GLY B 1 207 ? -13.797 25.5 27 1 87.12 207 GLY B O 1
ATOM 5532 N N . ASN B 1 208 ? -11.875 26.625 27 1 91.5 208 ASN B N 1
ATOM 5533 C CA . ASN B 1 208 ? -12.445 27.766 26.297 1 91.5 208 ASN B CA 1
ATOM 5534 C C . ASN B 1 208 ? -11.867 27.922 24.891 1 91.5 208 ASN B C 1
ATOM 5536 O O . ASN B 1 208 ? -10.711 27.578 24.656 1 91.5 208 ASN B O 1
ATOM 5540 N N . LEU B 1 209 ? -12.727 28.5 24.016 1 94.31 209 LEU B N 1
ATOM 5541 C CA . LEU B 1 209 ? -12.211 28.828 22.688 1 94.31 209 LEU B CA 1
ATOM 5542 C C . LEU B 1 209 ? -11.531 30.203 22.703 1 94.31 209 LEU B C 1
ATOM 5544 O O . LEU B 1 209 ? -12.172 31.203 23.016 1 94.31 209 LEU B O 1
ATOM 5548 N N . VAL B 1 210 ? -10.289 30.156 22.375 1 94.69 210 VAL B N 1
ATOM 5549 C CA . VAL B 1 210 ? -9.492 31.375 22.359 1 94.69 210 VAL B CA 1
ATOM 5550 C C . VAL B 1 210 ? -8.984 31.641 20.938 1 94.69 210 VAL B C 1
ATOM 5552 O O . VAL B 1 210 ? -8.578 30.719 20.234 1 94.69 210 VAL B O 1
ATOM 5555 N N . GLU B 1 211 ? -9.102 32.938 20.531 1 95.62 211 GLU B N 1
ATOM 5556 C CA . GLU B 1 211 ? -8.625 33.281 19.203 1 95.62 211 GLU B CA 1
ATOM 5557 C C . GLU B 1 211 ? -7.102 33.219 19.125 1 95.62 211 GLU B C 1
ATOM 5559 O O . GLU B 1 211 ? -6.406 33.656 20.047 1 95.62 211 GLU B O 1
ATOM 5564 N N . LEU B 1 212 ? -6.625 32.656 18.078 1 92.69 212 LEU B N 1
ATOM 5565 C CA . LEU B 1 212 ? -5.191 32.625 17.797 1 92.69 212 LEU B CA 1
ATOM 5566 C C . LEU B 1 212 ? -4.793 33.875 16.984 1 92.69 212 LEU B C 1
ATOM 5568 O O . LEU B 1 212 ? -5.441 34.188 15.992 1 92.69 212 LEU B O 1
ATOM 5572 N N . PRO B 1 213 ? -3.715 34.5 17.406 1 89.19 213 PRO B N 1
ATOM 5573 C CA . PRO B 1 213 ? -3.248 35.625 16.562 1 89.19 213 PRO B CA 1
ATOM 5574 C C . PRO B 1 213 ? -2.844 35.188 15.164 1 89.19 213 PRO B C 1
ATOM 5576 O O . PRO B 1 213 ? -2.115 34.188 15.008 1 89.19 213 PRO B O 1
ATOM 5579 N N . PRO B 1 214 ? -3.305 35.906 14.133 1 87.12 214 PRO B N 1
ATOM 5580 C CA . PRO B 1 214 ? -3.029 35.5 12.75 1 87.12 214 PRO B CA 1
ATOM 5581 C C . PRO B 1 214 ? -1.536 35.375 12.461 1 87.12 214 PRO B C 1
ATOM 5583 O O . PRO B 1 214 ? -1.138 34.562 11.625 1 87.12 214 PRO B O 1
ATOM 5586 N N . GLN B 1 215 ? -0.676 36.094 13.133 1 82.88 215 GLN B N 1
ATOM 5587 C CA . GLN B 1 215 ? 0.763 36.125 12.891 1 82.88 215 GLN B CA 1
ATOM 5588 C C . GLN B 1 215 ? 1.403 34.812 13.32 1 82.88 215 GLN B C 1
ATOM 5590 O O . GLN B 1 215 ? 2.549 34.5 12.961 1 82.88 215 GLN B O 1
ATOM 5595 N N . THR B 1 216 ? 0.652 34 14.016 1 83.25 216 THR B N 1
ATOM 5596 C CA . THR B 1 216 ? 1.162 32.688 14.469 1 83.25 216 THR B CA 1
ATOM 5597 C C . THR B 1 216 ? 1.362 31.75 13.289 1 83.25 216 THR B C 1
ATOM 5599 O O . THR B 1 216 ? 2.25 30.891 13.32 1 83.25 216 THR B O 1
ATOM 5602 N N . ILE B 1 217 ? 0.606 31.953 12.273 1 85.88 217 ILE B N 1
ATOM 5603 C CA . ILE B 1 217 ? 0.626 31.031 11.141 1 85.88 217 ILE B CA 1
ATOM 5604 C C . ILE B 1 217 ? 1.643 31.516 10.102 1 85.88 217 ILE B C 1
ATOM 5606 O O . ILE B 1 217 ? 1.358 32.438 9.32 1 85.88 217 ILE B O 1
ATOM 5610 N N . ASP B 1 218 ? 2.781 31.016 10.125 1 83 218 ASP B N 1
ATOM 5611 C CA . ASP B 1 218 ? 3.85 31.359 9.195 1 83 218 ASP B CA 1
ATOM 5612 C C . ASP B 1 218 ? 4.84 30.219 9.031 1 83 218 ASP B C 1
ATOM 5614 O O . ASP B 1 218 ? 5.613 29.922 9.945 1 83 218 ASP B O 1
ATOM 5618 N N . LEU B 1 219 ? 4.879 29.672 7.828 1 87 219 LEU B N 1
ATOM 5619 C CA . LEU B 1 219 ? 5.785 28.547 7.594 1 87 219 LEU B CA 1
ATOM 5620 C C . LEU B 1 219 ? 7.047 29.016 6.875 1 87 219 LEU B C 1
ATOM 5622 O O . LEU B 1 219 ? 7.961 28.219 6.645 1 87 219 LEU B O 1
ATOM 5626 N N . GLY B 1 220 ? 7.066 30.25 6.52 1 88 220 GLY B N 1
ATOM 5627 C CA . GLY B 1 220 ? 8.227 30.781 5.816 1 88 220 GLY B CA 1
ATOM 5628 C C . GLY B 1 220 ? 8.523 30.047 4.52 1 88 220 GLY B C 1
ATOM 5629 O O . GLY B 1 220 ? 7.637 29.875 3.684 1 88 220 GLY B O 1
ATOM 5630 N N . PRO B 1 221 ? 9.789 29.594 4.434 1 91.88 221 PRO B N 1
ATOM 5631 C CA . PRO B 1 221 ? 10.18 28.938 3.189 1 91.88 221 PRO B CA 1
ATOM 5632 C C . PRO B 1 221 ? 9.484 27.594 3 1 91.88 221 PRO B C 1
ATOM 5634 O O . PRO B 1 221 ? 9.555 27 1.918 1 91.88 221 PRO B O 1
ATOM 5637 N N . LEU B 1 222 ? 8.789 27.094 3.963 1 93 222 LEU B N 1
ATOM 5638 C CA . LEU B 1 222 ? 8.109 25.812 3.859 1 93 222 LEU B CA 1
ATOM 5639 C C . LEU B 1 222 ? 6.688 25.984 3.342 1 93 222 LEU B C 1
ATOM 5641 O O . LEU B 1 222 ? 5.895 25.047 3.35 1 93 222 LEU B O 1
ATOM 5645 N N . ALA B 1 223 ? 6.34 27.141 2.828 1 93.38 223 ALA B N 1
ATOM 5646 C CA . ALA B 1 223 ? 5.004 27.531 2.398 1 93.38 223 ALA B CA 1
ATOM 5647 C C . ALA B 1 223 ? 4.406 26.516 1.438 1 93.38 223 ALA B C 1
ATOM 5649 O O . ALA B 1 223 ? 3.221 26.188 1.53 1 93.38 223 ALA B O 1
ATOM 5650 N N . PRO B 1 224 ? 5.184 25.875 0.55 1 96.5 224 PRO B N 1
ATOM 5651 C CA . PRO B 1 224 ? 4.602 24.938 -0.404 1 96.5 224 PRO B CA 1
ATOM 5652 C C . PRO B 1 224 ? 4 23.703 0.276 1 96.5 224 PRO B C 1
ATOM 5654 O O . PRO B 1 224 ? 3.207 22.984 -0.334 1 96.5 224 PRO B O 1
ATOM 5657 N N . ALA B 1 225 ? 4.371 23.562 1.512 1 95.19 225 ALA B N 1
ATOM 5658 C CA . ALA B 1 225 ? 3.916 22.375 2.223 1 95.19 225 ALA B CA 1
ATOM 5659 C C . ALA B 1 225 ? 2.658 22.656 3.035 1 95.19 225 ALA B C 1
ATOM 5661 O O . ALA B 1 225 ? 2.006 21.75 3.533 1 95.19 225 ALA B O 1
ATOM 5662 N N . GLY B 1 226 ? 2.283 24 3.104 1 94.56 226 GLY B N 1
ATOM 5663 C CA . GLY B 1 226 ? 1.19 24.125 4.055 1 94.56 226 GLY B CA 1
ATOM 5664 C C . GLY B 1 226 ? 0.591 25.516 4.094 1 94.56 226 GLY B C 1
ATOM 5665 O O . GLY B 1 226 ? -0.148 25.859 5.02 1 94.56 226 GLY B O 1
ATOM 5666 N N . THR B 1 227 ? 0.928 26.359 3.096 1 93.69 227 THR B N 1
ATOM 5667 C CA . THR B 1 227 ? 0.419 27.719 3.199 1 93.69 227 THR B CA 1
ATOM 5668 C C . THR B 1 227 ? -0.542 28.031 2.055 1 93.69 227 THR B C 1
ATOM 5670 O O . THR B 1 227 ? -0.113 28.422 0.966 1 93.69 227 THR B O 1
ATOM 5673 N N . MET B 1 228 ? -1.803 27.906 2.385 1 96.62 228 MET B N 1
ATOM 5674 C CA . MET B 1 228 ? -2.877 28.281 1.465 1 96.62 228 MET B CA 1
ATOM 5675 C C . MET B 1 228 ? -4.148 28.641 2.227 1 96.62 228 MET B C 1
ATOM 5677 O O . MET B 1 228 ? -4.492 27.984 3.213 1 96.62 228 MET B O 1
ATOM 5681 N N . TYR B 1 229 ? -4.727 29.734 1.86 1 97.38 229 TYR B N 1
ATOM 5682 C CA . TYR B 1 229 ? -6.066 30.109 2.291 1 97.38 229 TYR B CA 1
ATOM 5683 C C . TYR B 1 229 ? -7.051 30.047 1.129 1 97.38 229 TYR B C 1
ATOM 5685 O O . TYR B 1 229 ? -6.754 30.516 0.027 1 97.38 229 TYR B O 1
ATOM 5693 N N . THR B 1 230 ? -8.133 29.422 1.388 1 98.25 230 THR B N 1
ATOM 5694 C CA . THR B 1 230 ? -9.125 29.328 0.321 1 98.25 230 THR B CA 1
ATOM 5695 C C . THR B 1 230 ? -10.539 29.359 0.891 1 98.25 230 THR B C 1
ATOM 5697 O O . THR B 1 230 ? -10.727 29.625 2.082 1 98.25 230 THR B O 1
ATOM 5700 N N . ASN B 1 231 ? -11.531 29.422 -0.039 1 98.44 231 ASN B N 1
ATOM 5701 C CA . ASN B 1 231 ? -12.93 29.5 0.367 1 98.44 231 ASN B CA 1
ATOM 5702 C C . ASN B 1 231 ? -13.781 28.469 -0.376 1 98.44 231 ASN B C 1
ATOM 5704 O O . ASN B 1 231 ? -13.266 27.688 -1.182 1 98.44 231 ASN B O 1
ATOM 5708 N N . ALA B 1 232 ? -15.039 28.422 0.017 1 98.69 232 ALA B N 1
ATOM 5709 C CA . ALA B 1 232 ? -15.969 27.422 -0.512 1 98.69 232 ALA B CA 1
ATOM 5710 C C . ALA B 1 232 ? -16.141 27.578 -2.02 1 98.69 232 ALA B C 1
ATOM 5712 O O . ALA B 1 232 ? -16.156 26.594 -2.758 1 98.69 232 ALA B O 1
ATOM 5713 N N . GLU B 1 233 ? -16.266 28.766 -2.484 1 98.44 233 GLU B N 1
ATOM 5714 C CA . GLU B 1 233 ? -16.5 29.031 -3.902 1 98.44 233 GLU B CA 1
ATOM 5715 C C . GLU B 1 233 ? -15.312 28.562 -4.746 1 98.44 233 GLU B C 1
ATOM 5717 O O . GLU B 1 233 ? -15.492 27.906 -5.777 1 98.44 233 GLU B O 1
ATOM 5722 N N . ASP B 1 234 ? -14.141 28.922 -4.332 1 98.69 234 ASP B N 1
ATOM 5723 C CA . ASP B 1 234 ? -12.938 28.516 -5.059 1 98.69 234 ASP B CA 1
ATOM 5724 C C . ASP B 1 234 ? -12.766 27 -5.02 1 98.69 234 ASP B C 1
ATOM 5726 O O . ASP B 1 234 ? -12.406 26.375 -6.027 1 98.69 234 ASP B O 1
ATOM 5730 N N . MET B 1 235 ? -13.062 26.422 -3.904 1 98.81 235 MET B N 1
ATOM 5731 C CA . MET B 1 235 ? -12.836 24.984 -3.766 1 98.81 235 MET B CA 1
ATOM 5732 C C . MET B 1 235 ? -13.836 24.188 -4.605 1 98.81 235 MET B C 1
ATOM 5734 O O . MET B 1 235 ? -13.578 23.031 -4.961 1 98.81 235 MET B O 1
ATOM 5738 N N . SER B 1 236 ? -14.984 24.781 -4.941 1 98.75 236 SER B N 1
ATOM 5739 C CA . SER B 1 236 ? -15.898 24.094 -5.855 1 98.75 236 SER B CA 1
ATOM 5740 C C . SER B 1 236 ? -15.227 23.812 -7.199 1 98.75 236 SER B C 1
ATOM 5742 O O . SER B 1 236 ? -15.484 22.781 -7.82 1 98.75 236 SER B O 1
ATOM 5744 N N . LYS B 1 237 ? -14.359 24.719 -7.609 1 98.31 237 LYS B N 1
ATOM 5745 C CA . LYS B 1 237 ? -13.633 24.562 -8.867 1 98.31 237 LYS B CA 1
ATOM 5746 C C . LYS B 1 237 ? -12.547 23.484 -8.742 1 98.31 237 LYS B C 1
ATOM 5748 O O . LYS B 1 237 ? -12.383 22.672 -9.641 1 98.31 237 LYS B O 1
ATOM 5753 N N . ALA B 1 238 ? -11.852 23.547 -7.625 1 98.62 238 ALA B N 1
ATOM 5754 C CA . ALA B 1 238 ? -10.82 22.531 -7.395 1 98.62 238 ALA B CA 1
ATOM 5755 C C . ALA B 1 238 ? -11.422 21.141 -7.348 1 98.62 238 ALA B C 1
ATOM 5757 O O . ALA B 1 238 ? -10.859 20.188 -7.91 1 98.62 238 ALA B O 1
ATOM 5758 N N . LEU B 1 239 ? -12.547 21.016 -6.641 1 98.75 239 LEU B N 1
ATOM 5759 C CA . LEU B 1 239 ? -13.227 19.719 -6.559 1 98.75 239 LEU B CA 1
ATOM 5760 C C . LEU B 1 239 ? -13.578 19.203 -7.949 1 98.75 239 LEU B C 1
ATOM 5762 O O . LEU B 1 239 ? -13.375 18.031 -8.25 1 98.75 239 LEU B O 1
ATOM 5766 N N . LYS B 1 240 ? -14.039 20.078 -8.789 1 98.31 240 LYS B N 1
ATOM 5767 C CA . LYS B 1 240 ? -14.414 19.688 -10.141 1 98.31 240 LYS B CA 1
ATOM 5768 C C . LYS B 1 240 ? -13.195 19.234 -10.938 1 98.31 240 LYS B C 1
ATOM 5770 O O . LYS B 1 240 ? -13.258 18.266 -11.688 1 98.31 240 LYS B O 1
ATOM 5775 N N . LEU B 1 241 ? -12.102 19.906 -10.758 1 98.25 241 LEU B N 1
ATOM 5776 C CA . LEU B 1 241 ? -10.867 19.484 -11.406 1 98.25 241 LEU B CA 1
ATOM 5777 C C . LEU B 1 241 ? -10.492 18.062 -10.984 1 98.25 241 LEU B C 1
ATOM 5779 O O . LEU B 1 241 ? -10.234 17.203 -11.836 1 98.25 241 LEU B O 1
ATOM 5783 N N . PHE B 1 242 ? -10.484 17.844 -9.703 1 98 242 PHE B N 1
ATOM 5784 C CA . PHE B 1 242 ? -9.984 16.578 -9.18 1 98 242 PHE B CA 1
ATOM 5785 C C . PHE B 1 242 ? -10.969 15.453 -9.461 1 98 242 PHE B C 1
ATOM 5787 O O . PHE B 1 242 ? -10.602 14.273 -9.43 1 98 242 PHE B O 1
ATOM 5794 N N . LEU B 1 243 ? -12.203 15.797 -9.797 1 97.44 243 LEU B N 1
ATOM 5795 C CA . LEU B 1 243 ? -13.188 14.805 -10.219 1 97.44 243 LEU B CA 1
ATOM 5796 C C . LEU B 1 243 ? -13.031 14.484 -11.695 1 97.44 243 LEU B C 1
ATOM 5798 O O . LEU B 1 243 ? -13.734 13.609 -12.227 1 97.44 243 LEU B O 1
ATOM 5802 N N . GLY B 1 244 ? -12.164 15.219 -12.422 1 95.06 244 GLY B N 1
ATOM 5803 C CA . GLY B 1 244 ? -11.828 14.875 -13.789 1 95.06 244 GLY B CA 1
ATOM 5804 C C . GLY B 1 244 ? -12.578 15.703 -14.82 1 95.06 244 GLY B C 1
ATOM 5805 O O . GLY B 1 244 ? -12.805 15.25 -15.945 1 95.06 244 GLY B O 1
ATOM 5806 N N . ASP B 1 245 ? -12.984 16.875 -14.414 1 94.88 245 ASP B N 1
ATOM 5807 C CA . ASP B 1 245 ? -13.617 17.75 -15.398 1 94.88 245 ASP B CA 1
ATOM 5808 C C . ASP B 1 245 ? -12.695 18 -16.578 1 94.88 245 ASP B C 1
ATOM 5810 O O . ASP B 1 245 ? -11.617 18.578 -16.438 1 94.88 245 ASP B O 1
ATOM 5814 N N . PRO B 1 246 ? -13.117 17.578 -17.781 1 93.62 246 PRO B N 1
ATOM 5815 C CA . PRO B 1 246 ? -12.203 17.656 -18.922 1 93.62 246 PRO B CA 1
ATOM 5816 C C . PRO B 1 246 ? -11.883 19.109 -19.312 1 93.62 246 PRO B C 1
ATOM 5818 O O . PRO B 1 246 ? -10.789 19.391 -19.797 1 93.62 246 PRO B O 1
ATOM 5821 N N . TYR B 1 247 ? -12.844 20 -19.125 1 95 247 TYR B N 1
ATOM 5822 C CA . TYR B 1 247 ? -12.617 21.391 -19.453 1 95 247 TYR B CA 1
ATOM 5823 C C . TYR B 1 247 ? -11.555 22 -18.531 1 95 247 TYR B C 1
ATOM 5825 O O . TYR B 1 247 ? -10.641 22.672 -19 1 95 247 TYR B O 1
ATOM 5833 N N . LEU B 1 248 ? -11.695 21.781 -17.266 1 95.62 248 LEU B N 1
ATOM 5834 C CA . LEU B 1 248 ? -10.742 22.328 -16.312 1 95.62 248 LEU B CA 1
ATOM 5835 C C . LEU B 1 248 ? -9.367 21.688 -16.484 1 95.62 248 LEU B C 1
ATOM 5837 O O . LEU B 1 248 ? -8.344 22.359 -16.359 1 95.62 248 LEU B O 1
ATOM 5841 N N . SER B 1 249 ? -9.352 20.391 -16.75 1 94.81 249 SER B N 1
ATOM 5842 C CA . SER B 1 249 ? -8.094 19.703 -17.016 1 94.81 249 SER B CA 1
ATOM 5843 C C . SER B 1 249 ? -7.371 20.328 -18.219 1 94.81 249 SER B C 1
ATOM 5845 O O . SER B 1 249 ? -6.148 20.469 -18.203 1 94.81 249 SER B O 1
ATOM 5847 N N . ALA B 1 250 ? -8.133 20.609 -19.234 1 95.75 250 ALA B N 1
ATOM 5848 C CA . ALA B 1 250 ? -7.559 21.25 -20.406 1 95.75 250 ALA B CA 1
ATOM 5849 C C . ALA B 1 250 ? -7.055 22.656 -20.062 1 95.75 250 ALA B C 1
ATOM 5851 O O . ALA B 1 250 ? -6 23.078 -20.547 1 95.75 250 ALA B O 1
ATOM 5852 N N . GLN B 1 251 ? -7.781 23.328 -19.25 1 95.81 251 GLN B N 1
ATOM 5853 C CA . GLN B 1 251 ? -7.43 24.703 -18.875 1 95.81 251 GLN B CA 1
ATOM 5854 C C . GLN B 1 251 ? -6.094 24.75 -18.141 1 95.81 251 GLN B C 1
ATOM 5856 O O . GLN B 1 251 ? -5.281 25.641 -18.375 1 95.81 251 GLN B O 1
ATOM 5861 N N . VAL B 1 252 ? -5.887 23.812 -17.266 1 96.31 252 VAL B N 1
ATOM 5862 C CA . VAL B 1 252 ? -4.648 23.828 -16.5 1 96.31 252 VAL B CA 1
ATOM 5863 C C . VAL B 1 252 ? -3.584 23 -17.219 1 96.31 252 VAL B C 1
ATOM 5865 O O . VAL B 1 252 ? -2.473 22.828 -16.703 1 96.31 252 VAL B O 1
ATOM 5868 N N . ARG B 1 253 ? -3.902 22.359 -18.359 1 95.75 253 ARG B N 1
ATOM 5869 C CA . ARG B 1 253 ? -2.994 21.625 -19.219 1 95.75 253 ARG B CA 1
ATOM 5870 C C . ARG B 1 253 ? -2.443 20.391 -18.516 1 95.75 253 ARG B C 1
ATOM 5872 O O . ARG B 1 253 ? -1.232 20.156 -18.516 1 95.75 253 ARG B O 1
ATOM 5879 N N . ILE B 1 254 ? -3.262 19.656 -17.812 1 96.75 254 ILE B N 1
ATOM 5880 C CA . ILE B 1 254 ? -2.914 18.391 -17.188 1 96.75 254 ILE B CA 1
ATOM 5881 C C . ILE B 1 254 ? -3.791 17.281 -17.766 1 96.75 254 ILE B C 1
ATOM 5883 O O . ILE B 1 254 ? -4.996 17.234 -17.5 1 96.75 254 ILE B O 1
ATOM 5887 N N . PRO B 1 255 ? -3.205 16.375 -18.516 1 94.81 255 PRO B N 1
ATOM 5888 C CA . PRO B 1 255 ? -4.012 15.242 -18.969 1 94.81 255 PRO B CA 1
ATOM 5889 C C . PRO B 1 255 ? -4.633 14.469 -17.812 1 94.81 255 PRO B C 1
ATOM 5891 O O . PRO B 1 255 ? -4 14.289 -16.766 1 94.81 255 PRO B O 1
ATOM 5894 N N . PRO B 1 256 ? -5.82 13.938 -18.047 1 93.19 256 PRO B N 1
ATOM 5895 C CA . PRO B 1 256 ? -6.543 13.25 -16.984 1 93.19 256 PRO B CA 1
ATOM 5896 C C . PRO B 1 256 ? -5.734 12.109 -16.375 1 93.19 256 PRO B C 1
ATOM 5898 O O . PRO B 1 256 ? -5.773 11.898 -15.148 1 93.19 256 PRO B O 1
ATOM 5901 N N . HIS B 1 257 ? -5.016 11.367 -17.141 1 93.31 257 HIS B N 1
ATOM 5902 C CA . HIS B 1 257 ? -4.289 10.219 -16.609 1 93.31 257 HIS B CA 1
ATOM 5903 C C . HIS B 1 257 ? -3.168 10.664 -15.672 1 93.31 257 HIS B C 1
ATOM 5905 O O . HIS B 1 257 ? -2.783 9.922 -14.766 1 93.31 257 HIS B O 1
ATOM 5911 N N . ILE B 1 258 ? -2.689 11.898 -15.852 1 95 258 ILE B N 1
ATOM 5912 C CA . ILE B 1 258 ? -1.649 12.43 -14.984 1 95 258 ILE B CA 1
ATOM 5913 C C . ILE B 1 258 ? -2.26 12.844 -13.648 1 95 258 ILE B C 1
ATOM 5915 O O . ILE B 1 258 ? -1.656 12.641 -12.586 1 95 258 ILE B O 1
ATOM 5919 N N . LEU B 1 259 ? -3.416 13.469 -13.695 1 95 259 LEU B N 1
ATOM 5920 C CA . LEU B 1 259 ? -4.125 13.812 -12.469 1 95 259 LEU B CA 1
ATOM 5921 C C . LEU B 1 259 ? -4.457 12.562 -11.672 1 95 259 LEU B C 1
ATOM 5923 O O . LEU B 1 259 ? -4.332 12.555 -10.445 1 95 259 LEU B O 1
ATOM 5927 N N . GLU B 1 260 ? -4.844 11.539 -12.375 1 94.31 260 GLU B N 1
ATOM 5928 C CA . GLU B 1 260 ? -5.121 10.258 -11.727 1 94.31 260 GLU B CA 1
ATOM 5929 C C . GLU B 1 260 ? -3.863 9.672 -11.094 1 94.31 260 GLU B C 1
ATOM 5931 O O . GLU B 1 260 ? -3.928 9.047 -10.031 1 94.31 260 GLU B O 1
ATOM 5936 N N . GLU B 1 261 ? -2.805 9.812 -11.766 1 95.31 261 GLU B N 1
ATOM 5937 C CA . GLU B 1 261 ? -1.533 9.312 -11.258 1 95.31 261 GLU B CA 1
ATOM 5938 C C . GLU B 1 261 ? -1.199 9.93 -9.906 1 95.31 261 GLU B C 1
ATOM 5940 O O . GLU B 1 261 ? -0.668 9.25 -9.023 1 95.31 261 GLU B O 1
ATOM 5945 N N . LEU B 1 262 ? -1.515 11.211 -9.68 1 97.75 262 LEU B N 1
ATOM 5946 C CA . LEU B 1 262 ? -1.286 11.867 -8.406 1 97.75 262 LEU B CA 1
ATOM 5947 C C . LEU B 1 262 ? -2.068 11.18 -7.289 1 97.75 262 LEU B C 1
ATOM 5949 O O . LEU B 1 262 ? -1.575 11.055 -6.164 1 97.75 262 LEU B O 1
ATOM 5953 N N . MET B 1 263 ? -3.203 10.75 -7.672 1 96.75 263 MET B N 1
ATOM 5954 C CA . MET B 1 263 ? -4.141 10.273 -6.656 1 96.75 263 MET B CA 1
ATOM 5955 C C . MET B 1 263 ? -4.027 8.766 -6.477 1 96.75 263 MET B C 1
ATOM 5957 O O . MET B 1 263 ? -4.684 8.188 -5.605 1 96.75 263 MET B O 1
ATOM 5961 N N . ASN B 1 264 ? -3.248 8.117 -7.266 1 93.81 264 ASN B N 1
ATOM 5962 C CA . ASN B 1 264 ? -3.064 6.672 -7.148 1 93.81 264 ASN B CA 1
ATOM 5963 C C . ASN B 1 264 ? -2.047 6.32 -6.066 1 93.81 264 ASN B C 1
ATOM 5965 O O . ASN B 1 264 ? -0.88 6.711 -6.156 1 93.81 264 ASN B O 1
ATOM 5969 N N . PRO B 1 265 ? -2.484 5.582 -5.062 1 94.5 265 PRO B N 1
ATOM 5970 C CA . PRO B 1 265 ? -1.551 5.273 -3.977 1 94.5 265 PRO B CA 1
ATOM 5971 C C . PRO B 1 265 ? -0.427 4.336 -4.414 1 94.5 265 PRO B C 1
ATOM 5973 O O . PRO B 1 265 ? -0.648 3.439 -5.23 1 94.5 265 PRO B O 1
ATOM 5976 N N . ARG B 1 266 ? 0.725 4.551 -3.832 1 92.62 266 ARG B N 1
ATOM 5977 C CA . ARG B 1 266 ? 1.87 3.676 -4.062 1 92.62 266 ARG B CA 1
ATOM 5978 C C . ARG B 1 266 ? 2.615 3.395 -2.764 1 92.62 266 ARG B C 1
ATOM 5980 O O . ARG B 1 266 ? 3.66 2.74 -2.77 1 92.62 266 ARG B O 1
ATOM 5987 N N . LEU B 1 267 ? 2.086 3.932 -1.686 1 93.75 267 LEU B N 1
ATOM 5988 C CA . LEU B 1 267 ? 2.664 3.719 -0.364 1 93.75 267 LEU B CA 1
ATOM 5989 C C . LEU B 1 267 ? 1.575 3.465 0.672 1 93.75 267 LEU B C 1
ATOM 5991 O O . LEU B 1 267 ? 0.54 4.137 0.669 1 93.75 267 LEU B O 1
ATOM 5995 N N . LEU B 1 268 ? 1.873 2.51 1.462 1 92.94 268 LEU B N 1
ATOM 5996 C CA . LEU B 1 268 ? 0.953 2.26 2.566 1 92.94 268 LEU B CA 1
ATOM 5997 C C . LEU B 1 268 ? 1.372 3.035 3.809 1 92.94 268 LEU B C 1
ATOM 5999 O O . LEU B 1 268 ? 2.562 3.256 4.035 1 92.94 268 LEU B O 1
ATOM 6003 N N . LEU B 1 269 ? 0.367 3.412 4.566 1 91.88 269 LEU B N 1
ATOM 6004 C CA . LEU B 1 269 ? 0.651 4.07 5.84 1 91.88 269 LEU B CA 1
ATOM 6005 C C . LEU B 1 269 ? 1.129 3.062 6.879 1 91.88 269 LEU B C 1
ATOM 6007 O O . LEU B 1 269 ? 0.823 1.871 6.781 1 91.88 269 LEU B O 1
ATOM 6011 N N . PRO B 1 270 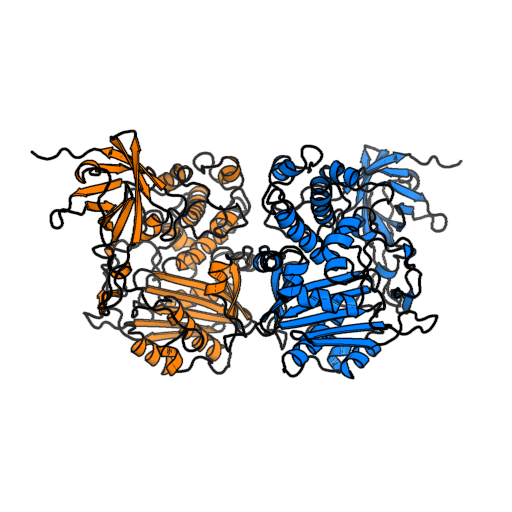? 1.919 3.6 7.82 1 87.12 270 PRO B N 1
ATOM 6012 C CA . PRO B 1 270 ? 2.338 2.715 8.906 1 87.12 270 PRO B CA 1
ATOM 6013 C C . PRO B 1 270 ? 1.158 2.133 9.688 1 87.12 270 PRO B C 1
ATOM 6015 O O . PRO B 1 270 ? 0.105 2.768 9.781 1 87.12 270 PRO B O 1
ATOM 6018 N N . LEU B 1 271 ? 1.423 1.003 10.305 1 80.31 271 LEU B N 1
ATOM 6019 C CA . LEU B 1 271 ? 0.387 0.251 11 1 80.31 271 LEU B CA 1
ATOM 6020 C C . LEU B 1 271 ? -0.271 1.106 12.078 1 80.31 271 LEU B C 1
ATOM 6022 O O . LEU B 1 271 ? -1.493 1.081 12.242 1 80.31 271 LEU B O 1
ATOM 6026 N N . ALA B 1 272 ? 0.51 1.821 12.742 1 79.56 272 ALA B N 1
ATOM 6027 C CA . ALA B 1 272 ? -0.02 2.627 13.844 1 79.56 272 ALA B CA 1
ATOM 6028 C C . ALA B 1 272 ? -0.98 3.693 13.32 1 79.56 272 ALA B C 1
ATOM 6030 O O . ALA B 1 272 ? -2.018 3.953 13.938 1 79.56 272 ALA B O 1
ATOM 6031 N N . ILE B 1 273 ? -0.642 4.266 12.211 1 84.25 273 ILE B N 1
ATOM 6032 C CA . ILE B 1 273 ? -1.495 5.293 11.625 1 84.25 273 ILE B CA 1
ATOM 6033 C C . ILE B 1 273 ? -2.77 4.652 11.078 1 84.25 273 ILE B C 1
ATOM 6035 O O . ILE B 1 273 ? -3.869 5.168 11.289 1 84.25 273 ILE B O 1
ATOM 6039 N N . ARG B 1 274 ? -2.662 3.529 10.438 1 85.81 274 ARG B N 1
ATOM 6040 C CA . ARG B 1 274 ? -3.816 2.82 9.898 1 85.81 274 ARG B CA 1
ATOM 6041 C C . ARG B 1 274 ? -4.766 2.389 11.008 1 85.81 274 ARG B C 1
ATOM 6043 O O . ARG B 1 274 ? -5.988 2.471 10.859 1 85.81 274 ARG B O 1
ATOM 6050 N N . ALA B 1 275 ? -4.219 1.922 12.094 1 78.25 275 ALA B N 1
ATOM 6051 C CA . ALA B 1 275 ? -5.023 1.481 13.234 1 78.25 275 ALA B CA 1
ATOM 6052 C C . ALA B 1 275 ? -5.879 2.623 13.773 1 78.25 275 ALA B C 1
ATOM 6054 O O . ALA B 1 275 ? -6.992 2.396 14.25 1 78.25 275 ALA B O 1
ATOM 6055 N N . SER B 1 276 ? -5.363 3.82 13.609 1 76.94 276 SER B N 1
ATOM 6056 C CA . SER B 1 276 ? -6.078 4.984 14.117 1 76.94 276 SER B CA 1
ATOM 6057 C C . SER B 1 276 ? -7.086 5.508 13.102 1 76.94 276 SER B C 1
ATOM 6059 O O . SER B 1 276 ? -8.109 6.082 13.477 1 76.94 276 SER B O 1
ATOM 6061 N N . LEU B 1 277 ? -6.828 5.27 11.906 1 81.88 277 LEU B N 1
ATOM 6062 C CA . LEU B 1 277 ? -7.637 5.902 10.875 1 81.88 277 LEU B CA 1
ATOM 6063 C C . LEU B 1 277 ? -8.664 4.926 10.312 1 81.88 277 LEU B C 1
ATOM 6065 O O . LEU B 1 277 ? -9.758 5.332 9.906 1 81.88 277 LEU B O 1
ATOM 6069 N N . ASP B 1 278 ? -8.328 3.639 10.328 1 89.25 278 ASP B N 1
ATOM 6070 C CA . ASP B 1 278 ? -9.164 2.65 9.656 1 89.25 278 ASP B CA 1
ATOM 6071 C C . ASP B 1 278 ? -10.391 2.297 10.492 1 89.25 278 ASP B C 1
ATOM 6073 O O . ASP B 1 278 ? -10.297 2.188 11.719 1 89.25 278 ASP B O 1
ATOM 6077 N N . ARG B 1 279 ? -11.438 2.162 9.859 1 92.62 279 ARG B N 1
ATOM 6078 C CA . ARG B 1 279 ? -12.703 1.75 10.469 1 92.62 279 ARG B CA 1
ATOM 6079 C C . ARG B 1 279 ? -13.227 0.468 9.828 1 92.62 279 ARG B C 1
ATOM 6081 O O . ARG B 1 279 ? -13.82 0.504 8.75 1 92.62 279 ARG B O 1
ATOM 6088 N N . SER B 1 280 ? -13.094 -0.626 10.539 1 91.38 280 SER B N 1
ATOM 6089 C CA . SER B 1 280 ? -13.523 -1.928 10.039 1 91.38 280 SER B CA 1
ATOM 6090 C C . SER B 1 280 ? -14.953 -2.238 10.469 1 91.38 280 SER B C 1
ATOM 6092 O O . SER B 1 280 ? -15.43 -1.713 11.477 1 91.38 280 SER B O 1
ATOM 6094 N N . SER B 1 281 ? -15.555 -3.186 9.805 1 91.88 281 SER B N 1
ATOM 6095 C CA . SER B 1 281 ? -16.938 -3.574 10.078 1 91.88 281 SER B CA 1
ATOM 6096 C C . SER B 1 281 ? -17.047 -4.301 11.414 1 91.88 281 SER B C 1
ATOM 6098 O O . SER B 1 281 ? -18.156 -4.5 11.922 1 91.88 281 SER B O 1
ATOM 6100 N N . TYR B 1 282 ? -15.984 -4.648 11.945 1 89.88 282 TYR B N 1
ATOM 6101 C CA . TYR B 1 282 ? -16 -5.281 13.258 1 89.88 282 TYR B CA 1
ATOM 6102 C C . TYR B 1 282 ? -16.516 -4.32 14.328 1 89.88 282 TYR B C 1
ATOM 6104 O O . TYR B 1 282 ? -17.188 -4.73 15.273 1 89.88 282 TYR B O 1
ATOM 6112 N N . VAL B 1 283 ? -16.203 -3.016 14.102 1 91.81 283 VAL B N 1
ATOM 6113 C CA . VAL B 1 283 ? -16.5 -2.016 15.117 1 91.81 283 VAL B CA 1
ATOM 6114 C C . VAL B 1 283 ? -17.516 -1.007 14.562 1 91.81 283 VAL B C 1
ATOM 6116 O O . VAL B 1 283 ? -18.438 -0.591 15.273 1 91.81 283 VAL B O 1
ATOM 6119 N N . TRP B 1 284 ? -17.344 -0.734 13.344 1 93.5 284 TRP B N 1
ATOM 6120 C CA . TRP B 1 284 ? -18.047 0.406 12.773 1 93.5 284 TRP B CA 1
ATOM 6121 C C . TRP B 1 284 ? -19.172 -0.056 11.852 1 93.5 284 TRP B C 1
ATOM 6123 O O . TRP B 1 284 ? -19.016 -1.029 11.109 1 93.5 284 TRP B O 1
ATOM 6133 N N . PRO B 1 285 ? -20.281 0.657 11.875 1 93.5 285 PRO B N 1
ATOM 6134 C CA . PRO B 1 285 ? -21.391 0.299 11 1 93.5 285 PRO B CA 1
ATOM 6135 C C . PRO B 1 285 ? -21.047 0.433 9.516 1 93.5 285 PRO B C 1
ATOM 6137 O O . PRO B 1 285 ? -21.531 -0.351 8.695 1 93.5 285 PRO B O 1
ATOM 6140 N N . VAL B 1 286 ? -20.297 1.442 9.156 1 95.44 286 VAL B N 1
ATOM 6141 C CA . VAL B 1 286 ? -19.844 1.668 7.793 1 95.44 286 VAL B CA 1
ATOM 6142 C C . VAL B 1 286 ? -18.312 1.723 7.766 1 95.44 286 VAL B C 1
ATOM 6144 O O . VAL B 1 286 ? -17.703 2.559 8.43 1 95.44 286 VAL B O 1
ATOM 6147 N N . PRO B 1 287 ? -17.766 0.822 7.008 1 94.5 287 PRO B N 1
ATOM 6148 C CA . PRO B 1 287 ? -16.297 0.779 7 1 94.5 287 PRO B CA 1
ATOM 6149 C C . PRO B 1 287 ? -15.672 1.925 6.203 1 94.5 287 PRO B C 1
ATOM 6151 O O . PRO B 1 287 ? -16.25 2.365 5.203 1 94.5 287 PRO B O 1
ATOM 6154 N N . ASP B 1 288 ? -14.555 2.438 6.645 1 95.88 288 ASP B N 1
ATOM 6155 C CA . ASP B 1 288 ? -13.664 3.422 6.039 1 95.88 288 ASP B CA 1
ATOM 6156 C C . ASP B 1 288 ? -12.203 3.033 6.238 1 95.88 288 ASP B C 1
ATOM 6158 O O . ASP B 1 288 ? -11.648 3.213 7.324 1 95.88 288 ASP B O 1
ATOM 6162 N N . VAL B 1 289 ? -11.594 2.518 5.156 1 95.06 289 VAL B N 1
ATOM 6163 C CA . VAL B 1 289 ? -10.266 1.929 5.293 1 95.06 289 VAL B CA 1
ATOM 6164 C C . VAL B 1 289 ? -9.289 2.619 4.34 1 95.06 289 VAL B C 1
ATOM 6166 O O . VAL B 1 289 ? -9.578 2.779 3.154 1 95.06 289 VAL B O 1
ATOM 6169 N N . ASN B 1 290 ? -8.164 3.047 4.891 1 94.62 290 ASN B N 1
ATOM 6170 C CA . ASN B 1 290 ? -7.137 3.652 4.055 1 94.62 290 ASN B CA 1
ATOM 6171 C C . ASN B 1 290 ? -6.41 2.609 3.211 1 94.62 290 ASN B C 1
ATOM 6173 O O . ASN B 1 290 ? -6.055 1.539 3.711 1 94.62 290 ASN B O 1
ATOM 6177 N N . VAL B 1 291 ? -6.242 2.951 1.927 1 92.25 291 VAL B N 1
ATOM 6178 C CA . VAL B 1 291 ? -5.574 1.984 1.062 1 92.25 291 VAL B CA 1
ATOM 6179 C C . VAL B 1 291 ? -4.27 2.58 0.532 1 92.25 291 VAL B C 1
ATOM 6181 O O . VAL B 1 291 ? -3.672 2.047 -0.406 1 92.25 291 VAL B O 1
ATOM 6184 N N . GLY B 1 292 ? -3.861 3.684 1.116 1 94.56 292 GLY B N 1
ATOM 6185 C CA . GLY B 1 292 ? -2.527 4.16 0.789 1 94.56 292 GLY B CA 1
ATOM 6186 C C . GLY B 1 292 ? -2.469 5.656 0.546 1 94.56 292 GLY B C 1
ATOM 6187 O O . GLY B 1 292 ? -3.42 6.375 0.854 1 94.56 292 GLY B O 1
ATOM 6188 N N . TYR B 1 293 ? -1.265 6.051 0.107 1 96.56 293 TYR B N 1
ATOM 6189 C CA . TYR B 1 293 ? -0.939 7.445 -0.173 1 96.56 293 TYR B CA 1
ATOM 6190 C C . TYR B 1 293 ? -0.288 7.59 -1.543 1 96.56 293 TYR B C 1
ATOM 6192 O O . TYR B 1 293 ? 0.529 6.754 -1.939 1 96.56 293 TYR B O 1
ATOM 6200 N N . GLY B 1 294 ? -0.767 8.617 -2.328 1 97.19 294 GLY B N 1
ATOM 6201 C CA . GLY B 1 294 ? -0.138 9 -3.584 1 97.19 294 GLY B CA 1
ATOM 6202 C C . GLY B 1 294 ? 0.705 10.258 -3.475 1 97.19 294 GLY B C 1
ATOM 6203 O O . GLY B 1 294 ? 1.502 10.391 -2.545 1 97.19 294 GLY B O 1
ATOM 6204 N N . MET B 1 295 ? 0.578 11.023 -4.461 1 98.31 295 MET B N 1
ATOM 6205 C CA . MET B 1 295 ? 1.28 12.305 -4.438 1 98.31 295 MET B CA 1
ATOM 6206 C C . MET B 1 295 ? 0.354 13.422 -3.975 1 98.31 295 MET B C 1
ATOM 6208 O O . MET B 1 295 ? -0.256 14.109 -4.797 1 98.31 295 MET B O 1
ATOM 6212 N N . GLY B 1 296 ? 0.29 13.578 -2.689 1 98.25 296 GLY B N 1
ATOM 6213 C CA . GLY B 1 296 ? -0.525 14.633 -2.111 1 98.25 296 GLY B CA 1
ATOM 6214 C C . GLY B 1 296 ? -1.949 14.195 -1.821 1 98.25 296 GLY B C 1
ATOM 6215 O O . GLY B 1 296 ? -2.791 15.016 -1.446 1 98.25 296 GLY B O 1
ATOM 6216 N N . PHE B 1 297 ? -2.213 12.922 -1.984 1 98.38 297 PHE B N 1
ATOM 6217 C CA . PHE B 1 297 ? -3.57 12.438 -1.769 1 98.38 297 PHE B CA 1
ATOM 6218 C C . PHE B 1 297 ? -3.555 11.117 -1.006 1 98.38 297 PHE B C 1
ATOM 6220 O O . PHE B 1 297 ? -2.818 10.195 -1.363 1 98.38 297 PHE B O 1
ATOM 6227 N N . PHE B 1 298 ? -4.402 11.125 0.01 1 97.12 298 PHE B N 1
ATOM 6228 C CA . PHE B 1 298 ? -4.746 9.836 0.599 1 97.12 298 PHE B CA 1
ATOM 6229 C C . PHE B 1 298 ? -5.801 9.125 -0.24 1 97.12 298 PHE B C 1
ATOM 6231 O O . PHE B 1 298 ? -6.48 9.75 -1.055 1 97.12 298 PHE B O 1
ATOM 6238 N N . ARG B 1 299 ? -5.863 7.84 -0.072 1 95.88 299 ARG B N 1
ATOM 6239 C CA . ARG B 1 299 ? -6.953 7.074 -0.673 1 95.88 299 ARG B CA 1
ATOM 6240 C C . ARG B 1 299 ? -7.609 6.16 0.352 1 95.88 299 ARG B C 1
ATOM 6242 O O . ARG B 1 299 ? -6.926 5.402 1.046 1 95.88 299 ARG B O 1
ATOM 6249 N N . ASN B 1 300 ? -8.906 6.219 0.468 1 96.12 300 ASN B N 1
ATOM 6250 C CA . ASN B 1 300 ? -9.703 5.344 1.324 1 96.12 300 ASN B CA 1
ATOM 6251 C C . ASN B 1 300 ? -10.742 4.57 0.522 1 96.12 300 ASN B C 1
ATOM 6253 O O . ASN B 1 300 ? -10.945 4.84 -0.663 1 96.12 300 ASN B O 1
ATOM 6257 N N . ILE B 1 301 ? -11.258 3.543 1.109 1 95.12 301 ILE B N 1
ATOM 6258 C CA . ILE B 1 301 ? -12.477 2.887 0.663 1 95.12 301 ILE B CA 1
ATOM 6259 C C . ILE B 1 301 ? -13.609 3.184 1.644 1 95.12 301 ILE B C 1
ATOM 6261 O O . ILE B 1 301 ? -13.547 2.797 2.812 1 95.12 301 ILE B O 1
ATOM 6265 N N . TYR B 1 302 ? -14.539 3.863 1.166 1 96.75 302 TYR B N 1
ATOM 6266 C CA . TYR B 1 302 ? -15.742 4.156 1.939 1 96.75 302 TYR B CA 1
ATOM 6267 C C . TYR B 1 302 ? -16.984 3.695 1.198 1 96.75 302 TYR B C 1
ATOM 6269 O O . TYR B 1 302 ? -17.203 4.062 0.04 1 96.75 302 TYR B O 1
ATOM 6277 N N . ARG B 1 303 ? -17.812 2.877 1.874 1 94.62 303 ARG B N 1
ATOM 6278 C CA . ARG B 1 303 ? -18.984 2.271 1.271 1 94.62 303 ARG B CA 1
ATOM 6279 C C . ARG B 1 303 ? -18.641 1.591 -0.05 1 94.62 303 ARG B C 1
ATOM 6281 O O . ARG B 1 303 ? -19.438 1.61 -0.991 1 94.62 303 ARG B O 1
ATOM 6288 N N . GLY B 1 304 ? -17.422 1.146 -0.15 1 94.06 304 GLY B N 1
ATOM 6289 C CA . GLY B 1 304 ? -16.984 0.39 -1.313 1 94.06 304 GLY B CA 1
ATOM 6290 C C . GLY B 1 304 ? -16.484 1.269 -2.443 1 94.06 304 GLY B C 1
ATOM 6291 O O . GLY B 1 304 ? -16.047 0.767 -3.482 1 94.06 304 GLY B O 1
ATOM 6292 N N . PHE B 1 305 ? -16.516 2.561 -2.291 1 95.56 305 PHE B N 1
ATOM 6293 C CA . PHE B 1 305 ? -16 3.482 -3.303 1 95.56 305 PHE B CA 1
ATOM 6294 C C . PHE B 1 305 ? -14.586 3.92 -2.979 1 95.56 305 PHE B C 1
ATOM 6296 O O . PHE B 1 305 ? -14.227 4.062 -1.809 1 95.56 305 PHE B O 1
ATOM 6303 N N . GLN B 1 306 ? -13.828 4.117 -3.996 1 93.69 306 GLN B N 1
ATOM 6304 C CA . GLN B 1 306 ? -12.5 4.695 -3.836 1 93.69 306 GLN B CA 1
ATOM 6305 C C . GLN B 1 306 ? -12.578 6.195 -3.564 1 93.69 306 GLN B C 1
ATOM 6307 O O . GLN B 1 306 ? -13.234 6.934 -4.309 1 93.69 306 GLN B O 1
ATOM 6312 N N . ILE B 1 307 ? -11.852 6.617 -2.5 1 97.5 307 ILE B N 1
ATOM 6313 C CA . ILE B 1 307 ? -12 7.992 -2.035 1 97.5 307 ILE B CA 1
ATOM 6314 C C . ILE B 1 307 ? -10.641 8.672 -1.979 1 97.5 307 ILE B C 1
ATOM 6316 O O . ILE B 1 307 ? -9.961 8.641 -0.948 1 97.5 307 ILE B O 1
ATOM 6320 N N . PRO B 1 308 ? -10.227 9.383 -3.02 1 98.25 308 PRO B N 1
ATOM 6321 C CA . PRO B 1 308 ? -9.125 10.32 -2.809 1 98.25 308 PRO B CA 1
ATOM 6322 C C . PRO B 1 308 ? -9.484 11.453 -1.845 1 98.25 308 PRO B C 1
ATOM 6324 O O . PRO B 1 308 ? -10.602 11.977 -1.896 1 98.25 308 PRO B O 1
ATOM 6327 N N . TRP B 1 309 ? -8.547 11.758 -0.96 1 98.12 309 TRP B N 1
ATOM 6328 C CA . TRP B 1 309 ? -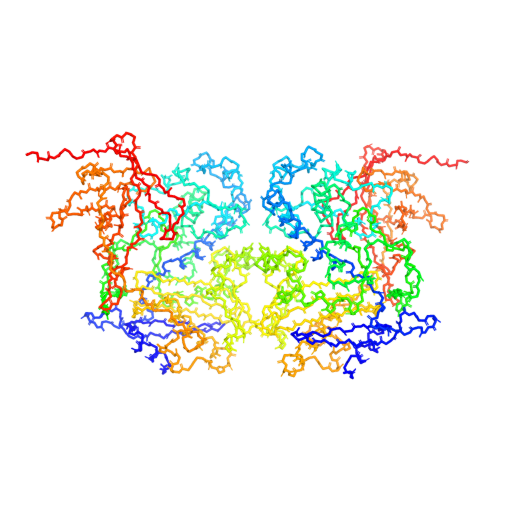8.883 12.789 0.015 1 98.12 309 TRP B CA 1
ATOM 6329 C C . TRP B 1 309 ? -7.621 13.367 0.648 1 98.12 309 TRP B C 1
ATOM 6331 O O . TRP B 1 309 ? -6.52 12.867 0.419 1 98.12 309 TRP B O 1
ATOM 6341 N N . TYR B 1 310 ? -7.785 14.453 1.309 1 98.44 310 TYR B N 1
ATOM 6342 C CA . TYR B 1 310 ? -6.785 15.078 2.172 1 98.44 310 TYR B CA 1
ATOM 6343 C C . TYR B 1 310 ? -7.445 15.961 3.223 1 98.44 310 TYR B C 1
ATOM 6345 O O . TYR B 1 310 ? -8.453 16.609 2.949 1 98.44 310 TYR B O 1
ATOM 6353 N N . ALA B 1 311 ? -6.883 15.984 4.422 1 97 311 ALA B N 1
ATOM 6354 C CA . ALA B 1 311 ? -7.406 16.828 5.488 1 97 311 ALA B CA 1
ATOM 6355 C C . ALA B 1 311 ? -6.277 17.453 6.301 1 97 311 ALA B C 1
ATOM 6357 O O . ALA B 1 311 ? -5.141 16.969 6.258 1 97 311 ALA B O 1
ATOM 6358 N N . SER B 1 312 ? -6.617 18.469 6.887 1 95.38 312 SER B N 1
ATOM 6359 C CA . SER B 1 312 ? -5.695 19.172 7.773 1 95.38 312 SER B CA 1
ATOM 6360 C C . SER B 1 312 ? -6.418 19.734 8.992 1 95.38 312 SER B C 1
ATOM 6362 O O . SER B 1 312 ? -7.555 20.203 8.891 1 95.38 312 SER B O 1
ATOM 6364 N N . SER B 1 313 ? -5.859 19.594 10.148 1 93.5 313 SER B N 1
ATOM 6365 C CA . SER B 1 313 ? -6.273 20.25 11.383 1 93.5 313 SER B CA 1
ATOM 6366 C C . SER B 1 313 ? -5.086 20.875 12.102 1 93.5 313 SER B C 1
ATOM 6368 O O . SER B 1 313 ? -4.309 20.172 12.758 1 93.5 313 SER B O 1
ATOM 6370 N N . VAL B 1 314 ? -5.012 22.172 11.922 1 90.19 314 VAL B N 1
ATOM 6371 C CA . VAL B 1 314 ? -3.871 22.875 12.492 1 90.19 314 VAL B CA 1
ATOM 6372 C C . VAL B 1 314 ? -4.262 24.328 12.805 1 90.19 314 VAL B C 1
ATOM 6374 O O . VAL B 1 314 ? -5.035 24.938 12.062 1 90.19 314 VAL B O 1
ATOM 6377 N N . TYR B 1 315 ? -3.818 24.891 13.914 1 90.25 315 TYR B N 1
ATOM 6378 C CA . TYR B 1 315 ? -4.004 26.281 14.32 1 90.25 315 TYR B CA 1
ATOM 6379 C C . TYR B 1 315 ? -5.484 26.625 14.445 1 90.25 315 TYR B C 1
ATOM 6381 O O . TYR B 1 315 ? -5.918 27.703 14.039 1 90.25 315 TYR B O 1
ATOM 6389 N N . GLY B 1 316 ? -6.203 25.672 14.828 1 93.25 316 GLY B N 1
ATOM 6390 C CA . GLY B 1 316 ? -7.617 25.906 15.07 1 93.25 316 GLY B CA 1
ATOM 6391 C C . GLY B 1 316 ? -8.469 25.734 13.828 1 93.25 316 GLY B C 1
ATOM 6392 O O . GLY B 1 316 ? -9.695 25.609 13.914 1 93.25 316 GLY B O 1
ATOM 6393 N N . TYR B 1 317 ? -7.848 25.688 12.648 1 95.62 317 TYR B N 1
ATOM 6394 C CA . TYR B 1 317 ? -8.555 25.422 11.406 1 95.62 317 TYR B CA 1
ATOM 6395 C C . TYR B 1 317 ? -8.641 23.922 11.141 1 95.62 317 TYR B C 1
ATOM 6397 O O . TYR B 1 317 ? -7.73 23.156 11.5 1 95.62 317 TYR B O 1
ATOM 6405 N N . SER B 1 318 ? -9.688 23.484 10.586 1 97.06 318 SER B N 1
ATOM 6406 C CA . SER B 1 318 ? -9.805 22.141 10.031 1 97.06 318 SER B CA 1
ATOM 6407 C C . SER B 1 318 ? -10.445 22.172 8.641 1 97.06 318 SER B C 1
ATOM 6409 O O . SER B 1 318 ? -11.367 22.953 8.398 1 97.06 318 SER B O 1
ATOM 6411 N N . SER B 1 319 ? -9.938 21.422 7.781 1 98.5 319 SER B N 1
ATOM 6412 C CA . SER B 1 319 ? -10.484 21.344 6.43 1 98.5 319 SER B CA 1
ATOM 6413 C C . SER B 1 319 ? -10.297 19.938 5.84 1 98.5 319 SER B C 1
ATOM 6415 O O . SER B 1 319 ? -9.414 19.203 6.262 1 98.5 319 SER B O 1
ATOM 6417 N N . ILE B 1 320 ? -11.141 19.594 4.906 1 98.69 320 ILE B N 1
ATOM 6418 C CA . ILE B 1 320 ? -11.047 18.297 4.242 1 98.69 320 ILE B CA 1
ATOM 6419 C C . ILE B 1 320 ? -11.539 18.422 2.801 1 98.69 320 ILE B C 1
ATOM 6421 O O . ILE B 1 320 ? -12.484 19.156 2.521 1 98.69 320 ILE B O 1
ATOM 6425 N N . MET B 1 321 ? -10.836 17.891 1.931 1 98.88 321 MET B N 1
ATOM 6426 C CA . MET B 1 321 ? -11.266 17.594 0.567 1 98.88 321 MET B CA 1
ATOM 6427 C C . MET B 1 321 ? -11.5 16.094 0.388 1 98.88 321 MET B C 1
ATOM 6429 O O . MET B 1 321 ? -10.617 15.281 0.689 1 98.88 321 MET B O 1
ATOM 6433 N N . TRP B 1 322 ? -12.648 15.758 -0.051 1 98.75 322 TRP B N 1
ATOM 6434 C CA . TRP B 1 322 ? -13.141 14.391 -0.109 1 98.75 322 TRP B CA 1
ATOM 6435 C C . TRP B 1 322 ? -13.852 14.125 -1.433 1 98.75 322 TRP B C 1
ATOM 6437 O O . TRP B 1 322 ? -14.859 14.766 -1.746 1 98.75 322 TRP B O 1
ATOM 6447 N N . LEU B 1 323 ? -13.312 13.102 -2.223 1 98.69 323 LEU B N 1
ATOM 6448 C CA . LEU B 1 323 ? -13.812 12.891 -3.578 1 98.69 323 LEU B CA 1
ATOM 6449 C C . LEU B 1 323 ? -14.359 11.477 -3.742 1 98.69 323 LEU B C 1
ATOM 6451 O O . LEU B 1 323 ? -13.789 10.516 -3.211 1 98.69 323 LEU B O 1
ATOM 6455 N N . VAL B 1 324 ? -15.477 11.344 -4.43 1 98.31 324 VAL B N 1
ATOM 6456 C CA . VAL B 1 324 ? -16.016 10.078 -4.91 1 98.31 324 VAL B CA 1
ATOM 6457 C C . VAL B 1 324 ? -16.094 10.094 -6.434 1 98.31 324 VAL B C 1
ATOM 6459 O O . VAL B 1 324 ? -17.188 10.18 -7.008 1 98.31 324 VAL B O 1
ATOM 6462 N N . PRO B 1 325 ? -15.008 9.852 -7.035 1 96.88 325 PRO B N 1
ATOM 6463 C CA . PRO B 1 325 ? -14.953 10.016 -8.492 1 96.88 325 PRO B CA 1
ATOM 6464 C C . PRO B 1 325 ? -15.953 9.117 -9.219 1 96.88 325 PRO B C 1
ATOM 6466 O O . PRO B 1 325 ? -16.578 9.547 -10.195 1 96.88 325 PRO B O 1
ATOM 6469 N N . GLU B 1 326 ? -16.156 7.945 -8.742 1 95.44 326 GLU B N 1
ATOM 6470 C CA . GLU B 1 326 ? -17.031 6.98 -9.398 1 95.44 326 GLU B CA 1
ATOM 6471 C C . GLU B 1 326 ? -18.469 7.496 -9.461 1 95.44 326 GLU B C 1
ATOM 6473 O O . GLU B 1 326 ? -19.266 7.008 -10.258 1 95.44 326 GLU B O 1
ATOM 6478 N N . ARG B 1 327 ? -18.812 8.461 -8.609 1 97.31 327 ARG B N 1
ATOM 6479 C CA . ARG B 1 327 ? -20.156 9.023 -8.57 1 97.31 327 ARG B CA 1
ATOM 6480 C C . ARG B 1 327 ? -20.141 10.516 -8.891 1 97.31 327 ARG B C 1
ATOM 6482 O O . ARG B 1 327 ? -21.141 11.203 -8.719 1 97.31 327 ARG B O 1
ATOM 6489 N N . ASN B 1 328 ? -19 11 -9.297 1 97.62 328 ASN B N 1
ATOM 6490 C CA . ASN B 1 328 ? -18.781 12.414 -9.617 1 97.62 328 ASN B CA 1
ATOM 6491 C C . ASN B 1 328 ? -19.234 13.32 -8.469 1 97.62 328 ASN B C 1
ATOM 6493 O O . ASN B 1 328 ? -19.969 14.273 -8.688 1 97.62 328 ASN B O 1
ATOM 6497 N N . VAL B 1 329 ? -18.828 12.969 -7.273 1 98.62 329 VAL B N 1
ATOM 6498 C CA . VAL B 1 329 ? -19.188 13.703 -6.062 1 98.62 329 VAL B CA 1
ATOM 6499 C C . VAL B 1 329 ? -17.922 14.234 -5.395 1 98.62 329 VAL B C 1
ATOM 6501 O O . VAL B 1 329 ? -16.906 13.523 -5.312 1 98.62 329 VAL B O 1
ATOM 6504 N N . GLY B 1 330 ? -17.922 15.508 -5.004 1 98.81 330 GLY B N 1
ATOM 6505 C CA . GLY B 1 330 ? -16.859 16.141 -4.234 1 98.81 330 GLY B CA 1
ATOM 6506 C C . GLY B 1 330 ? -17.375 16.922 -3.045 1 98.81 330 GLY B C 1
ATOM 6507 O O . GLY B 1 330 ? -18.438 17.547 -3.117 1 98.81 330 GLY B O 1
ATOM 6508 N N . ILE B 1 331 ? -16.609 16.875 -1.963 1 98.88 331 ILE B N 1
ATOM 6509 C CA . ILE B 1 331 ? -16.984 17.562 -0.729 1 98.88 331 ILE B CA 1
ATOM 6510 C C . ILE B 1 331 ? -15.789 18.328 -0.177 1 98.88 331 ILE B C 1
ATOM 6512 O O . ILE B 1 331 ? -14.672 17.797 -0.136 1 98.88 331 ILE B O 1
ATOM 6516 N N . PHE B 1 332 ? -16.016 19.531 0.178 1 98.94 332 PHE B N 1
ATOM 6517 C CA . PHE B 1 332 ? -15.039 20.344 0.907 1 98.94 332 PHE B CA 1
ATOM 6518 C C . PHE B 1 332 ? -15.672 20.969 2.148 1 98.94 332 PHE B C 1
ATOM 6520 O O . PHE B 1 332 ? -16.781 21.5 2.088 1 98.94 332 PHE B O 1
ATOM 6527 N N . ILE B 1 333 ? -14.992 20.812 3.264 1 98.81 333 ILE B N 1
ATOM 6528 C CA . ILE B 1 333 ? -15.406 21.422 4.523 1 98.81 333 ILE B CA 1
ATOM 6529 C C . ILE B 1 333 ? -14.242 22.203 5.129 1 98.81 333 ILE B C 1
ATOM 6531 O O . ILE B 1 333 ? -13.102 21.75 5.09 1 98.81 333 ILE B O 1
ATOM 6535 N N . ALA B 1 334 ? -14.555 23.328 5.652 1 98.69 334 ALA B N 1
ATOM 6536 C CA . ALA B 1 334 ? -13.594 24.078 6.457 1 98.69 334 ALA B CA 1
ATOM 6537 C C . ALA B 1 334 ? -14.266 24.703 7.672 1 98.69 334 ALA B C 1
ATOM 6539 O O . ALA B 1 334 ? -15.383 25.219 7.574 1 98.69 334 ALA B O 1
ATOM 6540 N N . PHE B 1 335 ? -13.664 24.625 8.805 1 97.88 335 PHE B N 1
ATOM 6541 C CA . PHE B 1 335 ? -14.172 25.375 9.953 1 97.88 335 PHE B CA 1
ATOM 6542 C C . PHE B 1 335 ? -13.023 25.969 10.758 1 97.88 335 PHE B C 1
ATOM 6544 O O . PHE B 1 335 ? -11.859 25.609 10.57 1 97.88 335 PHE B O 1
ATOM 6551 N N . ASN B 1 336 ? -13.289 26.969 11.602 1 98.19 336 ASN B N 1
ATOM 6552 C CA . ASN B 1 336 ? -12.25 27.828 12.148 1 98.19 336 ASN B CA 1
ATOM 6553 C C . ASN B 1 336 ? -12.086 27.641 13.656 1 98.19 336 ASN B C 1
ATOM 6555 O O . ASN B 1 336 ? -11.609 28.531 14.352 1 98.19 336 ASN B O 1
ATOM 6559 N N . GLY B 1 337 ? -12.492 26.531 14.148 1 96.69 337 GLY B N 1
ATOM 6560 C CA . GLY B 1 337 ? -12.297 26.188 15.547 1 96.69 337 GLY B CA 1
ATOM 6561 C C . GLY B 1 337 ? -13.219 25.078 16.016 1 96.69 337 GLY B C 1
ATOM 6562 O O . GLY B 1 337 ? -14.227 24.781 15.367 1 96.69 337 GLY B O 1
ATOM 6563 N N . GLN B 1 338 ? -12.867 24.469 17.094 1 94.12 338 GLN B N 1
ATOM 6564 C CA . GLN B 1 338 ? -13.695 23.484 17.766 1 94.12 338 GLN B CA 1
ATOM 6565 C C . GLN B 1 338 ? -13.234 23.266 19.203 1 94.12 338 GLN B C 1
ATOM 6567 O O . GLN B 1 338 ? -12.086 23.562 19.547 1 94.12 338 GLN B O 1
ATOM 6572 N N . LYS B 1 339 ? -14.156 22.719 19.953 1 90.06 339 LYS B N 1
ATOM 6573 C CA . LYS B 1 339 ? -13.766 22.297 21.297 1 90.06 339 LYS B CA 1
ATOM 6574 C C . LYS B 1 339 ? -12.727 21.172 21.234 1 90.06 339 LYS B C 1
ATOM 6576 O O . LYS B 1 339 ? -12.656 20.438 20.25 1 90.06 339 LYS B O 1
ATOM 6581 N N . HIS B 1 340 ? -11.961 21.094 22.328 1 82.5 340 HIS B N 1
ATOM 6582 C CA . HIS B 1 340 ? -10.914 20.078 22.359 1 82.5 340 HIS B CA 1
ATOM 6583 C C . HIS B 1 340 ? -11.492 18.672 22.172 1 82.5 340 HIS B C 1
ATOM 6585 O O . HIS B 1 340 ? -12.539 18.359 22.734 1 82.5 340 HIS B O 1
ATOM 6591 N N . THR B 1 341 ? -10.766 17.969 21.375 1 77.75 341 THR B N 1
ATOM 6592 C CA . THR B 1 341 ? -11.016 16.531 21.219 1 77.75 341 THR B CA 1
ATOM 6593 C C . THR B 1 341 ? -9.711 15.766 21.062 1 77.75 341 THR B C 1
ATOM 6595 O O . THR B 1 341 ? -8.742 16.281 20.5 1 77.75 341 THR B O 1
ATOM 6598 N N . GLU B 1 342 ? -9.719 14.5 21.578 1 76.62 342 GLU B N 1
ATOM 6599 C CA . GLU B 1 342 ? -8.547 13.648 21.469 1 76.62 342 GLU B CA 1
ATOM 6600 C C . GLU B 1 342 ? -8.359 13.148 20.047 1 76.62 342 GLU B C 1
ATOM 6602 O O . GLU B 1 342 ? -7.293 12.633 19.688 1 76.62 342 GLU B O 1
ATOM 6607 N N . THR B 1 343 ? -9.344 13.359 19.297 1 76.44 343 THR B N 1
ATOM 6608 C CA . THR B 1 343 ? -9.305 12.984 17.875 1 76.44 343 THR B CA 1
ATOM 6609 C C . THR B 1 343 ? -9.664 14.18 17 1 76.44 343 THR B C 1
ATOM 6611 O O . THR B 1 343 ? -10.797 14.297 16.531 1 76.44 343 THR B O 1
ATOM 6614 N N . PRO B 1 344 ? -8.719 14.93 16.672 1 75.81 344 PRO B N 1
ATOM 6615 C CA . PRO B 1 344 ? -9.023 16.219 16.047 1 75.81 344 PRO B CA 1
ATOM 6616 C C . PRO B 1 344 ? -9.734 16.078 14.711 1 75.81 344 PRO B C 1
ATOM 6618 O O . PRO B 1 344 ? -10.531 16.953 14.336 1 75.81 344 PRO B O 1
ATOM 6621 N N . LEU B 1 345 ? -9.516 15 14.055 1 84.56 345 LEU B N 1
ATOM 6622 C CA . LEU B 1 345 ? -10.125 14.852 12.734 1 84.56 345 LEU B CA 1
ATOM 6623 C C . LEU B 1 345 ? -11.484 14.164 12.836 1 84.56 345 LEU B C 1
ATOM 6625 O O . LEU B 1 345 ? -12.227 14.102 11.859 1 84.56 345 LEU B O 1
ATOM 6629 N N . ALA B 1 346 ? -11.828 13.805 14.023 1 87.75 346 ALA B N 1
ATOM 6630 C CA . ALA B 1 346 ? -13.039 13.008 14.164 1 87.75 346 ALA B CA 1
ATOM 6631 C C . ALA B 1 346 ? -14.281 13.828 13.812 1 87.75 346 ALA B C 1
ATOM 6633 O O . ALA B 1 346 ? -15.195 13.328 13.156 1 87.75 346 ALA B O 1
ATOM 6634 N N . THR B 1 347 ? -14.281 15.078 14.188 1 92.56 347 THR B N 1
ATOM 6635 C CA . THR B 1 347 ? -15.445 15.922 13.945 1 92.56 347 THR B CA 1
ATOM 6636 C C . THR B 1 347 ? -15.641 16.141 12.445 1 92.56 347 THR B C 1
ATOM 6638 O O . THR B 1 347 ? -16.734 15.93 11.922 1 92.56 347 THR B O 1
ATOM 6641 N N . ILE B 1 348 ? -14.625 16.547 11.812 1 95.5 348 ILE B N 1
ATOM 6642 C CA . ILE B 1 348 ? -14.742 16.875 10.398 1 95.5 348 ILE B CA 1
ATOM 6643 C C . ILE B 1 348 ? -15 15.594 9.602 1 95.5 348 ILE B C 1
ATOM 6645 O O . ILE B 1 348 ? -15.711 15.609 8.594 1 95.5 348 ILE B O 1
ATOM 6649 N N . GLN B 1 349 ? -14.492 14.523 10.047 1 94.56 349 GLN B N 1
ATOM 6650 C CA . GLN B 1 349 ? -14.75 13.234 9.406 1 94.56 349 GLN B CA 1
ATOM 6651 C C . GLN B 1 349 ? -16.219 12.844 9.531 1 94.56 349 GLN B C 1
ATOM 6653 O O . GLN B 1 349 ? -16.812 12.352 8.57 1 94.56 349 GLN B O 1
ATOM 6658 N N . ALA B 1 350 ? -16.75 13.031 10.695 1 95.12 350 ALA B N 1
ATOM 6659 C CA . ALA B 1 350 ? -18.156 12.695 10.914 1 95.12 350 ALA B CA 1
ATOM 6660 C C . ALA B 1 350 ? -19.062 13.516 10.008 1 95.12 350 ALA B C 1
ATOM 6662 O O . ALA B 1 350 ? -20 12.984 9.406 1 95.12 350 ALA B O 1
ATOM 6663 N N . ILE B 1 351 ? -18.766 14.766 9.922 1 96.88 351 ILE B N 1
ATOM 6664 C CA . ILE B 1 351 ? -19.547 15.625 9.039 1 96.88 351 ILE B CA 1
ATOM 6665 C C . ILE B 1 351 ? -19.422 15.148 7.594 1 96.88 351 ILE B C 1
ATOM 6667 O O . ILE B 1 351 ? -20.391 15.094 6.852 1 96.88 351 ILE B O 1
ATOM 6671 N N . THR B 1 352 ? -18.234 14.766 7.223 1 97.81 352 THR B N 1
ATOM 6672 C CA . THR B 1 352 ? -17.953 14.289 5.871 1 97.81 352 THR B CA 1
ATOM 6673 C C . THR B 1 352 ? -18.75 13.023 5.57 1 97.81 352 THR B C 1
ATOM 6675 O O . THR B 1 352 ? -19.297 12.867 4.473 1 97.81 352 THR B O 1
ATOM 6678 N N . TYR B 1 353 ? -18.812 12.133 6.535 1 97.25 353 TYR B N 1
ATOM 6679 C CA . TYR B 1 353 ? -19.578 10.898 6.359 1 97.25 353 TYR B CA 1
ATOM 6680 C C . TYR B 1 353 ? -21.047 11.195 6.121 1 97.25 353 TYR B C 1
ATOM 6682 O O . TYR B 1 353 ? -21.672 10.625 5.223 1 97.25 353 TYR B O 1
ATOM 6690 N N . VAL B 1 354 ? -21.609 12.094 6.902 1 97.31 354 VAL B N 1
ATOM 6691 C CA . VAL B 1 354 ? -23.016 12.461 6.766 1 97.31 354 VAL B CA 1
ATOM 6692 C C . VAL B 1 354 ? -23.266 13.047 5.375 1 97.31 354 VAL B C 1
ATOM 6694 O O . VAL B 1 354 ? -24.172 12.617 4.668 1 97.31 354 VAL B O 1
ATOM 6697 N N . ALA B 1 355 ? -22.422 13.969 5.027 1 97.81 355 ALA B N 1
ATOM 6698 C CA . ALA B 1 355 ? -22.562 14.617 3.727 1 97.81 355 ALA B CA 1
ATOM 6699 C C . ALA B 1 355 ? -22.438 13.602 2.594 1 97.81 355 ALA B C 1
ATOM 6701 O O . ALA B 1 355 ? -23.203 13.641 1.627 1 97.81 355 ALA B O 1
ATOM 6702 N N . THR B 1 356 ? -21.469 12.711 2.678 1 98.12 356 THR B N 1
ATOM 6703 C CA . THR B 1 356 ? -21.219 11.711 1.649 1 98.12 356 THR B CA 1
ATOM 6704 C C . THR B 1 356 ? -22.422 10.789 1.49 1 98.12 356 THR B C 1
ATOM 6706 O O . THR B 1 356 ? -22.859 10.516 0.369 1 98.12 356 THR B O 1
ATOM 6709 N N . ASP B 1 357 ? -22.938 10.328 2.621 1 97.69 357 ASP B N 1
ATOM 6710 C CA . ASP B 1 357 ? -24.078 9.422 2.584 1 97.69 357 ASP B CA 1
ATOM 6711 C C . ASP B 1 357 ? -25.281 10.094 1.924 1 97.69 357 ASP B C 1
ATOM 6713 O O . ASP B 1 357 ? -25.953 9.492 1.075 1 97.69 357 ASP B O 1
ATOM 6717 N N . ILE B 1 358 ? -25.516 11.289 2.264 1 97.06 358 ILE B N 1
ATOM 6718 C CA . ILE B 1 358 ? -26.625 12.031 1.673 1 97.06 358 ILE B CA 1
ATOM 6719 C C . ILE B 1 358 ? -26.406 12.18 0.17 1 97.06 358 ILE B C 1
ATOM 6721 O O . ILE B 1 358 ? -27.312 11.914 -0.628 1 97.06 358 ILE B O 1
ATOM 6725 N N . MET B 1 359 ? -25.203 12.609 -0.185 1 97.69 359 MET B N 1
ATOM 6726 C CA . MET B 1 359 ? -24.891 12.859 -1.589 1 97.69 359 MET B CA 1
ATOM 6727 C C . MET B 1 359 ? -25 11.578 -2.406 1 97.69 359 MET B C 1
ATOM 6729 O O . MET B 1 359 ? -25.312 11.617 -3.594 1 97.69 359 MET B O 1
ATOM 6733 N N . LEU B 1 360 ? -24.75 10.43 -1.819 1 96.75 360 LEU B N 1
ATOM 6734 C CA . LEU B 1 360 ? -24.75 9.156 -2.527 1 96.75 360 LEU B CA 1
ATOM 6735 C C . LEU B 1 360 ? -26.125 8.484 -2.426 1 96.75 360 LEU B C 1
ATOM 6737 O O . LEU B 1 360 ? -26.344 7.434 -3.023 1 96.75 360 LEU B O 1
ATOM 6741 N N . GLY B 1 361 ? -27.047 9.016 -1.667 1 96.12 361 GLY B N 1
ATOM 6742 C CA . GLY B 1 361 ? -28.406 8.516 -1.562 1 96.12 361 GLY B CA 1
ATOM 6743 C C . GLY B 1 361 ? -28.578 7.492 -0.455 1 96.12 361 GLY B C 1
ATOM 6744 O O . GLY B 1 361 ? -29.562 6.746 -0.445 1 96.12 361 GLY B O 1
ATOM 6745 N N . PHE B 1 362 ? -27.672 7.434 0.469 1 95.81 362 PHE B N 1
ATOM 6746 C CA . PHE B 1 362 ? -27.766 6.543 1.62 1 95.81 362 PHE B CA 1
ATOM 6747 C C . PHE B 1 362 ? -28.344 7.281 2.824 1 95.81 362 PHE B C 1
ATOM 6749 O O . PHE B 1 362 ? -28.266 8.508 2.906 1 95.81 362 PHE B O 1
ATOM 6756 N N . GLU B 1 363 ? -28.906 6.531 3.713 1 95.56 363 GLU B N 1
ATOM 6757 C CA . GLU B 1 363 ? -29.203 7.078 5.031 1 95.56 363 GLU B CA 1
ATOM 6758 C C . GLU B 1 363 ? -27.922 7.254 5.859 1 95.56 363 GLU B C 1
ATOM 6760 O O . GLU B 1 363 ? -27.156 6.305 6.031 1 95.56 363 GLU B O 1
ATOM 6765 N N . PRO B 1 364 ? -27.703 8.477 6.367 1 95.88 364 PRO B N 1
ATOM 6766 C CA . PRO B 1 364 ? -26.484 8.664 7.176 1 95.88 364 PRO B CA 1
ATOM 6767 C C . PRO B 1 364 ? -26.469 7.758 8.406 1 95.88 364 PRO B C 1
ATOM 6769 O O . PRO B 1 364 ? -27.484 7.582 9.07 1 95.88 364 PRO B O 1
ATOM 6772 N N . TRP B 1 365 ? -25.297 7.191 8.68 1 94.69 365 TRP B N 1
ATOM 6773 C CA . TRP B 1 365 ? -25.188 6.273 9.805 1 94.69 365 TRP B CA 1
ATOM 6774 C C . TRP B 1 365 ? -24.781 7.016 11.07 1 94.69 365 TRP B C 1
ATOM 6776 O O . TRP B 1 365 ? -24.875 6.473 12.18 1 94.69 365 TRP B O 1
ATOM 6786 N N . ILE B 1 366 ? -24.328 8.242 10.922 1 93.62 366 ILE B N 1
ATOM 6787 C CA . ILE B 1 366 ? -24.062 9.117 12.062 1 93.62 366 ILE B CA 1
ATOM 6788 C C . ILE B 1 366 ? -25.328 9.891 12.422 1 93.62 366 ILE B C 1
ATOM 6790 O O . ILE B 1 366 ? -25.781 10.75 11.664 1 93.62 366 ILE B O 1
ATOM 6794 N N . ASN B 1 367 ? -25.828 9.648 13.586 1 89.88 367 ASN B N 1
ATOM 6795 C CA . ASN B 1 367 ? -27.031 10.352 14.016 1 89.88 367 ASN B CA 1
ATOM 6796 C C . ASN B 1 367 ? -26.703 11.562 14.883 1 89.88 367 ASN B C 1
ATOM 6798 O O . ASN B 1 367 ? -25.531 11.914 15.039 1 89.88 367 ASN B O 1
ATOM 6802 N N . GLU B 1 368 ? -27.641 12.188 15.398 1 88.06 368 GLU B N 1
ATOM 6803 C CA . GLU B 1 368 ? -27.469 13.438 16.125 1 88.06 368 GLU B CA 1
ATOM 6804 C C . GLU B 1 368 ? -26.656 13.227 17.406 1 88.06 368 GLU B C 1
ATOM 6806 O O . GLU B 1 368 ? -25.844 14.078 17.781 1 88.06 368 GLU B O 1
ATOM 6811 N N . THR B 1 369 ? -26.938 12.148 18.047 1 88.06 369 THR B N 1
ATOM 6812 C CA . THR B 1 369 ? -26.188 11.852 19.266 1 88.06 369 THR B CA 1
ATOM 6813 C C . THR B 1 369 ? -24.719 11.617 18.953 1 88.06 369 THR B C 1
ATOM 6815 O O . THR B 1 369 ? -23.844 12.141 19.641 1 88.06 369 THR B O 1
ATOM 6818 N N . ALA B 1 370 ? -24.531 10.898 17.906 1 88.06 370 ALA B N 1
ATOM 6819 C CA . ALA B 1 370 ? -23.156 10.602 17.5 1 88.06 370 ALA B CA 1
ATOM 6820 C C . ALA B 1 370 ? -22.453 11.852 16.984 1 88.06 370 ALA B C 1
ATOM 6822 O O . ALA B 1 370 ? -21.234 11.969 17.078 1 88.06 370 ALA B O 1
ATOM 6823 N N . ALA B 1 371 ? -23.156 12.781 16.484 1 88.19 371 ALA B N 1
ATOM 6824 C CA . ALA B 1 371 ? -22.578 14.039 16.031 1 88.19 371 ALA B CA 1
ATOM 6825 C C . ALA B 1 371 ? -21.859 14.75 17.172 1 88.19 371 ALA B C 1
ATOM 6827 O O . ALA B 1 371 ? -20.828 15.391 16.969 1 88.19 371 ALA B O 1
ATOM 6828 N N . CYS B 1 372 ? -22.297 14.523 18.359 1 90.62 372 CYS B N 1
ATOM 6829 C CA . CYS B 1 372 ? -21.766 15.219 19.531 1 90.62 372 CYS B CA 1
ATOM 6830 C C . CYS B 1 372 ? -20.609 14.438 20.156 1 90.62 372 CYS B C 1
ATOM 6832 O O . CYS B 1 372 ? -19.719 15.016 20.766 1 90.62 372 CYS B O 1
ATOM 6834 N N . THR B 1 373 ? -20.641 13.102 19.875 1 90.31 373 THR B N 1
ATOM 6835 C CA . THR B 1 373 ? -19.75 12.289 20.703 1 90.31 373 THR B CA 1
ATOM 6836 C C . THR B 1 373 ? -18.797 11.484 19.812 1 90.31 373 THR B C 1
ATOM 6838 O O . THR B 1 373 ? -17.922 10.789 20.328 1 90.31 373 THR B O 1
ATOM 6841 N N . PHE B 1 374 ? -18.938 11.625 18.578 1 91.06 374 PHE B N 1
ATOM 6842 C CA . PHE B 1 374 ? -18.094 10.828 17.688 1 91.06 374 PHE B CA 1
ATOM 6843 C C . PHE B 1 374 ? -16.625 10.992 18.047 1 91.06 374 PHE B C 1
ATOM 6845 O O . PHE B 1 374 ? -16.172 12.109 18.297 1 91.06 374 PHE B O 1
ATOM 6852 N N . PRO B 1 375 ? -16 9.852 18.109 1 91.06 375 PRO B N 1
ATOM 6853 C CA . PRO B 1 375 ? -16.266 8.516 17.562 1 91.06 375 PRO B CA 1
ATOM 6854 C C . PRO B 1 375 ? -17.016 7.617 18.547 1 91.06 375 PRO B C 1
ATOM 6856 O O . PRO B 1 375 ? -17.344 6.473 18.203 1 91.06 375 PRO B O 1
ATOM 6859 N N . GLU B 1 376 ? -17.234 8.086 19.734 1 89.5 376 GLU B N 1
ATOM 6860 C CA . GLU B 1 376 ? -18.125 7.32 20.609 1 89.5 376 GLU B CA 1
ATOM 6861 C C . GLU B 1 376 ? -19.531 7.207 20 1 89.5 376 GLU B C 1
ATOM 6863 O O . GLU B 1 376 ? -19.984 8.102 19.281 1 89.5 376 GLU B O 1
ATOM 6868 N N . PRO B 1 377 ? -20.281 6.137 20.203 1 89.88 377 PRO B N 1
ATOM 6869 C CA . PRO B 1 377 ? -20 5.059 21.156 1 89.88 377 PRO B CA 1
ATOM 6870 C C . PRO B 1 377 ? -19.203 3.914 20.531 1 89.88 377 PRO B C 1
ATOM 6872 O O . PRO B 1 377 ? -19.031 2.863 21.156 1 89.88 377 PRO B O 1
ATOM 6875 N N . PHE B 1 378 ? -18.875 4.121 19.344 1 89.56 378 PHE B N 1
ATOM 6876 C CA . PHE B 1 378 ? -18.297 2.996 18.625 1 89.56 378 PHE B CA 1
ATOM 6877 C C . PHE B 1 378 ? -16.969 2.578 19.234 1 89.56 378 PHE B C 1
ATOM 6879 O O . PHE B 1 378 ? -16.672 1.387 19.328 1 89.56 378 PHE B O 1
ATOM 6886 N N . ILE B 1 379 ? -16.188 3.596 19.562 1 89.12 379 ILE B N 1
ATOM 6887 C CA . ILE B 1 379 ? -14.977 3.318 20.328 1 89.12 379 ILE B CA 1
ATOM 6888 C C . ILE B 1 379 ? -14.906 4.242 21.531 1 89.12 379 ILE B C 1
ATOM 6890 O O . ILE B 1 379 ? -15.461 5.344 21.516 1 89.12 379 ILE B O 1
ATOM 6894 N N . LYS B 1 380 ? -14.18 3.734 22.484 1 87.19 380 LYS B N 1
ATOM 6895 C CA . LYS B 1 380 ? -13.953 4.566 23.656 1 87.19 380 LYS B CA 1
ATOM 6896 C C . LYS B 1 380 ? -12.812 5.555 23.422 1 87.19 380 LYS B C 1
ATOM 6898 O O . LYS B 1 380 ? -11.758 5.184 22.906 1 87.19 380 LYS B O 1
ATOM 6903 N N . VAL B 1 381 ? -13.141 6.785 23.656 1 83.44 381 VAL B N 1
ATOM 6904 C CA . VAL B 1 381 ? -12.109 7.812 23.547 1 83.44 381 VAL B CA 1
ATOM 6905 C C . VAL B 1 381 ? -11.375 7.965 24.875 1 83.44 381 VAL B C 1
ATOM 6907 O O . VAL B 1 381 ? -12 8.031 25.922 1 83.44 381 VAL B O 1
ATOM 6910 N N . GLY B 1 382 ? -10.133 7.879 24.781 1 78.38 382 GLY B N 1
ATOM 6911 C CA . GLY B 1 382 ? -9.32 8.016 25.969 1 78.38 382 GLY B CA 1
ATOM 6912 C C . GLY B 1 382 ? -9.469 9.367 26.641 1 78.38 382 GLY B C 1
ATOM 6913 O O . GLY B 1 382 ? -9.891 10.336 26.016 1 78.38 382 GLY B O 1
ATOM 6914 N N . GLU B 1 383 ? -9.172 9.281 27.906 1 79.88 383 GLU B N 1
ATOM 6915 C CA . GLU B 1 383 ? -9.203 10.523 28.672 1 79.88 383 GLU B CA 1
ATOM 6916 C C . GLU B 1 383 ? -7.859 11.242 28.609 1 79.88 383 GLU B C 1
ATOM 6918 O O . GLU B 1 383 ? -6.809 10.602 28.531 1 79.88 383 GLU B O 1
ATOM 6923 N N . PHE B 1 384 ? -8.016 12.57 28.641 1 81.62 384 PHE B N 1
ATOM 6924 C CA . PHE B 1 384 ? -6.801 13.375 28.719 1 81.62 384 PHE B CA 1
ATOM 6925 C C . PHE B 1 384 ? -6.043 13.086 30 1 81.62 384 PHE B C 1
ATOM 6927 O O . PHE B 1 384 ? -6.633 13.055 31.094 1 81.62 384 PHE B O 1
ATOM 6934 N N . PRO B 1 385 ? -4.809 12.836 29.875 1 81.06 385 PRO B N 1
ATOM 6935 C CA . PRO B 1 385 ? -4.043 12.547 31.094 1 81.06 385 PRO B CA 1
ATOM 6936 C C . PRO B 1 385 ? -4.039 13.711 32.062 1 81.06 385 PRO B C 1
ATOM 6938 O O . PRO B 1 385 ? -3.998 14.875 31.672 1 81.06 385 PRO B O 1
ATOM 6941 N N . ASN B 1 386 ? -4.242 13.398 33.281 1 87.62 386 ASN B N 1
ATOM 6942 C CA . ASN B 1 386 ? -4.148 14.391 34.344 1 87.62 386 ASN B CA 1
ATOM 6943 C C . ASN B 1 386 ? -3.039 14.039 35.344 1 87.62 386 ASN B C 1
ATOM 6945 O O . ASN B 1 386 ? -3.314 13.672 36.469 1 87.62 386 ASN B O 1
ATOM 6949 N N . MET B 1 387 ? -1.849 14.258 34.875 1 87.5 387 MET B N 1
ATOM 6950 C CA . MET B 1 387 ? -0.683 13.977 35.719 1 87.5 387 MET B CA 1
ATOM 6951 C C . MET B 1 387 ? 0.215 15.203 35.812 1 87.5 387 MET B C 1
ATOM 6953 O O . MET B 1 387 ? 0.646 15.758 34.812 1 87.5 387 MET B O 1
ATOM 6957 N N . GLU B 1 388 ? 0.479 15.547 36.969 1 88.94 388 GLU B N 1
ATOM 6958 C CA . GLU B 1 388 ? 1.366 16.672 37.219 1 88.94 388 GLU B CA 1
ATOM 6959 C C . GLU B 1 388 ? 2.83 16.281 37.062 1 88.94 388 GLU B C 1
ATOM 6961 O O . GLU B 1 388 ? 3.273 15.266 37.562 1 88.94 388 GLU B O 1
ATOM 6966 N N . PHE B 1 389 ? 3.496 17.109 36.281 1 91.19 389 PHE B N 1
ATOM 6967 C CA . PHE B 1 389 ? 4.934 16.906 36.156 1 91.19 389 PHE B CA 1
ATOM 6968 C C . PHE B 1 389 ? 5.664 17.453 37.375 1 91.19 389 PHE B C 1
ATOM 6970 O O . PHE B 1 389 ? 5.48 18.625 37.75 1 91.19 389 PHE B O 1
ATOM 6977 N N . LYS B 1 390 ? 6.527 16.594 38.031 1 92.56 390 LYS B N 1
ATOM 6978 C CA . LYS B 1 390 ? 7.34 17 39.156 1 92.56 390 LYS B CA 1
ATOM 6979 C C . LYS B 1 390 ? 8.805 17.172 38.75 1 92.56 390 LYS B C 1
ATOM 6981 O O . LYS B 1 390 ? 9.508 16.188 38.531 1 92.56 390 LYS B O 1
ATOM 6986 N N . PRO B 1 391 ? 9.188 18.469 38.719 1 93.81 391 PRO B N 1
ATOM 6987 C CA . PRO B 1 391 ? 10.586 18.703 38.344 1 93.81 391 PRO B CA 1
ATOM 6988 C C . PRO B 1 391 ? 11.578 18.016 39.25 1 93.81 391 PRO B C 1
ATOM 6990 O O . PRO B 1 391 ? 11.359 17.938 40.469 1 93.81 391 PRO B O 1
ATOM 6993 N N . GLN B 1 392 ? 12.633 17.578 38.688 1 95.31 392 GLN B N 1
ATOM 6994 C CA . GLN B 1 392 ? 13.742 16.969 39.438 1 95.31 392 GLN B CA 1
ATOM 6995 C C . GLN B 1 392 ? 14.984 17.844 39.406 1 95.31 392 GLN B C 1
ATOM 6997 O O . GLN B 1 392 ? 14.953 18.938 38.844 1 95.31 392 GLN B O 1
ATOM 7002 N N . THR B 1 393 ? 16.047 17.344 40.094 1 94.25 393 THR B N 1
ATOM 7003 C CA . THR B 1 393 ? 17.297 18.094 40.094 1 94.25 393 THR B CA 1
ATOM 7004 C C . THR B 1 393 ? 18.156 17.734 38.906 1 94.25 393 THR B C 1
ATOM 7006 O O . THR B 1 393 ? 18.406 16.562 38.625 1 94.25 393 THR B O 1
ATOM 7009 N N . PRO B 1 394 ? 18.594 18.766 38.156 1 95.38 394 PRO B N 1
ATOM 7010 C CA . PRO B 1 394 ? 19.5 18.484 37.031 1 95.38 394 PRO B CA 1
ATOM 7011 C C . PRO B 1 394 ? 20.938 18.219 37.5 1 95.38 394 PRO B C 1
ATOM 7013 O O . PRO B 1 394 ? 21.25 18.438 38.688 1 95.38 394 PRO B O 1
ATOM 7016 N N . ASP B 1 395 ? 21.688 17.75 36.625 1 95.81 395 ASP B N 1
ATOM 7017 C CA . ASP B 1 395 ? 23.062 17.375 36.969 1 95.81 395 ASP B CA 1
ATOM 7018 C C . ASP B 1 395 ? 23.906 18.609 37.25 1 95.81 395 ASP B C 1
ATOM 7020 O O . ASP B 1 395 ? 24.859 18.547 38.031 1 95.81 395 ASP B O 1
ATOM 7024 N N . PHE B 1 396 ? 23.625 19.672 36.594 1 95.25 396 PHE B N 1
ATOM 7025 C CA . PHE B 1 396 ? 24.391 20.906 36.781 1 95.25 396 PHE B CA 1
ATOM 7026 C C . PHE B 1 396 ? 23.469 22.047 37.188 1 95.25 396 PHE B C 1
ATOM 7028 O O . PHE B 1 396 ? 22.25 21.922 37.156 1 95.25 396 PHE B O 1
ATOM 7035 N N . ALA B 1 397 ? 24.156 23.172 37.594 1 93.25 397 ALA B N 1
ATOM 7036 C CA . ALA B 1 397 ? 23.359 24.359 37.938 1 93.25 397 ALA B CA 1
ATOM 7037 C C . ALA B 1 397 ? 22.625 24.875 36.688 1 93.25 397 ALA B C 1
ATOM 7039 O O . ALA B 1 397 ? 23.156 24.812 35.562 1 93.25 397 ALA B O 1
ATOM 7040 N N . LEU B 1 398 ? 21.453 25.406 36.844 1 94.88 398 LEU B N 1
ATOM 7041 C CA . LEU B 1 398 ? 20.625 25.891 35.75 1 94.88 398 LEU B CA 1
ATOM 7042 C C . LEU B 1 398 ? 21.391 26.906 34.906 1 94.88 398 LEU B C 1
ATOM 7044 O O . LEU B 1 398 ? 21.188 27 33.688 1 94.88 398 LEU B O 1
ATOM 7048 N N . THR B 1 399 ? 22.266 27.625 35.531 1 93 399 THR B N 1
ATOM 7049 C CA . THR B 1 399 ? 23.031 28.656 34.844 1 93 399 THR B CA 1
ATOM 7050 C C . THR B 1 399 ? 23.938 28.031 33.781 1 93 399 THR B C 1
ATOM 7052 O O . THR B 1 399 ? 24.297 28.672 32.812 1 93 399 THR B O 1
ATOM 7055 N N . ASP B 1 400 ? 24.266 26.797 33.969 1 94.31 400 ASP B N 1
ATOM 7056 C CA . ASP B 1 400 ? 25.188 26.109 33.062 1 94.31 400 ASP B CA 1
ATOM 7057 C C . ASP B 1 400 ? 24.5 25.766 31.75 1 94.31 400 ASP B C 1
ATOM 7059 O O . ASP B 1 400 ? 25.156 25.562 30.734 1 94.31 400 ASP B O 1
ATOM 7063 N N . TYR B 1 401 ? 23.203 25.719 31.812 1 96.19 401 TYR B N 1
ATOM 7064 C CA . TYR B 1 401 ? 22.438 25.328 30.625 1 96.19 401 TYR B CA 1
ATOM 7065 C C . TYR B 1 401 ? 22.094 26.547 29.781 1 96.19 401 TYR B C 1
ATOM 7067 O O . TYR B 1 401 ? 21.672 26.406 28.625 1 96.19 401 TYR B O 1
ATOM 7075 N N . GLN B 1 402 ? 22.281 27.734 30.266 1 96.19 402 GLN B N 1
ATOM 7076 C CA . GLN B 1 402 ? 21.938 28.953 29.547 1 96.19 402 GLN B CA 1
ATOM 7077 C C . GLN B 1 402 ? 22.844 29.172 28.328 1 96.19 402 GLN B C 1
ATOM 7079 O O . GLN B 1 402 ? 24.031 28.844 28.375 1 96.19 402 GLN B O 1
ATOM 7084 N N . GLY B 1 403 ? 22.219 29.719 27.266 1 97 403 GLY B N 1
ATOM 7085 C CA . GLY B 1 403 ? 23.016 30.031 26.078 1 97 403 GLY B CA 1
ATOM 7086 C C . GLY B 1 403 ? 22.188 30.031 24.797 1 97 403 GLY B C 1
ATOM 7087 O O . GLY B 1 403 ? 20.969 29.938 24.844 1 97 403 GLY B O 1
ATOM 7088 N N . THR B 1 404 ? 22.906 30.297 23.766 1 97.19 404 THR B N 1
ATOM 7089 C CA . THR B 1 404 ? 22.328 30.156 22.422 1 97.19 404 THR B CA 1
ATOM 7090 C C . THR B 1 404 ? 22.797 28.859 21.781 1 97.19 404 THR B C 1
ATOM 7092 O O . THR B 1 404 ? 23.984 28.547 21.781 1 97.19 404 THR B O 1
ATOM 7095 N N . TYR B 1 405 ? 21.922 28.094 21.375 1 95.38 405 TYR B N 1
ATOM 7096 C CA . TYR B 1 405 ? 22.156 26.859 20.641 1 95.38 405 TYR B CA 1
ATOM 7097 C C . TYR B 1 405 ? 21.719 26.984 19.188 1 95.38 405 TYR B C 1
ATOM 7099 O O . TYR B 1 405 ? 20.562 27.312 18.906 1 95.38 405 TYR B O 1
ATOM 7107 N N . THR B 1 406 ? 22.609 26.578 18.266 1 92.88 406 THR B N 1
ATOM 7108 C CA . THR B 1 406 ? 22.344 26.891 16.859 1 92.88 406 THR B CA 1
ATOM 7109 C C . THR B 1 406 ? 22.281 25.625 16.016 1 92.88 406 THR B C 1
ATOM 7111 O O . THR B 1 406 ? 23.094 24.703 16.219 1 92.88 406 THR B O 1
ATOM 7114 N N . SER B 1 407 ? 21.297 25.609 15.141 1 89.12 407 SER B N 1
ATOM 7115 C CA . SER B 1 407 ? 21.188 24.641 14.047 1 89.12 407 SER B CA 1
ATOM 7116 C C . SER B 1 407 ? 21.188 25.344 12.695 1 89.12 407 SER B C 1
ATOM 7118 O O . SER B 1 407 ? 20.469 26.312 12.484 1 89.12 407 SER B O 1
ATOM 7120 N N . PRO B 1 408 ? 22.047 24.844 11.844 1 86.88 408 PRO B N 1
ATOM 7121 C CA . PRO B 1 408 ? 22.094 25.5 10.539 1 86.88 408 PRO B CA 1
ATOM 7122 C C . PRO B 1 408 ? 20.734 25.5 9.844 1 86.88 408 PRO B C 1
ATOM 7124 O O . PRO B 1 408 ? 20.406 26.453 9.125 1 86.88 408 PRO B O 1
ATOM 7127 N N . LEU B 1 409 ? 19.969 24.547 10.086 1 87.69 409 LEU B N 1
ATOM 7128 C CA . LEU B 1 409 ? 18.688 24.422 9.398 1 87.69 409 LEU B CA 1
ATOM 7129 C C . LEU B 1 409 ? 17.562 25.016 10.242 1 87.69 409 LEU B C 1
ATOM 7131 O O . LEU B 1 409 ? 16.703 25.734 9.719 1 87.69 409 LEU B O 1
ATOM 7135 N N . LEU B 1 410 ? 17.609 24.828 11.555 1 85.38 410 LEU B N 1
ATOM 7136 C CA . LEU B 1 410 ? 16.453 25.156 12.383 1 85.38 410 LEU B CA 1
ATOM 7137 C C . LEU B 1 410 ? 16.641 26.5 13.078 1 85.38 410 LEU B C 1
ATOM 7139 O O . LEU B 1 410 ? 15.703 27.047 13.672 1 85.38 410 LEU B O 1
ATOM 7143 N N . GLY B 1 411 ? 17.812 27.016 12.977 1 86.38 411 GLY B N 1
ATOM 7144 C CA . GLY B 1 411 ? 18.062 28.312 13.578 1 86.38 411 GLY B CA 1
ATOM 7145 C C . GLY B 1 411 ? 18.516 28.234 15.023 1 86.38 411 GLY B C 1
ATOM 7146 O O . GLY B 1 411 ? 19.172 27.266 15.422 1 86.38 411 GLY B O 1
ATOM 7147 N N . ASP B 1 412 ? 18.109 29.297 15.758 1 89.69 412 ASP B N 1
ATOM 7148 C CA . ASP B 1 412 ? 18.672 29.438 17.094 1 89.69 412 ASP B CA 1
ATOM 7149 C C . ASP B 1 412 ? 17.625 29.141 18.172 1 89.69 412 ASP B C 1
ATOM 7151 O O . ASP B 1 412 ? 16.453 29.5 18.016 1 89.69 412 ASP B O 1
ATOM 7155 N N . ILE B 1 413 ? 18.078 28.531 19.188 1 91.81 413 ILE B N 1
ATOM 7156 C CA . ILE B 1 413 ? 17.375 28.422 20.453 1 91.81 413 ILE B CA 1
ATOM 7157 C C . ILE B 1 413 ? 18.109 29.203 21.531 1 91.81 413 ILE B C 1
ATOM 7159 O O . ILE B 1 413 ? 19.312 29.031 21.703 1 91.81 413 ILE B O 1
ATOM 7163 N N . THR B 1 414 ? 17.391 30.031 22.141 1 95.75 414 THR B N 1
ATOM 7164 C CA . THR B 1 414 ? 17.953 30.75 23.281 1 95.75 414 THR B CA 1
ATOM 7165 C C . THR B 1 414 ? 17.344 30.25 24.594 1 95.75 414 THR B C 1
ATOM 7167 O O . THR B 1 414 ? 16.125 30.203 24.734 1 95.75 414 THR B O 1
ATOM 7170 N N . ILE B 1 415 ? 18.188 29.953 25.516 1 97.06 415 ILE B N 1
ATOM 7171 C CA . ILE B 1 415 ? 17.766 29.438 26.828 1 97.06 415 ILE B CA 1
ATOM 7172 C C . ILE B 1 415 ? 18.297 30.344 27.922 1 97.06 415 ILE B C 1
ATOM 7174 O O . ILE B 1 415 ? 19.484 30.672 27.953 1 97.06 415 ILE B O 1
ATOM 7178 N N . ARG B 1 416 ? 17.391 30.688 28.828 1 96.5 416 ARG B N 1
ATOM 7179 C CA . ARG B 1 416 ? 17.719 31.531 29.969 1 96.5 416 ARG B CA 1
ATOM 7180 C C . ARG B 1 416 ? 17.062 31.031 31.25 1 96.5 416 ARG B C 1
ATOM 7182 O O . ARG B 1 416 ? 16.078 30.297 31.188 1 96.5 416 ARG B O 1
ATOM 7189 N N . LYS B 1 417 ? 17.656 31.422 32.312 1 94.69 417 LYS B N 1
ATOM 7190 C CA . LYS B 1 417 ? 16.969 31.156 33.594 1 94.69 417 LYS B CA 1
ATOM 7191 C C . LYS B 1 417 ? 15.656 31.938 33.656 1 94.69 417 LYS B C 1
ATOM 7193 O O . LYS B 1 417 ? 15.594 33.094 33.281 1 94.69 417 LYS B O 1
ATOM 7198 N N . SER B 1 418 ? 14.727 31.25 34.188 1 92.81 418 SER B N 1
ATOM 7199 C CA . SER B 1 418 ? 13.43 31.906 34.344 1 92.81 418 SER B CA 1
ATOM 7200 C C . SER B 1 418 ? 13.469 32.969 35.438 1 92.81 418 SER B C 1
ATOM 7202 O O . SER B 1 418 ? 14.055 32.75 36.5 1 92.81 418 SER B O 1
ATOM 7204 N N . ALA B 1 419 ? 12.797 34.031 35.188 1 86.88 419 ALA B N 1
ATOM 7205 C CA . ALA B 1 419 ? 12.711 35.094 36.219 1 86.88 419 ALA B CA 1
ATOM 7206 C C . ALA B 1 419 ? 11.641 34.781 37.25 1 86.88 419 ALA B C 1
ATOM 7208 O O . ALA B 1 419 ? 11.766 35.156 38.406 1 86.88 419 ALA B O 1
ATOM 7209 N N . SER B 1 420 ? 10.695 34.125 36.875 1 88.31 420 SER B N 1
ATOM 7210 C CA . SER B 1 420 ? 9.531 33.906 37.719 1 88.31 420 SER B CA 1
ATOM 7211 C C . SER B 1 420 ? 9.633 32.562 38.438 1 88.31 420 SER B C 1
ATOM 7213 O O . SER B 1 420 ? 8.961 32.375 39.469 1 88.31 420 SER B O 1
ATOM 7215 N N . ASN B 1 421 ? 10.352 31.672 37.875 1 90.69 421 ASN B N 1
ATOM 7216 C CA . ASN B 1 421 ? 10.516 30.344 38.469 1 90.69 421 ASN B CA 1
ATOM 7217 C C . ASN B 1 421 ? 11.984 29.938 38.562 1 90.69 421 ASN B C 1
ATOM 7219 O O . ASN B 1 421 ? 12.57 29.484 37.594 1 90.69 421 ASN B O 1
ATOM 7223 N N . LEU B 1 422 ? 12.5 29.922 39.719 1 89.19 422 LEU B N 1
ATOM 7224 C CA . LEU B 1 422 ? 13.93 29.734 39.938 1 89.19 422 LEU B CA 1
ATOM 7225 C C . LEU B 1 422 ? 14.344 28.297 39.625 1 89.19 422 LEU B C 1
ATOM 7227 O O . LEU B 1 422 ? 15.531 28 39.5 1 89.19 422 LEU B O 1
ATOM 7231 N N . LYS B 1 423 ? 13.461 27.469 39.406 1 92.19 423 LYS B N 1
ATOM 7232 C CA . LYS B 1 423 ? 13.773 26.062 39.125 1 92.19 423 LYS B CA 1
ATOM 7233 C C . LYS B 1 423 ? 13.578 25.75 37.625 1 92.19 423 LYS B C 1
ATOM 7235 O O . LYS B 1 423 ? 13.625 24.578 37.25 1 92.19 423 LYS B O 1
ATOM 7240 N N . ALA B 1 424 ? 13.383 26.844 36.906 1 95.88 424 ALA B N 1
ATOM 7241 C CA . ALA B 1 424 ? 13.047 26.609 35.5 1 95.88 424 ALA B CA 1
ATOM 7242 C C . ALA B 1 424 ? 13.938 27.438 34.562 1 95.88 424 ALA B C 1
ATOM 7244 O O . ALA B 1 424 ? 14.578 28.391 35 1 95.88 424 ALA B O 1
ATOM 7245 N N . LEU B 1 425 ? 14.047 26.938 33.375 1 96.69 425 LEU B N 1
ATOM 7246 C CA . LEU B 1 425 ? 14.609 27.719 32.281 1 96.69 425 LEU B CA 1
ATOM 7247 C C . LEU B 1 425 ? 13.523 28.172 31.328 1 96.69 425 LEU B C 1
ATOM 7249 O O . LEU B 1 425 ? 12.422 27.625 31.328 1 96.69 425 LEU B O 1
ATOM 7253 N N . THR B 1 426 ? 13.836 29.25 30.625 1 96.25 426 THR B N 1
ATOM 7254 C CA . THR B 1 426 ? 12.977 29.719 29.531 1 96.25 426 THR B CA 1
ATOM 7255 C C . THR B 1 426 ? 13.641 29.484 28.172 1 96.25 426 THR B C 1
ATOM 7257 O O . THR B 1 426 ? 14.836 29.75 28.016 1 96.25 426 THR B O 1
ATOM 7260 N N . LEU B 1 427 ? 12.883 28.969 27.312 1 94.31 427 LEU B N 1
ATOM 7261 C CA . LEU B 1 427 ? 13.344 28.688 25.953 1 94.31 427 LEU B CA 1
ATOM 7262 C C . LEU B 1 427 ? 12.625 29.578 24.953 1 94.31 427 LEU B C 1
ATOM 7264 O O . LEU B 1 427 ? 11.414 29.766 25.047 1 94.31 427 LEU B O 1
ATOM 7268 N N . THR B 1 428 ? 13.406 30.172 23.984 1 91.94 428 THR B N 1
ATOM 7269 C CA . THR B 1 428 ? 12.859 30.922 22.859 1 91.94 428 THR B CA 1
ATOM 7270 C C . THR B 1 428 ? 13.445 30.422 21.547 1 91.94 428 THR B C 1
ATOM 7272 O O . THR B 1 428 ? 14.672 30.344 21.391 1 91.94 428 THR B O 1
ATOM 7275 N N . MET B 1 429 ? 12.625 30.109 20.672 1 88.88 429 MET B N 1
ATOM 7276 C CA . MET B 1 429 ? 12.969 29.734 19.297 1 88.88 429 MET B CA 1
ATOM 7277 C C . MET B 1 429 ? 12.031 30.406 18.297 1 88.88 429 MET B C 1
ATOM 7279 O O . MET B 1 429 ? 10.938 29.906 18.031 1 88.88 429 MET B O 1
ATOM 7283 N N . GLY B 1 430 ? 12.578 31.438 17.688 1 81.5 430 GLY B N 1
ATOM 7284 C CA . GLY B 1 430 ? 11.672 32.219 16.859 1 81.5 430 GLY B CA 1
ATOM 7285 C C . GLY B 1 430 ? 10.469 32.719 17.609 1 81.5 430 GLY B C 1
ATOM 7286 O O . GLY B 1 430 ? 10.609 33.406 18.625 1 81.5 430 GLY B O 1
ATOM 7287 N N . LYS B 1 431 ? 9.281 32.312 17.156 1 79.06 431 LYS B N 1
ATOM 7288 C CA . LYS B 1 431 ? 8.047 32.781 17.797 1 79.06 431 LYS B CA 1
ATOM 7289 C C . LYS B 1 431 ? 7.621 31.828 18.922 1 79.06 431 LYS B C 1
ATOM 7291 O O . LYS B 1 431 ? 6.66 32.125 19.641 1 79.06 431 LYS B O 1
ATOM 7296 N N . ILE B 1 432 ? 8.336 30.797 19.109 1 86.62 432 ILE B N 1
ATOM 7297 C CA . ILE B 1 432 ? 7.98 29.797 20.109 1 86.62 432 ILE B CA 1
ATOM 7298 C C . ILE B 1 432 ? 8.68 30.125 21.438 1 86.62 432 ILE B C 1
ATOM 7300 O O . ILE B 1 432 ? 9.883 30.406 21.453 1 86.62 432 ILE B O 1
ATOM 7304 N N . THR B 1 433 ? 7.895 30.125 22.422 1 89.38 433 THR B N 1
ATOM 7305 C CA . THR B 1 433 ? 8.438 30.297 23.766 1 89.38 433 THR B CA 1
ATOM 7306 C C . THR B 1 433 ? 7.887 29.234 24.719 1 89.38 433 THR B C 1
ATOM 7308 O O . THR B 1 433 ? 6.82 28.656 24.469 1 89.38 433 THR B O 1
ATOM 7311 N N . GLY B 1 434 ? 8.719 29 25.75 1 92.31 434 GLY B N 1
ATOM 7312 C CA . GLY B 1 434 ? 8.234 28.047 26.734 1 92.31 434 GLY B CA 1
ATOM 7313 C C . GLY B 1 434 ? 9.172 27.875 27.906 1 92.31 434 GLY B C 1
ATOM 7314 O O . GLY B 1 434 ? 10.172 28.578 28.016 1 92.31 434 GLY B O 1
ATOM 7315 N N . THR B 1 435 ? 8.711 26.984 28.766 1 94.62 435 THR B N 1
ATOM 7316 C CA . THR B 1 435 ? 9.43 26.703 30.016 1 94.62 435 THR B CA 1
ATOM 7317 C C . THR B 1 435 ? 10.086 25.328 29.953 1 94.62 435 THR B C 1
ATOM 7319 O O . THR B 1 435 ? 9.5 24.375 29.406 1 94.62 435 THR B O 1
ATOM 7322 N N . LEU B 1 436 ? 11.289 25.281 30.484 1 95.94 436 LEU B N 1
ATOM 7323 C CA . LEU B 1 436 ? 11.992 24.016 30.641 1 95.94 436 LEU B CA 1
ATOM 7324 C C . LEU B 1 436 ? 12.07 23.625 32.125 1 95.94 436 LEU B C 1
ATOM 7326 O O . LEU B 1 436 ? 12.562 24.391 32.938 1 95.94 436 LEU B O 1
ATOM 7330 N N . LEU B 1 437 ? 11.578 22.438 32.375 1 96.06 437 LEU B N 1
ATOM 7331 C CA . LEU B 1 437 ? 11.672 21.875 33.719 1 96.06 437 LEU B CA 1
ATOM 7332 C C . LEU B 1 437 ? 12.523 20.609 33.719 1 96.06 437 LEU B C 1
ATOM 7334 O O . LEU B 1 437 ? 12.375 19.766 32.812 1 96.06 437 LEU B O 1
ATOM 7338 N N . PRO B 1 438 ? 13.406 20.516 34.656 1 96.5 438 PRO B N 1
ATOM 7339 C CA . PRO B 1 438 ? 14.297 19.359 34.656 1 96.5 438 PRO B CA 1
ATOM 7340 C C . PRO B 1 438 ? 13.57 18.062 35 1 96.5 438 PRO B C 1
ATOM 7342 O O . PRO B 1 438 ? 12.82 18.016 36 1 96.5 438 PRO B O 1
ATOM 7345 N N . GLU B 1 439 ? 13.758 17.094 34.219 1 95.06 439 GLU B N 1
ATOM 7346 C CA . GLU B 1 439 ? 13.227 15.75 34.469 1 95.06 439 GLU B CA 1
ATOM 7347 C C . GLU B 1 439 ? 14.234 14.891 35.219 1 95.06 439 GLU B C 1
ATOM 7349 O O . GLU B 1 439 ? 13.852 13.93 35.906 1 95.06 439 GLU B O 1
ATOM 7354 N N . GLY B 1 440 ? 15.492 15.203 35.156 1 93.44 440 GLY B N 1
ATOM 7355 C CA . GLY B 1 440 ? 16.625 14.477 35.688 1 93.44 440 GLY B CA 1
ATOM 7356 C C . GLY B 1 440 ? 17.812 14.453 34.75 1 93.44 440 GLY B C 1
ATOM 7357 O O . GLY B 1 440 ? 17.656 14.617 33.531 1 93.44 440 GLY B O 1
ATOM 7358 N N . ALA B 1 441 ? 18.969 14.312 35.375 1 93.88 441 ALA B N 1
ATOM 7359 C CA . ALA B 1 441 ? 20.188 14.344 34.594 1 93.88 441 ALA B CA 1
ATOM 7360 C C . ALA B 1 441 ? 20.25 15.609 33.719 1 93.88 441 ALA B C 1
ATOM 7362 O O . ALA B 1 441 ? 20.047 16.719 34.219 1 93.88 441 ALA B O 1
ATOM 7363 N N . ASN B 1 442 ? 20.562 15.5 32.438 1 95.75 442 ASN B N 1
ATOM 7364 C CA . ASN B 1 442 ? 20.625 16.625 31.516 1 95.75 442 ASN B CA 1
ATOM 7365 C C . ASN B 1 442 ? 19.438 16.656 30.562 1 95.75 442 ASN B C 1
ATOM 7367 O O . ASN B 1 442 ? 19.562 17.062 29.422 1 95.75 442 ASN B O 1
ATOM 7371 N N . VAL B 1 443 ? 18.328 16.109 31.141 1 95 443 VAL B N 1
ATOM 7372 C CA . VAL B 1 443 ? 17.094 16.031 30.344 1 95 443 VAL B CA 1
ATOM 7373 C C . VAL B 1 443 ? 16.062 17 30.922 1 95 443 VAL B C 1
ATOM 7375 O O . VAL B 1 443 ? 15.875 17.062 32.125 1 95 443 VAL B O 1
ATOM 7378 N N . PHE B 1 444 ? 15.43 17.734 30.078 1 95 444 PHE B N 1
ATOM 7379 C CA . PHE B 1 444 ? 14.414 18.703 30.484 1 95 444 PHE B CA 1
ATOM 7380 C C . PHE B 1 444 ? 13.133 18.5 29.688 1 95 444 PHE B C 1
ATOM 7382 O O . PHE B 1 444 ? 13.164 18.062 28.547 1 95 444 PHE B O 1
ATOM 7389 N N . ARG B 1 445 ? 12 18.797 30.344 1 93.25 445 ARG B N 1
ATOM 7390 C CA . ARG B 1 445 ? 10.703 18.828 29.672 1 93.25 445 ARG B CA 1
ATOM 7391 C C . ARG B 1 445 ? 10.359 20.234 29.203 1 93.25 445 ARG B C 1
ATOM 7393 O O . ARG B 1 445 ? 10.547 21.203 29.938 1 93.25 445 ARG B O 1
ATOM 7400 N N . PHE B 1 446 ? 9.891 20.281 28 1 91.06 446 PHE B N 1
ATOM 7401 C CA . PHE B 1 446 ? 9.547 21.547 27.359 1 91.06 446 PHE B CA 1
ATOM 7402 C C . PHE B 1 446 ? 8.039 21.781 27.391 1 91.06 446 PHE B C 1
ATOM 7404 O O . PHE B 1 446 ? 7.277 20.969 26.844 1 91.06 446 PHE B O 1
ATOM 7411 N N . PHE B 1 447 ? 7.648 22.891 28.031 1 90.62 447 PHE B N 1
ATOM 7412 C CA . PHE B 1 447 ? 6.254 23.297 28.078 1 90.62 447 PHE B CA 1
ATOM 7413 C C . PHE B 1 447 ? 6.035 24.578 27.266 1 90.62 447 PHE B C 1
ATOM 7415 O O . PHE B 1 447 ? 6.621 25.609 27.562 1 90.62 447 PHE B O 1
ATOM 7422 N N . LEU B 1 448 ? 5.16 24.469 26.344 1 89.38 448 LEU B N 1
ATOM 7423 C CA . LEU B 1 448 ? 4.914 25.609 25.453 1 89.38 448 LEU B CA 1
ATOM 7424 C C . LEU B 1 448 ? 4.156 26.703 26.188 1 89.38 448 LEU B C 1
ATOM 7426 O O . LEU B 1 448 ? 3.346 26.438 27.062 1 89.38 448 LEU B O 1
ATOM 7430 N N . GLU B 1 449 ? 4.465 27.938 25.781 1 89.5 449 GLU B N 1
ATOM 7431 C CA . GLU B 1 449 ? 3.773 29.125 26.297 1 89.5 449 GLU B CA 1
ATOM 7432 C C . GLU B 1 449 ? 3.316 30.031 25.156 1 89.5 449 GLU B C 1
ATOM 7434 O O . GLU B 1 449 ? 3.516 29.703 23.984 1 89.5 449 GLU B O 1
ATOM 7439 N N . GLY B 1 450 ? 2.609 31.031 25.5 1 87.44 450 GLY B N 1
ATOM 7440 C CA . GLY B 1 450 ? 2.139 31.969 24.5 1 87.44 450 GLY B CA 1
ATOM 7441 C C . GLY B 1 450 ? 1.047 31.391 23.609 1 87.44 450 GLY B C 1
ATOM 7442 O O . GLY B 1 450 ? 0.136 30.719 24.109 1 87.44 450 GLY B O 1
ATOM 7443 N N . ALA B 1 451 ? 1.165 31.688 22.328 1 85.31 451 ALA B N 1
ATOM 7444 C CA . ALA B 1 451 ? 0.111 31.344 21.375 1 85.31 451 ALA B CA 1
ATOM 7445 C C . ALA B 1 451 ? 0.006 29.828 21.219 1 85.31 451 ALA B C 1
ATOM 7447 O O . ALA B 1 451 ? -1.021 29.312 20.766 1 85.31 451 ALA B O 1
ATOM 7448 N N . ASN B 1 452 ? 1.041 29.094 21.656 1 87.12 452 ASN B N 1
ATOM 7449 C CA . ASN B 1 452 ? 1.045 27.656 21.438 1 87.12 452 ASN B CA 1
ATOM 7450 C C . ASN B 1 452 ? 0.707 26.906 22.719 1 87.12 452 ASN B C 1
ATOM 7452 O O . ASN B 1 452 ? 0.754 25.672 22.75 1 87.12 452 ASN B O 1
ATOM 7456 N N . ARG B 1 453 ? 0.305 27.547 23.719 1 87.75 453 ARG B N 1
ATOM 7457 C CA . ARG B 1 453 ? 0.013 26.938 25.016 1 87.75 453 ARG B CA 1
ATOM 7458 C C . ARG B 1 453 ? -1.161 25.969 24.922 1 87.75 453 ARG B C 1
ATOM 7460 O O . ARG B 1 453 ? -1.241 25.016 25.703 1 87.75 453 ARG B O 1
ATOM 7467 N N . TYR B 1 454 ? -2.074 26.234 23.969 1 87.12 454 TYR B N 1
ATOM 7468 C CA . TYR B 1 454 ? -3.271 25.422 23.828 1 87.12 454 TYR B CA 1
ATOM 7469 C C . TYR B 1 454 ? -2.908 23.953 23.547 1 87.12 454 TYR B C 1
ATOM 7471 O O . TYR B 1 454 ? -3.672 23.047 23.875 1 87.12 454 TYR B O 1
ATOM 7479 N N . MET B 1 455 ? -1.761 23.719 23.062 1 83.5 455 MET B N 1
ATOM 7480 C CA . MET B 1 455 ? -1.341 22.359 22.719 1 83.5 455 MET B CA 1
ATOM 7481 C C . MET B 1 455 ? -1.046 21.547 23.984 1 83.5 455 MET B C 1
ATOM 7483 O O . MET B 1 455 ? -1.062 20.312 23.953 1 83.5 455 MET B O 1
ATOM 7487 N N . GLN B 1 456 ? -0.913 22.172 25.078 1 82.88 456 GLN B N 1
ATOM 7488 C CA . GLN B 1 456 ? -0.501 21.484 26.297 1 82.88 456 GLN B CA 1
ATOM 7489 C C . GLN B 1 456 ? -1.648 21.422 27.312 1 82.88 456 GLN B C 1
ATOM 7491 O O . GLN B 1 456 ? -1.651 20.578 28.203 1 82.88 456 GLN B O 1
ATOM 7496 N N . ALA B 1 457 ? -2.51 22.328 27.234 1 76.5 457 ALA B N 1
ATOM 7497 C CA . ALA B 1 457 ? -3.576 22.406 28.234 1 76.5 457 ALA B CA 1
ATOM 7498 C C . ALA B 1 457 ? -4.922 22.688 27.578 1 76.5 457 ALA B C 1
ATOM 7500 O O . ALA B 1 457 ? -5.578 23.688 27.891 1 76.5 457 ALA B O 1
ATOM 7501 N N . PRO B 1 458 ? -5.457 21.734 26.922 1 73.62 458 PRO B N 1
ATOM 7502 C CA . PRO B 1 458 ? -6.695 22.016 26.203 1 73.62 458 PRO B CA 1
ATOM 7503 C C . PRO B 1 458 ? -7.938 21.891 27.078 1 73.62 458 PRO B C 1
ATOM 7505 O O . PRO B 1 458 ? -9.008 22.391 26.719 1 73.62 458 PRO B O 1
ATOM 7508 N N . LEU B 1 459 ? -7.746 21.297 28.281 1 80.06 459 LEU B N 1
ATOM 7509 C CA . LEU B 1 459 ? -8.906 21.031 29.125 1 80.06 459 LEU B CA 1
ATOM 7510 C C . LEU B 1 459 ? -8.758 21.734 30.469 1 80.06 459 LEU B C 1
ATOM 7512 O O . LEU B 1 459 ? -7.668 21.766 31.047 1 80.06 459 LEU B O 1
ATOM 7516 N N . ALA B 1 460 ? -9.898 22.172 30.844 1 82.75 460 ALA B N 1
ATOM 7517 C CA . ALA B 1 460 ? -9.906 22.844 32.156 1 82.75 460 ALA B CA 1
ATOM 7518 C C . ALA B 1 460 ? -9.617 21.875 33.281 1 82.75 460 ALA B C 1
ATOM 7520 O O . ALA B 1 460 ? -10.117 20.75 33.281 1 82.75 460 ALA B O 1
ATOM 7521 N N . GLY B 1 461 ? -8.859 22.359 34.125 1 82.75 461 GLY B N 1
ATOM 7522 C CA . GLY B 1 461 ? -8.633 21.609 35.344 1 82.75 461 GLY B CA 1
ATOM 7523 C C . GLY B 1 461 ? -7.594 20.516 35.188 1 82.75 461 GLY B C 1
ATOM 7524 O O . GLY B 1 461 ? -7.273 19.812 36.156 1 82.75 461 GLY B O 1
ATOM 7525 N N . LYS B 1 462 ? -7.047 20.328 34.031 1 86.94 462 LYS B N 1
ATOM 7526 C CA . LYS B 1 462 ? -6.016 19.312 33.812 1 86.94 462 LYS B CA 1
ATOM 7527 C C . LYS B 1 462 ? -4.625 19.938 33.844 1 86.94 462 LYS B C 1
ATOM 7529 O O . LYS B 1 462 ? -4.457 21.109 33.5 1 86.94 462 LYS B O 1
ATOM 7534 N N . HIS B 1 463 ? -3.719 19.109 34.281 1 87.06 463 HIS B N 1
ATOM 7535 C CA . HIS B 1 463 ? -2.334 19.578 34.25 1 87.06 463 HIS B CA 1
ATOM 7536 C C . HIS B 1 463 ? -1.813 19.594 32.812 1 87.06 463 HIS B C 1
ATOM 7538 O O . HIS B 1 463 ? -2.145 18.719 32 1 87.06 463 HIS B O 1
ATOM 7544 N N . PRO B 1 464 ? -1.001 20.672 32.531 1 85.19 464 PRO B N 1
ATOM 7545 C CA . PRO B 1 464 ? -0.395 20.688 31.188 1 85.19 464 PRO B CA 1
ATOM 7546 C C . PRO B 1 464 ? 0.527 19.5 30.938 1 85.19 464 PRO B C 1
ATOM 7548 O O . PRO B 1 464 ? 1.162 19 31.875 1 85.19 464 PRO B O 1
ATOM 7551 N N . ILE B 1 465 ? 0.618 19.109 29.672 1 85.69 465 ILE B N 1
ATOM 7552 C CA . ILE B 1 465 ? 1.521 18.031 29.281 1 85.69 465 ILE B CA 1
ATOM 7553 C C . ILE B 1 465 ? 2.748 18.625 28.594 1 85.69 465 ILE B C 1
ATOM 7555 O O . ILE B 1 465 ? 2.648 19.625 27.875 1 85.69 465 ILE B O 1
ATOM 7559 N N . PRO B 1 466 ? 3.906 17.969 28.812 1 86.06 466 PRO B N 1
ATOM 7560 C CA . PRO B 1 466 ? 5.09 18.453 28.094 1 86.06 466 PRO B CA 1
ATOM 7561 C C . PRO B 1 466 ? 4.996 18.234 26.594 1 86.06 466 PRO B C 1
ATOM 7563 O O . PRO B 1 466 ? 4.469 17.219 26.141 1 86.06 466 PRO B O 1
ATOM 7566 N N . PHE B 1 467 ? 5.523 19.156 25.875 1 82.75 467 PHE B N 1
ATOM 7567 C CA . PHE B 1 467 ? 5.539 19.109 24.422 1 82.75 467 PHE B CA 1
ATOM 7568 C C . PHE B 1 467 ? 6.672 18.219 23.922 1 82.75 467 PHE B C 1
ATOM 7570 O O . PHE B 1 467 ? 6.512 17.469 22.953 1 82.75 467 PHE B O 1
ATOM 7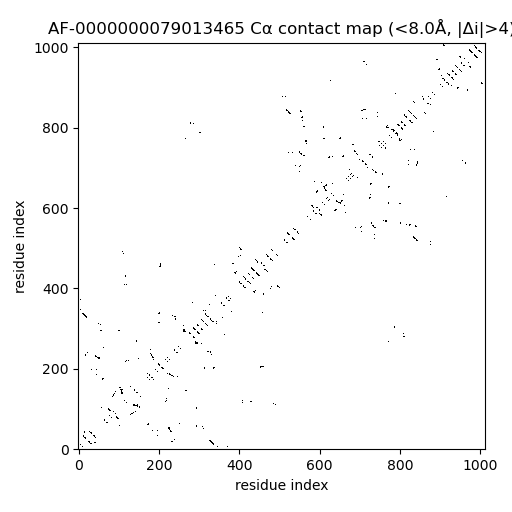577 N N . ALA B 1 468 ? 7.84 18.312 24.578 1 85.62 468 ALA B N 1
ATOM 7578 C CA . ALA B 1 468 ? 9.023 17.578 24.141 1 85.62 468 ALA B CA 1
ATOM 7579 C C . ALA B 1 468 ? 10.016 17.391 25.297 1 85.62 468 ALA B C 1
ATOM 7581 O O . ALA B 1 468 ? 9.844 17.969 26.359 1 85.62 468 ALA B O 1
ATOM 7582 N N . ARG B 1 469 ? 11.016 16.516 25 1 87.88 469 ARG B N 1
ATOM 7583 C CA . ARG B 1 469 ? 12.203 16.375 25.828 1 87.88 469 ARG B CA 1
ATOM 7584 C C . ARG B 1 469 ? 13.422 17.016 25.172 1 87.88 469 ARG B C 1
ATOM 7586 O O . ARG B 1 469 ? 13.609 16.891 23.953 1 87.88 469 ARG B O 1
ATOM 7593 N N . LEU B 1 470 ? 14.086 17.656 25.953 1 90.62 470 LEU B N 1
ATOM 7594 C CA . LEU B 1 470 ? 15.375 18.172 25.516 1 90.62 470 LEU B CA 1
ATOM 7595 C C . LEU B 1 470 ? 16.531 17.453 26.203 1 90.62 470 LEU B C 1
ATOM 7597 O O . LEU B 1 470 ? 16.484 17.25 27.422 1 90.62 470 LEU B O 1
ATOM 7601 N N . PHE B 1 471 ? 17.484 17.172 25.375 1 92.81 471 PHE B N 1
ATOM 7602 C CA . PHE B 1 471 ? 18.672 16.516 25.906 1 92.81 471 PHE B CA 1
ATOM 7603 C C . PHE B 1 471 ? 19.891 17.406 25.75 1 92.81 471 PHE B C 1
ATOM 7605 O O . PHE B 1 471 ? 20.422 17.562 24.641 1 92.81 471 PHE B O 1
ATOM 7612 N N . PHE B 1 472 ? 20.359 17.844 26.844 1 95.88 472 PHE B N 1
ATOM 7613 C CA . PHE B 1 472 ? 21.594 18.641 26.797 1 95.88 472 PHE B CA 1
ATOM 7614 C C . PHE B 1 472 ? 22.812 17.734 26.688 1 95.88 472 PHE B C 1
ATOM 7616 O O . PHE B 1 472 ? 22.875 16.688 27.328 1 95.88 472 PHE B O 1
ATOM 7623 N N . GLU B 1 473 ? 23.703 18.203 25.859 1 95.19 473 GLU B N 1
ATOM 7624 C CA . GLU B 1 473 ? 24.938 17.438 25.641 1 95.19 473 GLU B CA 1
ATOM 7625 C C . GLU B 1 473 ? 26.109 18.078 26.375 1 95.19 473 GLU B C 1
ATOM 7627 O O . GLU B 1 473 ? 26.328 19.297 26.281 1 95.19 473 GLU B O 1
ATOM 7632 N N . TYR B 1 474 ? 26.875 17.188 27 1 94.44 474 TYR B N 1
ATOM 7633 C CA . TYR B 1 474 ? 28 17.688 27.766 1 94.44 474 TYR B CA 1
ATOM 7634 C C . TYR B 1 474 ? 29.297 16.984 27.344 1 94.44 474 TYR B C 1
ATOM 7636 O O . TYR B 1 474 ? 29.281 15.797 27.016 1 94.44 474 TYR B O 1
ATOM 7644 N N . LYS B 1 475 ? 30.328 17.719 27.281 1 92.56 475 LYS B N 1
ATOM 7645 C CA . LYS B 1 475 ? 31.719 17.25 27.266 1 92.56 475 LYS B CA 1
ATOM 7646 C C . LYS B 1 475 ? 32.438 17.594 28.578 1 92.56 475 LYS B C 1
ATOM 7648 O O . LYS B 1 475 ? 32.844 18.719 28.781 1 92.56 475 LYS B O 1
ATOM 7653 N N . GLY B 1 476 ? 32.5 16.625 29.406 1 92.62 476 GLY B N 1
ATOM 7654 C CA . GLY B 1 476 ? 32.906 16.953 30.766 1 92.62 476 GLY B CA 1
ATOM 7655 C C . GLY B 1 476 ? 31.891 17.766 31.531 1 92.62 476 GLY B C 1
ATOM 7656 O O . GLY B 1 476 ? 30.75 17.344 31.703 1 92.62 476 GLY B O 1
ATOM 7657 N N . THR B 1 477 ? 32.344 18.969 31.859 1 92.44 477 THR B N 1
ATOM 7658 C CA . THR B 1 477 ? 31.453 19.812 32.625 1 92.44 477 THR B CA 1
ATOM 7659 C C . THR B 1 477 ? 30.922 20.953 31.766 1 92.44 477 THR B C 1
ATOM 7661 O O . THR B 1 477 ? 30.25 21.859 32.281 1 92.44 477 THR B O 1
ATOM 7664 N N . GLN B 1 478 ? 31.219 20.844 30.547 1 92.69 478 GLN B N 1
ATOM 7665 C CA . GLN B 1 478 ? 30.797 21.922 29.672 1 92.69 478 GLN B CA 1
ATOM 7666 C C . GLN B 1 478 ? 29.609 21.5 28.797 1 92.69 478 GLN B C 1
ATOM 7668 O O . GLN B 1 478 ? 29.672 20.469 28.125 1 92.69 478 GLN B O 1
ATOM 7673 N N . CYS B 1 479 ? 28.594 22.297 28.844 1 95.88 479 CYS B N 1
ATOM 7674 C CA . CYS B 1 479 ? 27.484 22.078 27.938 1 95.88 479 CYS B CA 1
ATOM 7675 C C . CYS B 1 479 ? 27.844 22.484 26.516 1 95.88 479 CYS B C 1
ATOM 7677 O O . CYS B 1 479 ? 28.172 23.641 26.266 1 95.88 479 CYS B O 1
ATOM 7679 N N . VAL B 1 480 ? 27.719 21.5 25.594 1 96.12 480 VAL B N 1
ATOM 7680 C CA . VAL B 1 480 ? 28.25 21.797 24.266 1 96.12 480 VAL B CA 1
ATOM 7681 C C . VAL B 1 480 ? 27.109 21.844 23.25 1 96.12 480 VAL B C 1
ATOM 7683 O O . VAL B 1 480 ? 27.281 22.312 22.125 1 96.12 480 VAL B O 1
ATOM 7686 N N . GLY B 1 481 ? 25.984 21.344 23.688 1 96.06 481 GLY B N 1
ATOM 7687 C CA . GLY B 1 481 ? 24.891 21.312 22.734 1 96.06 481 GLY B CA 1
ATOM 7688 C C . GLY B 1 481 ? 23.609 20.734 23.328 1 96.06 481 GLY B C 1
ATOM 7689 O O . GLY B 1 481 ? 23.531 20.5 24.531 1 96.06 481 GLY B O 1
ATOM 7690 N N . LEU B 1 482 ? 22.562 20.688 22.516 1 93.19 482 LEU B N 1
ATOM 7691 C CA . LEU B 1 482 ? 21.312 20.031 22.906 1 93.19 482 LEU B CA 1
ATOM 7692 C C . LEU B 1 482 ? 20.688 19.312 21.719 1 93.19 482 LEU B C 1
ATOM 7694 O O . LEU B 1 482 ? 21.016 19.609 20.578 1 93.19 482 LEU B O 1
ATOM 7698 N N . LYS B 1 483 ? 20 18.297 22.047 1 88.62 483 LYS B N 1
ATOM 7699 C CA . LYS B 1 483 ? 19.234 17.516 21.078 1 88.62 483 LYS B CA 1
ATOM 7700 C C . LYS B 1 483 ? 17.734 17.656 21.312 1 88.62 483 LYS B C 1
ATOM 7702 O O . LYS B 1 483 ? 17.266 17.578 22.438 1 88.62 483 LYS B O 1
ATOM 7707 N N . LEU B 1 484 ? 17.125 17.953 20.266 1 83.25 484 LEU B N 1
ATOM 7708 C CA . LEU B 1 484 ? 15.664 18.031 20.281 1 83.25 484 LEU B CA 1
ATOM 7709 C C . LEU B 1 484 ? 15.055 16.906 19.453 1 83.25 484 LEU B C 1
ATOM 7711 O O . LEU B 1 484 ? 15.391 16.766 18.266 1 83.25 484 LEU B O 1
ATOM 7715 N N . PRO B 1 485 ? 14.242 16.062 20.094 1 75.88 485 PRO B N 1
ATOM 7716 C CA . PRO B 1 485 ? 13.633 14.961 19.328 1 75.88 485 PRO B CA 1
ATOM 7717 C C . PRO B 1 485 ? 12.719 15.461 18.219 1 75.88 485 PRO B C 1
ATOM 7719 O O . PRO B 1 485 ? 12.211 16.578 18.281 1 75.88 485 PRO B O 1
ATOM 7722 N N . ASP B 1 486 ? 12.602 14.562 17.172 1 67.94 486 ASP B N 1
ATOM 7723 C CA . ASP B 1 486 ? 11.82 14.883 15.977 1 67.94 486 ASP B CA 1
ATOM 7724 C C . ASP B 1 486 ? 10.328 14.766 16.25 1 67.94 486 ASP B C 1
ATOM 7726 O O . ASP B 1 486 ? 9.508 15.258 15.477 1 67.94 486 ASP B O 1
ATOM 7730 N N . SER B 1 487 ? 10.016 13.938 17.188 1 58.97 487 SER B N 1
ATOM 7731 C CA . SER B 1 487 ? 8.617 13.773 17.547 1 58.97 487 SER B CA 1
ATOM 7732 C C . SER B 1 487 ? 8.445 13.758 19.062 1 58.97 487 SER B C 1
ATOM 7734 O O . SER B 1 487 ? 9.414 13.547 19.812 1 58.97 487 SER B O 1
ATOM 7736 N N . VAL B 1 488 ? 7.121 14.133 19.406 1 49.91 488 VAL B N 1
ATOM 7737 C CA . VAL B 1 488 ? 6.785 14.047 20.828 1 49.91 488 VAL B CA 1
ATOM 7738 C C . VAL B 1 488 ? 7.051 12.633 21.328 1 49.91 488 VAL B C 1
ATOM 7740 O O . VAL B 1 488 ? 7.223 12.422 22.531 1 49.91 488 VAL B O 1
ATOM 7743 N N . PHE B 1 489 ? 6.996 11.781 20.328 1 47.62 489 PHE B N 1
ATOM 7744 C CA . PHE B 1 489 ? 7.121 10.391 20.75 1 47.62 489 PHE B CA 1
ATOM 7745 C C . PHE B 1 489 ? 8.57 9.93 20.672 1 47.62 489 PHE B C 1
ATOM 7747 O O . PHE B 1 489 ? 8.875 8.773 20.969 1 47.62 489 PHE B O 1
ATOM 7754 N N . GLY B 1 490 ? 9.328 10.867 20.391 1 57.19 490 GLY B N 1
ATOM 7755 C CA . GLY B 1 490 ? 10.719 10.461 20.266 1 57.19 490 GLY B CA 1
ATOM 7756 C C . GLY B 1 490 ? 11.195 10.391 18.828 1 57.19 490 GLY B C 1
ATOM 7757 O O . GLY B 1 490 ? 10.57 10.969 17.938 1 57.19 490 GLY B O 1
ATOM 7758 N N . GLY B 1 491 ? 12.398 10.055 18.484 1 60.94 491 GLY B N 1
ATOM 7759 C CA . GLY B 1 491 ? 13.055 9.922 17.203 1 60.94 491 GLY B CA 1
ATOM 7760 C C . GLY B 1 491 ? 14.484 10.438 17.203 1 60.94 491 GLY B C 1
ATOM 7761 O O . GLY B 1 491 ? 15.062 10.656 18.266 1 60.94 491 GLY B O 1
ATOM 7762 N N . ASN B 1 492 ? 14.945 10.414 16.062 1 65.12 492 ASN B N 1
ATOM 7763 C CA . ASN B 1 492 ? 16.312 10.914 15.945 1 65.12 492 ASN B CA 1
ATOM 7764 C C . ASN B 1 492 ? 16.375 12.438 16.094 1 65.12 492 ASN B C 1
ATOM 7766 O O . ASN B 1 492 ? 15.852 13.172 15.25 1 65.12 492 ASN B O 1
ATOM 7770 N N . PRO B 1 493 ? 16.922 12.844 17.141 1 76 493 PRO B N 1
ATOM 7771 C CA . PRO B 1 493 ? 16.938 14.273 17.484 1 76 493 PRO B CA 1
ATOM 7772 C C . PRO B 1 493 ? 17.781 15.094 16.516 1 76 493 PRO B C 1
ATOM 7774 O O . PRO B 1 493 ? 18.719 14.57 15.914 1 76 493 PRO B O 1
ATOM 7777 N N . VAL B 1 494 ? 17.375 16.281 16.266 1 79.31 494 VAL B N 1
ATOM 7778 C CA . VAL B 1 494 ? 18.203 17.266 15.578 1 79.31 494 VAL B CA 1
ATOM 7779 C C . VAL B 1 494 ? 19.203 17.859 16.562 1 79.31 494 VAL B C 1
ATOM 7781 O O . VAL B 1 494 ? 18.859 18.172 17.703 1 79.31 494 VAL B O 1
ATOM 7784 N N . ASN B 1 495 ? 20.359 18.062 16.094 1 85.69 495 ASN B N 1
ATOM 7785 C CA . ASN B 1 495 ? 21.453 18.562 16.938 1 85.69 495 ASN B CA 1
ATOM 7786 C C . ASN B 1 495 ? 21.562 20.078 16.875 1 85.69 495 ASN B C 1
ATOM 7788 O O . ASN B 1 495 ? 21.469 20.672 15.789 1 85.69 495 ASN B O 1
ATOM 7792 N N . PHE B 1 496 ? 21.688 20.688 18.016 1 91.12 496 PHE B N 1
ATOM 7793 C CA . PHE B 1 496 ? 22.031 22.094 18.172 1 91.12 496 PHE B CA 1
ATOM 7794 C C . PHE B 1 496 ? 23.359 22.25 18.891 1 91.12 496 PHE B C 1
ATOM 7796 O O . PHE B 1 496 ? 23.578 21.625 19.938 1 91.12 496 PHE B O 1
ATOM 7803 N N . VAL B 1 497 ? 24.188 23.109 18.359 1 95.31 497 VAL B N 1
ATOM 7804 C CA . VAL B 1 497 ? 25.5 23.344 18.953 1 95.31 497 VAL B CA 1
ATOM 7805 C C . VAL B 1 497 ? 25.453 24.625 19.781 1 95.31 497 VAL B C 1
ATOM 7807 O O . VAL B 1 497 ? 24.906 25.641 19.344 1 95.31 497 VAL B O 1
ATOM 7810 N N . LYS B 1 498 ? 26 24.531 20.984 1 96.44 498 LYS B N 1
ATOM 7811 C CA . LYS B 1 498 ? 26.078 25.75 21.781 1 96.44 498 LYS B CA 1
ATOM 7812 C C . LYS B 1 498 ? 27.078 26.734 21.188 1 96.44 498 LYS B C 1
ATOM 7814 O O . LYS B 1 498 ? 28.266 26.453 21.094 1 96.44 498 LYS B O 1
ATOM 7819 N N . THR B 1 499 ? 26.578 27.922 20.844 1 95.62 499 THR B N 1
ATOM 7820 C CA . THR B 1 499 ? 27.422 28.875 20.156 1 95.62 499 THR B CA 1
ATOM 7821 C C . THR B 1 499 ? 27.734 30.078 21.047 1 95.62 499 THR B C 1
ATOM 7823 O O . THR B 1 499 ? 28.672 30.828 20.797 1 95.62 499 THR B O 1
ATOM 7826 N N . GLN B 1 500 ? 26.828 30.344 21.984 1 90.38 500 GLN B N 1
ATOM 7827 C CA . GLN B 1 500 ? 27.047 31.438 22.922 1 90.38 500 GLN B CA 1
ATOM 7828 C C . GLN B 1 500 ? 26.672 31.031 24.344 1 90.38 500 GLN B C 1
ATOM 7830 O O . GLN B 1 500 ? 25.656 30.375 24.562 1 90.38 500 GLN B O 1
ATOM 7835 N N . SER B 1 501 ? 27.531 31.406 25.266 1 87.06 501 SER B N 1
ATOM 7836 C CA . SER B 1 501 ? 27.25 31.234 26.688 1 87.06 501 SER B CA 1
ATOM 7837 C C . SER B 1 501 ? 26.875 32.562 27.328 1 87.06 501 SER B C 1
ATOM 7839 O O . SER B 1 501 ? 27.375 33.625 26.938 1 87.06 501 SER B O 1
ATOM 7841 N N . PHE B 1 502 ? 25.875 32.469 28.219 1 84.06 502 PHE B N 1
ATOM 7842 C CA . PHE B 1 502 ? 25.469 33.688 28.906 1 84.06 502 PHE B CA 1
ATOM 7843 C C . PHE B 1 502 ? 26.141 33.812 30.266 1 84.06 502 PHE B C 1
ATOM 7845 O O . PHE B 1 502 ? 26.297 32.812 30.969 1 84.06 502 PHE B O 1
ATOM 7852 N N . LYS B 1 503 ? 27.016 34.906 30.469 1 64.81 503 LYS B N 1
ATOM 7853 C CA . LYS B 1 503 ? 27.703 35.156 31.734 1 64.81 503 LYS B CA 1
ATOM 7854 C C . LYS B 1 503 ? 26.719 35.656 32.781 1 64.81 503 LYS B C 1
ATOM 7856 O O . LYS B 1 503 ? 25.734 36.344 32.438 1 64.81 503 LYS B O 1
ATOM 7861 N N . GLU B 1 504 ? 26.672 34.969 33.969 1 54.03 504 GLU B N 1
ATOM 7862 C CA . GLU B 1 504 ? 25.938 35.531 35.125 1 54.03 504 GLU B CA 1
ATOM 7863 C C . GLU B 1 504 ? 26.141 37.062 35.188 1 54.03 504 GLU B C 1
ATOM 7865 O O . GLU B 1 504 ? 27.266 37.531 35.062 1 54.03 504 GLU B O 1
ATOM 7870 N N . GLU B 1 505 ? 25.219 37.938 34.719 1 41 505 GLU B N 1
ATOM 7871 C CA . GLU B 1 505 ? 25.453 39.25 35.281 1 41 505 GLU B CA 1
ATOM 7872 C C . GLU B 1 505 ? 25.734 39.188 36.781 1 41 505 GLU B C 1
ATOM 7874 O O . GLU B 1 505 ? 24.938 38.688 37.531 1 41 505 GLU B O 1
ATOM 7879 N N . LEU B 1 506 ? 26.938 39.219 37.188 1 34.41 506 LEU B N 1
ATOM 7880 C CA . LEU B 1 506 ? 27.156 39.688 38.531 1 34.41 506 LEU B CA 1
ATOM 7881 C C . LEU B 1 506 ? 26.531 41.062 38.75 1 34.41 506 LEU B C 1
ATOM 7883 O O . LEU B 1 506 ? 26.609 41.938 37.875 1 34.41 506 LEU B O 1
#

InterPro domains:
  IPR001466 Beta-lactamase-related [PF00144] (4-342)
  IPR012338 Beta-lactamase/transpeptidase-like [G3DSA:3.40.710.10] (2-355)
  IPR012338 Beta-lactamase/transpeptidase-like [SSF56601] (3-338)
  IPR050491 Beta-lactamase AmpC-like [PTHR46825] (4-423)

Foldseek 3Di:
DVLVVLLCVLFVFAWKKKWKDFAPDIDIDIAHALDPVVRHGDDQQAKEFFFQLLQLLLLVLLLLLCQVLVNLADQQQQLCVLQNDLADALDPVLNRGDGNFQLLAQQSQWFQQQCCSQQAADLPDALSLLRSQNNLTDRFDDHLAAHDDHLNSSLSSQVSSCVSVVHHSQVSSVPLACVLLVQNSKHLDDPDQPDPSYRWAWFFFQFDTDTFDPVSDDNRSSSSRTGMIGGNVSVNSVLLVLLPPPVSCVSSVRDSVSSVQQQDFDYAHDPVVQVVQWADVVQDVWTWGWPHHGRSWTWIATPNFIKTKDWDDDRRKIKMWIHRSVRRMIMIMITRHTADDPDRCQLVVLVVQCVVCVVVVHHRPQDSVCSNVPPPPSDDGDDDDFDADDFDDEPDQQLLVAAWWQDSNRGIKGKAQDPVDNQWIWIDRNPWIFIWGHPYYQKTFTATDDSCNCVFGSHHPGHGDTQFMKGFDDDVSHTFWIWTASHNVGGDTRIIGGDTHDPPPD/DVLVVLLCVLFVFAWKKKWKDFAPDIDIDIAHALDPVVRHGDDQQAKEFFFQLLQLLLLVLLLLLCQVLVNLADQQQQLCVLQNDLADALDPVLNRGDGNFQLLAQFSQWFQQQCCSQQAADLPDALSLLRSQNNLTDRFDDHLAAHDDHLNSSLSSQVSSCVSVVHHSQVSSVPLAQVLLVQNSKHLDDPDQPDPSYRWAWFFFAFDTDTFDPVSDDNRSSSSRTGMMGGNVSVNSVLLVLLPPPVSCVSSVRDSVSSVQQQDFDYAHDPVVQVVQWADVVQDVWTWGWPHHGRSWTWIATPNFIKTKDWDDDRRKIKMWIDRSVRSMIMIMITRHTADDPDRCQLVVLVVQCVVCVVVVHHRPQDSVCSNVPPPPSDDGDDDDFDDDDFDDEPDQQLLVAAWWQDSNRGIKGKAQDPVDNQWIWIDRNVWIFIWGHPYYQKTFTATDDSCNCVFGSHHPGHGDTQFMKGFDDDVSHTFWIWTASHNVGTDTRIIGGDTRDDPPD

Secondary structure (DSSP, 8-state):
-HHHHHHHHHHT--EEEEEEEETTEEEEEEEEBS-TTT-PBP-TT-BEE-GGGHHHHHHHHHHHHHHHTTTSS-TTSBHHHHHGGG---S-HHHHHH-BHHHHHTT-S-B---TTHHHH---TT--HHHHHHTGGGSPB-S-TTTS----HHHHHHHHHHHHHHHTS-HHHHHIIIIITTTT-TT-BS--S---STTBPPEEEEETTEEEEEPGGG---GGGGGGT--EE-HHHHHHHHHHHTT-HHHHHHTT--HHHHHHHHS--BPPPHHHHHHH-B-TTT-SS-EEEEEE-SS-EEEEETTEEEEEEEEEETTEEEEEEEEGGGTEEEEEEESB----SSHHHHHHHHHHHHHHHHHTPPPS--HHHHHHTTTTTSPPPPPP--------BSS-HHHH-EEEEETTTEEEEEEE-SS-TT-EEEEETTEEEEEEEEEBTEEEEEEEGGGGGGT--STTPPP---EEEEEEEETTEEEEEEE-SSTT--SPEEEEEEEE-----/-HHHHHHHHHHT--EEEEEEEETTEEEEEEEEBS-TTT-PBP-TT-BEE-GGGHHHHHHHHHHHHHHHTTTSS-TTSBHHHHHGGG---S-HHHHHH-BHHHHHTT-S-B---TTHHHH---TT--HHHHHHTGGGSPB-S-TTT-----HHHHHHHHHHHHHHHTS-HHHHHIIIIITTTT-TT-BS--S---STTBPPEEEEETTEEEEEPGGG---GGGGGGT--EE-HHHHHHHHHHHTT-HHHHHHTT--HHHHHHHHS--BPPPHHHHHHH-B-TTT-SS-EEEEEE-SS-EEEEETTEEEEEEEEEETTEEEEEEEEGGGTEEEEEEESB----SSHHHHHHHHHHHHHHHHHTPPPS--HHHHHHTTTTTSPPPPPP--------BSS-HHHH-EEEEETTTEEEEEEE-SS-TT-EEEEETTEEEEEEEEEBTEEEEEEEGGGGGGT--STTPPP---EEEEEEEETTEEEEEEE-SSTT--SPEEEEEEEE-----

pLDDT: mean 91.86, std 8.46, range [34.41, 98.94]

Organism: Lymnaea stagnalis (NCBI:txid6523)

Sequence (1012 aa):
MGTLKKFMECREIPGLTLTLVRGKEYKTIPLGVSNKATGDKVTPNTLFYIGALTQPFTATLLAEQTQRSAGVLDFDTPIAQLIGGEFQLSNKVLTEAVTLRDALMHRTGVSPGGIAGLTGLPQAMSRSQVISHLKELPQQAHFRDDFTFNQFMYTLAAYVGEKIASSSWEKMMRTHLLDKLLMTSTVVAADDTSSSDFARSYVSEEGNLVELPPQTIDLGPLAPAGTMYTNAEDMSKALKLFLGDPYLSAQVRIPPHILEELMNPRLLLPLAIRASLDRSSYVWPVPDVNVGYGMGFFRNIYRGFQIPWYASSVYGYSSIMWLVPERNVGIFIAFNGQKHTETPLATIQAITYVATDIMLGFEPWINETAACTFPEPFIKVGEFPNMEFKPQTPDFALTDYQGTYTSPLLGDITIRKSASNLKALTLTMGKITGTLLPEGANVFRFFLEGANRYMQAPLAGKHPIPFARLFFEYKGTQCVGLKLPDSVFGGNPVNFVKTQSFKEELMGTLKKFMECREIPGLTLTLVRGKEYKTIPLGVSNKATGDKVTPNTLFYIGALTQPFTATLLAEQTQRSAGVLDFDTPIAQLIGGEFQLSNKVLTEAVTLRDALMHRTGVSPGGIAGLTGLPQAMSRSQVISHLKELPQQAHFRDDFTFNQFMYTLAAYVGEKIASSSWEKMMRTHLLDKLLMTSTVVAADDTSSSDFARSYVSEEGNLVELPPQTIDLGPLAPAGTMYTNAEDMSKALKLFLGDPYLSAQVRIPPHILEELMNPRLLLPLAIRASLDRSSYVWPVPDVNVGYGMGFFRNIYRGFQIPWYASSVYGYSSIMWLVPERNVGIFIAFNGQKHTETPLATIQAITYVATDIMLGFEPWINETAACTFPEPFIKVGEFPNMEFKPQTPDFALTDYQGTYTSPLLGDITIRKSASNLKALTLTMGKITGTLLPEGANVFRFFLEGANRYMQAPLAGKHPIPFARLFFEYKGTQCVGLKLPDSVFGGNPVNFVKTQSFKEEL

Radius of gyration: 31.7 Å; Cα contacts (8 Å, |Δi|>4): 2366; chains: 2; bounding box: 63×86×86 Å

Nearest PDB structures (foldseek):
  4y7p-assembly2_A  TM=8.271E-01  e=1.045E-16  Bacillus cereus
  1pwd-assembly1_A  TM=8.193E-01  e=8.431E-17  Streptomyces sp. R61
  1q2q-assembly1_A  TM=7.566E-01  e=1.368E-16  Enterobacter cloacae
  3tg9-assembly1_B  TM=7.943E-01  e=4.227E-16  Halalkalibacterium halodurans C-125
  3rju-assembly1_A  TM=7.450E-01  e=1.121E-14  Yersinia pestis CO92